Protein AF-A0A7J6MDK6-F1 (afdb_monomer_lite)

Foldseek 3Di:
DDDDDDDDDDDDDDDDDDDDDDDDDYDDDDDDDDDDDDDDDDDDDDDDDDDDDYDDDDDDDDDDDDDDDDDDDDPDPDDDDDPDDDDADADPPPLVDPVSLVVLVVLLVVLCVVVPPPCVPDDVCCLQFPDLVVLVVLLVVLVCLLDVPPCCDDPPDDHDPVSSVCCCCPVVVPRHDQDPVCSVGCRDPVSVSVSSVVSSVSSVSSVVSVVVVVVVVVDDVLVVVLVVLVVVLVVVPVVVDPDDDPVNVVSVVVSVVSVVVVVVVVVVVVVVVVVVVVVVVVVVVVCVVVPDDPDPVVVVVVVVVVVVVVVVVVVVVVVVVVVVVVVVVVVVVVVVVVVVVVVVVVVVVVVVVVVVVVVVPPPDDPVNVVVVVVVVVVVVVVVVVVVVVVVVVVVVVVVVVVVVVVVVVVVVVLVVVLVVVVPDPDDDDDPPDDDDVVSVVSCVVVVVPVPDPDDDQPDPVSVVVVVVVVVVVVVVVVVVVVVVVVVVVVVVVVVVVVVVVVVVVVVVVVVVVVVVVVVVVVVVVVVVVVVVVVVVVVVVVVVVVVVVVVVVVVVVVVVVVVVVVVVVVVVVVVVVVVVVVVVVVVVVVVVVVVVVVVVVVVVVPPPPDDDDDDDDDDDPPQCVVCVVLQVCCLQQLLAREDPLNSLLQVLLCVQDVPQSQCSCVLLQKGFDFSSVCSVPVDPDHSQQQAFLLAASQWAFTMAGNVARQKTWTFGDPFGNYHGLAIWIDGGLFANAIDGQASHPNLSSLVSLVVDPRSPSSNVSSVVRDPDCVVNHGDCPSVVVQVVQADAAARRRSGFHADADPVVRAAADAQPDPLVVVLVLLLCQQPDDPVPRDCPVVVVSLVVCVVSVVRRNLSSLVRVLSNLSRSDGQLDARDCLVVNLVSVCSSCVSRVRNVSNVVSVVSSVVSRVCCVPPHNNPNRGGNVSVVVVVVD

InterPro domains:
  IPR019361 Histone PARylation factor 1 [PF10228] (631-910)
  IPR019361 Histone PARylation factor 1 [PTHR13386] (509-913)
  IPR038273 Ndc80 domain superfamily [G3DSA:1.10.418.30] (86-207)
  IPR055260 Kinetochore protein Ndc80, CH domain [PF03801] (85-209)

Radius of gyration: 58.26 Å; chains: 1; bounding box: 140×106×185 Å

Secondary structure (DSSP, 8-state):
--------------------------------------------------------------------PPP-----------SSS-------S-TT-HHHHHHHHHHHHHHHHHTT--GGG--TTGGGS--HHHHHHHHHHHHHHH-TT--SS-TTSPPPHHHHHHHHHHTS---S---HHHHTTTTSTTTHHHHHHHHHHHHHHHHHHHHHHHHHHTS-HHHHHHHHHHHHHHHHHHHH-S---HHHHHHHHHHHHHHHHHHHHHHHHHHHHHHHHHHHHHHHHHHHHH---S-HHHHHHHHHHHHHHHHHHHHHHHHHHHHHHHHHHHHHHHHHHHHHHHHHHHHHHHHHHHHHHHHHT----HHHHHHHHHHHHHHHHHHHHHHHHHHHHHHHHHHHHHHHHHHHHHHHHHHHHHHHTT-S---S---TT---HHHHHHHHHHHTTS--TT----SHHHHHHHHHHHHHHHHHHHHHHHHHHHHHHHHHHHHHHHHHHHHHHHHHHHHHHHHHHHHHHHHHHHHHHHHHHHHHHHHHHHHHHHHHHHHHHHHHHHHHHHHHHHHHHHHHHHHHHHHHHHHHHHHHHHHHHHHHHHHHHHTTTTTS----------STTSGGGSHHHHHHHHHHH-----HHHHHHHHHHHHH-TT-SGGGGGGGTEEE-THHHHHHH-----TTTT--TT--TTEEEEEEESS-TT-EEEEE-SSTTSPPSEEEEE--TT---EEEEES-HHHHHHHHHHHSTTTHHHHHHHHTT-S-GGGGS---HHHHHHHTT-SB--TTS--B-----TTT-TTB---SS-HHHHHHHHHHHHHS-TTS---HHHHHHHHHHHHHHHTT-HHHHHHHHHHHHTTS-TTS--SSHHHHHHHHHHHHHHTT-TTHHHHHHHHHHHHHHHHHHHGGG-SS--HHHHHHTTT-

pLDDT: mean 71.31, std 20.63, range [21.64, 98.0]

Organism: Perkinsus olseni (NCBI:txid32597)

Structure (mmCIF, N/CA/C/O backbone):
data_AF-A0A7J6MDK6-F1
#
_entry.id   AF-A0A7J6MDK6-F1
#
loop_
_atom_site.group_PDB
_atom_site.id
_atom_site.type_symbol
_atom_site.label_atom_id
_atom_site.label_alt_id
_atom_site.label_comp_id
_atom_site.label_asym_id
_atom_site.label_entity_id
_atom_site.label_seq_id
_atom_site.pdbx_PDB_ins_code
_atom_site.Cartn_x
_atom_site.Cartn_y
_atom_site.Cartn_z
_atom_site.occupancy
_atom_site.B_iso_or_equiv
_atom_site.auth_seq_id
_atom_site.auth_comp_id
_atom_site.auth_asym_id
_atom_site.auth_atom_id
_atom_site.pdbx_PDB_model_num
ATOM 1 N N . MET A 1 1 ? -17.189 -27.736 -49.103 1.00 35.97 1 MET A N 1
ATOM 2 C CA . MET A 1 1 ? -16.334 -27.587 -50.298 1.00 35.97 1 MET A CA 1
ATOM 3 C C . MET A 1 1 ? -17.063 -26.676 -51.262 1.00 35.97 1 MET A C 1
ATOM 5 O O . MET A 1 1 ? -18.195 -27.001 -51.570 1.00 35.97 1 MET A O 1
ATOM 9 N N . GLU A 1 2 ? -16.468 -25.548 -51.647 1.00 26.81 2 GLU A N 1
ATOM 10 C CA . GLU A 1 2 ? -16.189 -25.155 -53.045 1.00 26.81 2 GLU A CA 1
ATOM 11 C C . GLU A 1 2 ? -15.788 -23.665 -53.103 1.00 26.81 2 GLU A C 1
ATOM 13 O O . GLU A 1 2 ? -16.417 -22.839 -52.441 1.00 26.81 2 GLU A O 1
ATOM 18 N N . PRO A 1 3 ? -14.730 -23.300 -53.850 1.00 56.44 3 PRO A N 1
ATOM 19 C CA . PRO A 1 3 ? -14.409 -21.918 -54.191 1.00 56.44 3 PRO A CA 1
ATOM 20 C C . PRO A 1 3 ? -14.908 -21.571 -55.604 1.00 56.44 3 PRO A C 1
ATOM 22 O O . PRO A 1 3 ? -15.080 -22.455 -56.440 1.00 56.44 3 PRO A O 1
ATOM 25 N N . THR A 1 4 ? -15.014 -20.284 -55.942 1.00 31.11 4 THR A N 1
ATOM 26 C CA . THR A 1 4 ? -14.821 -19.841 -57.339 1.00 31.11 4 THR A CA 1
ATOM 27 C C . THR A 1 4 ? -14.547 -18.343 -57.443 1.00 31.11 4 THR A C 1
ATOM 29 O O . THR A 1 4 ? -15.345 -17.513 -57.017 1.00 31.11 4 THR A O 1
ATOM 32 N N . THR A 1 5 ? -13.437 -17.991 -58.088 1.00 39.50 5 THR A N 1
ATOM 33 C CA . THR A 1 5 ? -13.315 -16.739 -58.847 1.00 39.50 5 THR A CA 1
ATOM 34 C C . THR A 1 5 ? -13.799 -16.973 -60.282 1.00 39.50 5 THR A C 1
ATOM 36 O O . THR A 1 5 ? -13.857 -18.114 -60.746 1.00 39.50 5 THR A O 1
ATOM 39 N N . PRO A 1 6 ? -14.120 -15.901 -61.018 1.00 46.22 6 PRO A N 1
ATOM 40 C CA . PRO A 1 6 ? -13.610 -15.820 -62.390 1.00 46.22 6 PRO A CA 1
ATOM 41 C C . PRO A 1 6 ? -13.033 -14.432 -62.721 1.00 46.22 6 PRO A C 1
ATOM 43 O O . PRO A 1 6 ? -13.174 -13.480 -61.955 1.00 46.22 6 PRO A O 1
ATOM 46 N N . ALA A 1 7 ? -12.372 -14.305 -63.877 1.00 31.77 7 ALA A N 1
ATOM 47 C CA . ALA A 1 7 ? -11.673 -13.082 -64.277 1.00 31.77 7 ALA A CA 1
ATOM 48 C C . ALA A 1 7 ? -11.802 -12.747 -65.779 1.00 31.77 7 ALA A C 1
ATOM 50 O O . ALA A 1 7 ? -11.811 -13.640 -66.618 1.00 31.77 7 ALA A O 1
ATOM 51 N N . ARG A 1 8 ? -11.773 -11.434 -66.076 1.00 29.70 8 ARG A N 1
ATOM 52 C CA . ARG A 1 8 ? -11.135 -10.772 -67.242 1.00 29.70 8 ARG A CA 1
ATOM 53 C C . ARG A 1 8 ? -11.509 -11.204 -68.684 1.00 29.70 8 ARG A C 1
ATOM 55 O O . ARG A 1 8 ? -11.070 -12.250 -69.145 1.00 29.70 8 ARG A O 1
ATOM 62 N N . SER A 1 9 ? -12.064 -10.276 -69.490 1.00 30.06 9 SER A N 1
ATOM 63 C CA . SER A 1 9 ? -11.391 -9.756 -70.722 1.00 30.06 9 SER A CA 1
ATOM 64 C C . SER A 1 9 ? -12.169 -8.706 -71.565 1.00 30.06 9 SER A C 1
ATOM 66 O O . SER A 1 9 ? -13.234 -8.953 -72.113 1.00 30.06 9 SER A O 1
ATOM 68 N N . GLU A 1 10 ? -11.551 -7.524 -71.663 1.00 30.12 10 GLU A N 1
ATOM 69 C CA . GLU A 1 10 ? -11.381 -6.556 -72.778 1.00 30.12 10 GLU A CA 1
ATOM 70 C C . GLU A 1 10 ? -12.210 -6.590 -74.099 1.00 30.12 10 GLU A C 1
ATOM 72 O O . GLU A 1 10 ? -12.291 -7.603 -74.792 1.00 30.12 10 GLU A O 1
ATOM 77 N N . LYS A 1 11 ? -12.610 -5.380 -74.560 1.00 28.42 11 LYS A N 1
ATOM 78 C CA . LYS A 1 11 ? -12.583 -4.877 -75.966 1.00 28.42 11 LYS A CA 1
ATOM 79 C C . LYS A 1 11 ? -12.712 -3.327 -75.994 1.00 28.42 11 LYS A C 1
ATOM 81 O O . LYS A 1 11 ? -13.482 -2.781 -75.215 1.00 28.42 11 LYS A O 1
ATOM 86 N N . GLY A 1 12 ? -11.960 -2.619 -76.856 1.00 26.36 12 GLY A N 1
ATOM 87 C CA . GLY A 1 12 ? -11.987 -1.136 -77.040 1.00 26.36 12 GLY A CA 1
ATOM 88 C C . GLY A 1 12 ? -12.532 -0.708 -78.425 1.00 26.36 12 GLY A C 1
ATOM 89 O O . GLY A 1 12 ? -13.339 -1.471 -78.958 1.00 26.36 12 GLY A O 1
ATOM 90 N N . PRO A 1 13 ? -12.054 0.377 -79.106 1.00 49.22 13 PRO A N 1
ATOM 91 C CA . PRO A 1 13 ? -11.101 1.447 -78.706 1.00 49.22 13 PRO A CA 1
ATOM 92 C C . PRO A 1 13 ? -11.399 2.890 -79.281 1.00 49.22 13 PRO A C 1
ATOM 94 O O . PRO A 1 13 ? -12.413 3.093 -79.940 1.00 49.22 13 PRO A O 1
ATOM 97 N N . ARG A 1 14 ? -10.427 3.839 -79.176 1.00 29.86 14 ARG A N 1
ATOM 98 C CA . ARG A 1 14 ? -10.351 5.234 -79.758 1.00 29.86 14 ARG A CA 1
ATOM 99 C C . ARG A 1 14 ? -11.176 6.308 -79.000 1.00 29.86 14 ARG A C 1
ATOM 101 O O . ARG A 1 14 ? -12.241 5.977 -78.513 1.00 29.86 14 ARG A O 1
ATOM 108 N N . ARG A 1 15 ? -10.820 7.607 -78.884 1.00 29.89 15 ARG A N 1
ATOM 109 C CA . ARG A 1 15 ? -9.628 8.492 -79.135 1.00 29.89 15 ARG A CA 1
ATOM 110 C C . ARG A 1 15 ? -9.870 9.819 -78.335 1.00 29.89 15 ARG A C 1
ATOM 112 O O . ARG A 1 15 ? -10.999 10.020 -77.915 1.00 29.89 15 ARG A O 1
ATOM 119 N N . GLY A 1 16 ? -8.961 10.788 -78.123 1.00 27.16 16 GLY A N 1
ATOM 120 C CA . GLY A 1 16 ? -7.516 10.941 -78.399 1.00 27.16 16 GLY A CA 1
ATOM 121 C C . GLY A 1 16 ? -7.094 12.416 -78.664 1.00 27.16 16 GLY A C 1
ATOM 122 O O . GLY A 1 16 ? -7.859 13.136 -79.294 1.00 27.16 16 GLY A O 1
ATOM 123 N N . THR A 1 17 ? -5.862 12.818 -78.279 1.00 28.25 17 THR A N 1
ATOM 124 C CA . THR A 1 17 ? -5.190 14.157 -78.444 1.00 28.25 17 THR A CA 1
ATOM 125 C C . THR A 1 17 ? -5.788 15.354 -77.658 1.00 28.25 17 THR A C 1
ATOM 127 O O . THR A 1 17 ? -6.987 15.372 -77.426 1.00 28.25 17 THR A O 1
ATOM 130 N N . MET A 1 18 ? -5.027 16.366 -77.187 1.00 27.28 18 MET A N 1
ATOM 131 C CA . MET A 1 18 ? -3.631 16.777 -77.486 1.00 27.28 18 MET A CA 1
ATOM 132 C C . MET A 1 18 ? -2.893 17.419 -76.271 1.00 27.28 18 MET A C 1
ATOM 134 O O . MET A 1 18 ? -3.527 17.805 -75.298 1.00 27.28 18 MET A O 1
ATOM 138 N N . ASN A 1 19 ? -1.557 17.526 -76.349 1.00 26.48 19 ASN A N 1
ATOM 139 C CA . ASN A 1 19 ? -0.609 18.166 -75.393 1.00 26.48 19 ASN A CA 1
ATOM 140 C C . ASN A 1 19 ? -0.015 19.455 -76.063 1.00 26.48 19 ASN A C 1
ATOM 142 O O . ASN A 1 19 ? -0.459 19.714 -77.187 1.00 26.48 19 ASN A O 1
ATOM 146 N N . PRO A 1 20 ? 0.999 20.223 -75.558 1.00 46.16 20 PRO A N 1
ATOM 147 C CA . PRO A 1 20 ? 1.886 20.098 -74.377 1.00 46.16 20 PRO A CA 1
ATOM 148 C C . PRO A 1 20 ? 1.902 21.421 -73.520 1.00 46.16 20 PRO A C 1
ATOM 150 O O . PRO A 1 20 ? 0.843 22.027 -73.431 1.00 46.16 20 PRO A O 1
ATOM 153 N N . MET A 1 21 ? 2.935 21.971 -72.835 1.00 26.84 21 MET A N 1
ATOM 154 C CA . MET A 1 21 ? 4.399 21.739 -72.737 1.00 26.84 21 MET A CA 1
ATOM 155 C C . MET A 1 21 ? 5.067 22.470 -71.531 1.00 26.84 21 MET A C 1
ATOM 157 O O . MET A 1 21 ? 4.532 23.454 -71.039 1.00 26.84 21 MET A O 1
ATOM 161 N N . SER A 1 22 ? 6.307 22.064 -71.201 1.00 26.84 22 SER A N 1
ATOM 162 C CA . SER A 1 22 ? 7.421 22.857 -70.609 1.00 26.84 22 SER A CA 1
ATOM 163 C C . SER A 1 22 ? 7.448 23.301 -69.127 1.00 26.84 22 SER A C 1
ATOM 165 O O . SER A 1 22 ? 6.514 23.854 -68.564 1.00 26.84 22 SER A O 1
ATOM 167 N N . ALA A 1 23 ? 8.651 23.151 -68.557 1.00 26.25 23 ALA A N 1
ATOM 168 C CA . ALA A 1 23 ? 9.217 23.788 -67.351 1.00 26.25 23 ALA A CA 1
ATOM 169 C C . ALA A 1 23 ? 10.534 24.522 -67.797 1.00 26.25 23 ALA A C 1
ATOM 171 O O . ALA A 1 23 ? 10.696 24.636 -69.017 1.00 26.25 23 ALA A O 1
ATOM 172 N N . PRO A 1 24 ? 11.523 24.960 -66.963 1.00 38.56 24 PRO A N 1
ATOM 173 C CA . PRO A 1 24 ? 11.651 24.903 -65.493 1.00 38.56 24 PRO A CA 1
ATOM 174 C C . PRO A 1 24 ? 12.333 26.125 -64.783 1.00 38.56 24 PRO A C 1
ATOM 176 O O . PRO A 1 24 ? 12.848 27.034 -65.418 1.00 38.56 24 PRO A O 1
ATOM 179 N N . LYS A 1 25 ? 12.489 26.002 -63.447 1.00 26.23 25 LYS A N 1
ATOM 180 C CA . LYS A 1 25 ? 13.625 26.462 -62.592 1.00 26.23 25 LYS A CA 1
ATOM 181 C C . LYS A 1 25 ? 13.864 27.959 -62.218 1.00 26.23 25 LYS A C 1
ATOM 183 O O . LYS A 1 25 ? 13.978 28.851 -63.043 1.00 26.23 25 LYS A O 1
ATOM 188 N N . THR A 1 26 ? 14.202 28.100 -60.922 1.00 25.73 26 THR A N 1
ATOM 189 C CA . THR A 1 26 ? 15.256 28.937 -60.273 1.00 25.73 26 THR A CA 1
ATOM 190 C C . THR A 1 26 ? 15.077 30.427 -59.874 1.00 25.73 26 THR A C 1
ATOM 192 O O . THR A 1 26 ? 15.002 31.326 -60.699 1.00 25.73 26 THR A O 1
ATOM 195 N N . THR A 1 27 ? 15.308 30.640 -58.560 1.00 24.27 27 THR A N 1
ATOM 196 C CA . THR A 1 27 ? 16.221 31.614 -57.887 1.00 24.27 27 THR A CA 1
ATOM 197 C C . THR A 1 27 ? 15.783 32.975 -57.289 1.00 24.27 27 THR A C 1
ATOM 199 O O . THR A 1 27 ? 15.214 33.843 -57.932 1.00 24.27 27 THR A O 1
ATOM 202 N N . THR A 1 28 ? 16.308 33.174 -56.060 1.00 24.77 28 THR A N 1
ATOM 203 C CA . THR A 1 28 ? 16.873 34.395 -55.417 1.00 24.77 28 THR A CA 1
ATOM 204 C C . THR A 1 28 ? 16.026 35.463 -54.682 1.00 24.77 28 THR A C 1
ATOM 206 O O . THR A 1 28 ? 15.582 36.435 -55.268 1.00 24.77 28 THR A O 1
ATOM 209 N N . LYS A 1 29 ? 16.121 35.381 -53.336 1.00 23.44 29 LYS A N 1
ATOM 210 C CA . LYS A 1 29 ? 16.643 36.395 -52.367 1.00 23.44 29 LYS A CA 1
ATOM 211 C C . LYS A 1 29 ? 15.860 37.688 -52.008 1.00 23.44 29 LYS A C 1
ATOM 213 O O . LYS A 1 29 ? 15.701 38.581 -52.820 1.00 23.44 29 LYS A O 1
ATOM 218 N N . LYS A 1 30 ? 15.708 37.849 -50.677 1.00 23.64 30 LYS A N 1
ATOM 219 C CA . LYS A 1 30 ? 15.904 39.060 -49.828 1.00 23.64 30 LYS A CA 1
ATOM 220 C C . LYS A 1 30 ? 15.192 40.390 -50.175 1.00 23.64 30 LYS A C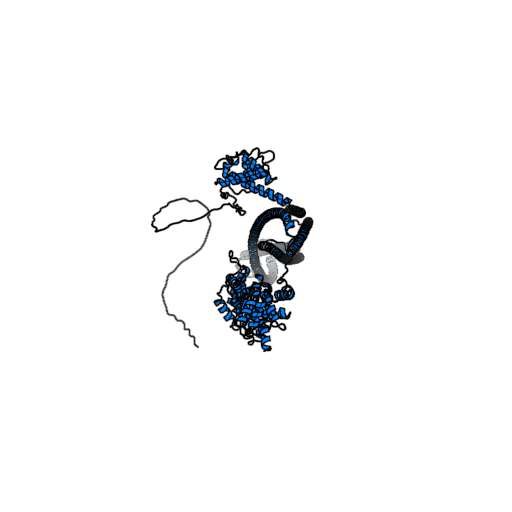 1
ATOM 222 O O . LYS A 1 30 ? 15.713 41.149 -50.981 1.00 23.64 30 LYS A O 1
ATOM 227 N N . SER A 1 31 ? 14.258 40.802 -49.309 1.00 24.08 31 SER A N 1
ATOM 228 C CA . SER A 1 31 ? 14.395 41.890 -48.294 1.00 24.08 31 SER A CA 1
ATOM 229 C C . SER A 1 31 ? 13.043 42.046 -47.555 1.00 24.08 31 SER A C 1
ATOM 231 O O . SER A 1 31 ? 12.004 41.909 -48.182 1.00 24.08 31 SER A O 1
ATOM 233 N N . VAL A 1 32 ? 12.918 42.065 -46.219 1.00 23.25 32 VAL A N 1
ATOM 234 C CA . VAL A 1 32 ? 13.518 42.879 -45.132 1.00 23.25 32 VAL A CA 1
ATOM 235 C C . VAL A 1 32 ? 12.798 44.222 -44.901 1.00 23.25 32 VAL A C 1
ATOM 237 O O . VAL A 1 32 ? 12.693 45.038 -45.805 1.00 23.25 32 VAL A O 1
ATOM 240 N N . SER A 1 33 ? 12.443 44.440 -43.624 1.00 22.58 33 SER A N 1
ATOM 241 C CA . SER A 1 33 ? 12.070 45.694 -42.941 1.00 22.58 33 SER A CA 1
ATOM 242 C C . SER A 1 33 ? 10.619 46.217 -42.950 1.00 22.58 33 SER A C 1
ATOM 244 O O . SER A 1 33 ? 10.149 46.820 -43.901 1.00 22.58 33 SER A O 1
ATOM 246 N N . GLN A 1 34 ? 10.067 46.179 -41.725 1.00 24.55 34 GLN A N 1
ATOM 247 C CA . GLN A 1 34 ? 9.536 47.328 -40.964 1.00 24.55 34 GLN A CA 1
ATOM 248 C C . GLN A 1 34 ? 8.066 47.783 -41.120 1.00 24.55 34 GLN A C 1
ATOM 250 O O . GLN A 1 34 ? 7.577 48.068 -42.201 1.00 24.55 34 GLN A O 1
ATOM 255 N N . ARG A 1 35 ? 7.419 47.885 -39.939 1.00 22.34 35 ARG A N 1
ATOM 256 C CA . ARG A 1 35 ? 6.795 49.080 -39.310 1.00 22.34 35 ARG A CA 1
ATOM 257 C C . ARG A 1 35 ? 6.102 50.111 -40.241 1.00 22.34 35 ARG A C 1
ATOM 259 O O . ARG A 1 35 ? 6.667 50.529 -41.234 1.00 22.34 35 ARG A O 1
ATOM 266 N N . GLN A 1 36 ? 4.953 50.696 -39.879 1.00 23.31 36 GLN A N 1
ATOM 267 C CA . GLN A 1 36 ? 4.379 50.867 -38.534 1.00 23.31 36 GLN A CA 1
ATOM 268 C C . GLN A 1 36 ? 2.869 51.193 -38.586 1.00 23.31 36 GLN A C 1
ATOM 270 O O . GLN A 1 36 ? 2.398 51.729 -39.576 1.00 23.31 36 GLN A O 1
ATOM 275 N N . GLN A 1 37 ? 2.181 50.950 -37.463 1.00 22.88 37 GLN A N 1
ATOM 276 C CA . GLN A 1 37 ? 1.038 51.718 -36.927 1.00 22.88 37 GLN A CA 1
ATOM 277 C C . GLN A 1 37 ? -0.251 51.953 -37.766 1.00 22.88 37 GLN A C 1
ATOM 279 O O . GLN A 1 37 ? -0.284 52.613 -38.796 1.00 22.88 37 GLN A O 1
ATOM 284 N N . GLN A 1 38 ? -1.354 51.496 -37.155 1.00 21.72 38 GLN A N 1
ATOM 285 C CA . GLN A 1 38 ? -2.638 52.196 -36.913 1.00 21.72 38 GLN A CA 1
ATOM 286 C C . GLN A 1 38 ? -2.620 53.751 -37.003 1.00 21.72 38 GLN A C 1
ATOM 288 O O . GLN A 1 38 ? -1.554 54.330 -36.803 1.00 21.72 38 GLN A O 1
ATOM 293 N N . PRO A 1 39 ? -3.775 54.460 -37.141 1.00 33.34 39 PRO A N 1
ATOM 294 C CA . PRO A 1 39 ? -5.134 54.048 -36.731 1.00 33.34 39 PRO A CA 1
ATOM 295 C C . PRO A 1 39 ? -6.274 54.386 -37.725 1.00 33.34 39 PRO A C 1
ATOM 297 O O . PRO A 1 39 ? -6.047 54.937 -38.796 1.00 33.34 39 PRO A O 1
ATOM 300 N N . GLY A 1 40 ? -7.530 54.100 -37.344 1.00 22.70 40 GLY A N 1
ATOM 301 C CA . GLY A 1 40 ? -8.722 54.565 -38.072 1.00 22.70 40 GLY A CA 1
ATOM 302 C C . GLY A 1 40 ? -10.044 53.979 -37.557 1.00 22.70 40 GLY A C 1
ATOM 303 O O . GLY A 1 40 ? -10.428 52.882 -37.946 1.00 22.70 40 GLY A O 1
ATOM 304 N N . SER A 1 41 ? -10.745 54.699 -36.678 1.00 21.64 41 SER A N 1
ATOM 305 C CA . SER A 1 41 ? -12.075 54.337 -36.157 1.00 21.64 41 SER A CA 1
ATOM 306 C C . SER A 1 41 ? -13.211 54.621 -37.160 1.00 21.64 41 SER A C 1
ATOM 308 O O . SER A 1 41 ? -13.074 55.485 -38.023 1.00 21.64 41 SER A O 1
ATOM 310 N N . GLY A 1 42 ? -14.361 53.934 -37.044 1.00 23.50 42 GLY A N 1
ATOM 311 C CA . GLY A 1 42 ? -15.477 54.131 -37.990 1.00 23.50 42 GLY A CA 1
ATOM 312 C C . GLY A 1 42 ? -16.766 53.334 -37.734 1.00 23.50 42 GLY A C 1
ATOM 313 O O . GLY A 1 42 ? -17.219 52.607 -38.611 1.00 23.50 42 GLY A O 1
ATOM 314 N N . SER A 1 43 ? -17.373 53.447 -36.549 1.00 24.94 43 SER A N 1
ATOM 315 C CA . SER A 1 43 ? -18.569 52.670 -36.165 1.00 24.94 43 SER A CA 1
ATOM 316 C C . SER A 1 43 ? -19.858 53.010 -36.937 1.00 24.94 43 SER A C 1
ATOM 318 O O . SER A 1 43 ? -20.178 54.183 -37.125 1.00 24.94 43 SER A O 1
ATOM 320 N N . LYS A 1 44 ? -20.654 51.972 -37.247 1.00 24.02 44 LYS A N 1
ATOM 321 C CA . LYS A 1 44 ? -22.131 51.923 -37.421 1.00 24.02 44 LYS A CA 1
ATOM 322 C C . LYS A 1 44 ? -22.531 50.435 -37.542 1.00 24.02 44 LYS A C 1
ATOM 324 O O . LYS A 1 44 ? -21.874 49.725 -38.287 1.00 24.02 44 LYS A O 1
ATOM 329 N N . GLY A 1 45 ? -23.540 49.869 -36.875 1.00 23.22 45 GLY A N 1
ATOM 330 C CA . GLY A 1 45 ? -24.487 50.398 -35.882 1.00 23.22 45 GLY A CA 1
ATOM 331 C C . GLY A 1 45 ? -25.944 50.232 -36.339 1.00 23.22 45 GLY A C 1
ATOM 332 O O . GLY A 1 45 ? -26.334 50.885 -37.302 1.00 23.22 45 GLY A O 1
ATOM 333 N N . GLY A 1 46 ? -26.753 49.411 -35.650 1.00 22.94 46 GLY A N 1
ATOM 334 C CA . GLY A 1 46 ? -28.184 49.280 -35.968 1.00 22.94 46 GLY A CA 1
ATOM 335 C C . GLY A 1 46 ? -28.955 48.133 -35.291 1.00 22.94 46 GLY A C 1
ATOM 336 O O . GLY A 1 46 ? -28.892 47.010 -35.764 1.00 22.94 46 GLY A O 1
ATOM 337 N N . ALA A 1 47 ? -29.773 48.497 -34.292 1.00 23.88 47 ALA A N 1
ATOM 338 C CA . ALA A 1 47 ? -30.984 47.812 -33.797 1.00 23.88 47 ALA A CA 1
ATOM 339 C C . ALA A 1 47 ? -30.892 46.391 -33.154 1.00 23.88 47 ALA A C 1
ATOM 341 O O . ALA A 1 47 ? -29.953 45.644 -33.383 1.00 23.88 47 ALA A O 1
ATOM 342 N N . ALA A 1 48 ? -31.934 45.920 -32.447 1.00 22.33 48 ALA A N 1
ATOM 343 C CA . ALA A 1 48 ? -32.429 46.338 -31.113 1.00 22.33 48 ALA A CA 1
ATOM 344 C C . ALA A 1 48 ? -33.777 45.653 -30.761 1.00 22.33 48 ALA A C 1
ATOM 346 O O . ALA A 1 48 ? -34.597 45.493 -31.661 1.00 22.33 48 ALA A O 1
ATOM 347 N N . ARG A 1 49 ? -34.045 45.449 -29.449 1.00 25.11 49 ARG A N 1
ATOM 348 C CA . ARG A 1 49 ? -35.379 45.206 -28.820 1.00 25.11 49 ARG A CA 1
ATOM 349 C C . ARG A 1 49 ? -36.074 43.865 -29.139 1.00 25.11 49 ARG A C 1
ATOM 351 O O . ARG A 1 49 ? -35.758 43.248 -30.145 1.00 25.11 49 ARG A O 1
ATOM 358 N N . ASP A 1 50 ? -37.051 43.351 -28.377 1.00 25.16 50 ASP A N 1
ATOM 359 C CA . ASP A 1 50 ? -37.565 43.522 -26.982 1.00 25.16 50 ASP A CA 1
ATOM 360 C C . ASP A 1 50 ? -38.472 42.272 -26.703 1.00 25.16 50 ASP A C 1
ATOM 362 O O . ASP A 1 50 ? -38.841 41.595 -27.661 1.00 25.16 50 ASP A O 1
ATOM 366 N N . LEU A 1 51 ? -38.902 41.848 -25.500 1.00 23.66 51 LEU A N 1
ATOM 367 C CA . LEU A 1 51 ? -38.808 42.362 -24.118 1.00 23.66 51 LEU A CA 1
ATOM 368 C C . LEU A 1 51 ? -38.871 41.182 -23.091 1.00 23.66 51 LEU A C 1
ATOM 370 O O . LEU A 1 51 ? -38.533 40.047 -23.411 1.00 23.66 51 LEU A O 1
ATOM 374 N N . HIS A 1 52 ? -39.284 41.449 -21.845 1.00 25.00 52 HIS A N 1
ATOM 375 C CA . HIS A 1 52 ? -39.470 40.520 -20.713 1.00 25.00 52 HIS A CA 1
ATOM 376 C C . HIS A 1 52 ? -40.848 39.825 -20.638 1.00 25.00 52 HIS A C 1
ATOM 378 O O . HIS A 1 52 ? -41.802 40.303 -21.244 1.00 25.00 52 HIS A O 1
ATOM 384 N N . GLN A 1 53 ? -40.989 38.879 -19.688 1.00 24.30 53 GLN A N 1
ATOM 385 C CA . GLN A 1 53 ? -41.959 38.989 -18.567 1.00 24.30 53 GLN A CA 1
ATOM 386 C C . GLN A 1 53 ? -41.505 38.119 -17.350 1.00 24.30 53 GLN A C 1
ATOM 388 O O . GLN A 1 53 ? -41.145 36.967 -17.545 1.00 24.30 53 GLN A O 1
ATOM 393 N N . THR A 1 54 ? -41.187 38.704 -16.173 1.00 23.91 54 THR A N 1
ATOM 394 C CA . THR A 1 54 ? -41.995 38.840 -14.909 1.00 23.91 54 THR A CA 1
ATOM 395 C C . THR A 1 54 ? -42.146 37.566 -14.043 1.00 23.91 54 THR A C 1
ATOM 397 O O . THR A 1 54 ? -42.379 36.508 -14.605 1.00 23.91 54 THR A O 1
ATOM 400 N N . ALA A 1 55 ? -42.130 37.584 -12.693 1.00 22.30 55 ALA A N 1
ATOM 401 C CA . ALA A 1 55 ? -41.866 38.650 -11.696 1.00 22.30 55 ALA A CA 1
ATOM 402 C C . ALA A 1 55 ? -41.587 38.093 -10.258 1.00 22.30 55 ALA A C 1
ATOM 404 O O . ALA A 1 55 ? -41.708 36.900 -10.007 1.00 22.30 55 ALA A O 1
ATOM 405 N N . LEU A 1 56 ? -41.222 39.004 -9.338 1.00 22.69 56 LEU A N 1
ATOM 406 C CA . LEU A 1 56 ? -41.132 38.910 -7.851 1.00 22.69 56 LEU A CA 1
ATOM 407 C C . LEU A 1 56 ? -42.559 38.856 -7.191 1.00 22.69 56 LEU A C 1
ATOM 409 O O . LEU A 1 56 ? -43.495 38.928 -7.995 1.00 22.69 56 LEU A O 1
ATOM 413 N N . PRO A 1 57 ? -42.819 38.806 -5.836 1.00 31.77 57 PRO A N 1
ATOM 414 C CA . PRO A 1 57 ? -41.996 39.321 -4.699 1.00 31.77 57 PRO A CA 1
ATOM 415 C C . PRO A 1 57 ? -42.140 38.741 -3.237 1.00 31.77 57 PRO A C 1
ATOM 417 O O . PRO A 1 57 ? -43.067 38.007 -2.933 1.00 31.77 57 PRO A O 1
ATOM 420 N N . THR A 1 58 ? -41.287 39.237 -2.301 1.00 23.31 58 THR A N 1
ATOM 421 C CA . THR A 1 58 ? -41.506 39.497 -0.823 1.00 23.31 58 THR A CA 1
ATOM 422 C C . THR A 1 58 ? -41.919 38.365 0.170 1.00 23.31 58 THR A C 1
ATOM 424 O O . THR A 1 58 ? -42.660 37.473 -0.201 1.00 23.31 58 THR A O 1
ATOM 427 N N . SER A 1 59 ? -41.602 38.365 1.490 1.00 24.25 59 SER A N 1
ATOM 428 C CA . SER A 1 59 ? -40.609 39.102 2.327 1.00 24.25 59 SER A CA 1
ATOM 429 C C . SER A 1 59 ? -40.597 38.694 3.833 1.00 24.25 59 SER A C 1
ATOM 431 O O . SER A 1 59 ? -41.660 38.436 4.385 1.00 24.25 59 SER A O 1
ATOM 433 N N . HIS A 1 60 ? -39.446 38.896 4.507 1.00 24.31 60 HIS A N 1
ATOM 434 C CA . HIS A 1 60 ? -39.233 39.224 5.948 1.00 24.31 60 HIS A CA 1
ATOM 435 C C . HIS A 1 60 ? -39.212 38.165 7.090 1.00 24.31 60 HIS A C 1
ATOM 437 O O . HIS A 1 60 ? -39.906 37.159 7.088 1.00 24.31 60 HIS A O 1
ATOM 443 N N . THR A 1 61 ? -38.455 38.556 8.140 1.00 26.16 61 THR A N 1
ATOM 444 C CA . THR A 1 61 ? -38.186 37.954 9.476 1.00 26.16 61 THR A CA 1
ATOM 445 C C . THR A 1 61 ? -37.193 36.774 9.527 1.00 26.16 61 THR A C 1
ATOM 447 O O . THR A 1 61 ? -37.301 35.855 8.731 1.00 26.16 61 THR A O 1
ATOM 450 N N . GLY A 1 62 ? -36.189 36.753 10.423 1.00 23.05 62 GLY A N 1
ATOM 451 C CA . GLY A 1 62 ? -35.705 37.797 11.353 1.00 23.05 62 GLY A CA 1
ATOM 452 C C . GLY A 1 62 ? -34.534 37.326 12.248 1.00 23.05 62 GLY A C 1
ATOM 453 O O . GLY A 1 62 ? -34.259 36.135 12.277 1.00 23.05 62 GLY A O 1
ATOM 454 N N . LEU A 1 63 ? -33.922 38.257 13.012 1.00 25.83 63 LEU A N 1
ATOM 455 C CA . LEU A 1 63 ? -32.834 38.050 14.010 1.00 25.83 63 LEU A CA 1
ATOM 456 C C . LEU A 1 63 ? -31.459 37.599 13.448 1.00 25.83 63 LEU A C 1
ATOM 458 O O . LEU A 1 63 ? -31.393 36.973 12.400 1.00 25.83 63 LEU A O 1
ATOM 462 N N . GLN A 1 64 ? -30.311 37.849 14.096 1.00 26.69 64 GLN A N 1
ATOM 463 C CA . GLN A 1 64 ? -29.834 39.044 14.829 1.00 26.69 64 GLN A CA 1
ATOM 464 C C . GLN A 1 64 ? -28.282 39.015 14.822 1.00 26.69 64 GLN A C 1
ATOM 466 O O . GLN A 1 64 ? -27.699 37.960 14.589 1.00 26.69 64 GLN A O 1
ATOM 471 N N . ALA A 1 65 ? -27.595 40.142 15.046 1.00 27.48 65 ALA A N 1
ATOM 472 C CA . ALA A 1 65 ? -26.127 40.213 14.977 1.00 27.48 65 ALA A CA 1
ATOM 473 C C . ALA A 1 65 ? -25.448 40.218 16.361 1.00 27.48 65 ALA A C 1
ATOM 475 O O . ALA A 1 65 ? -25.937 40.865 17.286 1.00 27.48 65 ALA A O 1
ATOM 476 N N . SER A 1 66 ? -24.271 39.595 16.456 1.00 24.95 66 SER A N 1
ATOM 477 C CA . SER A 1 66 ? -23.273 39.806 17.516 1.00 24.95 66 SER A CA 1
ATOM 478 C C . SER A 1 66 ? -21.880 39.978 16.889 1.00 24.95 66 SER A C 1
ATOM 480 O O . SER A 1 66 ? -21.670 39.642 15.722 1.00 24.95 66 SER A O 1
ATOM 482 N N . SER A 1 67 ? -20.951 40.615 17.606 1.00 28.09 67 SER A N 1
ATOM 483 C CA . SER A 1 67 ? -19.815 41.316 16.991 1.00 28.09 67 SER A CA 1
ATOM 484 C C . SER A 1 67 ? -18.445 40.916 17.537 1.00 28.09 67 SER A C 1
ATOM 486 O O . SER A 1 67 ? -18.222 41.066 18.734 1.00 28.09 67 SER A O 1
ATOM 488 N N . SER A 1 68 ? -17.516 40.575 16.637 1.00 26.78 68 SER A N 1
ATOM 489 C CA . SER A 1 68 ? -16.070 40.837 16.759 1.00 26.78 68 SER A CA 1
ATOM 490 C C . SER A 1 68 ? -15.390 40.695 15.385 1.00 26.78 68 SER A C 1
ATOM 492 O O . SER A 1 68 ? -15.664 39.715 14.690 1.00 26.78 68 SER A O 1
ATOM 494 N N . PRO A 1 69 ? -14.523 41.631 14.952 1.00 30.19 69 PRO A N 1
ATOM 495 C CA . PRO A 1 69 ? -13.750 41.480 13.722 1.00 30.19 69 PRO A CA 1
ATOM 496 C C . PRO A 1 69 ? -12.511 40.605 13.966 1.00 30.19 69 PRO A C 1
ATOM 498 O O . PRO A 1 69 ? -11.711 40.894 14.851 1.00 30.19 69 PRO A O 1
ATOM 501 N N . LYS A 1 70 ? -12.328 39.553 13.160 1.00 29.61 70 LYS A N 1
ATOM 502 C CA . LYS A 1 70 ? -11.066 38.796 13.120 1.00 29.61 70 LYS A CA 1
ATOM 503 C C . LYS A 1 70 ? -9.981 39.625 12.408 1.00 29.61 70 LYS A C 1
ATOM 505 O O . LYS A 1 70 ? -10.312 40.260 11.403 1.00 29.61 70 LYS A O 1
ATOM 510 N N . PRO A 1 71 ? -8.712 39.605 12.854 1.00 30.70 71 PRO A N 1
ATOM 511 C CA . PRO A 1 71 ? -7.604 40.037 12.010 1.00 30.70 71 PRO A CA 1
ATOM 512 C C . PRO A 1 71 ? -7.456 39.065 10.829 1.00 30.70 71 PRO A C 1
ATOM 514 O O . PRO A 1 71 ? -7.661 37.860 10.978 1.00 30.70 71 PRO A O 1
ATOM 517 N N . VAL A 1 72 ? -7.109 39.595 9.658 1.00 32.66 72 VAL A N 1
ATOM 518 C CA . VAL A 1 72 ? -6.771 38.806 8.468 1.00 32.66 72 VAL A CA 1
ATOM 519 C C . VAL A 1 72 ? -5.257 38.873 8.320 1.00 32.66 72 VAL A C 1
ATOM 521 O O . VAL A 1 72 ? -4.727 39.948 8.049 1.00 32.66 72 VAL A O 1
ATOM 524 N N . HIS A 1 73 ? -4.565 37.754 8.540 1.00 31.81 73 HIS A N 1
ATOM 525 C CA . HIS A 1 73 ? -3.133 37.668 8.252 1.00 31.81 73 HIS A CA 1
ATOM 526 C C . HIS A 1 73 ? -2.906 37.679 6.737 1.00 31.81 73 HIS A C 1
ATOM 528 O O . HIS A 1 73 ? -3.685 37.104 5.976 1.00 31.81 73 HIS A O 1
ATOM 534 N N . ALA A 1 74 ? -1.852 38.367 6.303 1.00 33.38 74 ALA A N 1
ATOM 535 C CA . ALA A 1 74 ? -1.531 38.519 4.892 1.00 33.38 74 ALA A CA 1
ATOM 536 C C . ALA A 1 74 ? -0.750 37.301 4.378 1.00 33.38 74 ALA A C 1
ATOM 538 O O . ALA A 1 74 ? 0.446 37.181 4.623 1.00 33.38 74 ALA A O 1
ATOM 539 N N . ALA A 1 75 ? -1.417 36.429 3.622 1.00 34.75 75 ALA A N 1
ATOM 540 C CA . ALA A 1 75 ? -0.742 35.468 2.755 1.00 34.75 75 ALA A CA 1
ATOM 541 C C . ALA A 1 75 ? -0.238 36.210 1.506 1.00 34.75 75 ALA A C 1
ATOM 543 O O . ALA A 1 75 ? -1.026 36.487 0.598 1.00 34.75 75 ALA A O 1
ATOM 544 N N . LEU A 1 76 ? 1.038 36.620 1.494 1.00 34.84 76 LEU A N 1
ATOM 545 C CA . LEU A 1 76 ? 1.637 37.300 0.339 1.00 34.84 76 LEU A CA 1
ATOM 546 C C . LEU A 1 76 ? 3.179 37.235 0.317 1.00 34.84 76 LEU A C 1
ATOM 548 O O . LEU A 1 76 ? 3.848 38.256 0.486 1.00 34.84 76 LEU A O 1
ATOM 552 N N . LEU A 1 77 ? 3.743 36.045 0.078 1.00 35.34 77 LEU A N 1
ATOM 553 C CA . LEU A 1 77 ? 5.170 35.882 -0.249 1.00 35.34 77 LEU A CA 1
ATOM 554 C C . LEU A 1 77 ? 5.460 35.312 -1.648 1.00 35.34 77 LEU A C 1
ATOM 556 O O . LEU A 1 77 ? 6.611 35.007 -1.942 1.00 35.34 77 LEU A O 1
ATOM 560 N N . ASP A 1 78 ? 4.479 35.345 -2.556 1.00 28.98 78 ASP A N 1
ATOM 561 C CA . ASP A 1 78 ? 4.762 35.328 -3.995 1.00 28.98 78 ASP A CA 1
ATOM 562 C C . ASP A 1 78 ? 4.322 36.636 -4.680 1.00 28.98 78 ASP A C 1
ATOM 564 O O . ASP A 1 78 ? 3.182 37.098 -4.565 1.00 28.98 78 ASP A O 1
ATOM 568 N N . LEU A 1 79 ? 5.270 37.262 -5.379 1.00 31.00 79 LEU A N 1
ATOM 569 C CA . LEU A 1 79 ? 5.083 38.457 -6.198 1.00 31.00 79 LEU A CA 1
ATOM 570 C C . LEU A 1 79 ? 6.102 38.434 -7.353 1.00 31.00 79 LEU A C 1
ATOM 572 O O . LEU A 1 79 ? 7.306 38.590 -7.119 1.00 31.00 79 LEU A O 1
ATOM 576 N N . PRO A 1 80 ? 5.659 38.317 -8.619 1.00 31.38 80 PRO A N 1
ATOM 577 C CA . PRO A 1 80 ? 6.570 38.104 -9.735 1.00 31.38 80 PRO A CA 1
ATOM 578 C C . PRO A 1 80 ? 7.477 39.314 -9.986 1.00 31.38 80 PRO A C 1
ATOM 580 O O . PRO A 1 80 ? 7.018 40.453 -10.142 1.00 31.38 80 PRO A O 1
ATOM 583 N N . ARG A 1 81 ? 8.784 39.048 -10.119 1.00 30.48 81 ARG A N 1
ATOM 584 C CA . ARG A 1 81 ? 9.817 40.023 -10.517 1.00 30.48 81 ARG A CA 1
ATOM 585 C C . ARG A 1 81 ? 9.600 40.538 -11.948 1.00 30.48 81 ARG A C 1
ATOM 587 O O . ARG A 1 81 ? 10.294 40.148 -12.884 1.00 30.48 81 ARG A O 1
ATOM 594 N N . SER A 1 82 ? 8.687 41.491 -12.114 1.00 29.11 82 SER A N 1
ATOM 595 C CA . SER A 1 82 ? 8.680 42.391 -13.271 1.00 29.11 82 SER A CA 1
ATOM 596 C C . SER A 1 82 ? 9.559 43.609 -12.977 1.00 29.11 82 SER A C 1
ATOM 598 O O . SER A 1 82 ? 9.452 44.239 -11.927 1.00 29.11 82 SER A O 1
ATOM 600 N N . HIS A 1 83 ? 10.473 43.933 -13.893 1.00 36.94 83 HIS A N 1
ATOM 601 C CA . HIS A 1 83 ? 11.508 44.945 -13.650 1.00 36.94 83 HIS A CA 1
ATOM 602 C C . HIS A 1 83 ? 11.041 46.396 -13.919 1.00 36.94 83 HIS A C 1
ATOM 604 O O . HIS A 1 83 ? 11.866 47.311 -13.969 1.00 36.94 83 HIS A O 1
ATOM 610 N N . ASP A 1 84 ? 9.731 46.606 -14.102 1.00 31.03 84 ASP A N 1
ATOM 611 C CA . ASP A 1 84 ? 9.114 47.876 -14.493 1.00 31.03 84 ASP A CA 1
ATOM 612 C C . ASP A 1 84 ? 7.683 48.013 -13.917 1.00 31.03 84 ASP A C 1
ATOM 614 O O . ASP A 1 84 ? 6.854 47.120 -14.076 1.00 31.03 84 ASP A O 1
ATOM 618 N N . GLY A 1 85 ? 7.371 49.147 -13.278 1.00 33.38 85 GLY A N 1
ATOM 619 C CA . GLY A 1 85 ? 5.983 49.633 -13.200 1.00 33.38 85 GLY A CA 1
ATOM 620 C C . GLY A 1 85 ? 5.024 49.192 -12.074 1.00 33.38 85 GLY A C 1
ATOM 621 O O . GLY A 1 85 ? 3.825 49.347 -12.273 1.00 33.38 85 GLY A O 1
ATOM 622 N N . THR A 1 86 ? 5.478 48.729 -10.899 1.00 41.66 86 THR A N 1
ATOM 623 C CA . THR A 1 86 ? 4.679 48.573 -9.642 1.00 41.66 86 THR A CA 1
ATOM 624 C C . THR A 1 86 ? 3.220 48.075 -9.768 1.00 41.66 86 THR A C 1
ATOM 626 O O . THR A 1 86 ? 2.291 48.873 -9.940 1.00 41.66 86 THR A O 1
ATOM 629 N N . VAL A 1 87 ? 2.973 46.788 -9.499 1.00 43.88 87 VAL A N 1
ATOM 630 C CA . VAL A 1 87 ? 1.615 46.312 -9.172 1.00 43.88 87 VAL A CA 1
ATOM 631 C C . VAL A 1 87 ? 1.144 47.009 -7.890 1.00 43.88 87 VAL A C 1
ATOM 633 O O . VAL A 1 87 ? 1.769 46.891 -6.839 1.00 43.88 87 VAL A O 1
ATOM 636 N N . ARG A 1 88 ? 0.053 47.779 -7.973 1.00 50.59 88 ARG A N 1
ATOM 637 C CA . ARG A 1 88 ? -0.537 48.468 -6.817 1.00 50.59 88 ARG A CA 1
ATOM 638 C C . ARG A 1 88 ? -1.562 47.575 -6.132 1.00 50.59 88 ARG A C 1
ATOM 640 O O . ARG A 1 88 ? -2.729 47.580 -6.523 1.00 50.59 88 ARG A O 1
ATOM 647 N N . ILE A 1 89 ? -1.139 46.872 -5.085 1.00 62.25 89 ILE A N 1
ATOM 648 C CA . ILE A 1 89 ? -2.076 46.255 -4.142 1.00 62.25 89 ILE A CA 1
ATOM 649 C C . ILE A 1 89 ? -2.903 47.379 -3.504 1.00 62.25 89 ILE A C 1
ATOM 651 O O . ILE A 1 89 ? -2.375 48.389 -3.029 1.00 62.25 89 ILE A O 1
ATOM 655 N N . LYS A 1 90 ? -4.225 47.232 -3.562 1.00 62.50 90 LYS A N 1
ATOM 656 C CA . LYS A 1 90 ? -5.170 48.172 -2.964 1.00 62.50 90 LYS A CA 1
ATOM 657 C C . LYS A 1 90 ? -5.327 47.810 -1.491 1.00 62.50 90 LYS A C 1
ATOM 659 O O . LYS A 1 90 ? -5.627 46.666 -1.186 1.00 62.50 90 LYS A O 1
ATOM 664 N N . ASP A 1 91 ? -5.164 48.782 -0.600 1.00 75.81 91 ASP A N 1
ATOM 665 C CA . ASP A 1 91 ? -5.375 48.566 0.833 1.00 75.81 91 ASP A CA 1
ATOM 666 C C . ASP A 1 91 ? -6.845 48.196 1.101 1.00 75.81 91 ASP A C 1
ATOM 668 O O . ASP A 1 91 ? -7.759 48.990 0.845 1.00 75.81 91 ASP A O 1
ATOM 672 N N . GLU A 1 92 ? -7.068 46.958 1.547 1.00 73.44 92 GLU A N 1
ATOM 673 C CA . GLU A 1 92 ? -8.399 46.406 1.826 1.00 73.44 92 GLU A CA 1
ATOM 674 C C . GLU A 1 92 ? -8.869 46.699 3.255 1.00 73.44 92 GLU A C 1
ATOM 676 O O . GLU A 1 92 ? -10.052 46.531 3.571 1.00 73.44 92 GLU A O 1
ATOM 681 N N . ARG A 1 93 ? -7.971 47.184 4.125 1.00 82.19 93 ARG A N 1
ATOM 682 C CA . ARG A 1 93 ? -8.306 47.500 5.514 1.00 82.19 93 ARG A CA 1
ATOM 683 C C . ARG A 1 93 ? -9.381 48.594 5.542 1.00 82.19 93 ARG A C 1
ATOM 685 O O . ARG A 1 93 ? -9.329 49.541 4.749 1.00 82.19 93 ARG A O 1
ATOM 692 N N . PRO A 1 94 ? -10.356 48.545 6.470 1.00 81.12 94 PRO A N 1
ATOM 693 C CA . PRO A 1 94 ? -11.479 49.482 6.498 1.00 81.12 94 PRO A CA 1
ATOM 694 C C . PRO A 1 94 ? -11.093 50.865 7.065 1.00 81.12 94 PRO A C 1
ATOM 696 O O . PRO A 1 94 ? -11.801 51.434 7.894 1.00 81.12 94 PRO A O 1
ATOM 699 N N . LEU A 1 95 ? -10.000 51.459 6.573 1.00 79.25 95 LEU A N 1
ATOM 700 C CA . LEU A 1 95 ? -9.429 52.752 6.972 1.00 79.25 95 LEU A CA 1
ATOM 701 C C . LEU A 1 95 ? -10.414 53.922 6.836 1.00 79.25 95 LEU A C 1
ATOM 703 O O . LEU A 1 95 ? -10.263 54.945 7.502 1.00 79.25 95 LEU A O 1
ATOM 707 N N . GLN A 1 96 ? -11.455 53.792 6.009 1.00 76.25 96 GLN A N 1
ATOM 708 C CA . GLN A 1 96 ? -12.523 54.793 5.913 1.00 76.25 96 GLN A CA 1
ATOM 709 C C . GLN A 1 96 ? -13.543 54.717 7.067 1.00 76.25 96 GLN A C 1
ATOM 711 O O . GLN A 1 96 ? -14.210 55.715 7.352 1.00 76.25 96 GLN A O 1
ATOM 716 N N . SER A 1 97 ? -13.619 53.594 7.790 1.00 83.50 97 SER A N 1
ATOM 717 C CA . SER A 1 97 ? -14.471 53.432 8.971 1.00 83.50 97 SER A CA 1
ATOM 718 C C . SER A 1 97 ? -13.935 54.222 10.165 1.00 83.50 97 SER A C 1
ATOM 720 O O . SER A 1 97 ? -12.803 54.026 10.613 1.00 83.50 97 SER A O 1
ATOM 722 N N . LYS A 1 98 ? -14.783 55.082 10.744 1.00 81.31 98 LYS A N 1
ATOM 723 C CA . LYS A 1 98 ? -14.449 55.846 11.957 1.00 81.31 98 LYS A CA 1
ATOM 724 C C . LYS A 1 98 ? -14.161 54.935 13.161 1.00 81.31 98 LYS A C 1
ATOM 726 O O . LYS A 1 98 ? -13.331 55.291 13.990 1.00 81.31 98 LYS A O 1
ATOM 731 N N . ALA A 1 99 ? -14.811 53.771 13.242 1.00 80.31 99 ALA A N 1
ATOM 732 C CA . ALA A 1 99 ? -14.578 52.802 14.313 1.00 80.31 99 ALA A CA 1
ATOM 733 C C . ALA A 1 99 ? -13.202 52.128 14.181 1.00 80.31 99 ALA A C 1
ATOM 735 O O . ALA A 1 99 ? -12.457 52.074 15.154 1.00 80.31 99 ALA A O 1
ATOM 736 N N . TYR A 1 100 ? -12.832 51.698 12.969 1.00 84.06 100 TYR A N 1
ATOM 737 C CA . TYR A 1 100 ? -11.532 51.067 12.721 1.00 84.06 100 TYR A CA 1
ATOM 738 C C . TYR A 1 100 ? -10.372 52.044 12.950 1.00 84.06 100 TYR A C 1
ATOM 740 O O . TYR A 1 100 ? -9.441 51.719 13.678 1.00 84.06 100 TYR A O 1
ATOM 748 N N . ARG A 1 101 ? -10.473 53.291 12.457 1.00 84.00 101 ARG A N 1
ATOM 749 C CA . ARG A 1 101 ? -9.463 54.328 12.751 1.00 84.00 101 ARG A CA 1
ATOM 750 C C . ARG A 1 101 ? -9.285 54.584 14.248 1.00 84.00 101 ARG A C 1
ATOM 752 O O . ARG A 1 101 ? -8.160 54.800 14.681 1.00 84.00 101 ARG A O 1
ATOM 759 N N . LYS A 1 102 ? -10.367 54.546 15.036 1.00 84.38 102 LYS A N 1
ATOM 760 C CA . LYS A 1 102 ? -10.281 54.681 16.496 1.00 84.38 102 LYS A CA 1
ATOM 761 C C . LYS A 1 102 ? -9.498 53.513 17.111 1.00 84.38 102 LYS A C 1
ATOM 763 O O . LYS A 1 102 ? -8.582 53.767 17.882 1.00 84.38 102 LYS A O 1
ATOM 768 N N . ALA A 1 103 ? -9.780 52.274 16.701 1.00 84.19 103 ALA A N 1
ATOM 769 C CA . ALA A 1 103 ? -9.045 51.096 17.165 1.00 84.19 103 ALA A CA 1
ATOM 770 C C . ALA A 1 103 ? -7.546 51.143 16.798 1.00 84.19 103 ALA A C 1
ATOM 772 O O . ALA A 1 103 ? -6.707 50.932 17.668 1.00 84.19 103 ALA A O 1
ATOM 773 N N . CYS A 1 104 ? -7.191 51.504 15.556 1.00 85.31 104 CYS A N 1
ATOM 774 C CA . CYS A 1 104 ? -5.788 51.666 15.146 1.00 85.31 104 CYS A CA 1
ATOM 775 C C . CYS A 1 104 ? -5.062 52.750 15.964 1.00 85.31 104 CYS A C 1
ATOM 777 O O . CYS A 1 104 ? -3.917 52.558 16.363 1.00 85.31 104 CYS A O 1
ATOM 779 N N . ALA A 1 105 ? -5.726 53.878 16.240 1.00 84.31 105 ALA A N 1
ATOM 780 C CA . ALA A 1 105 ? -5.176 54.940 17.082 1.00 84.31 105 ALA A CA 1
ATOM 781 C C . ALA A 1 105 ? -4.966 54.490 18.538 1.00 84.31 105 ALA A C 1
ATOM 783 O O . ALA A 1 105 ? -3.935 54.797 19.132 1.00 84.31 105 ALA A O 1
ATOM 784 N N . GLU A 1 106 ? -5.918 53.746 19.105 1.00 85.56 106 GLU A N 1
ATOM 785 C CA . GLU A 1 106 ? -5.831 53.220 20.473 1.00 85.56 106 GLU A CA 1
ATOM 786 C C . GLU A 1 106 ? -4.737 52.148 20.608 1.00 85.56 106 GLU A C 1
ATOM 788 O O . GLU A 1 106 ? -3.988 52.179 21.583 1.00 85.56 106 GLU A O 1
ATOM 793 N N . TYR A 1 107 ? -4.566 51.281 19.605 1.00 87.56 107 TYR A N 1
ATOM 794 C CA . TYR A 1 107 ? -3.484 50.290 19.549 1.00 87.56 107 TYR A CA 1
ATOM 795 C C . TYR A 1 107 ? -2.093 50.942 19.458 1.00 87.56 107 TYR A C 1
ATOM 797 O O . TYR A 1 107 ? -1.233 50.681 20.301 1.00 87.56 107 TYR A O 1
ATOM 805 N N . VAL A 1 108 ? -1.887 51.875 18.516 1.00 86.56 108 VAL A N 1
ATOM 806 C CA . VAL A 1 108 ? -0.609 52.604 18.389 1.00 86.56 108 VAL A CA 1
ATOM 807 C C . VAL A 1 108 ? -0.305 53.413 19.657 1.00 86.56 108 VAL A C 1
ATOM 809 O O . VAL A 1 108 ? 0.839 53.448 20.109 1.00 86.56 108 VAL A O 1
ATOM 812 N N . TYR A 1 109 ? -1.316 54.028 20.282 1.00 86.00 109 TYR A N 1
ATOM 813 C CA . TYR A 1 109 ? -1.145 54.727 21.558 1.00 86.00 109 TYR A CA 1
ATOM 814 C C . TYR A 1 109 ? -0.735 53.789 22.702 1.00 86.00 109 TYR A C 1
ATOM 816 O O . TYR A 1 109 ? 0.154 54.139 23.485 1.00 86.00 109 TYR A O 1
ATOM 824 N N . ALA A 1 110 ? -1.347 52.604 22.796 1.00 85.69 110 ALA A N 1
ATOM 825 C CA . ALA A 1 110 ? -1.031 51.615 23.822 1.00 85.69 110 ALA A CA 1
ATOM 826 C C . ALA A 1 110 ? 0.421 51.123 23.708 1.00 85.69 110 ALA A C 1
ATOM 828 O O . ALA A 1 110 ? 1.146 51.153 24.705 1.00 85.69 110 ALA A O 1
ATOM 829 N N . TYR A 1 111 ? 0.880 50.768 22.501 1.00 86.94 111 TYR A N 1
ATOM 830 C CA . TYR A 1 111 ? 2.261 50.327 22.281 1.00 86.94 111 TYR A CA 1
ATOM 831 C C . TYR A 1 111 ? 3.284 51.423 22.608 1.00 86.94 111 TYR A C 1
ATOM 833 O O . TYR A 1 111 ? 4.217 51.193 23.380 1.00 86.94 111 TYR A O 1
ATOM 841 N N . LEU A 1 112 ? 3.083 52.644 22.093 1.00 85.88 112 LEU A N 1
ATOM 842 C CA . LEU A 1 112 ? 3.973 53.777 22.377 1.00 85.88 112 LEU A CA 1
ATOM 843 C C . LEU A 1 112 ? 4.042 54.087 23.881 1.00 85.88 112 LEU A C 1
ATOM 845 O O . LEU A 1 112 ? 5.124 54.369 24.399 1.00 85.88 112 LEU A O 1
ATOM 849 N N . SER A 1 113 ? 2.916 53.977 24.591 1.00 83.81 113 SER A N 1
ATOM 850 C CA . SER A 1 113 ? 2.861 54.161 26.046 1.00 83.81 113 SER A CA 1
ATOM 851 C C . SER A 1 113 ? 3.602 53.049 26.800 1.00 83.81 113 SER A C 1
ATOM 853 O O . SER A 1 113 ? 4.379 53.347 27.707 1.00 83.81 113 SER A O 1
ATOM 855 N N . LYS A 1 114 ? 3.418 51.781 26.403 1.00 85.25 114 LYS A N 1
ATOM 856 C CA . LYS A 1 114 ? 4.090 50.607 26.991 1.00 85.25 114 LYS A CA 1
ATOM 857 C C . LYS A 1 114 ? 5.611 50.662 26.802 1.00 85.25 114 LYS A C 1
ATOM 859 O O . LYS A 1 114 ? 6.349 50.407 27.748 1.00 85.25 114 LYS A O 1
ATOM 864 N N . HIS A 1 115 ? 6.086 51.029 25.611 1.00 82.19 115 HIS A N 1
ATOM 865 C CA . HIS A 1 115 ? 7.516 51.018 25.265 1.00 82.19 115 HIS A CA 1
ATOM 866 C C . HIS A 1 115 ? 8.238 52.349 25.575 1.00 82.19 115 HIS A C 1
ATOM 868 O O . HIS A 1 115 ? 9.360 52.573 25.118 1.00 82.19 115 HIS A O 1
ATOM 874 N N . GLY A 1 116 ? 7.633 53.222 26.393 1.00 76.56 116 GLY A N 1
ATOM 875 C CA . GLY A 1 116 ? 8.302 54.389 26.982 1.00 76.56 116 GLY A CA 1
ATOM 876 C C . GLY A 1 116 ? 8.456 55.603 26.060 1.00 76.56 116 GLY A C 1
ATOM 877 O O . GLY A 1 116 ? 9.297 56.468 26.329 1.00 76.56 116 GLY A O 1
ATOM 878 N N . TYR A 1 117 ? 7.662 55.707 24.989 1.00 80.50 117 TYR A N 1
ATOM 879 C CA . TYR A 1 117 ? 7.625 56.921 24.176 1.00 80.50 117 TYR A CA 1
ATOM 880 C C . TYR A 1 117 ? 7.133 58.111 25.018 1.00 80.50 117 TYR A C 1
ATOM 882 O O . TYR A 1 117 ? 6.252 57.985 25.869 1.00 80.50 117 TYR A O 1
ATOM 890 N N . ARG A 1 118 ? 7.730 59.287 24.801 1.00 64.00 118 ARG A N 1
ATOM 891 C CA . ARG A 1 118 ? 7.596 60.455 25.687 1.00 64.00 118 ARG A CA 1
ATOM 892 C C . ARG A 1 118 ? 6.167 61.015 25.739 1.00 64.00 118 ARG A C 1
ATOM 894 O O . ARG A 1 118 ? 5.763 61.832 24.907 1.00 64.00 118 ARG A O 1
ATOM 901 N N . SER A 1 119 ? 5.417 60.594 26.759 1.00 54.19 119 SER A N 1
ATOM 902 C CA . SER A 1 119 ? 3.996 60.911 26.943 1.00 54.19 119 SER A CA 1
ATOM 903 C C . SER A 1 119 ? 3.709 62.395 27.203 1.00 54.19 119 SER A C 1
ATOM 905 O O . SER A 1 119 ? 2.592 62.835 26.936 1.00 54.19 119 SER A O 1
ATOM 907 N N . ASP A 1 120 ? 4.719 63.204 27.567 1.00 57.28 120 ASP A N 1
ATOM 908 C CA . ASP A 1 120 ? 4.643 64.677 27.658 1.00 57.28 120 ASP A CA 1
ATOM 909 C C . ASP A 1 120 ? 4.195 65.374 26.355 1.00 57.28 120 ASP A C 1
ATOM 911 O O . ASP A 1 120 ? 3.905 66.573 26.352 1.00 57.28 120 ASP A O 1
ATOM 915 N N . ARG A 1 121 ? 4.120 64.631 25.243 1.00 55.72 121 ARG A N 1
ATOM 916 C CA . ARG A 1 121 ? 3.806 65.140 23.898 1.00 55.72 121 ARG A CA 1
ATOM 917 C C . ARG A 1 121 ? 2.472 64.649 23.346 1.00 55.72 121 ARG A C 1
ATOM 919 O O . ARG A 1 121 ? 1.928 65.277 22.440 1.00 55.72 121 ARG A O 1
ATOM 926 N N . MET A 1 122 ? 1.918 63.564 23.886 1.00 62.53 122 MET A N 1
ATOM 927 C CA . MET A 1 122 ? 0.700 62.941 23.361 1.00 62.53 122 MET A CA 1
ATOM 928 C C . MET A 1 122 ? -0.541 63.537 24.030 1.00 62.53 122 MET A C 1
ATOM 930 O O . MET A 1 122 ? -1.095 62.992 24.982 1.00 62.53 122 MET A O 1
ATOM 934 N N . LYS A 1 123 ? -0.968 64.702 23.532 1.00 63.00 123 LYS A N 1
ATOM 935 C CA . LYS A 1 123 ? -2.196 65.375 23.983 1.00 63.00 123 LYS A CA 1
ATOM 936 C C . LYS A 1 123 ? -3.444 64.521 23.693 1.00 63.00 123 LYS A C 1
ATOM 938 O O . LYS A 1 123 ? -3.463 63.810 22.686 1.00 63.00 123 LYS A O 1
ATOM 943 N N . PRO A 1 124 ? -4.529 64.656 24.480 1.00 59.22 124 PRO A N 1
ATOM 944 C CA . PRO A 1 124 ? -5.839 64.139 24.091 1.00 59.22 124 PRO A CA 1
ATOM 945 C C . PRO A 1 124 ? -6.213 64.638 22.686 1.00 59.22 124 PRO A C 1
ATOM 947 O O . PRO A 1 124 ? -6.145 65.838 22.423 1.00 59.22 124 PRO A O 1
ATOM 950 N N . GLY A 1 125 ? -6.552 63.715 21.783 1.00 63.41 125 GLY A N 1
ATOM 951 C CA . GLY A 1 125 ? -6.827 64.014 20.371 1.00 63.41 125 GLY A CA 1
ATOM 952 C C . GLY A 1 125 ? -5.604 64.070 19.438 1.00 63.41 125 GLY A C 1
ATOM 953 O O . GLY A 1 125 ? -5.739 64.506 18.298 1.00 63.41 125 GLY A O 1
ATOM 954 N N . TRP A 1 126 ? -4.412 63.615 19.858 1.00 71.12 126 TRP A N 1
ATOM 955 C CA . TRP A 1 126 ? -3.218 63.551 18.985 1.00 71.12 126 TRP A CA 1
ATOM 956 C C . TRP A 1 126 ? -3.490 62.824 17.654 1.00 71.12 126 TRP A C 1
ATOM 958 O O . TRP A 1 126 ? -3.071 63.285 16.597 1.00 71.12 126 TRP A O 1
ATOM 968 N N . PHE A 1 127 ? -4.264 61.733 17.692 1.00 71.88 127 PHE A N 1
ATOM 969 C CA . PHE A 1 127 ? -4.642 60.939 16.516 1.00 71.88 127 PHE A CA 1
ATOM 970 C C . PHE A 1 127 ? -5.829 61.508 15.712 1.00 71.88 127 PHE A C 1
ATOM 972 O O . PHE A 1 127 ? -6.247 60.876 14.743 1.00 71.88 127 PHE A O 1
ATOM 979 N N . ASP A 1 128 ? -6.383 62.675 16.062 1.00 69.56 128 ASP A N 1
ATOM 980 C CA . ASP A 1 128 ? -7.433 63.321 15.255 1.00 69.56 128 ASP A CA 1
ATOM 981 C C . ASP A 1 128 ? -6.840 64.162 14.107 1.00 69.56 128 ASP A C 1
ATOM 983 O O . ASP A 1 128 ? -7.411 64.200 13.016 1.00 69.56 128 ASP A O 1
ATOM 987 N N . SER A 1 129 ? -5.687 64.812 14.326 1.00 69.88 129 SER A N 1
ATOM 988 C CA . SER A 1 129 ? -4.913 65.513 13.284 1.00 69.88 129 SER A CA 1
ATOM 989 C C . SER A 1 129 ? -3.468 65.799 13.756 1.00 69.88 129 SER A C 1
ATOM 991 O O . SER A 1 129 ? -3.177 66.903 14.228 1.00 69.88 129 SER A O 1
ATOM 993 N N . PRO A 1 130 ? -2.546 64.819 13.678 1.00 77.75 130 PRO A N 1
ATOM 994 C CA . PRO A 1 130 ? -1.160 65.002 14.114 1.00 77.75 130 PRO A CA 1
ATOM 995 C C . PRO A 1 130 ? -0.345 65.832 13.115 1.00 77.75 130 PRO A C 1
ATOM 997 O O . PRO A 1 130 ? -0.589 65.806 11.902 1.00 77.75 130 PRO A O 1
ATOM 1000 N N . SER A 1 131 ? 0.676 66.546 13.601 1.00 78.38 131 SER A N 1
ATOM 1001 C CA . SER A 1 131 ? 1.583 67.271 12.710 1.00 78.38 131 SER A CA 1
ATOM 1002 C C . SER A 1 131 ? 2.593 66.342 12.032 1.00 78.38 131 SER A C 1
ATOM 1004 O O . SER A 1 131 ? 3.028 65.329 12.584 1.00 78.38 131 SER A O 1
ATOM 1006 N N . THR A 1 132 ? 3.055 66.751 10.848 1.00 76.75 132 THR A N 1
ATOM 1007 C CA . THR A 1 132 ? 4.094 66.061 10.068 1.00 76.75 132 THR A CA 1
ATOM 1008 C C . THR A 1 132 ? 5.343 65.726 10.896 1.00 76.75 132 THR A C 1
ATOM 1010 O O . THR A 1 132 ? 5.931 64.663 10.728 1.00 76.75 132 THR A O 1
ATOM 1013 N N . ARG A 1 133 ? 5.741 66.600 11.833 1.00 75.94 133 ARG A N 1
ATOM 1014 C CA . ARG A 1 133 ? 6.911 66.376 12.698 1.00 75.94 133 ARG A CA 1
ATOM 1015 C C . ARG A 1 133 ? 6.671 65.298 13.758 1.00 75.94 133 ARG A C 1
ATOM 1017 O O . ARG A 1 133 ? 7.594 64.563 14.089 1.00 75.94 133 ARG A O 1
ATOM 1024 N N . GLU A 1 134 ? 5.468 65.235 14.314 1.00 77.75 134 GLU A N 1
ATOM 1025 C CA . GLU A 1 134 ? 5.119 64.254 15.346 1.00 77.75 134 GLU A CA 1
ATOM 1026 C C . GLU A 1 134 ? 4.980 62.856 14.735 1.00 77.75 134 GLU A C 1
ATOM 1028 O O . GLU A 1 134 ? 5.489 61.896 15.304 1.00 77.75 134 GLU A O 1
ATOM 1033 N N . PHE A 1 135 ? 4.399 62.765 13.536 1.00 83.00 135 PHE A N 1
ATOM 1034 C CA . PHE A 1 135 ? 4.317 61.531 12.753 1.00 83.00 135 PHE A CA 1
ATOM 1035 C C . PHE A 1 135 ? 5.691 60.910 12.468 1.00 83.00 135 PHE A C 1
ATOM 1037 O O . PHE A 1 135 ? 5.910 59.740 12.780 1.00 83.00 135 PHE A O 1
ATOM 1044 N N . PHE A 1 136 ? 6.643 61.686 11.934 1.00 80.81 136 PHE A N 1
ATOM 1045 C CA . PHE A 1 136 ? 7.979 61.149 11.651 1.00 80.81 136 PHE A CA 1
ATOM 1046 C C . PHE A 1 136 ? 8.766 60.815 12.921 1.00 80.81 136 PHE A C 1
ATOM 1048 O O . PHE A 1 136 ? 9.452 59.802 12.930 1.00 80.81 136 PHE A O 1
ATOM 1055 N N . SER A 1 137 ? 8.582 61.560 14.018 1.00 81.12 137 SER A N 1
ATOM 1056 C CA . SER A 1 137 ? 9.189 61.222 15.316 1.00 81.12 137 SER A CA 1
ATOM 1057 C C . SER A 1 137 ? 8.668 59.904 15.912 1.00 81.12 137 SER A C 1
ATOM 1059 O O . SER A 1 137 ? 9.373 59.293 16.712 1.00 81.12 137 SER A O 1
ATOM 1061 N N . VAL A 1 138 ? 7.453 59.473 15.550 1.00 83.38 138 VAL A N 1
ATOM 1062 C CA . VAL A 1 138 ? 6.934 58.136 15.886 1.00 83.38 138 VAL A CA 1
ATOM 1063 C C . VAL A 1 138 ? 7.500 57.085 14.929 1.00 83.38 138 VAL A C 1
ATOM 1065 O O . VAL A 1 138 ? 7.928 56.032 15.386 1.00 83.38 138 VAL A O 1
ATOM 1068 N N . CYS A 1 139 ? 7.571 57.373 13.625 1.00 83.75 139 CYS A N 1
ATOM 1069 C CA . CYS A 1 139 ? 8.167 56.453 12.647 1.00 83.75 139 CYS A CA 1
ATOM 1070 C C . CYS A 1 139 ? 9.640 56.144 12.969 1.00 83.75 139 CYS A C 1
ATOM 1072 O O . CYS A 1 139 ? 10.022 54.981 12.956 1.00 83.75 139 CYS A O 1
ATOM 1074 N N . GLU A 1 140 ? 10.449 57.158 13.297 1.00 82.81 140 GLU A N 1
ATOM 1075 C CA . GLU A 1 140 ? 11.850 56.986 13.713 1.00 82.81 140 GLU A CA 1
ATOM 1076 C C . GLU A 1 140 ? 11.957 56.076 14.949 1.00 82.81 140 GLU A C 1
ATOM 1078 O O . GLU A 1 140 ? 12.709 55.106 14.923 1.00 82.81 140 GLU A O 1
ATOM 1083 N N . PHE A 1 141 ? 11.136 56.310 15.981 1.00 84.94 141 PHE A N 1
ATOM 1084 C CA . PHE A 1 141 ? 11.113 55.483 17.194 1.00 84.94 141 PHE A CA 1
ATOM 1085 C C . PHE A 1 141 ? 10.733 54.017 16.928 1.00 84.94 141 PHE A C 1
ATOM 1087 O O . PHE A 1 141 ? 11.333 53.120 17.513 1.00 84.94 141 PHE A O 1
ATOM 1094 N N . LEU A 1 142 ? 9.751 53.754 16.058 1.00 86.31 142 LEU A N 1
ATOM 1095 C CA . LEU A 1 142 ? 9.354 52.382 15.715 1.00 86.31 142 LEU A CA 1
ATOM 1096 C C . LEU A 1 142 ? 10.453 51.672 14.908 1.00 86.31 142 LEU A C 1
ATOM 1098 O O . LEU A 1 142 ? 10.813 50.541 15.229 1.00 86.31 142 LEU A O 1
ATOM 1102 N N . LEU A 1 143 ? 11.053 52.358 13.930 1.00 82.88 143 LEU A N 1
ATOM 1103 C CA . LEU A 1 143 ? 12.155 51.827 13.121 1.00 82.88 143 LEU A CA 1
ATOM 1104 C C . LEU A 1 143 ? 13.395 51.475 13.964 1.00 82.88 143 LEU A C 1
ATOM 1106 O O . LEU A 1 143 ? 13.971 50.409 13.761 1.00 82.88 143 LEU A O 1
ATOM 1110 N N . GLU A 1 144 ? 13.761 52.312 14.943 1.00 81.56 144 GLU A N 1
ATOM 1111 C CA . GLU A 1 144 ? 14.859 52.037 15.890 1.00 81.56 144 GLU A CA 1
ATOM 1112 C C . GLU A 1 144 ? 14.600 50.807 16.786 1.00 81.56 144 GLU A C 1
ATOM 1114 O O . GLU A 1 144 ? 15.552 50.193 17.274 1.00 81.56 144 GLU A O 1
ATOM 1119 N N . ARG A 1 145 ? 13.332 50.416 17.009 1.00 82.25 145 ARG A N 1
ATOM 1120 C CA . ARG A 1 145 ? 12.987 49.179 17.737 1.00 82.25 145 ARG A CA 1
ATOM 1121 C C . ARG A 1 145 ? 12.984 47.940 16.845 1.00 82.25 145 ARG A C 1
ATOM 1123 O O . ARG A 1 145 ? 13.406 46.885 17.327 1.00 82.25 145 ARG A O 1
ATOM 1130 N N . ILE A 1 146 ? 12.527 48.071 15.596 1.00 84.00 146 ILE A N 1
ATOM 1131 C CA . ILE A 1 146 ? 12.475 46.987 14.596 1.00 84.00 146 ILE A CA 1
ATOM 1132 C C . ILE A 1 146 ? 13.893 46.500 14.253 1.00 84.00 146 ILE A C 1
ATOM 1134 O O . ILE A 1 146 ? 14.173 45.310 14.342 1.00 84.00 146 ILE A O 1
ATOM 1138 N N . ASP A 1 147 ? 14.825 47.405 13.942 1.00 77.44 147 ASP A N 1
ATOM 1139 C CA . ASP A 1 147 ? 16.232 47.040 13.724 1.00 77.44 147 ASP A CA 1
ATOM 1140 C C . ASP A 1 147 ? 17.184 48.112 14.296 1.00 77.44 147 ASP A C 1
ATOM 1142 O O . ASP A 1 147 ? 17.342 49.184 13.709 1.00 77.44 147 ASP A O 1
ATOM 1146 N N . PRO A 1 148 ? 17.883 47.830 15.414 1.00 70.88 148 PRO A N 1
ATOM 1147 C CA . PRO A 1 148 ? 18.885 48.734 15.985 1.00 70.88 148 PRO A CA 1
ATOM 1148 C C . PRO A 1 148 ? 20.103 49.010 15.084 1.00 70.88 148 PRO A C 1
ATOM 1150 O O . PRO A 1 148 ? 20.849 49.955 15.343 1.00 70.88 148 PRO A O 1
ATOM 1153 N N . ASN A 1 149 ? 20.334 48.202 14.042 1.00 64.31 149 ASN A N 1
ATOM 1154 C CA . ASN A 1 149 ? 21.394 48.406 13.048 1.00 64.31 149 ASN A CA 1
ATOM 1155 C C . ASN A 1 149 ? 20.899 49.196 11.824 1.00 64.31 149 ASN A C 1
ATOM 1157 O O . ASN A 1 149 ? 21.682 49.499 10.914 1.00 64.31 149 ASN A O 1
ATOM 1161 N N . LEU A 1 150 ? 19.612 49.550 11.786 1.00 65.44 150 LEU A N 1
ATOM 1162 C CA . LEU A 1 150 ? 19.001 50.260 10.679 1.00 65.44 150 LEU A CA 1
ATOM 1163 C C . LEU A 1 150 ? 19.547 51.684 10.641 1.00 65.44 150 LEU A C 1
ATOM 1165 O O . LEU A 1 150 ? 19.132 52.559 11.395 1.00 65.44 150 LEU A O 1
ATOM 1169 N N . ILE A 1 151 ? 20.485 51.942 9.730 1.00 58.19 151 ILE A N 1
ATOM 1170 C CA . ILE A 1 151 ? 21.023 53.289 9.514 1.00 58.19 151 ILE A CA 1
ATOM 1171 C C . ILE A 1 151 ? 19.927 54.167 8.881 1.00 58.19 151 ILE A C 1
ATOM 1173 O O . ILE A 1 151 ? 19.857 54.312 7.659 1.00 58.19 151 ILE A O 1
ATOM 1177 N N . VAL A 1 152 ? 19.060 54.744 9.723 1.00 56.56 152 VAL A N 1
ATOM 1178 C CA . VAL A 1 152 ? 17.988 55.682 9.337 1.00 56.56 152 VAL A CA 1
ATOM 1179 C C . VAL A 1 152 ? 18.575 57.006 8.822 1.00 56.56 152 VAL A C 1
ATOM 1181 O O . VAL A 1 152 ? 17.982 57.685 7.982 1.00 56.56 152 VAL A O 1
ATOM 1184 N N . SER A 1 153 ? 19.791 57.357 9.253 1.00 52.44 153 SER A N 1
ATOM 1185 C CA . SER A 1 153 ? 20.625 58.388 8.627 1.00 52.44 153 SER A CA 1
ATOM 1186 C C . SER A 1 153 ? 22.109 58.202 8.929 1.00 52.44 153 SER A C 1
ATOM 1188 O O . SER A 1 153 ? 22.493 57.670 9.966 1.00 52.44 153 SER A O 1
ATOM 1190 N N . ALA A 1 154 ? 22.963 58.698 8.029 1.00 52.56 154 ALA A N 1
ATOM 1191 C CA . ALA A 1 154 ? 24.391 58.846 8.304 1.00 52.56 154 ALA A CA 1
ATOM 1192 C C . ALA A 1 154 ? 24.612 59.826 9.483 1.00 52.56 154 ALA A C 1
ATOM 1194 O O . ALA A 1 154 ? 23.891 60.825 9.561 1.00 52.56 154 ALA A O 1
ATOM 1195 N N . PRO A 1 155 ? 25.625 59.622 10.354 1.00 48.91 155 PRO A N 1
ATOM 1196 C CA . PRO A 1 155 ? 25.728 60.225 11.701 1.00 48.91 155 PRO A CA 1
ATOM 1197 C C . PRO A 1 155 ? 25.984 61.752 11.783 1.00 48.91 155 PRO A C 1
ATOM 1199 O O . PRO A 1 155 ? 26.433 62.261 12.809 1.00 48.91 155 PRO A O 1
ATOM 1202 N N . GLN A 1 156 ? 25.714 62.501 10.710 1.00 49.06 156 GLN A N 1
ATOM 1203 C CA . GLN A 1 156 ? 25.741 63.972 10.638 1.00 49.06 156 GLN A CA 1
ATOM 1204 C C . GLN A 1 156 ? 24.542 64.570 9.861 1.00 49.06 156 GLN A C 1
ATOM 1206 O O . GLN A 1 156 ? 24.470 65.785 9.682 1.00 49.06 156 GLN A O 1
ATOM 1211 N N . LYS A 1 157 ? 23.587 63.751 9.393 1.00 54.41 157 LYS A N 1
ATOM 1212 C CA . LYS A 1 157 ? 22.383 64.184 8.659 1.00 54.41 157 LYS A CA 1
ATOM 1213 C C . LYS A 1 157 ? 21.136 63.805 9.468 1.00 54.41 157 LYS A C 1
ATOM 1215 O O . LYS A 1 157 ? 21.127 62.782 10.139 1.00 54.41 157 LYS A O 1
ATOM 1220 N N . LYS A 1 158 ? 20.081 64.621 9.398 1.00 56.16 158 LYS A N 1
ATOM 1221 C CA . LYS A 1 158 ? 18.743 64.238 9.881 1.00 56.16 158 LYS A CA 1
ATOM 1222 C C . LYS A 1 158 ? 17.975 63.518 8.776 1.00 56.16 158 LYS A C 1
ATOM 1224 O O . LYS A 1 158 ? 18.060 63.934 7.617 1.00 56.16 158 LYS A O 1
ATOM 1229 N N . SER A 1 159 ? 17.206 62.510 9.164 1.00 62.06 159 SER A N 1
ATOM 1230 C CA . SER A 1 159 ? 16.304 61.748 8.302 1.00 62.06 159 SER A CA 1
ATOM 1231 C C . SER A 1 159 ? 15.336 62.683 7.582 1.00 62.06 159 SER A C 1
ATOM 1233 O O . SER A 1 159 ? 14.768 63.593 8.193 1.00 62.06 159 SER A O 1
ATOM 1235 N N . THR A 1 160 ? 15.139 62.478 6.281 1.00 68.31 160 THR A N 1
ATOM 1236 C CA . THR A 1 160 ? 14.052 63.142 5.550 1.00 68.31 160 THR A CA 1
ATOM 1237 C C . THR A 1 160 ? 12.797 62.259 5.524 1.00 68.31 160 THR A C 1
ATOM 1239 O O . THR A 1 160 ? 12.913 61.033 5.616 1.00 68.31 160 THR A O 1
ATOM 1242 N N . PRO A 1 161 ? 11.593 62.845 5.370 1.00 66.38 161 PRO A N 1
ATOM 1243 C CA . PRO A 1 161 ? 10.357 62.106 5.081 1.00 66.38 161 PRO A CA 1
ATOM 1244 C C . PRO A 1 161 ? 10.513 61.061 3.967 1.00 66.38 161 PRO A C 1
ATOM 1246 O O . PRO A 1 161 ? 9.955 59.965 4.033 1.00 66.38 161 PRO A O 1
ATOM 1249 N N . GLU A 1 162 ? 11.296 61.405 2.946 1.00 67.62 162 GLU A N 1
ATOM 1250 C CA . GLU A 1 162 ? 11.602 60.572 1.791 1.00 67.62 162 GLU A CA 1
ATOM 1251 C C . GLU A 1 162 ? 12.555 59.417 2.130 1.00 67.62 162 GLU A C 1
ATOM 1253 O O . GLU A 1 162 ? 12.331 58.308 1.645 1.00 67.62 162 GLU A O 1
ATOM 1258 N N . ASP A 1 163 ? 13.573 59.646 2.973 1.00 69.88 163 ASP A N 1
ATOM 1259 C CA . ASP A 1 163 ? 14.491 58.599 3.449 1.00 69.88 163 ASP A CA 1
ATOM 1260 C C . ASP A 1 163 ? 13.711 57.527 4.246 1.00 69.88 163 ASP A C 1
ATOM 1262 O O . ASP A 1 163 ? 13.856 56.330 3.991 1.00 69.88 163 ASP A O 1
ATOM 1266 N N . LEU A 1 164 ? 12.812 57.952 5.147 1.00 70.75 164 LEU A N 1
ATOM 1267 C CA . LEU A 1 164 ? 11.986 57.064 5.983 1.00 70.75 164 LEU A CA 1
ATOM 1268 C C . LEU A 1 164 ? 11.033 56.194 5.149 1.00 70.75 164 LEU A C 1
ATOM 1270 O O . LEU A 1 164 ? 10.975 54.979 5.333 1.00 70.75 164 LEU A O 1
ATOM 1274 N N . ILE A 1 165 ? 10.324 56.790 4.186 1.00 72.00 165 ILE A N 1
ATOM 1275 C CA . ILE A 1 165 ? 9.427 56.050 3.281 1.00 72.00 165 ILE A CA 1
ATOM 1276 C C . ILE A 1 165 ? 10.210 55.140 2.324 1.00 72.00 165 ILE A C 1
ATOM 1278 O O . ILE A 1 165 ? 9.725 54.065 1.970 1.00 72.00 165 ILE A O 1
ATOM 1282 N N . SER A 1 166 ? 11.434 55.521 1.940 1.00 73.00 166 SER A N 1
ATOM 1283 C CA . SER A 1 166 ? 12.332 54.641 1.186 1.00 73.00 166 SER A CA 1
ATOM 1284 C C . SER A 1 166 ? 12.700 53.399 2.005 1.00 73.00 166 SER A C 1
ATOM 1286 O O . SER A 1 166 ? 12.551 52.285 1.511 1.00 73.00 166 SER A O 1
ATOM 1288 N N . ILE A 1 167 ? 13.094 53.564 3.273 1.00 71.62 167 ILE A N 1
ATOM 1289 C CA . ILE A 1 167 ? 13.405 52.457 4.196 1.00 71.62 167 ILE A CA 1
ATOM 1290 C C . ILE A 1 167 ? 12.196 51.529 4.371 1.00 71.62 167 ILE A C 1
ATOM 1292 O O . ILE A 1 167 ? 12.303 50.331 4.116 1.00 71.62 167 ILE A O 1
ATOM 1296 N N . VAL A 1 168 ? 11.033 52.085 4.716 1.00 76.25 168 VAL A N 1
ATOM 1297 C CA . VAL A 1 168 ? 9.783 51.332 4.919 1.00 76.25 168 VAL A CA 1
ATOM 1298 C C . VAL A 1 168 ? 9.379 50.532 3.673 1.00 76.25 168 VAL A C 1
ATOM 1300 O O . VAL A 1 168 ? 8.952 49.387 3.793 1.00 76.25 168 VAL A O 1
ATOM 1303 N N . ARG A 1 169 ? 9.560 51.088 2.468 1.00 72.75 169 ARG A N 1
ATOM 1304 C CA . ARG A 1 169 ? 9.199 50.409 1.212 1.00 72.75 169 ARG A CA 1
ATOM 1305 C C . ARG A 1 169 ? 10.252 49.419 0.701 1.00 72.75 169 ARG A C 1
ATOM 1307 O O . ARG A 1 169 ? 9.888 48.452 0.045 1.00 72.75 169 ARG A O 1
ATOM 1314 N N . THR A 1 170 ? 11.543 49.677 0.921 1.00 71.38 170 THR A N 1
ATOM 1315 C CA . THR A 1 170 ? 12.639 48.903 0.290 1.00 71.38 170 THR A CA 1
ATOM 1316 C C . THR A 1 170 ? 13.352 47.935 1.226 1.00 71.38 170 THR A C 1
ATOM 1318 O O . THR A 1 170 ? 13.953 46.984 0.738 1.00 71.38 170 THR A O 1
ATOM 1321 N N . LYS A 1 171 ? 13.291 48.160 2.544 1.00 72.69 171 LYS A N 1
ATOM 1322 C CA . LYS A 1 171 ? 13.878 47.276 3.563 1.00 72.69 171 LYS A CA 1
ATOM 1323 C C . LYS A 1 171 ? 12.824 46.507 4.352 1.00 72.69 171 LYS A C 1
ATOM 1325 O O . LYS A 1 171 ? 13.029 45.333 4.608 1.00 72.69 171 LYS A O 1
ATOM 1330 N N . LEU A 1 172 ? 11.709 47.159 4.695 1.00 75.25 172 LEU A N 1
ATOM 1331 C CA . LEU A 1 172 ? 10.579 46.524 5.392 1.00 75.25 172 LEU A CA 1
ATOM 1332 C C . LEU A 1 172 ? 9.420 46.143 4.446 1.00 75.25 172 LEU A C 1
ATOM 1334 O O . LEU A 1 172 ? 8.369 45.718 4.901 1.00 75.25 172 LEU A O 1
ATOM 1338 N N . LEU A 1 173 ? 9.605 46.312 3.130 1.00 80.12 173 LEU A N 1
ATOM 1339 C CA . LEU A 1 173 ? 8.710 45.824 2.067 1.00 80.12 173 LEU A CA 1
ATOM 1340 C C . LEU A 1 173 ? 7.213 46.190 2.209 1.00 80.12 173 LEU A C 1
ATOM 1342 O O . LEU A 1 173 ? 6.358 45.466 1.703 1.00 80.12 173 LEU A O 1
ATOM 1346 N N . TYR A 1 174 ? 6.882 47.330 2.835 1.00 79.44 174 TYR A N 1
ATOM 1347 C CA . TYR A 1 174 ? 5.491 47.719 3.115 1.00 79.44 174 TYR A CA 1
ATOM 1348 C C . TYR A 1 174 ? 4.577 47.631 1.868 1.00 79.44 174 TYR A C 1
ATOM 1350 O O . TYR A 1 174 ? 4.821 48.349 0.887 1.00 79.44 174 TYR A O 1
ATOM 1358 N N . PRO A 1 175 ? 3.507 46.807 1.889 1.00 73.94 175 PRO A N 1
ATOM 1359 C CA . PRO A 1 175 ? 2.819 46.377 0.666 1.00 73.94 175 PRO A CA 1
ATOM 1360 C C . PRO A 1 175 ? 1.862 47.416 0.056 1.00 73.94 175 PRO A C 1
ATOM 1362 O O . PRO A 1 175 ? 1.444 47.265 -1.093 1.00 73.94 175 PRO A O 1
ATOM 1365 N N . TYR A 1 176 ? 1.506 48.480 0.785 1.00 81.75 176 TYR A N 1
ATOM 1366 C CA . TYR A 1 176 ? 0.498 49.458 0.351 1.00 81.75 176 TYR A CA 1
ATOM 1367 C C . TYR A 1 176 ? 1.127 50.769 -0.163 1.00 81.75 176 TYR A C 1
ATOM 1369 O O . TYR A 1 176 ? 2.043 51.331 0.439 1.00 81.75 176 TYR A O 1
ATOM 1377 N N . ASP A 1 177 ? 0.622 51.304 -1.282 1.00 71.88 177 ASP A N 1
ATOM 1378 C CA . ASP A 1 177 ? 1.220 52.475 -1.947 1.00 71.88 177 ASP A CA 1
ATOM 1379 C C . ASP A 1 177 ? 0.933 53.788 -1.186 1.00 71.88 177 ASP A C 1
ATOM 1381 O O . ASP A 1 177 ? -0.156 54.354 -1.287 1.00 71.88 177 ASP A O 1
ATOM 1385 N N . VAL A 1 178 ? 1.919 54.301 -0.437 1.00 71.62 178 VAL A N 1
ATOM 1386 C CA . VAL A 1 178 ? 1.838 55.603 0.256 1.00 71.62 178 VAL A CA 1
ATOM 1387 C C . VAL A 1 178 ? 2.287 56.728 -0.690 1.00 71.62 178 VAL A C 1
ATOM 1389 O O . VAL A 1 178 ? 3.485 56.857 -0.968 1.00 71.62 178 VAL A O 1
ATOM 1392 N N . PRO A 1 179 ? 1.377 57.580 -1.204 1.00 68.94 179 PRO A N 1
ATOM 1393 C CA . PRO A 1 179 ? 1.750 58.617 -2.156 1.00 68.94 179 PRO A CA 1
ATOM 1394 C C . PRO A 1 179 ? 2.530 59.740 -1.463 1.00 68.94 179 PRO A C 1
ATOM 1396 O O . PRO A 1 179 ? 2.124 60.240 -0.414 1.00 68.94 179 PRO A O 1
ATOM 1399 N N . LYS A 1 180 ? 3.613 60.217 -2.092 1.00 66.50 180 LYS A N 1
ATOM 1400 C CA . LYS A 1 180 ? 4.484 61.278 -1.538 1.00 66.50 180 LYS A CA 1
ATOM 1401 C C . LYS A 1 180 ? 3.731 62.564 -1.154 1.00 66.50 180 LYS A C 1
ATOM 1403 O O . LYS A 1 180 ? 4.136 63.264 -0.235 1.00 66.50 180 LYS A O 1
ATOM 1408 N N . SER A 1 181 ? 2.604 62.854 -1.807 1.00 67.94 181 SER A N 1
ATOM 1409 C CA . SER A 1 181 ? 1.723 63.983 -1.478 1.00 67.94 181 SER A CA 1
ATOM 1410 C C . SER A 1 181 ? 1.021 63.866 -0.117 1.00 67.94 181 SER A C 1
ATOM 1412 O O . SER A 1 181 ? 0.689 64.897 0.464 1.00 67.94 181 SER A O 1
ATOM 1414 N N . ALA A 1 182 ? 0.831 62.660 0.430 1.00 69.69 182 ALA A N 1
ATOM 1415 C CA . ALA A 1 182 ? 0.263 62.473 1.769 1.00 69.69 182 ALA A CA 1
ATOM 1416 C C . ALA A 1 182 ? 1.212 62.966 2.875 1.00 69.69 182 ALA A C 1
ATOM 1418 O O . ALA A 1 182 ? 0.770 63.539 3.868 1.00 69.69 182 ALA A O 1
ATOM 1419 N N . LEU A 1 183 ? 2.522 62.818 2.666 1.00 67.94 183 LEU A N 1
ATOM 1420 C CA . LEU A 1 183 ? 3.578 63.206 3.610 1.00 67.94 183 LEU A CA 1
ATOM 1421 C C . LEU A 1 183 ? 3.662 64.732 3.797 1.00 67.94 183 LEU A C 1
ATOM 1423 O O . LEU A 1 183 ? 4.015 65.219 4.870 1.00 67.94 183 LEU A O 1
ATOM 1427 N N . ALA A 1 184 ? 3.284 65.495 2.767 1.00 69.19 184 ALA A N 1
ATOM 1428 C CA . ALA A 1 184 ? 3.216 66.954 2.819 1.00 69.19 184 ALA A CA 1
ATOM 1429 C C . ALA A 1 184 ? 2.044 67.480 3.676 1.00 69.19 184 ALA A C 1
ATOM 1431 O O . ALA A 1 184 ? 2.063 68.637 4.095 1.00 69.19 184 ALA A O 1
ATOM 1432 N N . SER A 1 185 ? 1.025 66.655 3.950 1.00 72.62 185 SER A N 1
ATOM 1433 C CA . SER A 1 185 ? -0.143 67.032 4.753 1.00 72.62 185 SER A CA 1
ATOM 1434 C C . SER A 1 185 ? -0.676 65.822 5.529 1.00 72.62 185 SER A C 1
ATOM 1436 O O . SER A 1 185 ? -1.724 65.256 5.215 1.00 72.62 185 SER A O 1
ATOM 1438 N N . VAL A 1 186 ? 0.092 65.401 6.538 1.00 74.19 186 VAL A N 1
ATOM 1439 C CA . VAL A 1 186 ? -0.147 64.156 7.288 1.00 74.19 186 VAL A CA 1
ATOM 1440 C C . VAL A 1 186 ? -1.506 64.142 7.991 1.00 74.19 186 VAL A C 1
ATOM 1442 O O . VAL A 1 186 ? -2.252 63.178 7.852 1.00 74.19 186 VAL A O 1
ATOM 1445 N N . GLY A 1 187 ? -1.850 65.215 8.709 1.00 70.44 187 GLY A N 1
ATOM 1446 C CA . GLY A 1 187 ? -3.090 65.320 9.484 1.00 70.44 187 GLY A CA 1
ATOM 1447 C C . GLY A 1 187 ? -4.351 65.668 8.679 1.00 70.44 187 GLY A C 1
ATOM 1448 O O . GLY A 1 187 ? -5.369 66.001 9.288 1.00 70.44 187 GLY A O 1
ATOM 1449 N N . ALA A 1 188 ? -4.315 65.650 7.340 1.00 78.69 188 ALA A N 1
ATOM 1450 C CA . ALA A 1 188 ? -5.487 65.963 6.522 1.00 78.69 188 ALA A CA 1
ATOM 1451 C C . ALA A 1 188 ? -6.455 64.768 6.424 1.00 78.69 188 ALA A C 1
ATOM 1453 O O . ALA A 1 188 ? -6.054 63.612 6.317 1.00 78.69 188 ALA A O 1
ATOM 1454 N N . ILE A 1 189 ? -7.762 65.051 6.420 1.00 73.31 189 ILE A N 1
ATOM 1455 C CA . ILE A 1 189 ? -8.831 64.042 6.565 1.00 73.31 189 ILE A CA 1
ATOM 1456 C C . ILE A 1 189 ? -8.846 62.947 5.477 1.00 73.31 189 ILE A C 1
ATOM 1458 O O . ILE A 1 189 ? -9.395 61.869 5.695 1.00 73.31 189 ILE A O 1
ATOM 1462 N N . THR A 1 190 ? -8.241 63.207 4.315 1.00 76.44 190 THR A N 1
ATOM 1463 C CA . THR A 1 190 ? -8.142 62.276 3.178 1.00 76.44 190 THR A CA 1
ATOM 1464 C C . THR A 1 190 ? -6.871 61.423 3.177 1.00 76.44 190 THR A C 1
ATOM 1466 O O . THR A 1 190 ? -6.868 60.356 2.569 1.00 76.44 190 THR A O 1
ATOM 1469 N N . THR A 1 191 ? -5.800 61.873 3.835 1.00 80.31 191 THR A N 1
ATOM 1470 C CA . THR A 1 191 ? -4.460 61.253 3.825 1.00 80.31 191 THR A CA 1
ATOM 1471 C C . THR A 1 191 ? -4.163 60.526 5.132 1.00 80.31 191 THR A C 1
ATOM 1473 O O . THR A 1 191 ? -3.624 59.418 5.112 1.00 80.31 191 THR A O 1
ATOM 1476 N N . TRP A 1 192 ? -4.589 61.105 6.257 1.00 85.00 192 TRP A N 1
ATOM 1477 C CA . TRP A 1 192 ? -4.400 60.558 7.595 1.00 85.00 192 TRP A CA 1
ATOM 1478 C C . TRP A 1 192 ? -4.857 59.093 7.759 1.00 85.00 192 TRP A C 1
ATOM 1480 O O . TRP A 1 192 ? -4.111 58.330 8.367 1.00 85.00 192 TRP A O 1
ATOM 1490 N N . PRO A 1 193 ? -5.984 58.624 7.172 1.00 85.25 193 PRO A N 1
ATOM 1491 C CA . PRO A 1 193 ? -6.380 57.216 7.260 1.00 85.25 193 PRO A CA 1
ATOM 1492 C C . PRO A 1 193 ? -5.308 56.220 6.790 1.00 85.25 193 PRO A C 1
ATOM 1494 O O . PRO A 1 193 ? -5.098 55.208 7.448 1.00 85.25 193 PRO A O 1
ATOM 1497 N N . ALA A 1 194 ? -4.608 56.511 5.688 1.00 82.38 194 ALA A N 1
ATOM 1498 C CA . ALA A 1 194 ? -3.563 55.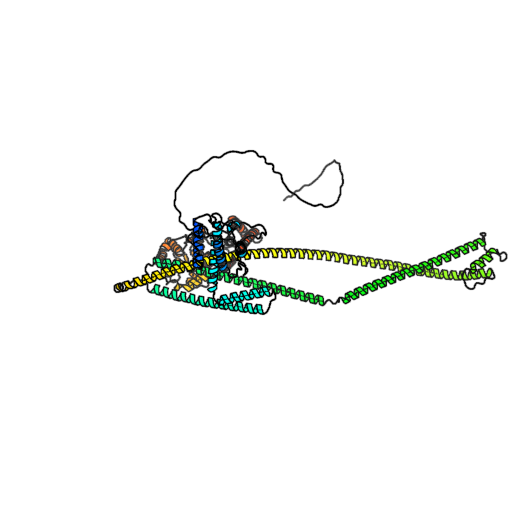634 5.149 1.00 82.38 194 ALA A CA 1
ATOM 1499 C C . ALA A 1 194 ? -2.270 55.692 5.977 1.00 82.38 194 ALA A C 1
ATOM 1501 O O . ALA A 1 194 ? -1.592 54.684 6.154 1.00 82.38 194 ALA A O 1
ATOM 1502 N N . LEU A 1 195 ? -1.947 56.867 6.523 1.00 85.31 195 LEU A N 1
ATOM 1503 C CA . LEU A 1 195 ? -0.766 57.067 7.362 1.00 85.31 195 LEU A CA 1
ATOM 1504 C C . LEU A 1 195 ? -0.944 56.468 8.768 1.00 85.31 195 LEU A C 1
ATOM 1506 O O . LEU A 1 195 ? 0.015 55.959 9.338 1.00 85.31 195 LEU A O 1
ATOM 1510 N N . LEU A 1 196 ? -2.172 56.435 9.291 1.00 85.50 196 LEU A N 1
ATOM 1511 C CA . LEU A 1 196 ? -2.508 55.699 10.511 1.00 85.50 196 LEU A CA 1
ATOM 1512 C C . LEU A 1 196 ? -2.443 54.175 10.303 1.00 85.50 196 LEU A C 1
ATOM 1514 O O . LEU A 1 196 ? -1.965 53.470 11.185 1.00 85.50 196 LEU A O 1
ATOM 1518 N N . GLY A 1 197 ? -2.855 53.673 9.132 1.00 84.38 197 GLY A N 1
ATOM 1519 C CA . GLY A 1 197 ? -2.671 52.265 8.752 1.00 84.38 197 GLY A CA 1
ATOM 1520 C C . GLY A 1 197 ? -1.203 51.867 8.545 1.00 84.38 197 GLY A C 1
ATOM 1521 O O . GLY A 1 197 ? -0.843 50.717 8.782 1.00 84.38 197 GLY A O 1
ATOM 1522 N N . LEU A 1 198 ? -0.335 52.806 8.153 1.00 87.12 198 LEU A N 1
ATOM 1523 C CA . LEU A 1 198 ? 1.116 52.593 8.163 1.00 87.12 198 LEU A CA 1
ATOM 1524 C C . LEU A 1 198 ? 1.668 52.546 9.600 1.00 87.12 198 LEU A C 1
ATOM 1526 O O . LEU A 1 198 ? 2.519 51.715 9.895 1.00 87.12 198 LEU A O 1
ATOM 1530 N N . LEU A 1 199 ? 1.182 53.408 10.500 1.00 87.06 199 LEU A N 1
ATOM 1531 C CA . LEU A 1 199 ? 1.617 53.401 11.901 1.00 87.06 199 LEU A CA 1
ATOM 1532 C C . LEU A 1 199 ? 1.160 52.163 12.680 1.00 87.06 199 LEU A C 1
ATOM 1534 O O . LEU A 1 199 ? 1.929 51.707 13.518 1.00 87.06 199 LEU A O 1
ATOM 1538 N N . SER A 1 200 ? -0.041 51.619 12.433 1.00 87.31 200 SER A N 1
ATOM 1539 C CA . SER A 1 200 ? -0.446 50.363 13.089 1.00 87.31 200 SER A CA 1
ATOM 1540 C C . SER A 1 200 ? 0.459 49.217 12.656 1.00 87.31 200 SER A C 1
ATOM 1542 O O . SER A 1 200 ? 0.983 48.513 13.507 1.00 87.31 200 SER A O 1
ATOM 1544 N N . TRP A 1 201 ? 0.754 49.125 11.358 1.00 90.38 201 TRP A N 1
ATOM 1545 C CA . TRP A 1 201 ? 1.651 48.106 10.832 1.00 90.38 201 TRP A CA 1
ATOM 1546 C C . TRP A 1 201 ? 3.092 48.258 11.349 1.00 90.38 201 TRP A C 1
ATOM 1548 O O . TRP A 1 201 ? 3.679 47.288 11.806 1.00 90.38 201 TRP A O 1
ATOM 1558 N N . LEU A 1 202 ? 3.642 49.477 11.421 1.00 87.25 202 LEU A N 1
ATOM 1559 C CA . LEU A 1 202 ? 4.949 49.698 12.067 1.00 87.25 202 LEU A CA 1
ATOM 1560 C C . LEU A 1 202 ? 4.954 49.379 13.576 1.00 87.25 202 LEU A C 1
ATOM 1562 O O . LEU A 1 202 ? 6.028 49.226 14.152 1.00 87.25 202 LEU A O 1
ATOM 1566 N N . VAL A 1 203 ? 3.789 49.296 14.226 1.00 89.06 203 VAL A N 1
ATOM 1567 C CA . VAL A 1 203 ? 3.653 48.771 15.592 1.00 89.06 203 VAL A CA 1
ATOM 1568 C C . VAL A 1 203 ? 3.544 47.243 15.589 1.00 89.06 203 VAL A C 1
ATOM 1570 O O . VAL A 1 203 ? 4.197 46.615 16.413 1.00 89.06 203 VAL A O 1
ATOM 1573 N N . GLU A 1 204 ? 2.806 46.646 14.649 1.00 87.19 204 GLU A N 1
ATOM 1574 C CA . GLU A 1 204 ? 2.705 45.189 14.450 1.00 87.19 204 GLU A CA 1
ATOM 1575 C C . GLU A 1 204 ? 4.112 44.568 14.251 1.00 87.19 204 GLU A C 1
ATOM 1577 O O . GLU A 1 204 ? 4.500 43.660 14.990 1.00 87.19 204 GLU A O 1
ATOM 1582 N N . GLU A 1 205 ? 4.927 45.138 13.354 1.00 86.19 205 GLU A N 1
ATOM 1583 C CA . GLU A 1 205 ? 6.327 44.733 13.110 1.00 86.19 205 GLU A CA 1
ATOM 1584 C C . GLU A 1 205 ? 7.232 44.929 14.346 1.00 86.19 205 GLU A C 1
ATOM 1586 O O . GLU A 1 205 ? 8.101 44.104 14.646 1.00 86.19 205 GLU A O 1
ATOM 1591 N N . ALA A 1 206 ? 7.037 46.020 15.098 1.00 85.50 206 ALA A N 1
ATOM 1592 C CA . ALA A 1 206 ? 7.833 46.323 16.290 1.00 85.50 206 ALA A CA 1
ATOM 1593 C C . ALA A 1 206 ? 7.453 45.448 17.502 1.00 85.50 206 ALA A C 1
ATOM 1595 O O . ALA A 1 206 ? 8.314 45.144 18.334 1.00 85.50 206 ALA A O 1
ATOM 1596 N N . GLU A 1 207 ? 6.190 45.019 17.607 1.00 85.88 207 GLU A N 1
ATOM 1597 C CA . GLU A 1 207 ? 5.756 44.014 18.580 1.00 85.88 207 GLU A CA 1
ATOM 1598 C C . GLU A 1 207 ? 6.352 42.644 18.267 1.00 85.88 207 GLU A C 1
ATOM 1600 O O . GLU A 1 207 ? 6.934 42.042 19.167 1.00 85.88 207 GLU A O 1
ATOM 1605 N N . GLU A 1 208 ? 6.262 42.159 17.024 1.00 81.31 208 GLU A N 1
ATOM 1606 C CA . GLU A 1 208 ? 6.821 40.846 16.668 1.00 81.31 208 GLU A CA 1
ATOM 1607 C C . GLU A 1 208 ? 8.350 40.826 16.808 1.00 81.31 208 GLU A C 1
ATOM 1609 O O . GLU A 1 208 ? 8.915 39.860 17.318 1.00 81.31 208 GLU A O 1
ATOM 1614 N N . THR A 1 209 ? 9.025 41.935 16.490 1.00 81.50 209 THR A N 1
ATOM 1615 C CA . THR A 1 209 ? 10.464 42.088 16.752 1.00 81.50 209 THR A CA 1
ATOM 1616 C C . THR A 1 209 ? 10.794 41.952 18.247 1.00 81.50 209 THR A C 1
ATOM 1618 O O . THR A 1 209 ? 11.737 41.244 18.612 1.00 81.50 209 THR A O 1
ATOM 1621 N N . ASP A 1 210 ? 10.059 42.631 19.136 1.00 80.56 210 ASP A N 1
ATOM 1622 C CA . ASP A 1 210 ? 10.326 42.544 20.579 1.00 80.56 210 ASP A CA 1
ATOM 1623 C C . ASP A 1 210 ? 9.948 41.156 21.151 1.00 80.56 210 ASP A C 1
ATOM 1625 O O . ASP A 1 210 ? 10.704 40.636 21.975 1.00 80.56 210 ASP A O 1
ATOM 1629 N N . ARG A 1 211 ? 8.896 40.490 20.637 1.00 77.69 211 ARG A N 1
ATOM 1630 C CA . ARG A 1 211 ? 8.593 39.068 20.935 1.00 77.69 211 ARG A CA 1
ATOM 1631 C C . ARG A 1 211 ? 9.732 38.142 20.494 1.00 77.69 211 ARG A C 1
ATOM 1633 O O . ARG A 1 211 ? 10.131 37.255 21.244 1.00 77.69 211 ARG A O 1
ATOM 1640 N N . MET A 1 212 ? 10.295 38.342 19.302 1.00 72.81 212 MET A N 1
ATOM 1641 C CA . MET A 1 212 ? 11.375 37.497 18.781 1.00 72.81 212 MET A CA 1
ATOM 1642 C C . MET A 1 212 ? 12.657 37.616 19.624 1.00 72.81 212 MET A C 1
ATOM 1644 O O . MET A 1 212 ? 13.311 36.609 19.897 1.00 72.81 212 MET A O 1
ATOM 1648 N N . LYS A 1 213 ? 12.983 38.819 20.121 1.00 73.69 213 LYS A N 1
ATOM 1649 C CA . LYS A 1 213 ? 14.083 39.025 21.088 1.00 73.69 213 LYS A CA 1
ATOM 1650 C C . LYS A 1 213 ? 13.841 38.265 22.397 1.00 73.69 213 LYS A C 1
ATOM 1652 O O . LYS A 1 213 ? 14.772 37.676 22.941 1.00 73.69 213 LYS A O 1
ATOM 1657 N N . GLU A 1 214 ? 12.606 38.268 22.897 1.00 72.75 214 GLU A N 1
ATOM 1658 C CA . GLU A 1 214 ? 12.211 37.552 24.116 1.00 72.75 214 GLU A CA 1
ATOM 1659 C C . GLU A 1 214 ? 12.353 36.029 23.945 1.00 72.75 214 GLU A C 1
ATOM 1661 O O . GLU A 1 214 ? 13.024 35.385 24.755 1.00 72.75 214 GLU A O 1
ATOM 1666 N N . ARG A 1 215 ? 11.881 35.477 22.815 1.00 67.12 215 ARG A N 1
ATOM 1667 C CA . ARG A 1 215 ? 12.089 34.062 22.442 1.00 67.12 215 ARG A CA 1
ATOM 1668 C C . ARG A 1 215 ? 13.571 33.678 22.413 1.00 67.12 215 ARG A C 1
ATOM 1670 O O . ARG A 1 215 ? 13.947 32.690 23.031 1.00 67.12 215 ARG A O 1
ATOM 1677 N N . VAL A 1 216 ? 14.426 34.464 21.749 1.00 61.06 216 VAL A N 1
ATOM 1678 C CA . VAL A 1 216 ? 15.875 34.179 21.626 1.00 61.06 216 VAL A CA 1
ATOM 1679 C C . VAL A 1 216 ? 16.611 34.236 22.977 1.00 61.06 216 VAL A C 1
ATOM 1681 O O . VAL A 1 216 ? 17.592 33.514 23.193 1.00 61.06 216 VAL A O 1
ATOM 1684 N N . ASN A 1 217 ? 16.125 35.038 23.927 1.00 62.16 217 ASN A N 1
ATOM 1685 C CA . ASN A 1 217 ? 16.652 35.042 25.294 1.00 62.16 217 ASN A CA 1
ATOM 1686 C C . ASN A 1 217 ? 16.252 33.781 26.084 1.00 62.16 217 ASN A C 1
ATOM 1688 O O . ASN A 1 217 ? 17.042 33.335 26.915 1.00 62.16 217 ASN A O 1
ATOM 1692 N N . SER A 1 218 ? 15.094 33.181 25.783 1.00 59.00 218 SER A N 1
ATOM 1693 C CA . SER A 1 218 ? 14.596 31.941 26.404 1.00 59.00 218 SER A CA 1
ATOM 1694 C C . SER A 1 218 ? 15.244 30.646 25.877 1.00 59.00 218 SER A C 1
ATOM 1696 O O . SER A 1 218 ? 14.993 29.578 26.429 1.00 59.00 218 SER A O 1
ATOM 1698 N N . ILE A 1 219 ? 16.053 30.714 24.815 1.00 63.66 219 ILE A N 1
ATOM 1699 C CA . ILE A 1 219 ? 16.769 29.562 24.239 1.00 63.66 219 ILE A CA 1
ATOM 1700 C C . ILE A 1 219 ? 17.957 29.153 25.135 1.00 63.66 219 ILE A C 1
ATOM 1702 O O . ILE A 1 219 ? 18.671 30.023 25.646 1.00 63.66 219 ILE A O 1
ATOM 1706 N N . SER A 1 220 ? 18.193 27.841 25.297 1.00 65.38 220 SER A N 1
ATOM 1707 C CA . SER A 1 220 ? 19.291 27.303 26.122 1.00 65.38 220 SER A CA 1
ATOM 1708 C C . SER A 1 220 ? 20.672 27.720 25.595 1.00 65.38 220 SER A C 1
ATOM 1710 O O . SER A 1 220 ? 20.873 27.937 24.394 1.00 65.38 220 SER A O 1
ATOM 1712 N N . ASP A 1 221 ? 21.660 27.826 26.489 1.00 66.06 221 ASP A N 1
ATOM 1713 C CA . ASP A 1 221 ? 23.025 28.191 26.093 1.00 66.06 221 ASP A CA 1
ATOM 1714 C C . ASP A 1 221 ? 23.692 27.132 25.190 1.00 66.06 221 ASP A C 1
ATOM 1716 O O . ASP A 1 221 ? 24.589 27.480 24.418 1.00 66.06 221 ASP A O 1
ATOM 1720 N N . ALA A 1 222 ? 23.229 25.874 25.209 1.00 60.62 222 ALA A N 1
ATOM 1721 C CA . ALA A 1 222 ? 23.683 24.830 24.289 1.00 60.62 222 ALA A CA 1
ATOM 1722 C C . ALA A 1 222 ? 23.185 25.092 22.856 1.00 60.62 222 ALA A C 1
ATOM 1724 O O . ALA A 1 222 ? 23.995 25.189 21.928 1.00 60.62 222 ALA A O 1
ATOM 1725 N N . THR A 1 223 ? 21.880 25.321 22.679 1.00 64.75 223 THR A N 1
ATOM 1726 C CA . THR A 1 223 ? 21.279 25.698 21.387 1.00 64.75 223 THR A CA 1
ATOM 1727 C C . THR A 1 223 ? 21.884 27.004 20.853 1.00 64.75 223 THR A C 1
ATOM 1729 O O . THR A 1 223 ? 22.308 27.076 19.697 1.00 64.75 223 THR A O 1
ATOM 1732 N N . ARG A 1 224 ? 22.049 28.016 21.718 1.00 69.56 224 ARG A N 1
ATOM 1733 C CA . ARG A 1 224 ? 22.709 29.296 21.399 1.00 69.56 224 ARG A CA 1
ATOM 1734 C C . ARG A 1 224 ? 24.170 29.109 20.964 1.00 69.56 224 ARG A C 1
ATOM 1736 O O . ARG A 1 224 ? 24.649 29.814 20.070 1.00 69.56 224 ARG A O 1
ATOM 1743 N N . ALA A 1 225 ? 24.892 28.157 21.560 1.00 67.44 225 ALA A N 1
ATOM 1744 C CA . ALA A 1 225 ? 26.242 27.792 21.135 1.00 67.44 225 ALA A CA 1
ATOM 1745 C C . ALA A 1 225 ? 26.252 27.051 19.786 1.00 67.44 225 ALA A C 1
ATOM 1747 O O . ALA A 1 225 ? 27.133 27.331 18.965 1.00 67.44 225 ALA A O 1
ATOM 1748 N N . ARG A 1 226 ? 25.273 26.170 19.521 1.00 73.81 226 ARG A N 1
ATOM 1749 C CA . ARG A 1 226 ? 25.101 25.493 18.222 1.00 73.81 226 ARG A CA 1
ATOM 1750 C C . ARG A 1 226 ? 24.834 26.490 17.101 1.00 73.81 226 ARG A C 1
ATOM 1752 O O . ARG A 1 226 ? 25.565 26.470 16.115 1.00 73.81 226 ARG A O 1
ATOM 1759 N N . GLU A 1 227 ? 23.851 27.377 17.241 1.00 68.94 227 GLU A N 1
ATOM 1760 C CA . GLU A 1 227 ? 23.526 28.379 16.212 1.00 68.94 227 GLU A CA 1
ATOM 1761 C C . GLU A 1 227 ? 24.722 29.287 15.907 1.00 68.94 227 GLU A C 1
ATOM 1763 O O . GLU A 1 227 ? 25.057 29.530 14.745 1.00 68.94 227 GLU A O 1
ATOM 1768 N N . LYS A 1 228 ? 25.444 29.720 16.947 1.00 74.25 228 LYS A N 1
ATOM 1769 C CA . LYS A 1 228 ? 26.665 30.516 16.791 1.00 74.25 228 LYS A CA 1
ATOM 1770 C C . LYS A 1 228 ? 27.785 29.743 16.085 1.00 74.25 228 LYS A C 1
ATOM 1772 O O . LYS A 1 228 ? 28.496 30.329 15.266 1.00 74.25 228 LYS A O 1
ATOM 1777 N N . ALA A 1 229 ? 27.955 28.452 16.374 1.00 68.62 229 ALA A N 1
ATOM 1778 C CA . ALA A 1 229 ? 28.918 27.599 15.675 1.00 68.62 229 ALA A CA 1
ATOM 1779 C C . ALA A 1 229 ? 28.527 27.398 14.200 1.00 68.62 229 ALA A C 1
ATOM 1781 O O . ALA A 1 229 ? 29.373 27.573 13.325 1.00 68.62 229 ALA A O 1
ATOM 1782 N N . LEU A 1 230 ? 27.246 27.134 13.928 1.00 70.31 230 LEU A N 1
ATOM 1783 C CA . LEU A 1 230 ? 26.687 26.965 12.586 1.00 70.31 230 LEU A CA 1
ATOM 1784 C C . LEU A 1 230 ? 26.867 28.230 11.732 1.00 70.31 230 LEU A C 1
ATOM 1786 O O . LEU A 1 230 ? 27.401 28.156 10.629 1.00 70.31 230 LEU A O 1
ATOM 1790 N N . GLY A 1 231 ? 26.519 29.406 12.266 1.00 69.44 231 GLY A N 1
ATOM 1791 C CA . GLY A 1 231 ? 26.728 30.691 11.589 1.00 69.44 231 GLY A CA 1
ATOM 1792 C C . GLY A 1 231 ? 28.208 31.023 11.354 1.00 69.44 231 GLY A C 1
ATOM 1793 O O . GLY A 1 231 ? 28.554 31.616 10.330 1.00 69.44 231 GLY A O 1
ATOM 1794 N N . THR A 1 232 ? 29.102 30.594 12.253 1.00 70.31 232 THR A N 1
ATOM 1795 C CA . THR A 1 232 ? 30.559 30.735 12.066 1.00 70.31 232 THR A CA 1
ATOM 1796 C C . THR A 1 232 ? 31.064 29.823 10.942 1.00 70.31 232 THR A C 1
ATOM 1798 O O . THR A 1 232 ? 31.803 30.281 10.075 1.00 70.31 232 THR A O 1
ATOM 1801 N N . ALA A 1 233 ? 30.625 28.561 10.904 1.00 67.06 233 ALA A N 1
ATOM 1802 C CA . ALA A 1 233 ? 30.979 27.620 9.841 1.00 67.06 233 ALA A CA 1
ATOM 1803 C C . ALA A 1 233 ? 30.428 28.065 8.473 1.00 67.06 233 ALA A C 1
ATOM 1805 O O . ALA A 1 233 ? 31.161 28.076 7.488 1.00 67.06 233 ALA A O 1
ATOM 1806 N N . TYR A 1 234 ? 29.172 28.522 8.418 1.00 65.06 234 TYR A N 1
ATOM 1807 C CA . TYR A 1 234 ? 28.556 29.042 7.195 1.00 65.06 234 TYR A CA 1
ATOM 1808 C C . TYR A 1 234 ? 29.280 30.288 6.664 1.00 65.06 234 TYR A C 1
ATOM 1810 O O . TYR A 1 234 ? 29.605 30.360 5.480 1.00 65.06 234 TYR A O 1
ATOM 1818 N N . THR A 1 235 ? 29.601 31.256 7.530 1.00 70.19 235 THR A N 1
ATOM 1819 C CA . THR A 1 235 ? 30.344 32.456 7.104 1.00 70.19 235 THR A CA 1
ATOM 1820 C C . THR A 1 235 ? 31.786 32.154 6.697 1.00 70.19 235 THR A C 1
ATOM 1822 O O . THR A 1 235 ? 32.277 32.791 5.765 1.00 70.19 235 THR A O 1
ATOM 1825 N N . ALA A 1 236 ? 32.441 31.162 7.309 1.00 65.81 236 ALA A N 1
ATOM 1826 C CA . ALA A 1 236 ? 33.736 30.661 6.853 1.00 65.81 236 ALA A CA 1
ATOM 1827 C C . ALA A 1 236 ? 33.632 29.993 5.469 1.00 65.81 236 ALA A C 1
ATOM 1829 O O . ALA A 1 236 ? 34.400 30.336 4.575 1.00 65.81 236 ALA A O 1
ATOM 1830 N N . TRP A 1 237 ? 32.644 29.120 5.249 1.00 66.25 237 TRP A N 1
ATOM 1831 C CA . TRP A 1 237 ? 32.411 28.435 3.970 1.00 66.25 237 TRP A CA 1
ATOM 1832 C C . TRP A 1 237 ? 32.152 29.412 2.809 1.00 66.25 237 TRP A C 1
ATOM 1834 O O . TRP A 1 237 ? 32.799 29.322 1.761 1.00 66.25 237 TRP A O 1
ATOM 1844 N N . VAL A 1 238 ? 31.290 30.417 3.023 1.00 66.56 238 VAL A N 1
ATOM 1845 C CA . VAL A 1 238 ? 31.021 31.499 2.050 1.00 66.56 238 VAL A CA 1
ATOM 1846 C C . VAL A 1 238 ? 32.291 32.299 1.708 1.00 66.56 238 VAL A C 1
ATOM 1848 O O . VAL A 1 238 ? 32.416 32.799 0.591 1.00 66.56 238 VAL A O 1
ATOM 1851 N N . GLN A 1 239 ? 33.247 32.415 2.637 1.00 65.75 239 GLN A N 1
ATOM 1852 C CA . GLN A 1 239 ? 34.525 33.107 2.417 1.00 65.75 239 GLN A CA 1
ATOM 1853 C C . GLN A 1 239 ? 35.624 32.204 1.825 1.00 65.75 239 GLN A C 1
ATOM 1855 O O . GLN A 1 239 ? 36.506 32.713 1.133 1.00 65.75 239 GLN A O 1
ATOM 1860 N N . ALA A 1 240 ? 35.584 30.891 2.075 1.00 60.84 240 ALA A N 1
ATOM 1861 C CA . ALA A 1 240 ? 36.626 29.935 1.687 1.00 60.84 240 ALA A CA 1
ATOM 1862 C C . ALA A 1 240 ? 36.510 29.428 0.236 1.00 60.84 240 ALA A C 1
ATOM 1864 O O . ALA A 1 240 ? 37.522 29.067 -0.363 1.00 60.84 240 ALA A O 1
ATOM 1865 N N . GLY A 1 241 ? 35.304 29.420 -0.346 1.00 54.97 241 GLY A N 1
ATOM 1866 C CA . GLY A 1 241 ? 35.106 29.224 -1.789 1.00 54.97 241 GLY A CA 1
ATOM 1867 C C . GLY A 1 241 ? 35.457 27.827 -2.321 1.00 54.97 241 GLY A C 1
ATOM 1868 O O . GLY A 1 241 ? 36.365 27.683 -3.135 1.00 54.97 241 GLY A O 1
ATOM 1869 N N . GLN A 1 242 ? 34.702 26.804 -1.903 1.00 53.25 242 GLN A N 1
ATOM 1870 C CA . GLN A 1 242 ? 34.778 25.409 -2.394 1.00 53.25 242 GLN A CA 1
ATOM 1871 C C . GLN A 1 242 ? 36.123 24.667 -2.208 1.00 53.25 242 GLN A C 1
ATOM 1873 O O . GLN A 1 242 ? 36.304 23.577 -2.751 1.00 53.25 242 GLN A O 1
ATOM 1878 N N . ALA A 1 243 ? 37.045 25.184 -1.394 1.00 47.34 243 ALA A N 1
ATOM 1879 C CA . ALA A 1 243 ? 38.224 24.437 -0.961 1.00 47.34 243 ALA A CA 1
ATOM 1880 C C . ALA A 1 243 ? 37.922 23.641 0.322 1.00 47.34 243 ALA A C 1
ATOM 1882 O O . ALA A 1 243 ? 37.901 24.222 1.404 1.00 47.34 243 ALA A O 1
ATOM 1883 N N . GLN A 1 244 ? 37.735 22.317 0.218 1.00 52.69 244 GLN A N 1
ATOM 1884 C CA . GLN A 1 244 ? 37.623 21.469 1.412 1.00 52.69 244 GLN A CA 1
ATOM 1885 C C . GLN A 1 244 ? 38.924 21.490 2.225 1.00 52.69 244 GLN A C 1
ATOM 1887 O O . GLN A 1 244 ? 40.003 21.210 1.695 1.00 52.69 244 GLN A O 1
ATOM 1892 N N . THR A 1 245 ? 38.825 21.795 3.521 1.00 55.91 245 THR A N 1
ATOM 1893 C CA . THR A 1 245 ? 39.979 21.889 4.436 1.00 55.91 245 THR A CA 1
ATOM 1894 C C . THR A 1 245 ? 39.761 21.083 5.716 1.00 55.91 245 THR A C 1
ATOM 1896 O O . THR A 1 245 ? 38.629 20.825 6.117 1.00 55.91 245 THR A O 1
ATOM 1899 N N . LEU A 1 246 ? 40.852 20.711 6.405 1.00 51.56 246 LEU A N 1
ATOM 1900 C CA . LEU A 1 246 ? 40.774 19.990 7.688 1.00 51.56 246 LEU A CA 1
ATOM 1901 C C . LEU A 1 246 ? 40.010 20.764 8.782 1.00 51.56 246 LEU A C 1
ATOM 1903 O O . LEU A 1 246 ? 39.510 20.152 9.728 1.00 51.56 246 LEU A O 1
ATOM 1907 N N . GLU A 1 247 ? 39.912 22.092 8.670 1.00 58.06 247 GLU A N 1
ATOM 1908 C CA . GLU A 1 247 ? 39.156 22.911 9.619 1.00 58.06 247 GLU A CA 1
ATOM 1909 C C . GLU A 1 247 ? 37.641 22.712 9.472 1.00 58.06 247 GLU A C 1
ATOM 1911 O O . GLU A 1 247 ? 36.947 22.691 10.486 1.00 58.06 247 GLU A O 1
ATOM 1916 N N . GLU A 1 248 ? 37.120 22.464 8.262 1.00 58.50 248 GLU A N 1
ATOM 1917 C CA . GLU A 1 248 ? 35.691 22.173 8.061 1.00 58.50 248 GLU A CA 1
ATOM 1918 C C . GLU A 1 248 ? 35.274 20.885 8.781 1.00 58.50 248 GLU A C 1
ATOM 1920 O O . GLU A 1 248 ? 34.281 20.883 9.507 1.00 58.50 248 GLU A O 1
ATOM 1925 N N . THR A 1 249 ? 36.067 19.812 8.671 1.00 59.97 249 THR A N 1
ATOM 1926 C CA . THR A 1 249 ? 35.819 18.561 9.411 1.00 59.97 249 THR A CA 1
ATOM 1927 C C . THR A 1 249 ? 35.821 18.775 10.926 1.00 59.97 249 THR A C 1
ATOM 1929 O O . THR A 1 249 ? 34.918 18.301 11.608 1.00 59.97 249 THR A O 1
ATOM 1932 N N . ALA A 1 250 ? 36.754 19.573 11.456 1.00 64.56 250 ALA A N 1
ATOM 1933 C CA . ALA A 1 250 ? 36.802 19.881 12.887 1.00 64.56 250 ALA A CA 1
ATOM 1934 C C . ALA A 1 250 ? 35.642 20.788 13.359 1.00 64.56 250 ALA A C 1
ATOM 1936 O O . ALA A 1 250 ? 35.250 20.735 14.528 1.00 64.56 250 ALA A O 1
ATOM 1937 N N . MET A 1 251 ? 35.073 21.618 12.475 1.00 65.75 251 MET A N 1
ATOM 1938 C CA . MET A 1 251 ? 33.851 22.377 12.770 1.00 65.75 251 MET A CA 1
ATOM 1939 C C . MET A 1 251 ? 32.602 21.490 12.732 1.00 65.75 251 MET A C 1
ATOM 1941 O O . MET A 1 251 ? 31.735 21.659 13.589 1.00 65.75 251 MET A O 1
ATOM 1945 N N . LEU A 1 252 ? 32.522 20.530 11.805 1.00 67.25 252 LEU A N 1
ATOM 1946 C CA . LEU A 1 252 ? 31.422 19.563 11.730 1.00 67.25 252 LEU A CA 1
ATOM 1947 C C . LEU A 1 252 ? 31.384 18.651 12.965 1.00 67.25 252 LEU A C 1
ATOM 1949 O O . LEU A 1 252 ? 30.345 18.599 13.620 1.00 67.25 252 LEU A O 1
ATOM 1953 N N . ASP A 1 253 ? 32.517 18.056 13.362 1.00 72.38 253 ASP A N 1
ATOM 1954 C CA . ASP A 1 253 ? 32.635 17.258 14.599 1.00 72.38 253 ASP A CA 1
ATOM 1955 C C . ASP A 1 253 ? 32.158 18.047 15.834 1.00 72.38 253 ASP A C 1
ATOM 1957 O O . ASP A 1 253 ? 31.487 17.522 16.726 1.00 72.38 253 ASP A O 1
ATOM 1961 N N . LYS A 1 254 ? 32.481 19.347 15.885 1.00 74.88 254 LYS A N 1
ATOM 1962 C CA . LYS A 1 254 ? 32.077 20.244 16.974 1.00 74.88 254 LYS A CA 1
ATOM 1963 C C . LYS A 1 254 ? 30.581 20.570 16.952 1.00 74.88 254 LYS A C 1
ATOM 1965 O O . LYS A 1 254 ? 29.979 20.676 18.019 1.00 74.88 254 LYS A O 1
ATOM 1970 N N . ILE A 1 255 ? 29.985 20.748 15.773 1.00 70.31 255 ILE A N 1
ATOM 1971 C CA . ILE A 1 255 ? 28.539 20.965 15.625 1.00 70.31 255 ILE A CA 1
ATOM 1972 C C . ILE A 1 255 ? 27.784 19.688 16.011 1.00 70.31 255 ILE A C 1
ATOM 1974 O O . ILE A 1 255 ? 26.828 19.770 16.778 1.00 70.31 255 ILE A O 1
ATOM 1978 N N . GLU A 1 256 ? 28.246 18.512 15.578 1.00 72.50 256 GLU A N 1
ATOM 1979 C CA . GLU A 1 256 ? 27.635 17.235 15.956 1.00 72.50 256 GLU A CA 1
ATOM 1980 C C . GLU A 1 256 ? 27.754 16.968 17.467 1.00 72.50 256 GLU A C 1
ATOM 1982 O O . GLU A 1 256 ? 26.782 16.564 18.104 1.00 72.50 256 GLU A O 1
ATOM 1987 N N . GLY A 1 257 ? 28.904 17.277 18.077 1.00 74.62 257 GLY A N 1
ATOM 1988 C CA . GLY A 1 257 ? 29.082 17.203 19.530 1.00 74.62 257 GLY A CA 1
ATOM 1989 C C . GLY A 1 257 ? 28.117 18.101 20.318 1.00 74.62 257 GLY A C 1
ATOM 1990 O O . GLY A 1 257 ? 27.641 17.695 21.376 1.00 74.62 257 GLY A O 1
ATOM 1991 N N . LEU A 1 258 ? 27.780 19.286 19.793 1.00 73.25 258 LEU A N 1
ATOM 1992 C CA . LEU A 1 258 ? 26.775 20.175 20.392 1.00 73.25 258 LEU A CA 1
ATOM 1993 C C . LEU A 1 258 ? 25.343 19.651 20.196 1.00 73.25 258 LEU A C 1
ATOM 1995 O O . LEU A 1 258 ? 24.565 19.691 21.142 1.00 73.25 258 LEU A O 1
ATOM 1999 N N . ILE A 1 259 ? 25.017 19.098 19.020 1.00 70.12 259 ILE A N 1
ATOM 2000 C CA . ILE A 1 259 ? 23.712 18.460 18.752 1.00 70.12 259 ILE A CA 1
ATOM 2001 C C . ILE A 1 259 ? 23.478 17.273 19.699 1.00 70.12 259 ILE A C 1
ATOM 2003 O O . ILE A 1 259 ? 22.390 17.128 20.250 1.00 70.12 259 ILE A O 1
ATOM 2007 N N . ARG A 1 260 ? 24.502 16.441 19.935 1.00 73.06 260 ARG A N 1
ATOM 2008 C CA . ARG A 1 260 ? 24.412 15.316 20.880 1.00 73.06 260 ARG A CA 1
ATOM 2009 C C . ARG A 1 260 ? 24.195 15.795 22.322 1.00 73.06 260 ARG A C 1
ATOM 2011 O O . ARG A 1 260 ? 23.377 15.215 23.022 1.00 73.06 260 ARG A O 1
ATOM 2018 N N . ALA A 1 261 ? 24.856 16.877 22.741 1.00 71.50 261 ALA A N 1
ATOM 2019 C CA . ALA A 1 261 ? 24.656 17.457 24.072 1.00 71.50 261 ALA A CA 1
ATOM 2020 C C . ALA A 1 261 ? 23.242 18.043 24.266 1.00 71.50 261 ALA A C 1
ATOM 2022 O O . ALA A 1 261 ? 22.645 17.855 25.321 1.00 71.50 261 ALA A O 1
ATOM 2023 N N . GLU A 1 262 ? 22.690 18.706 23.247 1.00 68.38 262 GLU A N 1
ATOM 2024 C CA . GLU A 1 262 ? 21.311 19.224 23.235 1.00 68.38 262 GLU A CA 1
ATOM 2025 C C . GLU A 1 262 ? 20.274 18.085 23.257 1.00 68.38 262 GLU A C 1
ATOM 2027 O O . GLU A 1 262 ? 19.269 18.172 23.961 1.00 68.38 262 GLU A O 1
ATOM 2032 N N . TYR A 1 263 ? 20.548 16.975 22.561 1.00 67.38 263 TYR A N 1
ATOM 2033 C CA . TYR A 1 263 ? 19.734 15.758 22.620 1.00 67.38 263 TYR A CA 1
ATOM 2034 C C . TYR A 1 263 ? 19.770 15.093 24.007 1.00 67.38 263 TYR A C 1
ATOM 2036 O O . TYR A 1 263 ? 18.719 14.724 24.530 1.00 67.38 263 TYR A O 1
ATOM 2044 N N . ASP A 1 264 ? 20.947 14.968 24.628 1.00 72.31 264 ASP A N 1
ATOM 2045 C CA . ASP A 1 264 ? 21.086 14.411 25.981 1.00 72.31 264 ASP A CA 1
ATOM 2046 C C . ASP A 1 264 ? 20.446 15.321 27.053 1.00 72.31 264 ASP A C 1
ATOM 2048 O O . ASP A 1 264 ? 19.857 14.813 28.011 1.00 72.31 264 ASP A O 1
ATOM 2052 N N . GLU A 1 265 ? 20.490 16.650 26.879 1.00 70.25 265 GLU A N 1
ATOM 2053 C CA . GLU A 1 265 ? 19.784 17.624 27.727 1.00 70.25 265 GLU A CA 1
ATOM 2054 C C . GLU A 1 265 ? 18.260 17.437 27.621 1.00 70.25 265 GLU A C 1
ATOM 2056 O O . GLU A 1 265 ? 17.615 17.142 28.630 1.00 70.25 265 GLU A O 1
ATOM 2061 N N . LEU A 1 266 ? 17.699 17.478 26.404 1.00 67.25 266 LEU A N 1
ATOM 2062 C CA . LEU A 1 266 ? 16.269 17.244 26.141 1.00 67.25 266 LEU A CA 1
ATOM 2063 C C . LEU A 1 266 ? 15.793 15.862 26.611 1.00 67.25 266 LEU A C 1
ATOM 2065 O O . LEU A 1 266 ? 14.691 15.727 27.146 1.00 67.25 266 LEU A O 1
ATOM 2069 N N . LYS A 1 267 ? 16.617 14.820 26.454 1.00 67.81 267 LYS A N 1
ATOM 2070 C CA . LYS A 1 267 ? 16.330 13.480 26.981 1.00 67.81 267 LYS A CA 1
ATOM 2071 C C . LYS A 1 267 ? 16.263 13.492 28.508 1.00 67.81 267 LYS A C 1
ATOM 2073 O O . LYS A 1 267 ? 15.307 12.966 29.073 1.00 67.81 267 LYS A O 1
ATOM 2078 N N . GLY A 1 268 ? 17.226 14.139 29.164 1.00 70.19 268 GLY A N 1
ATOM 2079 C CA . GLY A 1 268 ? 17.224 14.331 30.612 1.00 70.19 268 GLY A CA 1
ATOM 2080 C C . GLY A 1 268 ? 16.046 15.172 31.114 1.00 70.19 268 GLY A C 1
ATOM 2081 O O . GLY A 1 268 ? 15.676 15.051 32.278 1.00 70.19 268 GLY A O 1
ATOM 2082 N N . GLU A 1 269 ? 15.428 16.003 30.273 1.00 67.75 269 GLU A N 1
ATOM 2083 C CA . GLU A 1 269 ? 14.197 16.731 30.610 1.00 67.75 269 GLU A CA 1
ATOM 2084 C C . GLU A 1 269 ? 12.949 15.861 30.430 1.00 67.75 269 GLU A C 1
ATOM 2086 O O . GLU A 1 269 ? 12.122 15.808 31.339 1.00 67.75 269 GLU A O 1
ATOM 2091 N N . ASN A 1 270 ? 12.866 15.083 29.347 1.00 62.28 270 ASN A N 1
ATOM 2092 C CA . ASN A 1 270 ? 11.817 14.073 29.171 1.00 62.28 270 ASN A CA 1
ATOM 2093 C C . ASN A 1 270 ? 11.806 13.057 30.329 1.00 62.28 270 ASN A C 1
ATOM 2095 O O . ASN A 1 270 ? 10.742 12.775 30.871 1.00 62.28 270 ASN A O 1
ATOM 2099 N N . GLU A 1 271 ? 12.971 12.594 30.796 1.00 73.56 271 GLU A N 1
ATOM 2100 C CA . GLU A 1 271 ? 13.090 11.716 31.975 1.00 73.56 271 GLU A CA 1
ATOM 2101 C C . GLU A 1 271 ? 12.560 12.379 33.273 1.00 73.56 271 GLU A C 1
ATOM 2103 O O . GLU A 1 271 ? 12.003 11.696 34.137 1.00 73.56 271 GLU A O 1
ATOM 2108 N N . LYS A 1 272 ? 12.657 13.714 33.418 1.00 71.56 272 LYS A N 1
ATOM 2109 C CA . LYS A 1 272 ? 12.012 14.456 34.526 1.00 71.56 272 LYS A CA 1
ATOM 2110 C C . LYS A 1 272 ? 10.494 14.525 34.332 1.00 71.56 272 LYS A C 1
ATOM 2112 O O . LYS A 1 272 ? 9.757 14.354 35.301 1.00 71.56 272 LYS A O 1
ATOM 2117 N N . CYS A 1 273 ? 10.025 14.776 33.109 1.00 56.38 273 CYS A N 1
ATOM 2118 C CA . CYS A 1 273 ? 8.602 14.875 32.782 1.00 56.38 273 CYS A CA 1
ATOM 2119 C C . CYS A 1 273 ? 7.876 13.533 32.952 1.00 56.38 273 CYS A C 1
ATOM 2121 O O . CYS A 1 273 ? 6.836 13.500 33.605 1.00 56.38 273 CYS A O 1
ATOM 2123 N N . GLU A 1 274 ? 8.444 12.425 32.469 1.00 63.28 274 GLU A N 1
ATOM 2124 C CA . GLU A 1 274 ? 7.929 11.068 32.706 1.00 63.28 274 GLU A CA 1
ATOM 2125 C C . GLU A 1 274 ? 7.846 10.756 34.205 1.00 63.28 274 GLU A C 1
ATOM 2127 O O . GLU A 1 274 ? 6.846 10.205 34.670 1.00 63.28 274 GLU A O 1
ATOM 2132 N N . LYS A 1 275 ? 8.844 11.182 34.993 1.00 75.06 275 LYS A N 1
ATOM 2133 C CA . LYS A 1 275 ? 8.786 11.049 36.451 1.00 75.06 275 LYS A CA 1
ATOM 2134 C C . LYS A 1 275 ? 7.647 11.875 37.063 1.00 75.06 275 LYS A C 1
ATOM 2136 O O . LYS A 1 275 ? 6.906 11.344 37.883 1.00 75.06 275 LYS A O 1
ATOM 2141 N N . ILE A 1 276 ? 7.479 13.139 36.666 1.00 67.56 276 ILE A N 1
ATOM 2142 C CA . ILE A 1 276 ? 6.383 13.999 37.152 1.00 67.56 276 ILE A CA 1
ATOM 2143 C C . ILE A 1 276 ? 5.016 13.404 36.783 1.00 67.56 276 ILE A C 1
ATOM 2145 O O . ILE A 1 276 ? 4.100 13.440 37.600 1.00 67.56 276 ILE A O 1
ATOM 2149 N N . ILE A 1 277 ? 4.881 12.804 35.597 1.00 64.38 277 ILE A N 1
ATOM 2150 C CA . ILE A 1 277 ? 3.672 12.076 35.186 1.00 64.38 277 ILE A CA 1
ATOM 2151 C C . ILE A 1 277 ? 3.440 10.861 36.096 1.00 64.38 277 ILE A C 1
ATOM 2153 O O . ILE A 1 277 ? 2.341 10.716 36.617 1.00 64.38 277 ILE A O 1
ATOM 2157 N N . GLY A 1 278 ? 4.461 10.044 36.378 1.00 74.00 278 GLY A N 1
ATOM 2158 C CA . GLY A 1 278 ? 4.343 8.893 37.286 1.00 74.00 278 GLY A CA 1
ATOM 2159 C C . GLY A 1 278 ? 4.051 9.263 38.751 1.00 74.00 278 GLY A C 1
ATOM 2160 O O . GLY A 1 278 ? 3.256 8.592 39.418 1.00 74.00 278 GLY A O 1
ATOM 2161 N N . ASP A 1 279 ? 4.645 10.352 39.248 1.00 71.81 279 ASP A N 1
ATOM 2162 C CA . ASP A 1 279 ? 4.360 10.914 40.574 1.00 71.81 279 ASP A CA 1
ATOM 2163 C C . ASP A 1 279 ? 2.903 11.446 40.624 1.00 71.81 279 ASP A C 1
ATOM 2165 O O . ASP A 1 279 ? 2.176 11.175 41.587 1.00 71.81 279 ASP A O 1
ATOM 2169 N N . ASN A 1 280 ? 2.422 12.100 39.555 1.00 65.88 280 ASN A N 1
ATOM 2170 C CA . ASN A 1 280 ? 1.033 12.561 39.413 1.00 65.88 280 ASN A CA 1
ATOM 2171 C C . ASN A 1 280 ? 0.022 11.411 39.274 1.00 65.88 280 ASN A C 1
ATOM 2173 O O . ASN A 1 280 ? -1.015 11.448 39.930 1.00 65.88 280 ASN A O 1
ATOM 2177 N N . ASP A 1 281 ? 0.305 10.372 38.485 1.00 65.31 281 ASP A N 1
ATOM 2178 C CA . ASP A 1 281 ? -0.539 9.171 38.381 1.00 65.31 281 ASP A CA 1
ATOM 2179 C C . ASP A 1 281 ? -0.647 8.458 39.734 1.00 65.31 281 ASP A C 1
ATOM 2181 O O . ASP A 1 281 ? -1.716 7.967 40.110 1.00 65.31 281 ASP A O 1
ATOM 2185 N N . THR A 1 282 ? 0.439 8.454 40.511 1.00 71.88 282 THR A N 1
ATOM 2186 C CA . THR A 1 282 ? 0.445 7.933 41.883 1.00 71.88 282 THR A CA 1
ATOM 2187 C C . THR A 1 282 ? -0.417 8.798 42.810 1.00 71.88 282 THR A C 1
ATOM 2189 O O . THR A 1 282 ? -1.197 8.252 43.590 1.00 71.88 282 THR A O 1
ATOM 2192 N N . ALA A 1 283 ? -0.362 10.129 42.696 1.00 65.62 283 ALA A N 1
ATOM 2193 C CA . ALA A 1 283 ? -1.241 11.032 43.445 1.00 65.62 283 ALA A CA 1
ATOM 2194 C C . ALA A 1 283 ? -2.725 10.868 43.054 1.00 65.62 283 ALA A C 1
ATOM 2196 O O . ALA A 1 283 ? -3.577 10.697 43.924 1.00 65.62 283 ALA A O 1
ATOM 2197 N N . VAL A 1 284 ? -3.033 10.821 41.755 1.00 61.41 284 VAL A N 1
ATOM 2198 C CA . VAL A 1 284 ? -4.381 10.575 41.210 1.00 61.41 284 VAL A CA 1
ATOM 2199 C C . VAL A 1 284 ? -4.920 9.214 41.648 1.00 61.41 284 VAL A C 1
ATOM 2201 O O . VAL A 1 284 ? -6.112 9.088 41.931 1.00 61.41 284 VAL A O 1
ATOM 2204 N N . LYS A 1 285 ? -4.063 8.193 41.740 1.00 67.56 285 LYS A N 1
ATOM 2205 C CA . LYS A 1 285 ? -4.426 6.889 42.299 1.00 67.56 285 LYS A CA 1
ATOM 2206 C C . LYS A 1 285 ? -4.733 6.981 43.794 1.00 67.56 285 LYS A C 1
ATOM 2208 O O . LYS A 1 285 ? -5.773 6.482 44.204 1.00 67.56 285 LYS A O 1
ATOM 2213 N N . ASN A 1 286 ? -3.898 7.659 44.582 1.00 70.38 286 ASN A N 1
ATOM 2214 C CA . ASN A 1 286 ? -4.134 7.841 46.018 1.00 70.38 286 ASN A CA 1
ATOM 2215 C C . ASN A 1 286 ? -5.447 8.600 46.300 1.00 70.38 286 ASN A C 1
ATOM 2217 O O . ASN A 1 286 ? -6.154 8.237 47.232 1.00 70.38 286 ASN A O 1
ATOM 2221 N N . ILE A 1 287 ? -5.807 9.587 45.470 1.00 61.84 287 ILE A N 1
ATOM 2222 C CA . ILE A 1 287 ? -7.091 10.315 45.544 1.00 61.84 287 ILE A CA 1
ATOM 2223 C C . ILE A 1 287 ? -8.274 9.403 45.160 1.00 61.84 287 ILE A C 1
ATOM 2225 O O . ILE A 1 287 ? -9.317 9.408 45.810 1.00 61.84 287 ILE A O 1
ATOM 2229 N N . LYS A 1 288 ? -8.111 8.553 44.137 1.00 54.97 288 LYS A N 1
ATOM 2230 C CA . LYS A 1 288 ? -9.117 7.535 43.767 1.00 54.97 288 LYS A CA 1
ATOM 2231 C C . LYS A 1 288 ? -9.278 6.438 44.828 1.00 54.97 288 LYS A C 1
ATOM 2233 O O . LYS A 1 288 ? -10.357 5.862 44.930 1.00 54.97 288 LYS A O 1
ATOM 2238 N N . ASP A 1 289 ? -8.230 6.163 45.602 1.00 60.97 289 ASP A N 1
ATOM 2239 C CA . ASP A 1 289 ? -8.239 5.210 46.715 1.00 60.97 289 ASP A CA 1
ATOM 2240 C C . ASP A 1 289 ? -8.720 5.843 48.048 1.00 60.97 289 ASP A C 1
ATOM 2242 O O . ASP A 1 289 ? -9.106 5.091 48.947 1.00 60.97 289 ASP A O 1
ATOM 2246 N N . SER A 1 290 ? -8.748 7.183 48.194 1.00 60.50 290 SER A N 1
ATOM 2247 C CA . SER A 1 290 ? -9.291 7.874 49.385 1.00 60.50 290 SER A CA 1
ATOM 2248 C C . SER A 1 290 ? -10.806 8.098 49.325 1.00 60.50 290 SER A C 1
ATOM 2250 O O . SER A 1 290 ? -11.476 7.932 50.339 1.00 60.50 290 SER A O 1
ATOM 2252 N N . GLY A 1 291 ? -11.357 8.384 48.140 1.00 53.94 291 GLY A N 1
ATOM 2253 C CA . GLY A 1 291 ? -12.806 8.404 47.887 1.00 53.94 291 GLY A CA 1
ATOM 2254 C C . GLY A 1 291 ? -13.512 9.758 48.044 1.00 53.94 291 GLY A C 1
ATOM 2255 O O . GLY A 1 291 ? -14.681 9.857 47.677 1.00 53.94 291 GLY A O 1
ATOM 2256 N N . ASP A 1 292 ? -12.817 10.795 48.515 1.00 53.75 292 ASP A N 1
ATOM 2257 C CA . ASP A 1 292 ? -13.352 12.157 48.641 1.00 53.75 292 ASP A CA 1
ATOM 2258 C C . ASP A 1 292 ? -13.328 12.902 47.291 1.00 53.75 292 ASP A C 1
ATOM 2260 O O . ASP A 1 292 ? -12.360 13.585 46.951 1.00 53.75 292 ASP A O 1
ATOM 2264 N N . LEU A 1 293 ? -14.401 12.763 46.506 1.00 50.62 293 LEU A N 1
ATOM 2265 C CA . LEU A 1 293 ? -14.671 13.573 45.310 1.00 50.62 293 LEU A CA 1
ATOM 2266 C C . LEU A 1 293 ? -16.171 13.893 45.206 1.00 50.62 293 LEU A C 1
ATOM 2268 O O . LEU A 1 293 ? -16.981 13.007 44.931 1.00 50.62 293 LEU A O 1
ATOM 2272 N N . ASP A 1 294 ? -16.520 15.169 45.381 1.00 52.69 294 ASP A N 1
ATOM 2273 C CA . ASP A 1 294 ? -17.856 15.690 45.074 1.00 52.69 294 ASP A CA 1
ATOM 2274 C C . ASP A 1 294 ? -18.151 15.637 43.562 1.00 52.69 294 ASP A C 1
ATOM 2276 O O . ASP A 1 294 ? -17.284 15.910 42.732 1.00 52.69 294 ASP A O 1
ATOM 2280 N N . ASP A 1 295 ? -19.407 15.313 43.239 1.00 58.81 295 ASP A N 1
ATOM 2281 C CA . ASP A 1 295 ? -20.007 15.175 41.900 1.00 58.81 295 ASP A CA 1
ATOM 2282 C C . ASP A 1 295 ? -19.184 14.382 40.845 1.00 58.81 295 ASP A C 1
ATOM 2284 O O . ASP A 1 295 ? -18.433 14.952 40.038 1.00 58.81 295 ASP A O 1
ATOM 2288 N N . PRO A 1 296 ? -19.375 13.046 40.778 1.00 55.47 296 PRO A N 1
ATOM 2289 C CA . PRO A 1 296 ? -18.712 12.188 39.797 1.00 55.47 296 PRO A CA 1
ATOM 2290 C C . PRO A 1 296 ? -18.924 12.593 38.330 1.00 55.47 296 PRO A C 1
ATOM 2292 O O . PRO A 1 296 ? -18.011 12.399 37.523 1.00 55.47 296 PRO A O 1
ATOM 2295 N N . GLU A 1 297 ? -20.079 13.167 37.963 1.00 53.97 297 GLU A N 1
ATOM 2296 C CA . GLU A 1 297 ? -20.395 13.455 36.555 1.00 53.97 297 GLU A CA 1
ATOM 2297 C C . GLU A 1 297 ? -19.530 14.596 35.991 1.00 53.97 297 GLU A C 1
ATOM 2299 O O . GLU A 1 297 ? -19.129 14.552 34.822 1.00 53.97 297 GLU A O 1
ATOM 2304 N N . GLU A 1 298 ? -19.155 15.595 36.804 1.00 50.38 298 GLU A N 1
ATOM 2305 C CA . GLU A 1 298 ? -18.212 16.623 36.344 1.00 50.38 298 GLU A CA 1
ATOM 2306 C C . GLU A 1 298 ? -16.769 16.092 36.278 1.00 50.38 298 GLU A C 1
ATOM 2308 O O . GLU A 1 298 ? -16.031 16.418 35.337 1.00 50.38 298 GLU A O 1
ATOM 2313 N N . TYR A 1 299 ? -16.370 15.246 37.233 1.00 55.44 299 TYR A N 1
ATOM 2314 C CA . TYR A 1 299 ? -15.026 14.667 37.272 1.00 55.44 299 TYR A CA 1
ATOM 2315 C C . TYR A 1 299 ? -14.769 13.704 36.103 1.00 55.44 299 TYR A C 1
ATOM 2317 O O . TYR A 1 299 ? -13.705 13.769 35.477 1.00 55.44 299 TYR A O 1
ATOM 2325 N N . GLU A 1 300 ? -15.723 12.837 35.750 1.00 54.75 300 GLU A N 1
ATOM 2326 C CA . GLU A 1 300 ? -15.556 11.931 34.607 1.00 54.75 300 GLU A CA 1
ATOM 2327 C C . GLU A 1 300 ? -15.561 12.688 33.272 1.00 54.75 300 GLU A C 1
ATOM 2329 O O . GLU A 1 300 ? -14.676 12.437 32.448 1.00 54.75 300 GLU A O 1
ATOM 2334 N N . ARG A 1 301 ? -16.420 13.706 33.112 1.00 61.06 301 ARG A N 1
ATOM 2335 C CA . ARG A 1 301 ? -16.429 14.599 31.937 1.00 61.06 301 ARG A CA 1
ATOM 2336 C C . ARG A 1 301 ? -15.081 15.298 31.719 1.00 61.06 301 ARG A C 1
ATOM 2338 O O . ARG A 1 301 ? -14.556 15.277 30.607 1.00 61.06 301 ARG A O 1
ATOM 2345 N N . LYS A 1 302 ? -14.477 15.862 32.774 1.00 54.78 302 LYS A N 1
ATOM 2346 C CA . LYS A 1 302 ? -13.126 16.459 32.702 1.00 54.78 302 LYS A CA 1
ATOM 2347 C C . LYS A 1 302 ? -12.039 15.420 32.419 1.00 54.78 302 LYS A C 1
ATOM 2349 O O . LYS A 1 302 ? -11.108 15.703 31.670 1.00 54.78 302 LYS A O 1
ATOM 2354 N N . ASN A 1 303 ? -12.151 14.204 32.957 1.00 57.06 303 ASN A N 1
ATOM 2355 C CA . ASN A 1 303 ? -11.211 13.129 32.628 1.00 57.06 303 ASN A CA 1
ATOM 2356 C C . ASN A 1 303 ? -11.348 12.643 31.178 1.00 57.06 303 ASN A C 1
ATOM 2358 O O . ASN A 1 303 ? -10.353 12.216 30.598 1.00 57.06 303 ASN A O 1
ATOM 2362 N N . GLU A 1 304 ? -12.538 12.645 30.575 1.00 59.78 304 GLU A N 1
ATOM 2363 C CA . GLU A 1 304 ? -12.696 12.373 29.136 1.00 59.78 304 GLU A CA 1
ATOM 2364 C C . GLU A 1 304 ? -12.110 13.495 28.274 1.00 59.78 304 GLU A C 1
ATOM 2366 O O . GLU A 1 304 ? -11.378 13.203 27.331 1.00 59.78 304 GLU A O 1
ATOM 2371 N N . GLU A 1 305 ? -12.319 14.760 28.644 1.00 59.28 305 GLU A N 1
ATOM 2372 C CA . GLU A 1 305 ? -11.703 15.914 27.977 1.00 59.28 305 GLU A CA 1
ATOM 2373 C C . GLU A 1 305 ? -10.162 15.859 28.034 1.00 59.28 305 GLU A C 1
ATOM 2375 O O . GLU A 1 305 ? -9.493 16.021 27.013 1.00 59.28 305 GLU A O 1
ATOM 2380 N N . ILE A 1 306 ? -9.577 15.539 29.194 1.00 57.66 306 ILE A N 1
ATOM 2381 C CA . ILE A 1 306 ? -8.121 15.367 29.345 1.00 57.66 306 ILE A CA 1
ATOM 2382 C C . ILE A 1 306 ? -7.619 14.143 28.561 1.00 57.66 306 ILE A C 1
ATOM 2384 O O . ILE A 1 306 ? -6.614 14.248 27.859 1.00 57.66 306 ILE A O 1
ATOM 2388 N N . ARG A 1 307 ? -8.318 12.998 28.607 1.00 58.50 307 ARG A N 1
ATOM 2389 C CA . ARG A 1 307 ? -7.955 11.807 27.810 1.00 58.50 307 ARG A CA 1
ATOM 2390 C C . ARG A 1 307 ? -8.052 12.064 26.303 1.00 58.50 307 ARG A C 1
ATOM 2392 O O . ARG A 1 307 ? -7.232 11.531 25.561 1.00 58.50 307 ARG A O 1
ATOM 2399 N N . GLY A 1 308 ? -8.984 12.908 25.860 1.00 66.12 308 GLY A N 1
ATOM 2400 C CA . GLY A 1 308 ? -9.080 13.378 24.477 1.00 66.12 308 GLY A CA 1
ATOM 2401 C C . GLY A 1 308 ? -7.834 14.152 24.042 1.00 66.12 308 GLY A C 1
ATOM 2402 O O . GLY A 1 308 ? -7.211 13.787 23.047 1.00 66.12 308 GLY A O 1
ATOM 2403 N N . HIS A 1 309 ? -7.423 15.154 24.826 1.00 58.97 309 HIS A N 1
ATOM 2404 C CA . HIS A 1 309 ? -6.220 15.948 24.549 1.00 58.97 309 HIS A CA 1
ATOM 2405 C C . HIS A 1 309 ? -4.924 15.121 24.638 1.00 58.97 309 HIS A C 1
ATOM 2407 O O . HIS A 1 309 ? -4.082 15.211 23.748 1.00 58.97 309 HIS A O 1
ATOM 2413 N N . VAL A 1 310 ? -4.771 14.251 25.645 1.00 55.03 310 VAL A N 1
ATOM 2414 C CA . VAL A 1 310 ? -3.620 13.327 25.734 1.00 55.03 310 VAL A CA 1
ATOM 2415 C C . VAL A 1 310 ? -3.594 12.381 24.529 1.00 55.03 310 VAL A C 1
ATOM 2417 O O . VAL A 1 310 ? -2.548 12.201 23.910 1.00 55.03 310 VAL A O 1
ATOM 2420 N N . GLY A 1 311 ? -4.749 11.845 24.128 1.00 60.69 311 GLY A N 1
ATOM 2421 C CA . GLY A 1 311 ? -4.892 11.036 22.917 1.00 60.69 311 GLY A CA 1
ATOM 2422 C C . GLY A 1 311 ? -4.668 11.805 21.608 1.00 60.69 311 GLY A C 1
ATOM 2423 O O . GLY A 1 311 ? -4.519 11.173 20.567 1.00 60.69 311 GLY A O 1
ATOM 2424 N N . GLU A 1 312 ? -4.641 13.139 21.622 1.00 62.53 312 GLU A N 1
ATOM 2425 C CA . GLU A 1 312 ? -4.245 13.989 20.489 1.00 62.53 312 GLU A CA 1
ATOM 2426 C C . GLU A 1 312 ? -2.731 14.208 20.454 1.00 62.53 312 GLU A C 1
ATOM 2428 O O . GLU A 1 312 ? -2.104 13.953 19.426 1.00 62.53 312 GLU A O 1
ATOM 2433 N N . VAL A 1 313 ? -2.129 14.556 21.595 1.00 55.41 313 VAL A N 1
ATOM 2434 C CA . VAL A 1 313 ? -0.671 14.716 21.727 1.00 55.41 313 VAL A CA 1
ATOM 2435 C C . VAL A 1 313 ? 0.063 13.406 21.423 1.00 55.41 313 VAL A C 1
ATOM 2437 O O . VAL A 1 313 ? 1.051 13.421 20.693 1.00 55.41 313 VAL A O 1
ATOM 2440 N N . VAL A 1 314 ? -0.443 12.257 21.891 1.00 63.28 314 VAL A N 1
ATOM 2441 C CA . VAL A 1 314 ? 0.129 10.938 21.554 1.00 63.28 314 VAL A CA 1
ATOM 2442 C C . VAL A 1 314 ? 0.072 10.678 20.044 1.00 63.28 314 VAL A C 1
ATOM 2444 O O . VAL A 1 314 ? 1.082 10.276 19.468 1.00 63.28 314 VAL A O 1
ATOM 2447 N N . ARG A 1 315 ? -1.047 10.995 19.372 1.00 66.00 315 ARG A N 1
ATOM 2448 C CA . ARG A 1 315 ? -1.162 10.886 17.904 1.00 66.00 315 ARG A CA 1
ATOM 2449 C C . ARG A 1 315 ? -0.172 11.792 17.165 1.00 66.00 315 ARG A C 1
ATOM 2451 O O . ARG A 1 315 ? 0.371 11.367 16.145 1.00 66.00 315 ARG A O 1
ATOM 2458 N N . GLU A 1 316 ? 0.079 13.016 17.642 1.00 58.66 316 GLU A N 1
ATOM 2459 C CA . GLU A 1 316 ? 1.079 13.901 17.021 1.00 58.66 316 GLU A CA 1
ATOM 2460 C C . GLU A 1 316 ? 2.511 13.386 17.255 1.00 58.66 316 GLU A C 1
ATOM 2462 O O . GLU A 1 316 ? 3.295 13.331 16.308 1.00 58.66 316 GLU A O 1
ATOM 2467 N N . VAL A 1 317 ? 2.842 12.908 18.461 1.00 56.16 317 VAL A N 1
ATOM 2468 C CA . VAL A 1 317 ? 4.155 12.302 18.767 1.00 56.16 317 VAL A CA 1
ATOM 2469 C C . VAL A 1 317 ? 4.410 11.041 17.931 1.00 56.16 317 VAL A C 1
ATOM 2471 O O . VAL A 1 317 ? 5.507 10.872 17.397 1.00 56.16 317 VAL A O 1
ATOM 2474 N N . GLU A 1 318 ? 3.410 10.177 17.749 1.00 61.16 318 GLU A N 1
ATOM 2475 C CA . GLU A 1 318 ? 3.505 9.008 16.863 1.00 61.16 318 GLU A CA 1
ATOM 2476 C C . GLU A 1 318 ? 3.670 9.410 15.388 1.00 61.16 318 GLU A C 1
ATOM 2478 O O . GLU A 1 318 ? 4.491 8.828 14.674 1.00 61.16 318 GLU A O 1
ATOM 2483 N N . ALA A 1 319 ? 2.958 10.445 14.928 1.00 63.97 319 ALA A N 1
ATOM 2484 C CA . ALA A 1 319 ? 3.115 10.977 13.575 1.00 63.97 319 ALA A CA 1
ATOM 2485 C C . ALA A 1 319 ? 4.504 11.605 13.338 1.00 63.97 319 ALA A C 1
ATOM 2487 O O . ALA A 1 319 ? 5.053 11.471 12.242 1.00 63.97 319 ALA A O 1
ATOM 2488 N N . LEU A 1 320 ? 5.090 12.249 14.353 1.00 57.81 320 LEU A N 1
ATOM 2489 C CA . LEU A 1 320 ? 6.450 12.794 14.305 1.00 57.81 320 LEU A CA 1
ATOM 2490 C C . LEU A 1 320 ? 7.507 11.681 14.283 1.00 57.81 320 LEU A C 1
ATOM 2492 O O . LEU A 1 320 ? 8.362 11.695 13.398 1.00 57.81 320 LEU A O 1
ATOM 2496 N N . ARG A 1 321 ? 7.402 10.670 15.159 1.00 62.94 321 ARG A N 1
ATOM 2497 C CA . ARG A 1 321 ? 8.290 9.486 15.147 1.00 62.94 321 ARG A CA 1
ATOM 2498 C C . ARG A 1 321 ? 8.227 8.726 13.820 1.00 62.94 321 ARG A C 1
ATOM 2500 O O . ARG A 1 321 ? 9.251 8.265 13.322 1.00 62.94 321 ARG A O 1
ATOM 2507 N N . ARG A 1 322 ? 7.042 8.632 13.205 1.00 66.88 322 ARG A N 1
ATOM 2508 C CA . ARG A 1 322 ? 6.892 8.041 11.869 1.00 66.88 322 ARG A CA 1
ATOM 2509 C C . ARG A 1 322 ? 7.613 8.861 10.792 1.00 66.88 322 ARG A C 1
ATOM 2511 O O . ARG A 1 322 ? 8.340 8.271 10.001 1.00 66.88 322 ARG A O 1
ATOM 2518 N N . ARG A 1 323 ? 7.477 10.193 10.791 1.00 60.97 323 ARG A N 1
ATOM 2519 C CA . ARG A 1 323 ? 8.210 11.081 9.861 1.00 60.97 323 ARG A CA 1
ATOM 2520 C C . ARG A 1 323 ? 9.730 11.000 10.045 1.00 60.97 323 ARG A C 1
ATOM 2522 O O . ARG A 1 323 ? 10.464 11.025 9.062 1.00 60.97 323 ARG A O 1
ATOM 2529 N N . GLU A 1 324 ? 10.202 10.871 11.284 1.00 57.66 324 GLU A N 1
ATOM 2530 C CA . GLU A 1 324 ? 11.618 10.643 11.600 1.00 57.66 324 GLU A CA 1
ATOM 2531 C C . GLU A 1 324 ? 12.122 9.310 11.019 1.00 57.66 324 GLU A C 1
ATOM 2533 O O . GLU A 1 324 ? 13.180 9.272 10.386 1.00 57.66 324 GLU A O 1
ATOM 2538 N N . GLN A 1 325 ? 11.342 8.229 11.151 1.00 67.56 325 GLN A N 1
ATOM 2539 C CA . GLN A 1 325 ? 11.670 6.941 10.535 1.00 67.56 325 GLN A CA 1
ATOM 2540 C C . GLN A 1 325 ? 11.642 7.004 8.997 1.00 67.56 325 GLN A C 1
ATOM 2542 O O . GLN A 1 325 ? 12.565 6.505 8.358 1.00 67.56 325 GLN A O 1
ATOM 2547 N N . GLU A 1 326 ? 10.636 7.643 8.396 1.00 67.81 326 GLU A N 1
ATOM 2548 C CA . GLU A 1 326 ? 10.531 7.826 6.940 1.00 67.81 326 GLU A CA 1
ATOM 2549 C C . GLU A 1 326 ? 11.767 8.573 6.390 1.00 67.81 326 GLU A C 1
ATOM 2551 O O . GLU A 1 326 ? 12.442 8.084 5.481 1.00 67.81 326 GLU A O 1
ATOM 2556 N N . ALA A 1 327 ? 12.164 9.679 7.031 1.00 56.12 327 ALA A N 1
ATOM 2557 C CA . ALA A 1 327 ? 13.369 10.436 6.677 1.00 56.12 327 ALA A CA 1
ATOM 2558 C C . ALA A 1 327 ? 14.690 9.672 6.935 1.00 56.12 327 ALA A C 1
ATOM 2560 O O . ALA A 1 327 ? 15.701 9.933 6.274 1.00 56.12 327 ALA A O 1
ATOM 2561 N N . SER A 1 328 ? 14.704 8.729 7.882 1.00 60.78 328 SER A N 1
ATOM 2562 C CA . SER A 1 328 ? 15.829 7.817 8.136 1.00 60.78 328 SER A CA 1
ATOM 2563 C C . SER A 1 328 ? 15.974 6.772 7.021 1.00 60.78 328 SER A C 1
ATOM 2565 O O . SER A 1 328 ? 17.070 6.577 6.483 1.00 60.78 328 SER A O 1
ATOM 2567 N N . GLU A 1 329 ? 14.868 6.147 6.609 1.00 71.62 329 GLU A N 1
ATOM 2568 C CA . GLU A 1 329 ? 14.860 5.149 5.535 1.00 71.62 329 GLU A CA 1
ATOM 2569 C C . GLU A 1 329 ? 15.237 5.766 4.178 1.00 71.62 329 GLU A C 1
ATOM 2571 O O . GLU A 1 329 ? 16.044 5.183 3.444 1.00 71.62 329 GLU A O 1
ATOM 2576 N N . ASP A 1 330 ? 14.753 6.970 3.861 1.00 64.56 330 ASP A N 1
ATOM 2577 C CA . ASP A 1 330 ? 15.154 7.673 2.636 1.00 64.56 330 ASP A CA 1
ATOM 2578 C C . ASP A 1 330 ? 16.620 8.126 2.660 1.00 64.56 330 ASP A C 1
ATOM 2580 O O . ASP A 1 330 ? 17.306 8.022 1.637 1.00 64.56 330 ASP A O 1
ATOM 2584 N N . ARG A 1 331 ? 17.164 8.525 3.819 1.00 62.00 331 ARG A N 1
ATOM 2585 C CA . ARG A 1 331 ? 18.602 8.817 3.960 1.00 62.00 331 ARG A CA 1
ATOM 2586 C C . ARG A 1 331 ? 19.456 7.597 3.605 1.00 62.00 331 ARG A C 1
ATOM 2588 O O . ARG A 1 331 ? 20.377 7.719 2.797 1.00 62.00 331 ARG A O 1
ATOM 2595 N N . GLN A 1 332 ? 19.096 6.408 4.099 1.00 71.62 332 GLN A N 1
ATOM 2596 C CA . GLN A 1 332 ? 19.786 5.164 3.730 1.00 71.62 332 GLN A CA 1
ATOM 2597 C C . GLN A 1 332 ? 19.663 4.840 2.231 1.00 71.62 332 GLN A C 1
ATOM 2599 O O . GLN A 1 332 ? 20.625 4.362 1.620 1.00 71.62 332 GLN A O 1
ATOM 2604 N N . ARG A 1 333 ? 18.512 5.115 1.599 1.00 71.25 333 ARG A N 1
ATOM 2605 C CA . ARG A 1 333 ? 18.337 4.939 0.143 1.00 71.25 333 ARG A CA 1
ATOM 2606 C C . ARG A 1 333 ? 19.253 5.875 -0.649 1.00 71.25 333 ARG A C 1
ATOM 2608 O O . ARG A 1 333 ? 19.892 5.428 -1.607 1.00 71.25 333 ARG A O 1
ATOM 2615 N N . TRP A 1 334 ? 19.367 7.139 -0.239 1.00 58.88 334 TRP A N 1
ATOM 2616 C CA . TRP A 1 334 ? 20.270 8.114 -0.857 1.00 58.88 334 TRP A CA 1
ATOM 2617 C C . TRP A 1 334 ? 21.748 7.766 -0.659 1.00 58.88 334 TRP A C 1
ATOM 2619 O O . TRP A 1 334 ? 22.520 7.859 -1.618 1.00 58.88 334 TRP A O 1
ATOM 2629 N N . GLU A 1 335 ? 22.147 7.279 0.517 1.00 65.50 335 GLU A N 1
ATOM 2630 C CA . GLU A 1 335 ? 23.504 6.775 0.766 1.00 65.50 335 GLU A CA 1
ATOM 2631 C C . GLU A 1 335 ? 23.838 5.572 -0.130 1.00 65.50 335 GLU A C 1
ATOM 2633 O O . GLU A 1 335 ? 24.867 5.577 -0.812 1.00 65.50 335 GLU A O 1
ATOM 2638 N N . GLN A 1 336 ? 22.943 4.582 -0.231 1.00 70.44 336 GLN A N 1
ATOM 2639 C CA . GLN A 1 336 ? 23.130 3.424 -1.117 1.00 70.44 336 GLN A CA 1
ATOM 2640 C C . GLN A 1 336 ? 23.195 3.809 -2.604 1.00 70.44 336 GLN A C 1
ATOM 2642 O O . GLN A 1 336 ? 23.981 3.230 -3.359 1.00 70.44 336 GLN A O 1
ATOM 2647 N N . LYS A 1 337 ? 22.377 4.776 -3.042 1.00 68.44 337 LYS A N 1
ATOM 2648 C CA . LYS A 1 337 ? 22.393 5.317 -4.413 1.00 68.44 337 LYS A CA 1
ATOM 2649 C C . LYS A 1 337 ? 23.720 6.030 -4.697 1.00 68.44 337 LYS A C 1
ATOM 2651 O O . LYS A 1 337 ? 24.366 5.742 -5.702 1.00 68.44 337 LYS A O 1
ATOM 2656 N N . THR A 1 338 ? 24.173 6.870 -3.768 1.00 60.38 338 THR A N 1
ATOM 2657 C CA . THR A 1 338 ? 25.444 7.608 -3.855 1.00 60.38 338 THR A CA 1
ATOM 2658 C C . THR A 1 338 ? 26.657 6.673 -3.849 1.00 60.38 338 THR A C 1
ATOM 2660 O O . THR A 1 338 ? 27.594 6.876 -4.619 1.00 60.38 338 THR A O 1
ATOM 2663 N N . GLY A 1 339 ? 26.638 5.614 -3.032 1.00 73.06 339 GLY A N 1
ATOM 2664 C CA . GLY A 1 339 ? 27.688 4.593 -3.004 1.00 73.06 339 GLY A CA 1
ATOM 2665 C C . GLY A 1 339 ? 27.830 3.853 -4.338 1.00 73.06 339 GLY A C 1
ATOM 2666 O O . GLY A 1 339 ? 28.940 3.729 -4.855 1.00 73.06 339 GLY A O 1
ATOM 2667 N N . LYS A 1 340 ? 26.706 3.441 -4.943 1.00 73.06 340 LYS A N 1
ATOM 2668 C CA . LYS A 1 340 ? 26.684 2.795 -6.269 1.00 73.06 340 LYS A CA 1
ATOM 2669 C C . LYS A 1 340 ? 27.200 3.717 -7.377 1.00 73.06 340 LYS A C 1
ATOM 2671 O O . LYS A 1 340 ? 27.890 3.245 -8.279 1.00 73.06 340 LYS A O 1
ATOM 2676 N N . GLU A 1 341 ? 26.908 5.016 -7.315 1.00 63.19 341 GLU A N 1
ATOM 2677 C CA . GLU A 1 341 ? 27.403 5.964 -8.321 1.00 63.19 341 GLU A CA 1
ATOM 2678 C C . GLU A 1 341 ? 28.909 6.225 -8.177 1.00 63.19 341 GLU A C 1
ATOM 2680 O O . GLU A 1 341 ? 29.627 6.173 -9.175 1.00 63.19 341 GLU A O 1
ATOM 2685 N N . LYS A 1 342 ? 29.421 6.362 -6.943 1.00 69.50 342 LYS A N 1
ATOM 2686 C CA . LYS A 1 342 ? 30.871 6.425 -6.672 1.00 69.50 342 LYS A CA 1
ATOM 2687 C C . LYS A 1 342 ? 31.612 5.170 -7.151 1.00 69.50 342 LYS A C 1
ATOM 2689 O O . LYS A 1 342 ? 32.715 5.275 -7.680 1.00 69.50 342 LYS A O 1
ATOM 2694 N N . GLU A 1 343 ? 31.007 3.986 -7.029 1.00 78.81 343 GLU A N 1
ATOM 2695 C CA . GLU A 1 343 ? 31.594 2.734 -7.533 1.00 78.81 343 GLU A CA 1
ATOM 2696 C C . GLU A 1 343 ? 31.697 2.709 -9.073 1.00 78.81 343 GLU A C 1
ATOM 2698 O O . GLU A 1 343 ? 32.690 2.223 -9.622 1.00 78.81 343 GLU A O 1
ATOM 2703 N N . LYS A 1 344 ? 30.704 3.259 -9.791 1.00 75.81 344 LYS A N 1
ATOM 2704 C CA . LYS A 1 344 ? 30.784 3.449 -11.253 1.00 75.81 344 LYS A CA 1
ATOM 2705 C C . LYS A 1 344 ? 31.841 4.487 -11.623 1.00 75.81 344 LYS A C 1
ATOM 2707 O O . LYS A 1 344 ? 32.614 4.253 -12.549 1.00 75.81 344 LYS A O 1
ATOM 2712 N N . GLU A 1 345 ? 31.877 5.612 -10.911 1.00 70.31 345 GLU A N 1
ATOM 2713 C CA . GLU A 1 345 ? 32.834 6.693 -11.155 1.00 70.31 345 GLU A CA 1
ATOM 2714 C C . GLU A 1 345 ? 34.276 6.194 -10.996 1.00 70.31 345 GLU A C 1
ATOM 2716 O O . GLU A 1 345 ? 35.111 6.449 -11.863 1.00 70.31 345 GLU A O 1
ATOM 2721 N N . GLN A 1 346 ? 34.553 5.401 -9.955 1.00 78.81 346 GLN A N 1
ATOM 2722 C CA . GLN A 1 346 ? 35.858 4.770 -9.768 1.00 78.81 346 GLN A CA 1
ATOM 2723 C C . GLN A 1 346 ? 36.207 3.837 -10.936 1.00 78.81 346 GLN A C 1
ATOM 2725 O O . GLN A 1 346 ? 37.279 3.976 -11.515 1.00 78.81 346 GLN A O 1
ATOM 2730 N N . LYS A 1 347 ? 35.286 2.963 -11.367 1.00 83.81 347 LYS A N 1
ATOM 2731 C CA . LYS A 1 347 ? 35.514 2.069 -12.522 1.00 83.81 347 LYS A CA 1
ATOM 2732 C C . LYS A 1 347 ? 35.782 2.833 -13.823 1.00 83.81 347 LYS A C 1
ATOM 2734 O O . LYS A 1 347 ? 36.604 2.394 -14.623 1.00 83.81 347 LYS A O 1
ATOM 2739 N N . LEU A 1 348 ? 35.126 3.977 -14.033 1.00 77.81 348 LEU A N 1
ATOM 2740 C CA . LEU A 1 348 ? 35.390 4.856 -15.177 1.00 77.81 348 LEU A CA 1
ATOM 2741 C C . LEU A 1 348 ? 36.762 5.540 -15.062 1.00 77.81 348 LEU A C 1
ATOM 2743 O O . LEU A 1 348 ? 37.496 5.585 -16.046 1.00 77.81 348 LEU A O 1
ATOM 2747 N N . ARG A 1 349 ? 37.149 6.012 -13.869 1.00 76.69 349 ARG A N 1
ATOM 2748 C CA . ARG A 1 349 ? 38.493 6.560 -13.599 1.00 76.69 349 ARG A CA 1
ATOM 2749 C C . ARG A 1 349 ? 39.588 5.514 -13.827 1.00 76.69 349 ARG A C 1
ATOM 2751 O O . ARG A 1 349 ? 40.600 5.826 -14.449 1.00 76.69 349 ARG A O 1
ATOM 2758 N N . ASP A 1 350 ? 39.366 4.272 -13.404 1.00 85.88 350 ASP A N 1
ATOM 2759 C CA . ASP A 1 350 ? 40.298 3.158 -13.609 1.00 85.88 350 ASP A CA 1
ATOM 2760 C C . ASP A 1 350 ? 40.440 2.808 -15.101 1.00 85.88 350 ASP A C 1
ATOM 2762 O O . ASP A 1 350 ? 41.558 2.654 -15.592 1.00 85.88 350 ASP A O 1
ATOM 2766 N N . GLN A 1 351 ? 39.334 2.784 -15.857 1.00 81.75 351 GLN A N 1
ATOM 2767 C CA . GLN A 1 351 ? 39.358 2.612 -17.318 1.00 81.75 351 GLN A CA 1
ATOM 2768 C C . GLN A 1 351 ? 40.067 3.769 -18.039 1.00 81.75 351 GLN A C 1
ATOM 2770 O O . GLN A 1 351 ? 40.825 3.528 -18.977 1.00 81.75 351 GLN A O 1
ATOM 2775 N N . ILE A 1 352 ? 39.869 5.018 -17.603 1.00 74.12 352 ILE A N 1
ATOM 2776 C CA . ILE A 1 352 ? 40.577 6.189 -18.147 1.00 74.12 352 ILE A CA 1
ATOM 2777 C C . ILE A 1 352 ? 42.083 6.091 -17.866 1.00 74.12 352 ILE A C 1
ATOM 2779 O O . ILE A 1 352 ? 42.886 6.370 -18.759 1.00 74.12 352 ILE A O 1
ATOM 2783 N N . ASN A 1 353 ? 42.482 5.644 -16.672 1.00 79.12 353 ASN A N 1
ATOM 2784 C CA . ASN A 1 353 ? 43.887 5.407 -16.338 1.00 79.12 353 ASN A CA 1
ATOM 2785 C C . ASN A 1 353 ? 44.493 4.280 -17.192 1.00 79.12 353 ASN A C 1
ATOM 2787 O O . ASN A 1 353 ? 45.599 4.440 -17.708 1.00 79.12 353 ASN A O 1
ATOM 2791 N N . GLU A 1 354 ? 43.771 3.174 -17.404 1.00 83.69 354 GLU A N 1
ATOM 2792 C CA . GLU A 1 354 ? 44.233 2.079 -18.268 1.00 83.69 354 GLU A CA 1
ATOM 2793 C C . GLU A 1 354 ? 44.373 2.529 -19.732 1.00 83.69 354 GLU A C 1
ATOM 2795 O O . GLU A 1 354 ? 45.376 2.236 -20.384 1.00 83.69 354 GLU A O 1
ATOM 2800 N N . LEU A 1 355 ? 43.398 3.279 -20.255 1.00 73.94 355 LEU A N 1
ATOM 2801 C CA . LEU A 1 355 ? 43.447 3.835 -21.609 1.00 73.94 355 LEU A CA 1
ATOM 2802 C C . LEU A 1 355 ? 44.592 4.841 -21.771 1.00 73.94 355 LEU A C 1
ATOM 2804 O O . LEU A 1 355 ? 45.290 4.783 -22.781 1.00 73.94 355 LEU A O 1
ATOM 2808 N N . THR A 1 356 ? 44.835 5.695 -20.773 1.00 71.56 356 THR A N 1
ATOM 2809 C CA . THR A 1 356 ? 45.979 6.624 -20.760 1.00 71.56 356 THR A CA 1
ATOM 2810 C C . THR A 1 356 ? 47.301 5.855 -20.802 1.00 71.56 356 THR A C 1
ATOM 2812 O O . THR A 1 356 ? 48.094 6.072 -21.713 1.00 71.56 356 THR A O 1
ATOM 2815 N N . GLN A 1 357 ? 47.495 4.851 -19.937 1.00 77.12 357 GLN A N 1
ATOM 2816 C CA . GLN A 1 357 ? 48.702 4.006 -19.962 1.00 77.12 357 GLN A CA 1
ATOM 2817 C C . GLN A 1 357 ? 48.877 3.247 -21.291 1.00 77.12 357 GLN A C 1
ATOM 2819 O O . GLN A 1 357 ? 50.001 3.074 -21.762 1.00 77.12 357 GLN A O 1
ATOM 2824 N N . ARG A 1 358 ? 47.783 2.817 -21.935 1.00 71.75 358 ARG A N 1
ATOM 2825 C CA . ARG A 1 358 ? 47.803 2.192 -23.274 1.00 71.75 358 ARG A CA 1
ATOM 2826 C C . ARG A 1 358 ? 48.121 3.179 -24.406 1.00 71.75 358 ARG A C 1
ATOM 2828 O O . ARG A 1 358 ? 48.520 2.727 -25.479 1.00 71.75 358 ARG A O 1
ATOM 2835 N N . VAL A 1 359 ? 47.925 4.484 -24.206 1.00 66.81 359 VAL A N 1
ATOM 2836 C CA . VAL A 1 359 ? 48.344 5.547 -25.137 1.00 66.81 359 VAL A CA 1
ATOM 2837 C C . VAL A 1 359 ? 49.808 5.910 -24.892 1.00 66.81 359 VAL A C 1
ATOM 2839 O O . VAL A 1 359 ? 50.587 5.898 -25.841 1.00 66.81 359 VAL A O 1
ATOM 2842 N N . ASP A 1 360 ? 50.216 6.103 -23.637 1.00 62.69 360 ASP A N 1
ATOM 2843 C CA . ASP A 1 360 ? 51.612 6.378 -23.256 1.00 62.69 360 ASP A CA 1
ATOM 2844 C C . ASP A 1 360 ? 52.569 5.232 -23.649 1.00 62.69 360 ASP A C 1
ATOM 2846 O O . ASP A 1 360 ? 53.751 5.453 -23.914 1.00 62.69 360 ASP A O 1
ATOM 2850 N N . ALA A 1 361 ? 52.059 3.998 -23.736 1.00 67.00 361 ALA A N 1
ATOM 2851 C CA . ALA A 1 361 ? 52.798 2.826 -24.208 1.00 67.00 361 ALA A CA 1
ATOM 2852 C C . ALA A 1 361 ? 52.892 2.691 -25.748 1.00 67.00 361 ALA A C 1
ATOM 2854 O O . ALA A 1 361 ? 53.535 1.754 -26.231 1.00 67.00 361 ALA A O 1
ATOM 2855 N N . GLN A 1 362 ? 52.266 3.570 -26.544 1.00 62.78 362 GLN A N 1
ATOM 2856 C CA . GLN A 1 362 ? 52.361 3.514 -28.010 1.00 62.78 362 GLN A CA 1
ATOM 2857 C C . GLN A 1 362 ? 53.639 4.199 -28.502 1.00 62.78 362 GLN A C 1
ATOM 2859 O O . GLN A 1 362 ? 53.745 5.420 -28.559 1.00 62.78 362 GLN A O 1
ATOM 2864 N N . VAL A 1 363 ? 54.621 3.377 -28.883 1.00 51.06 363 VAL A N 1
ATOM 2865 C CA . VAL A 1 363 ? 55.981 3.810 -29.240 1.00 51.06 363 VAL A CA 1
ATOM 2866 C C . VAL A 1 363 ? 56.050 4.418 -30.650 1.00 51.06 363 VAL A C 1
ATOM 2868 O O . VAL A 1 363 ? 56.607 3.831 -31.576 1.00 51.06 363 VAL A O 1
ATOM 2871 N N . TYR A 1 364 ? 55.506 5.625 -30.789 1.00 57.97 364 TYR A N 1
ATOM 2872 C CA . TYR A 1 364 ? 55.874 6.583 -31.831 1.00 57.97 364 TYR A CA 1
ATOM 2873 C C . TYR A 1 364 ? 56.083 7.948 -31.176 1.00 57.97 364 TYR A C 1
ATOM 2875 O O . TYR A 1 364 ? 55.121 8.653 -30.870 1.00 57.97 364 TYR A O 1
ATOM 2883 N N . SER A 1 365 ? 57.344 8.329 -30.953 1.00 60.56 365 SER A N 1
ATOM 2884 C CA . SER A 1 365 ? 57.659 9.670 -30.463 1.00 60.56 365 SER A CA 1
ATOM 2885 C C . SER A 1 365 ? 57.229 10.718 -31.490 1.00 60.56 365 SER A C 1
ATOM 2887 O O . SER A 1 365 ? 57.252 10.477 -32.703 1.00 60.56 365 SER A O 1
ATOM 2889 N N . HIS A 1 366 ? 56.913 11.926 -31.021 1.00 55.50 366 HIS A N 1
ATOM 2890 C CA . HIS A 1 366 ? 56.670 13.063 -31.909 1.00 55.50 366 HIS A CA 1
ATOM 2891 C C . HIS A 1 366 ? 57.877 13.311 -32.846 1.00 55.50 366 HIS A C 1
ATOM 2893 O O . HIS A 1 366 ? 57.685 13.685 -34.008 1.00 55.50 366 HIS A O 1
ATOM 2899 N N . ASP A 1 367 ? 59.094 13.009 -32.374 1.00 60.34 367 ASP A N 1
ATOM 2900 C CA . ASP A 1 367 ? 60.335 13.051 -33.156 1.00 60.34 367 ASP A CA 1
ATOM 2901 C C . ASP A 1 367 ? 60.420 11.965 -34.239 1.00 60.34 367 ASP A C 1
ATOM 2903 O O . ASP A 1 367 ? 60.969 12.224 -35.309 1.00 60.34 367 ASP A O 1
ATOM 2907 N N . ASP A 1 368 ? 59.883 10.760 -34.017 1.00 61.75 368 ASP A N 1
ATOM 2908 C CA . ASP A 1 368 ? 59.908 9.684 -35.022 1.00 61.75 368 ASP A CA 1
ATOM 2909 C C . ASP A 1 368 ? 59.015 10.049 -36.213 1.00 61.75 368 ASP A C 1
ATOM 2911 O O . ASP A 1 368 ? 59.385 9.881 -37.378 1.00 61.75 368 ASP A O 1
ATOM 2915 N N . LEU A 1 369 ? 57.850 10.630 -35.917 1.00 64.12 369 LEU A N 1
ATOM 2916 C CA . LEU A 1 369 ? 56.897 11.103 -36.917 1.00 64.12 369 LEU A CA 1
ATOM 2917 C C . LEU A 1 369 ? 57.463 12.315 -37.687 1.00 64.12 369 LEU A C 1
ATOM 2919 O O . LEU A 1 369 ? 57.346 12.384 -38.914 1.00 64.12 369 LEU A O 1
ATOM 2923 N N . ALA A 1 370 ? 58.181 13.216 -37.004 1.00 67.75 370 ALA A N 1
ATOM 2924 C CA . ALA A 1 370 ? 58.928 14.300 -37.645 1.00 67.75 370 ALA A CA 1
ATOM 2925 C C . ALA A 1 370 ? 60.076 13.782 -38.539 1.00 67.75 370 ALA A C 1
ATOM 2927 O O . ALA A 1 370 ? 60.245 14.261 -39.664 1.00 67.75 370 ALA A O 1
ATOM 2928 N N . GLN A 1 371 ? 60.829 12.770 -38.094 1.00 72.88 371 GLN A N 1
ATOM 2929 C CA . GLN A 1 371 ? 61.892 12.132 -38.879 1.00 72.88 371 GLN A CA 1
ATOM 2930 C C . GLN A 1 371 ? 61.351 11.412 -40.122 1.00 72.88 371 GLN A C 1
ATOM 2932 O O . GLN A 1 371 ? 61.960 11.510 -41.191 1.00 72.88 371 GLN A O 1
ATOM 2937 N N . LEU A 1 372 ? 60.198 10.742 -40.021 1.00 69.12 372 LEU A N 1
ATOM 2938 C CA . LEU A 1 372 ? 59.517 10.119 -41.160 1.00 69.12 372 LEU A CA 1
ATOM 2939 C C . LEU A 1 372 ? 59.085 11.163 -42.200 1.00 69.12 372 LEU A C 1
ATOM 2941 O O . LEU A 1 372 ? 59.389 11.001 -43.383 1.00 69.12 372 LEU A O 1
ATOM 2945 N N . LEU A 1 373 ? 58.476 12.276 -41.775 1.00 71.75 373 LEU A N 1
ATOM 2946 C CA . LEU A 1 373 ? 58.116 13.385 -42.671 1.00 71.75 373 LEU A CA 1
ATOM 2947 C C . LEU A 1 373 ? 59.354 14.044 -43.310 1.00 71.75 373 LEU A C 1
ATOM 2949 O O . LEU A 1 373 ? 59.356 14.341 -44.507 1.00 71.75 373 LEU A O 1
ATOM 2953 N N . ALA A 1 374 ? 60.441 14.211 -42.551 1.00 74.88 374 ALA A N 1
ATOM 2954 C CA . ALA A 1 374 ? 61.716 14.719 -43.062 1.00 74.88 374 ALA A CA 1
ATOM 2955 C C . ALA A 1 374 ? 62.450 13.722 -43.982 1.00 74.88 374 ALA A C 1
ATOM 2957 O O . ALA A 1 374 ? 63.327 14.123 -44.750 1.00 74.88 374 ALA A O 1
ATOM 2958 N N . ARG A 1 375 ? 62.141 12.422 -43.915 1.00 74.50 375 ARG A N 1
ATOM 2959 C CA . ARG A 1 375 ? 62.628 11.412 -44.868 1.00 74.50 375 ARG A CA 1
ATOM 2960 C C . ARG A 1 375 ? 61.786 11.396 -46.143 1.00 74.50 375 ARG A C 1
ATOM 2962 O O . ARG A 1 375 ? 62.363 11.315 -47.220 1.00 74.50 375 ARG A O 1
ATOM 2969 N N . ALA A 1 376 ? 60.465 11.530 -46.026 1.00 69.00 376 ALA A N 1
ATOM 2970 C CA . ALA A 1 376 ? 59.561 11.610 -47.171 1.00 69.00 376 ALA A CA 1
ATOM 2971 C C . ALA A 1 376 ? 59.914 12.789 -48.095 1.00 69.00 376 ALA A C 1
ATOM 2973 O O . ALA A 1 376 ? 60.081 12.581 -49.290 1.00 69.00 376 ALA A O 1
ATOM 2974 N N . ARG A 1 377 ? 60.136 13.991 -47.536 1.00 74.56 377 ARG A N 1
ATOM 2975 C CA . ARG A 1 377 ? 60.535 15.176 -48.324 1.00 74.56 377 ARG A CA 1
ATOM 2976 C C . ARG A 1 377 ? 61.842 14.978 -49.095 1.00 74.56 377 ARG A C 1
ATOM 2978 O O . ARG A 1 377 ? 61.874 15.247 -50.283 1.00 74.56 377 ARG A O 1
ATOM 2985 N N . ARG A 1 378 ? 62.880 14.421 -48.457 1.00 79.06 378 ARG A N 1
ATOM 2986 C CA . ARG A 1 378 ? 64.172 14.167 -49.123 1.00 79.06 378 ARG A CA 1
ATOM 2987 C C . ARG A 1 378 ? 64.061 13.203 -50.307 1.00 79.06 378 ARG A C 1
ATOM 2989 O O . ARG A 1 378 ? 64.733 13.409 -51.305 1.00 79.06 378 ARG A O 1
ATOM 2996 N N . LEU A 1 379 ? 63.198 12.189 -50.218 1.00 73.62 379 LEU A N 1
ATOM 2997 C CA . LEU A 1 379 ? 62.940 11.273 -51.335 1.00 73.62 379 LEU A CA 1
ATOM 2998 C C . LEU A 1 379 ? 62.181 11.957 -52.488 1.00 73.62 379 LEU A C 1
ATOM 3000 O O . LEU A 1 379 ? 62.382 11.597 -53.646 1.00 73.62 379 LEU A O 1
ATOM 3004 N N . ASP A 1 380 ? 61.341 12.947 -52.185 1.00 74.25 380 ASP A N 1
ATOM 3005 C CA . ASP A 1 380 ? 60.640 13.780 -53.172 1.00 74.25 380 ASP A CA 1
ATOM 3006 C C . ASP A 1 380 ? 61.626 14.737 -53.879 1.00 74.25 380 ASP A C 1
ATOM 3008 O O . ASP A 1 380 ? 61.679 14.782 -55.110 1.00 74.25 380 ASP A O 1
ATOM 3012 N N . ASP A 1 381 ? 62.505 15.398 -53.109 1.00 77.94 381 ASP A N 1
ATOM 3013 C CA . ASP A 1 381 ? 63.605 16.238 -53.612 1.00 77.94 381 ASP A CA 1
ATOM 3014 C C . ASP A 1 381 ? 64.570 15.440 -54.521 1.00 77.94 381 ASP A C 1
ATOM 3016 O O . ASP A 1 381 ? 64.913 15.883 -55.620 1.00 77.94 381 ASP A O 1
ATOM 3020 N N . GLU A 1 382 ? 64.986 14.239 -54.092 1.00 76.31 382 GLU A N 1
ATOM 3021 C CA . GLU A 1 382 ? 65.826 13.313 -54.872 1.00 76.31 382 GLU A CA 1
ATOM 3022 C C . GLU A 1 382 ? 65.127 12.862 -56.168 1.00 76.31 382 GLU A C 1
ATOM 3024 O O . GLU A 1 382 ? 65.755 12.805 -57.229 1.00 76.31 382 GLU A O 1
ATOM 3029 N N . THR A 1 383 ? 63.817 12.592 -56.112 1.00 71.19 383 THR A N 1
ATOM 3030 C CA . THR A 1 383 ? 63.021 12.211 -57.292 1.00 71.19 383 THR A CA 1
ATOM 3031 C C . THR A 1 383 ? 62.934 13.359 -58.299 1.00 71.19 383 THR A C 1
ATOM 3033 O O . THR A 1 383 ? 63.076 13.128 -59.501 1.00 71.19 383 THR A O 1
ATOM 3036 N N . CYS A 1 384 ? 62.772 14.600 -57.830 1.00 76.12 384 CYS A N 1
ATOM 3037 C CA . CYS A 1 384 ? 62.750 15.783 -58.692 1.00 76.12 384 CYS A CA 1
ATOM 3038 C C . CYS A 1 384 ? 64.095 15.998 -59.406 1.00 76.12 384 CYS A C 1
ATOM 3040 O O . CYS A 1 384 ? 64.112 16.196 -60.620 1.00 76.12 384 CYS A O 1
ATOM 3042 N N . GLN A 1 385 ? 65.220 15.879 -58.690 1.00 76.38 385 GLN A N 1
ATOM 3043 C CA . GLN A 1 385 ? 66.561 16.019 -59.281 1.00 76.38 385 GLN A CA 1
ATOM 3044 C C . GLN A 1 385 ? 66.857 14.940 -60.334 1.00 76.38 385 GLN A C 1
ATOM 3046 O O . GLN A 1 385 ? 67.423 15.242 -61.385 1.00 76.38 385 GLN A O 1
ATOM 3051 N N . LEU A 1 386 ? 66.449 13.689 -60.094 1.00 73.56 386 LEU A N 1
ATOM 3052 C CA . LEU A 1 386 ? 66.593 12.611 -61.079 1.00 73.56 386 LEU A CA 1
ATOM 3053 C C . LEU A 1 386 ? 65.719 12.845 -62.320 1.00 73.56 386 LEU A C 1
ATOM 3055 O O . LEU A 1 386 ? 66.158 12.583 -63.440 1.00 73.56 386 LEU A O 1
ATOM 3059 N N . GLN A 1 387 ? 64.505 13.374 -62.145 1.00 68.56 387 GLN A N 1
ATOM 3060 C CA . GLN A 1 387 ? 63.615 13.705 -63.258 1.00 68.56 387 GLN A CA 1
ATOM 3061 C C . GLN A 1 387 ? 64.177 14.848 -64.125 1.00 68.56 387 GLN A C 1
ATOM 3063 O O . GLN A 1 387 ? 64.081 14.786 -65.351 1.00 68.56 387 GLN A O 1
ATOM 3068 N N . GLU A 1 388 ? 64.807 15.848 -63.502 1.00 74.38 388 GLU A N 1
ATOM 3069 C CA . GLU A 1 388 ? 65.468 16.972 -64.177 1.00 74.38 388 GLU A CA 1
ATOM 3070 C C . GLU A 1 388 ? 66.715 16.511 -64.962 1.00 74.38 388 GLU A C 1
ATOM 3072 O O . GLU A 1 388 ? 66.878 16.860 -66.136 1.00 74.38 388 GLU A O 1
ATOM 3077 N N . GLN A 1 389 ? 67.531 15.621 -64.379 1.00 75.75 389 GLN A N 1
ATOM 3078 C CA . GLN A 1 389 ? 68.666 14.983 -65.066 1.00 75.75 389 GLN A CA 1
ATOM 3079 C C . GLN A 1 389 ? 68.234 14.187 -66.307 1.00 75.75 389 GLN A C 1
ATOM 3081 O O . GLN A 1 389 ? 68.871 14.307 -67.354 1.00 75.75 389 GLN A O 1
ATOM 3086 N N . ILE A 1 390 ? 67.132 13.429 -66.230 1.00 70.38 390 ILE A N 1
ATOM 3087 C CA . ILE A 1 390 ? 66.577 12.710 -67.391 1.00 70.38 390 ILE A CA 1
ATOM 3088 C C . ILE A 1 390 ? 66.214 13.696 -68.511 1.00 70.38 390 ILE A C 1
ATOM 3090 O O . ILE A 1 390 ? 66.619 13.489 -69.654 1.00 70.38 390 ILE A O 1
ATOM 3094 N N . THR A 1 391 ? 65.529 14.802 -68.193 1.00 71.88 391 THR A N 1
ATOM 3095 C CA . THR A 1 391 ? 65.154 15.796 -69.217 1.00 71.88 391 THR A CA 1
ATOM 3096 C C . THR A 1 391 ? 66.351 16.497 -69.864 1.00 71.88 391 THR A C 1
ATOM 3098 O O . THR A 1 391 ? 66.275 16.850 -71.042 1.00 71.88 391 THR A O 1
ATOM 3101 N N . GLN A 1 392 ? 67.469 16.650 -69.146 1.00 76.00 392 GLN A N 1
ATOM 3102 C CA . GLN A 1 392 ? 68.714 17.154 -69.730 1.00 76.00 392 GLN A CA 1
ATOM 3103 C C . GLN A 1 392 ? 69.321 16.134 -70.708 1.00 76.00 392 GLN A C 1
ATOM 3105 O O . GLN A 1 392 ? 69.613 16.487 -71.849 1.00 76.00 392 GLN A O 1
ATOM 3110 N N . CYS A 1 393 ? 69.427 14.859 -70.317 1.00 72.25 393 CYS A N 1
ATOM 3111 C CA . CYS A 1 393 ? 69.949 13.805 -71.195 1.00 72.25 393 CYS A CA 1
ATOM 3112 C C . CYS A 1 393 ? 69.100 13.602 -72.465 1.00 72.25 393 CYS A C 1
ATOM 3114 O O . CYS A 1 393 ? 69.660 13.389 -73.544 1.00 72.25 393 CYS A O 1
ATOM 3116 N N . ASP A 1 394 ? 67.771 13.710 -72.366 1.00 65.25 394 ASP A N 1
ATOM 3117 C CA . ASP A 1 394 ? 66.874 13.688 -73.530 1.00 65.25 394 ASP A CA 1
ATOM 3118 C C . ASP A 1 394 ? 67.144 14.882 -74.469 1.00 65.25 394 ASP A C 1
ATOM 3120 O O . ASP A 1 394 ? 67.240 14.707 -75.686 1.00 65.25 394 ASP A O 1
ATOM 3124 N N . SER A 1 395 ? 67.324 16.089 -73.916 1.00 71.12 395 SER A N 1
ATOM 3125 C CA . SER A 1 395 ? 67.661 17.299 -74.683 1.00 71.12 395 SER A CA 1
ATOM 3126 C C . SER A 1 395 ? 69.002 17.169 -75.415 1.00 71.12 395 SER A C 1
ATOM 3128 O O . SER A 1 395 ? 69.094 17.492 -76.603 1.00 71.12 395 SER A O 1
ATOM 3130 N N . ASP A 1 396 ? 70.031 16.663 -74.735 1.00 71.19 396 ASP A N 1
ATOM 3131 C CA . ASP A 1 396 ? 71.367 16.483 -75.311 1.00 71.19 396 ASP A CA 1
ATOM 3132 C C . ASP A 1 396 ? 71.351 15.423 -76.428 1.00 71.19 396 ASP A C 1
ATOM 3134 O O . ASP A 1 396 ? 71.886 15.652 -77.515 1.00 71.19 396 ASP A O 1
ATOM 3138 N N . THR A 1 397 ? 70.623 14.318 -76.225 1.00 69.00 397 THR A N 1
ATOM 3139 C CA . THR A 1 397 ? 70.418 13.268 -77.242 1.00 69.00 397 THR A CA 1
ATOM 3140 C C . THR A 1 397 ? 69.698 13.805 -78.486 1.00 69.00 397 THR A C 1
ATOM 3142 O O . THR A 1 397 ? 70.069 13.483 -79.618 1.00 69.00 397 THR A O 1
ATOM 3145 N N . ILE A 1 398 ? 68.680 14.656 -78.303 1.00 69.94 398 ILE A N 1
ATOM 3146 C CA . ILE A 1 398 ? 67.978 15.321 -79.413 1.00 69.94 398 ILE A CA 1
ATOM 3147 C C . ILE A 1 398 ? 68.926 16.271 -80.161 1.00 69.94 398 ILE A C 1
ATOM 3149 O O . ILE A 1 398 ? 68.894 16.307 -81.394 1.00 69.94 398 ILE A O 1
ATOM 3153 N N . SER A 1 399 ? 69.788 17.000 -79.447 1.00 70.56 399 SER A N 1
ATOM 3154 C CA . SER A 1 399 ? 70.796 17.883 -80.045 1.00 70.56 399 SER A CA 1
ATOM 3155 C C . SER A 1 399 ? 71.734 17.110 -80.983 1.00 70.56 399 SER A C 1
ATOM 3157 O O . SER A 1 399 ? 71.805 17.432 -82.175 1.00 70.56 399 SER A O 1
ATOM 3159 N N . GLU A 1 400 ? 72.352 16.024 -80.502 1.00 70.81 400 GLU A N 1
ATOM 3160 C CA . GLU A 1 400 ? 73.234 15.164 -81.309 1.00 70.81 400 GLU A CA 1
ATOM 3161 C C . GLU A 1 400 ? 72.514 14.557 -82.528 1.00 70.81 400 GLU A C 1
ATOM 3163 O O . GLU A 1 400 ? 73.048 14.573 -83.643 1.00 70.81 400 GLU A O 1
ATOM 3168 N N . GLU A 1 401 ? 71.269 14.091 -82.365 1.00 65.00 401 GLU A N 1
ATOM 3169 C CA . GLU A 1 401 ? 70.452 13.609 -83.486 1.00 65.00 401 GLU A CA 1
ATOM 3170 C C . GLU A 1 401 ? 70.186 14.704 -84.534 1.00 65.00 401 GLU A C 1
ATOM 3172 O O . GLU A 1 401 ? 70.211 14.417 -85.736 1.00 65.00 401 GLU A O 1
ATOM 3177 N N . THR A 1 402 ? 69.948 15.958 -84.129 1.00 66.38 402 THR A N 1
ATOM 3178 C CA . THR A 1 402 ? 69.763 17.054 -85.096 1.00 66.38 402 THR A CA 1
ATOM 3179 C C . THR A 1 402 ? 71.051 17.410 -85.834 1.00 66.38 402 THR A C 1
ATOM 3181 O O . THR A 1 402 ? 70.991 17.610 -87.050 1.00 66.38 402 THR A O 1
ATOM 3184 N N . GLN A 1 403 ? 72.208 17.401 -85.163 1.00 70.62 403 GLN A N 1
ATOM 3185 C CA . GLN A 1 403 ? 73.503 17.630 -85.810 1.00 70.62 403 GLN A CA 1
ATOM 3186 C C . GLN A 1 403 ? 73.827 16.526 -86.831 1.00 70.62 403 GLN A C 1
ATOM 3188 O O . GLN A 1 403 ? 74.151 16.817 -87.983 1.00 70.62 403 GLN A O 1
ATOM 3193 N N . ALA A 1 404 ? 73.650 15.252 -86.469 1.00 63.97 404 ALA A N 1
ATOM 3194 C CA . ALA A 1 404 ? 73.894 14.141 -87.393 1.00 63.97 404 ALA A CA 1
ATOM 3195 C C . ALA A 1 404 ? 73.011 14.223 -88.660 1.00 63.97 404 ALA A C 1
ATOM 3197 O O . ALA A 1 404 ? 73.446 13.876 -89.764 1.00 63.97 404 ALA A O 1
ATOM 3198 N N . ARG A 1 405 ? 71.773 14.725 -88.526 1.00 65.00 405 ARG A N 1
ATOM 3199 C CA . ARG A 1 405 ? 70.850 14.948 -89.653 1.00 65.00 405 ARG A CA 1
ATOM 3200 C C . ARG A 1 405 ? 71.273 16.125 -90.543 1.00 65.00 405 ARG A C 1
ATOM 3202 O O . ARG A 1 405 ? 71.151 16.010 -91.765 1.00 65.00 405 ARG A O 1
ATOM 3209 N N . THR A 1 406 ? 71.782 17.231 -89.990 1.00 68.94 406 THR A N 1
ATOM 3210 C CA . THR A 1 406 ? 72.267 18.369 -90.801 1.00 68.94 406 THR A CA 1
ATOM 3211 C C . THR A 1 406 ? 73.577 18.041 -91.521 1.00 68.94 406 THR A C 1
ATOM 3213 O O . THR A 1 406 ? 73.721 18.383 -92.698 1.00 68.94 406 THR A O 1
ATOM 3216 N N . GLU A 1 407 ? 74.483 17.290 -90.892 1.00 67.81 407 GLU A N 1
ATOM 3217 C CA . GLU A 1 407 ? 75.683 16.749 -91.545 1.00 67.81 407 GLU A CA 1
ATOM 3218 C C . GLU A 1 407 ? 75.322 15.798 -92.699 1.00 67.81 407 GLU A C 1
ATOM 3220 O O . GLU A 1 407 ? 75.859 15.928 -93.803 1.00 67.81 407 GLU A O 1
ATOM 3225 N N . GLN A 1 408 ? 74.351 14.894 -92.499 1.00 66.62 408 GLN A N 1
ATOM 3226 C CA . GLN A 1 408 ? 73.857 14.018 -93.567 1.00 66.62 408 GLN A CA 1
ATOM 3227 C C . GLN A 1 408 ? 73.255 14.813 -94.738 1.00 66.62 408 GLN A C 1
ATOM 3229 O O . GLN A 1 408 ? 73.558 14.507 -95.893 1.00 66.62 408 GLN A O 1
ATOM 3234 N N . HIS A 1 409 ? 72.426 15.825 -94.465 1.00 66.44 409 HIS A N 1
ATOM 3235 C CA . HIS A 1 409 ? 71.834 16.670 -95.509 1.00 66.44 409 HIS A CA 1
ATOM 3236 C C . HIS A 1 409 ? 72.910 17.440 -96.292 1.00 66.44 409 HIS A C 1
ATOM 3238 O O . HIS A 1 409 ? 72.857 17.516 -97.519 1.00 66.44 409 HIS A O 1
ATOM 3244 N N . THR A 1 410 ? 73.927 17.957 -95.597 1.00 69.38 410 THR A N 1
ATOM 3245 C CA . THR A 1 410 ? 75.059 18.669 -96.214 1.00 69.38 410 THR A CA 1
ATOM 3246 C C . THR A 1 410 ? 75.863 17.745 -97.133 1.00 69.38 410 THR A C 1
ATOM 3248 O O . THR A 1 410 ? 76.134 18.102 -98.279 1.00 69.38 410 THR A O 1
ATOM 3251 N N . LEU A 1 411 ? 76.165 16.518 -96.689 1.00 62.97 411 LEU A N 1
ATOM 3252 C CA . LEU A 1 411 ? 76.816 15.504 -97.528 1.00 62.97 411 LEU A CA 1
ATOM 3253 C C . LEU A 1 411 ? 75.971 15.132 -98.756 1.00 62.97 411 LEU A C 1
ATOM 3255 O O . LEU A 1 411 ? 76.519 14.987 -99.846 1.00 62.97 411 LEU A O 1
ATOM 3259 N N . GLN A 1 412 ? 74.647 15.009 -98.614 1.00 67.50 412 GLN A N 1
ATOM 3260 C CA . GLN A 1 412 ? 73.754 14.731 -99.746 1.00 67.50 412 GLN A CA 1
ATOM 3261 C C . GLN A 1 412 ? 73.732 15.876 -100.771 1.00 67.50 412 GLN A C 1
ATOM 3263 O O . GLN A 1 412 ? 73.760 15.596 -101.969 1.00 67.50 412 GLN A O 1
ATOM 3268 N N . GLY A 1 413 ? 73.760 17.136 -100.321 1.00 65.06 413 GLY A N 1
ATOM 3269 C CA . GLY A 1 413 ? 73.899 18.309 -101.193 1.00 65.06 413 GLY A CA 1
ATOM 3270 C C . GLY A 1 413 ? 75.210 18.298 -101.985 1.00 65.06 413 GLY A C 1
ATOM 3271 O O . GLY A 1 413 ? 75.183 18.343 -103.212 1.00 65.06 413 GLY A O 1
ATOM 3272 N N . LEU A 1 414 ? 76.347 18.110 -101.308 1.00 62.50 414 LEU A N 1
ATOM 3273 C CA . LEU A 1 414 ? 77.665 18.038 -101.957 1.00 62.50 414 LEU A CA 1
ATOM 3274 C C . LEU A 1 414 ? 77.780 16.858 -102.939 1.00 62.50 414 LEU A C 1
ATOM 3276 O O . LEU A 1 414 ? 78.408 16.980 -103.991 1.00 62.50 414 LEU A O 1
ATOM 3280 N N . CYS A 1 415 ? 77.147 15.719 -102.639 1.00 60.19 415 CYS A N 1
ATOM 3281 C CA . CYS A 1 415 ? 77.035 14.612 -103.589 1.00 60.19 415 CYS A CA 1
ATOM 3282 C C . CYS A 1 415 ? 76.143 14.949 -104.795 1.00 60.19 415 CYS A C 1
ATOM 3284 O O . CYS A 1 415 ? 76.383 14.418 -105.877 1.00 60.19 415 CYS A O 1
ATOM 3286 N N . HIS A 1 416 ? 75.121 15.794 -104.646 1.00 62.22 416 HIS A N 1
ATOM 3287 C CA . HIS A 1 416 ? 74.288 16.233 -105.767 1.00 62.22 416 HIS A CA 1
ATOM 3288 C C . HIS A 1 416 ? 75.066 17.180 -106.691 1.00 62.22 416 HIS A C 1
ATOM 3290 O O . HIS A 1 416 ? 75.196 16.877 -107.875 1.00 62.22 416 HIS A O 1
ATOM 3296 N N . GLU A 1 417 ? 75.689 18.223 -106.133 1.00 60.62 417 GLU A N 1
ATOM 3297 C CA . GLU A 1 417 ? 76.549 19.171 -106.862 1.00 60.62 417 GLU A CA 1
ATOM 3298 C C . GLU A 1 417 ? 77.671 18.451 -107.630 1.00 60.62 417 GLU A C 1
ATOM 3300 O O . GLU A 1 417 ? 77.868 18.683 -108.822 1.00 60.62 417 GLU A O 1
ATOM 3305 N N . PHE A 1 418 ? 78.354 17.492 -106.990 1.00 58.47 418 PHE A N 1
ATOM 3306 C CA . PHE A 1 418 ? 79.399 16.698 -107.645 1.00 58.47 418 PHE A CA 1
ATOM 3307 C C . PHE A 1 418 ? 78.881 15.879 -108.841 1.00 58.47 418 PHE A C 1
ATOM 3309 O O . PHE A 1 418 ? 79.581 15.741 -109.844 1.00 58.47 418 PHE A O 1
ATOM 3316 N N . ASN A 1 419 ? 77.656 15.348 -108.757 1.00 60.81 419 ASN A N 1
ATOM 3317 C CA . ASN A 1 419 ? 77.035 14.626 -109.868 1.00 60.81 419 ASN A CA 1
ATOM 3318 C C . ASN A 1 419 ? 76.596 15.577 -110.999 1.00 60.81 419 ASN A C 1
ATOM 3320 O O . ASN A 1 419 ? 76.721 15.212 -112.169 1.00 60.81 419 ASN A O 1
ATOM 3324 N N . GLU A 1 420 ? 76.150 16.799 -110.689 1.00 60.75 420 GLU A N 1
ATOM 3325 C CA . GLU A 1 420 ? 75.878 17.821 -111.711 1.00 60.75 420 GLU A CA 1
ATOM 3326 C C . GLU A 1 420 ? 77.158 18.243 -112.451 1.00 60.75 420 GLU A C 1
ATOM 3328 O O . GLU A 1 420 ? 77.151 18.295 -113.682 1.00 60.75 420 GLU A O 1
ATOM 3333 N N . CYS A 1 421 ? 78.286 18.415 -111.747 1.00 57.25 421 CYS A N 1
ATOM 3334 C CA . CYS A 1 421 ? 79.598 18.701 -112.353 1.00 57.25 421 CYS A CA 1
ATOM 3335 C C . CYS A 1 421 ? 80.122 17.604 -113.307 1.00 57.25 421 CYS A C 1
ATOM 3337 O O . CYS A 1 421 ? 81.055 17.859 -114.074 1.00 57.25 421 CYS A O 1
ATOM 3339 N N . ILE A 1 422 ? 79.559 16.390 -113.258 1.00 53.19 422 ILE A N 1
ATOM 3340 C CA . ILE A 1 422 ? 79.911 15.256 -114.133 1.00 53.19 422 ILE A CA 1
ATOM 3341 C C . ILE A 1 422 ? 78.922 15.111 -115.307 1.00 53.19 422 ILE A C 1
ATOM 3343 O O . ILE A 1 422 ? 79.305 14.629 -116.375 1.00 53.19 422 ILE A O 1
ATOM 3347 N N . GLY A 1 423 ? 77.686 15.593 -115.152 1.00 50.53 423 GLY A N 1
ATOM 3348 C CA . GLY A 1 423 ? 76.679 15.662 -116.210 1.00 50.53 423 GLY A CA 1
ATOM 3349 C C . GLY A 1 423 ? 75.858 14.380 -116.403 1.00 50.53 423 GLY A C 1
ATOM 3350 O O . GLY A 1 423 ? 76.313 13.254 -116.213 1.00 50.53 423 GLY A O 1
ATOM 3351 N N . THR A 1 424 ? 74.606 14.545 -116.832 1.00 50.28 424 THR A N 1
ATOM 3352 C CA . THR A 1 424 ? 73.572 13.490 -116.888 1.00 50.28 424 THR A CA 1
ATOM 3353 C C . THR A 1 424 ? 73.661 12.553 -118.110 1.00 50.28 424 THR A C 1
ATOM 3355 O O . THR A 1 424 ? 72.656 12.015 -118.572 1.00 50.28 424 THR A O 1
ATOM 3358 N N . GLY A 1 425 ? 74.873 12.313 -118.625 1.00 46.81 425 GLY A N 1
ATOM 3359 C CA . GLY A 1 425 ? 75.166 11.400 -119.740 1.00 46.81 425 GLY A CA 1
ATOM 3360 C C . GLY A 1 425 ? 75.858 10.116 -119.276 1.00 46.81 425 GLY A C 1
ATOM 3361 O O . GLY A 1 425 ? 77.059 9.953 -119.470 1.00 46.81 425 GLY A O 1
ATOM 3362 N N . GLY A 1 426 ? 75.125 9.213 -118.622 1.00 42.72 426 GLY A N 1
ATOM 3363 C CA . GLY A 1 426 ? 75.727 8.068 -117.931 1.00 42.72 426 GLY A CA 1
ATOM 3364 C C . GLY A 1 426 ? 76.174 6.907 -118.829 1.00 42.72 426 GLY A C 1
ATOM 3365 O O . GLY A 1 426 ? 75.410 6.443 -119.670 1.00 42.72 426 GLY A O 1
ATOM 3366 N N . HIS A 1 427 ? 77.366 6.362 -118.558 1.00 39.56 427 HIS A N 1
ATOM 3367 C CA . HIS A 1 427 ? 77.698 4.927 -118.641 1.00 39.56 427 HIS A CA 1
ATOM 3368 C C . HIS A 1 427 ? 79.013 4.660 -117.861 1.00 39.56 427 HIS A C 1
ATOM 3370 O O . HIS A 1 427 ? 79.804 5.587 -117.676 1.00 39.56 427 HIS A O 1
ATOM 3376 N N . PRO A 1 428 ? 79.277 3.437 -117.355 1.00 50.72 428 PRO A N 1
ATOM 3377 C CA . PRO A 1 428 ? 80.521 3.136 -116.645 1.00 50.72 428 PRO A CA 1
ATOM 3378 C C . PRO A 1 428 ? 81.737 3.068 -117.588 1.00 50.72 428 PRO A C 1
ATOM 3380 O O . PRO A 1 428 ? 81.602 2.754 -118.767 1.00 50.72 428 PRO A O 1
ATOM 3383 N N . ALA A 1 429 ? 82.927 3.273 -117.006 1.00 46.56 429 ALA A N 1
ATOM 3384 C CA . ALA A 1 429 ? 84.251 3.332 -117.648 1.00 46.56 429 ALA A CA 1
ATOM 3385 C C . ALA A 1 429 ? 84.549 4.606 -118.473 1.00 46.56 429 ALA A C 1
ATOM 3387 O O . ALA A 1 429 ? 84.610 4.584 -119.699 1.00 46.56 429 ALA A O 1
ATOM 3388 N N . ILE A 1 430 ? 84.877 5.699 -117.770 1.00 43.22 430 ILE A N 1
ATOM 3389 C CA . ILE A 1 430 ? 85.604 6.849 -118.335 1.00 43.22 430 ILE A CA 1
ATOM 3390 C C . ILE A 1 430 ? 87.103 6.487 -118.455 1.00 43.22 430 ILE A C 1
ATOM 3392 O O . ILE A 1 430 ? 87.726 6.162 -117.438 1.00 43.22 430 ILE A O 1
ATOM 3396 N N . PRO A 1 431 ? 87.728 6.547 -119.649 1.00 39.34 431 PRO A N 1
ATOM 3397 C CA . PRO A 1 431 ? 89.180 6.417 -119.794 1.00 39.34 431 PRO A CA 1
ATOM 3398 C C . PRO A 1 431 ? 89.928 7.618 -119.187 1.00 39.34 431 PRO A C 1
ATOM 3400 O O . PRO A 1 431 ? 89.469 8.751 -119.286 1.00 39.34 431 PRO A O 1
ATOM 3403 N N . ARG A 1 432 ? 91.118 7.382 -118.614 1.00 46.47 432 ARG A N 1
ATOM 3404 C CA . ARG A 1 432 ? 91.940 8.323 -117.804 1.00 46.47 432 ARG A CA 1
ATOM 3405 C C . ARG A 1 432 ? 92.419 9.640 -118.483 1.00 46.47 432 ARG A C 1
ATOM 3407 O O . ARG A 1 432 ? 93.352 10.250 -117.974 1.00 46.47 432 ARG A O 1
ATOM 3414 N N . ALA A 1 433 ? 91.865 10.069 -119.619 1.00 46.03 433 ALA A N 1
ATOM 3415 C CA . ALA A 1 433 ? 92.512 11.038 -120.521 1.00 46.03 433 ALA A CA 1
ATOM 3416 C C . ALA A 1 433 ? 91.843 12.422 -120.675 1.00 46.03 433 ALA A C 1
ATOM 3418 O O . ALA A 1 433 ? 92.545 13.360 -121.033 1.00 46.03 433 ALA A O 1
ATOM 3419 N N . ASN A 1 434 ? 90.542 12.580 -120.400 1.00 48.31 434 ASN A N 1
ATOM 3420 C CA . ASN A 1 434 ? 89.863 13.885 -120.442 1.00 48.31 434 ASN A CA 1
ATOM 3421 C C . ASN A 1 434 ? 89.241 14.179 -119.077 1.00 48.31 434 ASN A C 1
ATOM 3423 O O . ASN A 1 434 ? 88.355 13.449 -118.636 1.00 48.31 434 ASN A O 1
ATOM 3427 N N . PHE A 1 435 ? 89.695 15.247 -118.421 1.00 49.38 435 PHE A N 1
ATOM 3428 C CA . PHE A 1 435 ? 89.195 15.666 -117.115 1.00 49.38 435 PHE A CA 1
ATOM 3429 C C . PHE A 1 435 ? 88.626 17.084 -117.191 1.00 49.38 435 PHE A C 1
ATOM 3431 O O . PHE A 1 435 ? 89.297 17.968 -117.720 1.00 49.38 435 PHE A O 1
ATOM 3438 N N . ASN A 1 436 ? 87.412 17.311 -116.672 1.00 53.59 436 ASN A N 1
ATOM 3439 C CA . ASN A 1 436 ? 86.886 18.672 -116.548 1.00 53.59 436 ASN A CA 1
ATOM 3440 C C . ASN A 1 436 ? 87.670 19.392 -115.429 1.00 53.59 436 ASN A C 1
ATOM 3442 O O . ASN A 1 436 ? 87.613 18.923 -114.287 1.00 53.59 436 ASN A O 1
ATOM 3446 N N . PRO A 1 437 ? 88.401 20.494 -115.702 1.00 55.09 437 PRO A N 1
ATOM 3447 C CA . PRO A 1 437 ? 89.130 21.223 -114.663 1.00 55.09 437 PRO A CA 1
ATOM 3448 C C . PRO A 1 437 ? 88.220 21.710 -113.524 1.00 55.09 437 PRO A C 1
ATOM 3450 O O . PRO A 1 437 ? 88.640 21.686 -112.369 1.00 55.09 437 PRO A O 1
ATOM 3453 N N . GLU A 1 438 ? 86.960 22.054 -113.810 1.00 53.38 438 GLU A N 1
ATOM 3454 C CA . GLU A 1 438 ? 85.998 22.512 -112.796 1.00 53.38 438 GLU A CA 1
ATOM 3455 C C . GLU A 1 438 ? 85.725 21.434 -111.735 1.00 53.38 438 GLU A C 1
ATOM 3457 O O . GLU A 1 438 ? 85.671 21.732 -110.544 1.00 53.38 438 GLU A O 1
ATOM 3462 N N . ALA A 1 439 ? 85.641 20.162 -112.141 1.00 52.22 439 ALA A N 1
ATOM 3463 C CA . ALA A 1 439 ? 85.443 19.041 -111.220 1.00 52.22 439 ALA A CA 1
ATOM 3464 C C . ALA A 1 439 ? 86.689 18.761 -110.354 1.00 52.22 439 ALA A C 1
ATOM 3466 O O . ALA A 1 439 ? 86.562 18.298 -109.219 1.00 52.22 439 ALA A O 1
ATOM 3467 N N . ALA A 1 440 ? 87.894 19.057 -110.856 1.00 54.00 440 ALA A N 1
ATOM 3468 C CA . ALA A 1 440 ? 89.132 18.922 -110.085 1.00 54.00 440 ALA A CA 1
ATOM 3469 C C . ALA A 1 440 ? 89.262 20.017 -109.013 1.00 54.00 440 ALA A C 1
ATOM 3471 O O . ALA A 1 440 ? 89.634 19.720 -107.875 1.00 54.00 440 ALA A O 1
ATOM 3472 N N . ASP A 1 441 ? 88.924 21.263 -109.352 1.00 55.78 441 ASP A N 1
ATOM 3473 C CA . ASP A 1 441 ? 88.958 22.372 -108.395 1.00 55.78 441 ASP A CA 1
ATOM 3474 C C . ASP A 1 441 ? 87.782 22.326 -107.407 1.00 55.78 441 ASP A C 1
ATOM 3476 O O . ASP A 1 441 ? 87.982 22.645 -106.232 1.00 55.78 441 ASP A O 1
ATOM 3480 N N . PHE A 1 442 ? 86.604 21.823 -107.809 1.00 58.31 442 PHE A N 1
ATOM 3481 C CA . PHE A 1 442 ? 85.528 21.474 -106.873 1.00 58.31 442 PHE A CA 1
ATOM 3482 C C . PHE A 1 442 ? 86.012 20.446 -105.844 1.00 58.31 442 PHE A C 1
ATOM 3484 O O . PHE A 1 442 ? 85.932 20.703 -104.645 1.00 58.31 442 PHE A O 1
ATOM 3491 N N . LEU A 1 443 ? 86.591 19.317 -106.280 1.00 55.75 443 LEU A N 1
ATOM 3492 C CA . LEU A 1 443 ? 87.093 18.289 -105.359 1.00 55.75 443 LEU A CA 1
ATOM 3493 C C . LEU A 1 443 ? 88.134 18.841 -104.375 1.00 55.75 443 LEU A C 1
ATOM 3495 O O . LEU A 1 443 ? 88.010 18.597 -103.175 1.00 55.75 443 LEU A O 1
ATOM 3499 N N . LYS A 1 444 ? 89.110 19.633 -104.842 1.00 57.56 444 LYS A N 1
ATOM 3500 C CA . LYS A 1 444 ? 90.111 20.272 -103.966 1.00 57.56 444 LYS A CA 1
ATOM 3501 C C . LYS A 1 444 ? 89.482 21.224 -102.947 1.00 57.56 444 LYS A C 1
ATOM 3503 O O . LYS A 1 444 ? 89.868 21.211 -101.780 1.00 57.56 444 LYS A O 1
ATOM 3508 N N . ARG A 1 445 ? 88.520 22.046 -103.376 1.00 60.34 445 ARG A N 1
ATOM 3509 C CA . ARG A 1 445 ? 87.855 23.041 -102.521 1.00 60.34 445 ARG A CA 1
ATOM 3510 C C . ARG A 1 445 ? 86.929 22.394 -101.489 1.00 60.34 445 ARG A C 1
ATOM 3512 O O . ARG A 1 445 ? 86.891 22.846 -100.349 1.00 60.34 445 ARG A O 1
ATOM 3519 N N . THR A 1 446 ? 86.227 21.332 -101.875 1.00 54.03 446 THR A N 1
ATOM 3520 C CA . THR A 1 446 ? 85.232 20.652 -101.037 1.00 54.03 446 THR A CA 1
ATOM 3521 C C . THR A 1 446 ? 85.879 19.680 -100.047 1.00 54.03 446 THR A C 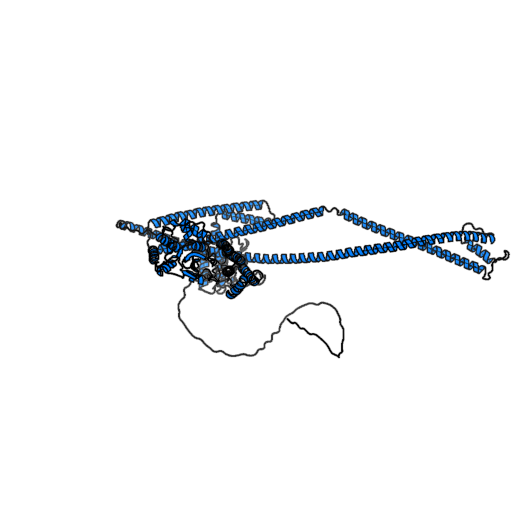1
ATOM 3523 O O . THR A 1 446 ? 85.557 19.728 -98.860 1.00 54.03 446 THR A O 1
ATOM 3526 N N . PHE A 1 447 ? 86.852 18.858 -100.466 1.00 52.88 447 PHE A N 1
ATOM 3527 C CA . PHE A 1 447 ? 87.558 17.963 -99.532 1.00 52.88 447 PHE A CA 1
ATOM 3528 C C . PHE A 1 447 ? 88.456 18.713 -98.541 1.00 52.88 447 PHE A C 1
ATOM 3530 O O . PHE A 1 447 ? 88.612 18.247 -97.419 1.00 52.88 447 PHE A O 1
ATOM 3537 N N . GLY A 1 448 ? 88.956 19.906 -98.884 1.00 52.66 448 GLY A N 1
ATOM 3538 C CA . GLY A 1 448 ? 89.654 20.776 -97.928 1.00 52.66 448 GLY A CA 1
ATOM 3539 C C . GLY A 1 448 ? 88.771 21.323 -96.792 1.00 52.66 448 GLY A C 1
ATOM 3540 O O . GLY A 1 448 ? 89.306 21.809 -95.799 1.00 52.66 448 GLY A O 1
ATOM 3541 N N . SER A 1 449 ? 87.439 21.241 -96.917 1.00 50.81 449 SER A N 1
ATOM 3542 C CA . SER A 1 449 ? 86.477 21.670 -95.887 1.00 50.81 449 SER A CA 1
ATOM 3543 C C . SER A 1 449 ? 85.899 20.512 -95.062 1.00 50.81 449 SER A C 1
ATOM 3545 O O . SER A 1 449 ? 85.250 20.757 -94.044 1.00 50.81 449 SER A O 1
ATOM 3547 N N . LEU A 1 450 ? 86.109 19.263 -95.482 1.00 47.72 450 LEU A N 1
ATOM 3548 C CA . LEU A 1 450 ? 85.747 18.070 -94.720 1.00 47.72 450 LEU A CA 1
ATOM 3549 C C . LEU A 1 450 ? 86.925 17.722 -93.805 1.00 47.72 450 LEU A C 1
ATOM 3551 O O . LEU A 1 450 ? 88.000 17.377 -94.286 1.00 47.72 450 LEU A O 1
ATOM 3555 N N . ALA A 1 451 ? 86.734 17.824 -92.488 1.00 44.06 451 ALA A N 1
ATOM 3556 C CA . ALA A 1 451 ? 87.800 17.717 -91.486 1.00 44.06 451 ALA A CA 1
ATOM 3557 C C . ALA A 1 451 ? 88.312 16.273 -91.260 1.00 44.06 451 ALA A C 1
ATOM 3559 O O . ALA A 1 451 ? 88.266 15.747 -90.150 1.00 44.06 451 ALA A O 1
ATOM 3560 N N . ALA A 1 452 ? 88.814 15.631 -92.318 1.00 44.97 452 ALA A N 1
ATOM 3561 C CA . ALA A 1 452 ? 89.501 14.344 -92.294 1.00 44.97 452 ALA A CA 1
ATOM 3562 C C . ALA A 1 452 ? 91.030 14.571 -92.314 1.00 44.97 452 ALA A C 1
ATOM 3564 O O . ALA A 1 452 ? 91.572 14.960 -93.353 1.00 44.97 452 ALA A O 1
ATOM 3565 N N . PRO A 1 453 ? 91.759 14.359 -91.201 1.00 39.97 453 PRO A N 1
ATOM 3566 C CA . PRO A 1 453 ? 93.188 14.654 -91.155 1.00 39.97 453 PRO A CA 1
ATOM 3567 C C . PRO A 1 453 ? 94.003 13.726 -92.070 1.00 39.97 453 PRO A C 1
ATOM 3569 O O . PRO A 1 453 ? 94.040 12.518 -91.857 1.00 39.97 453 PRO A O 1
ATOM 3572 N N . GLY A 1 454 ? 94.719 14.302 -93.041 1.00 51.06 454 GLY A N 1
ATOM 3573 C CA . GLY A 1 454 ? 95.842 13.636 -93.717 1.00 51.06 454 GLY A CA 1
ATOM 3574 C C . GLY A 1 454 ? 95.630 13.121 -95.147 1.00 51.06 454 GLY A C 1
ATOM 3575 O O . GLY A 1 454 ? 96.586 12.590 -95.709 1.00 51.06 454 GLY A O 1
ATOM 3576 N N . LEU A 1 455 ? 94.460 13.293 -95.779 1.00 46.94 455 LEU A N 1
ATOM 3577 C CA . LEU A 1 455 ? 94.307 12.948 -97.203 1.00 46.94 455 LEU A CA 1
ATOM 3578 C C . LEU A 1 455 ? 95.002 13.983 -98.107 1.00 46.94 455 LEU A C 1
ATOM 3580 O O . LEU A 1 455 ? 94.420 15.008 -98.455 1.00 46.94 455 LEU A O 1
ATOM 3584 N N . ASN A 1 456 ? 96.233 13.686 -98.531 1.00 48.84 456 ASN A N 1
ATOM 3585 C CA . ASN A 1 456 ? 96.885 14.373 -99.646 1.00 48.84 456 ASN A CA 1
ATOM 3586 C C . ASN A 1 456 ? 96.622 13.590 -100.945 1.00 48.84 456 ASN A C 1
ATOM 3588 O O . ASN A 1 456 ? 96.985 12.419 -101.040 1.00 48.84 456 ASN A O 1
ATOM 3592 N N . ILE A 1 457 ? 95.958 14.212 -101.922 1.00 50.75 457 ILE A N 1
ATOM 3593 C CA . ILE A 1 457 ? 95.427 13.537 -103.117 1.00 50.75 457 ILE A CA 1
ATOM 3594 C C . ILE A 1 457 ? 96.139 14.067 -104.365 1.00 50.75 457 ILE A C 1
ATOM 3596 O O . ILE A 1 457 ? 95.855 15.174 -104.823 1.00 50.75 457 ILE A O 1
ATOM 3600 N N . GLU A 1 458 ? 97.041 13.265 -104.935 1.00 46.38 458 GLU A N 1
ATOM 3601 C CA . GLU A 1 458 ? 97.813 13.646 -106.129 1.00 46.38 458 GLU A CA 1
ATOM 3602 C C . GLU A 1 458 ? 97.142 13.229 -107.451 1.00 46.38 458 GLU A C 1
ATOM 3604 O O . GLU A 1 458 ? 97.316 13.908 -108.465 1.00 46.38 458 GLU A O 1
ATOM 3609 N N . SER A 1 459 ? 96.315 12.173 -107.466 1.00 46.50 459 SER A N 1
ATOM 3610 C CA . SER A 1 459 ? 95.533 11.787 -108.648 1.00 46.50 459 SER A CA 1
ATOM 3611 C C . SER A 1 459 ? 94.117 11.291 -108.335 1.00 46.50 459 SER A C 1
ATOM 3613 O O . SER A 1 459 ? 93.765 10.933 -107.212 1.00 46.50 459 SER A O 1
ATOM 3615 N N . LEU A 1 460 ? 93.295 11.194 -109.387 1.00 50.31 460 LEU A N 1
ATOM 3616 C CA . LEU A 1 460 ? 91.956 10.594 -109.331 1.00 50.31 460 LEU A CA 1
ATOM 3617 C C . LEU A 1 460 ? 91.952 9.107 -108.955 1.00 50.31 460 LEU A C 1
ATOM 3619 O O . LEU A 1 460 ? 90.906 8.578 -108.585 1.00 50.31 460 LEU A O 1
ATOM 3623 N N . VAL A 1 461 ? 93.085 8.415 -109.088 1.00 51.44 461 VAL A N 1
ATOM 3624 C CA . VAL A 1 461 ? 93.207 7.006 -108.696 1.00 51.44 461 VAL A CA 1
ATOM 3625 C C . VAL A 1 461 ? 93.254 6.918 -107.177 1.00 51.44 461 VAL A C 1
ATOM 3627 O O . VAL A 1 461 ? 92.467 6.186 -106.587 1.00 51.44 461 VAL A O 1
ATOM 3630 N N . ASP A 1 462 ? 94.086 7.757 -106.564 1.00 54.06 462 ASP A N 1
ATOM 3631 C CA . ASP A 1 462 ? 94.254 7.855 -105.115 1.00 54.06 462 ASP A CA 1
ATOM 3632 C C . ASP A 1 462 ? 92.982 8.421 -104.474 1.00 54.06 462 ASP A C 1
ATOM 3634 O O . ASP A 1 462 ? 92.497 7.878 -103.488 1.00 54.06 462 ASP A O 1
ATOM 3638 N N . ALA A 1 463 ? 92.354 9.422 -105.109 1.00 55.28 463 ALA A N 1
ATOM 3639 C CA . ALA A 1 463 ? 91.040 9.930 -104.710 1.00 55.28 463 ALA A CA 1
ATOM 3640 C C . ALA A 1 463 ? 89.979 8.818 -104.679 1.00 55.28 463 ALA A C 1
ATOM 3642 O O . ALA A 1 463 ? 89.247 8.687 -103.703 1.00 55.28 463 ALA A O 1
ATOM 3643 N N . ARG A 1 464 ? 89.900 8.008 -105.747 1.00 56.47 464 ARG A N 1
ATOM 3644 C CA . ARG A 1 464 ? 88.936 6.906 -105.891 1.00 56.47 464 ARG A CA 1
ATOM 3645 C C . ARG A 1 464 ? 89.203 5.778 -104.902 1.00 56.47 464 ARG A C 1
ATOM 3647 O O . ARG A 1 464 ? 88.249 5.200 -104.389 1.00 56.47 464 ARG A O 1
ATOM 3654 N N . ASP A 1 465 ? 90.462 5.429 -104.674 1.00 55.28 465 ASP A N 1
ATOM 3655 C CA . ASP A 1 465 ? 90.814 4.275 -103.847 1.00 55.28 465 ASP A CA 1
ATOM 3656 C C . ASP A 1 465 ? 90.820 4.628 -102.350 1.00 55.28 465 ASP A C 1
ATOM 3658 O O . ASP A 1 465 ? 90.327 3.827 -101.560 1.00 55.28 465 ASP A O 1
ATOM 3662 N N . ALA A 1 466 ? 91.163 5.865 -101.972 1.00 59.78 466 ALA A N 1
ATOM 3663 C CA . ALA A 1 466 ? 90.871 6.399 -100.638 1.00 59.78 466 ALA A CA 1
ATOM 3664 C C . ALA A 1 466 ? 89.356 6.568 -100.403 1.00 59.78 466 ALA A C 1
ATOM 3666 O O . ALA A 1 466 ? 88.866 6.241 -99.324 1.00 59.78 466 ALA A O 1
ATOM 3667 N N . LEU A 1 467 ? 88.578 6.998 -101.412 1.00 60.38 467 LEU A N 1
ATOM 3668 C CA . LEU A 1 467 ? 87.109 6.971 -101.335 1.00 60.38 467 LEU A CA 1
ATOM 3669 C C . LEU A 1 467 ? 86.574 5.548 -101.178 1.00 60.38 467 LEU A C 1
ATOM 3671 O O . LEU A 1 467 ? 85.619 5.357 -100.435 1.00 60.38 467 LEU A O 1
ATOM 3675 N N . ARG A 1 468 ? 87.170 4.551 -101.840 1.00 58.69 468 ARG A N 1
ATOM 3676 C CA . ARG A 1 468 ? 86.789 3.142 -101.682 1.00 58.69 468 ARG A CA 1
ATOM 3677 C C . ARG A 1 468 ? 87.075 2.655 -100.267 1.00 58.69 468 ARG A C 1
ATOM 3679 O O . ARG A 1 468 ? 86.170 2.115 -99.648 1.00 58.69 468 ARG A O 1
ATOM 3686 N N . GLU A 1 469 ? 88.278 2.869 -99.745 1.00 62.69 469 GLU A N 1
ATOM 3687 C CA . GLU A 1 469 ? 88.648 2.453 -98.388 1.00 62.69 469 GLU A CA 1
ATOM 3688 C C . GLU A 1 469 ? 87.787 3.167 -97.329 1.00 62.69 469 GLU A C 1
ATOM 3690 O O . GLU A 1 469 ? 87.273 2.533 -96.406 1.00 62.69 469 GLU A O 1
ATOM 3695 N N . TYR A 1 470 ? 87.508 4.461 -97.524 1.00 63.62 470 TYR A N 1
ATOM 3696 C CA . TYR A 1 470 ? 86.556 5.215 -96.708 1.00 63.62 470 TYR A CA 1
ATOM 3697 C C . TYR A 1 470 ? 85.123 4.671 -96.821 1.00 63.62 470 TYR A C 1
ATOM 3699 O O . TYR A 1 470 ? 84.439 4.559 -95.807 1.00 63.62 470 TYR A O 1
ATOM 3707 N N . LEU A 1 471 ? 84.658 4.298 -98.018 1.00 61.88 471 LEU A N 1
ATOM 3708 C CA . LEU A 1 471 ? 83.332 3.708 -98.234 1.00 61.88 471 LEU A CA 1
ATOM 3709 C C . LEU A 1 471 ? 83.223 2.293 -97.659 1.00 61.88 471 LEU A C 1
ATOM 3711 O O . LEU A 1 471 ? 82.191 1.980 -97.081 1.00 61.88 471 LEU A O 1
ATOM 3715 N N . GLU A 1 472 ? 84.255 1.455 -97.760 1.00 66.62 472 GLU A N 1
ATOM 3716 C CA . GLU A 1 472 ? 84.285 0.102 -97.186 1.00 66.62 472 GLU A CA 1
ATOM 3717 C C . GLU A 1 472 ? 84.348 0.160 -95.650 1.00 66.62 472 GLU A C 1
ATOM 3719 O O . GLU A 1 472 ? 83.576 -0.525 -94.975 1.00 66.62 472 GLU A O 1
ATOM 3724 N N . SER A 1 473 ? 85.169 1.056 -95.091 1.00 66.38 473 SER A N 1
ATOM 3725 C CA . SER A 1 473 ? 85.190 1.378 -93.657 1.00 66.38 473 SER A CA 1
ATOM 3726 C C . SER A 1 473 ? 83.834 1.913 -93.179 1.00 66.38 473 SER A C 1
ATOM 3728 O O . SER A 1 473 ? 83.268 1.421 -92.198 1.00 66.38 473 SER A O 1
ATOM 3730 N N . ARG A 1 474 ? 83.235 2.853 -93.923 1.00 66.75 474 ARG A N 1
ATOM 3731 C CA . ARG A 1 474 ? 81.914 3.412 -93.612 1.00 66.75 474 ARG A CA 1
ATOM 3732 C C . ARG A 1 474 ? 80.797 2.386 -93.798 1.00 66.75 474 ARG A C 1
ATOM 3734 O O . ARG A 1 474 ? 79.857 2.424 -93.020 1.00 66.75 474 ARG A O 1
ATOM 3741 N N . GLU A 1 475 ? 80.898 1.428 -94.720 1.00 67.31 475 GLU A N 1
ATOM 3742 C CA . GLU A 1 475 ? 79.938 0.324 -94.866 1.00 67.31 475 GLU A CA 1
ATOM 3743 C C . GLU A 1 475 ? 80.079 -0.707 -93.732 1.00 67.31 475 GLU A C 1
ATOM 3745 O O . GLU A 1 475 ? 79.075 -1.251 -93.268 1.00 67.31 475 GLU A O 1
ATOM 3750 N N . GLN A 1 476 ? 81.294 -0.955 -93.226 1.00 66.25 476 GLN A N 1
ATOM 3751 C CA . GLN A 1 476 ? 81.502 -1.740 -92.003 1.00 66.25 476 GLN A CA 1
ATOM 3752 C C . GLN A 1 476 ? 80.933 -1.024 -90.772 1.00 66.25 476 GLN A C 1
ATOM 3754 O O . GLN A 1 476 ? 80.221 -1.655 -89.985 1.00 66.25 476 GLN A O 1
ATOM 3759 N N . ALA A 1 477 ? 81.156 0.287 -90.640 1.00 65.75 477 ALA A N 1
ATOM 3760 C CA . ALA A 1 477 ? 80.520 1.107 -89.612 1.00 65.75 477 ALA A CA 1
ATOM 3761 C C . ALA A 1 477 ? 78.987 1.072 -89.740 1.00 65.75 477 ALA A C 1
ATOM 3763 O O . ALA A 1 477 ? 78.301 0.869 -88.745 1.00 65.75 477 ALA A O 1
ATOM 3764 N N . ASP A 1 478 ? 78.440 1.148 -90.955 1.00 63.72 478 ASP A N 1
ATOM 3765 C CA . ASP A 1 478 ? 76.998 1.082 -91.220 1.00 63.72 478 ASP A CA 1
ATOM 3766 C C . ASP A 1 478 ? 76.414 -0.316 -90.918 1.00 63.72 478 ASP A C 1
ATOM 3768 O O . ASP A 1 478 ? 75.283 -0.438 -90.445 1.00 63.72 478 ASP A O 1
ATOM 3772 N N . LYS A 1 479 ? 77.189 -1.393 -91.119 1.00 70.56 479 LYS A N 1
ATOM 3773 C CA . LYS A 1 479 ? 76.840 -2.767 -90.704 1.00 70.56 479 LYS A CA 1
ATOM 3774 C C . LYS A 1 479 ? 76.826 -2.908 -89.179 1.00 70.56 479 LYS A C 1
ATOM 3776 O O . LYS A 1 479 ? 75.881 -3.491 -88.642 1.00 70.56 479 LYS A O 1
ATOM 3781 N N . GLN A 1 480 ? 77.808 -2.340 -88.473 1.00 68.88 480 GLN A N 1
ATOM 3782 C CA . GLN A 1 480 ? 77.805 -2.298 -87.005 1.00 68.88 480 GLN A CA 1
ATOM 3783 C C . GLN A 1 480 ? 76.670 -1.416 -86.465 1.00 68.88 480 GLN A C 1
ATOM 3785 O O . GLN A 1 480 ? 75.950 -1.845 -85.569 1.00 68.88 480 GLN A O 1
ATOM 3790 N N . LEU A 1 481 ? 76.418 -0.252 -87.068 1.00 66.69 481 LEU A N 1
ATOM 3791 C CA . LEU A 1 481 ? 75.324 0.653 -86.716 1.00 66.69 481 LEU A CA 1
ATOM 3792 C C . LEU A 1 481 ? 73.951 0.007 -86.949 1.00 66.69 481 LEU A C 1
ATOM 3794 O O . LEU A 1 481 ? 73.059 0.159 -86.120 1.00 66.69 481 LEU A O 1
ATOM 3798 N N . LYS A 1 482 ? 73.771 -0.769 -88.028 1.00 67.62 482 LYS A N 1
ATOM 3799 C CA . LYS A 1 482 ? 72.549 -1.563 -88.269 1.00 67.62 482 LYS A CA 1
ATOM 3800 C C . LYS A 1 482 ? 72.376 -2.686 -87.245 1.00 67.62 482 LYS A C 1
ATOM 3802 O O . LYS A 1 482 ? 71.244 -2.946 -86.838 1.00 67.62 482 LYS A O 1
ATOM 3807 N N . LYS A 1 483 ? 73.465 -3.320 -86.792 1.00 71.25 483 LYS A N 1
ATOM 3808 C CA . LYS A 1 483 ? 73.429 -4.292 -85.686 1.00 71.25 483 LYS A CA 1
ATOM 3809 C C . LYS A 1 483 ? 73.036 -3.605 -84.370 1.00 71.25 483 LYS A C 1
ATOM 3811 O O . LYS A 1 483 ? 72.033 -3.993 -83.779 1.00 71.25 483 LYS A O 1
ATOM 3816 N N . ALA A 1 484 ? 73.740 -2.541 -83.984 1.00 66.38 484 ALA A N 1
ATOM 3817 C CA . ALA A 1 484 ? 73.469 -1.769 -82.774 1.00 66.38 484 ALA A CA 1
ATOM 3818 C C . ALA A 1 484 ? 72.038 -1.205 -82.763 1.00 66.38 484 ALA A C 1
ATOM 3820 O O . ALA A 1 484 ? 71.317 -1.401 -81.794 1.00 66.38 484 ALA A O 1
ATOM 3821 N N . LYS A 1 485 ? 71.556 -0.613 -83.866 1.00 67.19 485 LYS A N 1
ATOM 3822 C CA . LYS A 1 485 ? 70.162 -0.140 -83.990 1.00 67.19 485 LYS A CA 1
ATOM 3823 C C . LYS A 1 485 ? 69.133 -1.272 -83.883 1.00 67.19 485 LYS A C 1
ATOM 3825 O O . LYS A 1 485 ? 68.033 -1.035 -83.390 1.00 67.19 485 LYS A O 1
ATOM 3830 N N . LYS A 1 486 ? 69.461 -2.502 -84.299 1.00 70.19 486 LYS A N 1
ATOM 3831 C CA . LYS A 1 486 ? 68.593 -3.675 -84.095 1.00 70.19 486 LYS A CA 1
ATOM 3832 C C . LYS A 1 486 ? 68.575 -4.115 -82.627 1.00 70.19 486 LYS A C 1
ATOM 3834 O O . LYS A 1 486 ? 67.504 -4.426 -82.115 1.00 70.19 486 LYS A O 1
ATOM 3839 N N . GLU A 1 487 ? 69.726 -4.103 -81.962 1.00 71.25 487 GLU A N 1
ATOM 3840 C CA . GLU A 1 487 ? 69.871 -4.454 -80.543 1.00 71.25 487 GLU A CA 1
ATOM 3841 C C . GLU A 1 487 ? 69.190 -3.406 -79.643 1.00 71.25 487 GLU A C 1
ATOM 3843 O O . GLU A 1 487 ? 68.320 -3.771 -78.850 1.00 71.25 487 GLU A O 1
ATOM 3848 N N . ILE A 1 488 ? 69.440 -2.112 -79.875 1.00 68.44 488 ILE A N 1
ATOM 3849 C CA . ILE A 1 488 ? 68.727 -0.978 -79.260 1.00 68.44 488 ILE A CA 1
ATOM 3850 C C . ILE A 1 488 ? 67.217 -1.105 -79.484 1.00 68.44 488 ILE A C 1
ATOM 3852 O O . ILE A 1 488 ? 66.460 -1.000 -78.527 1.00 68.44 488 ILE A O 1
ATOM 3856 N N . LYS A 1 489 ? 66.751 -1.424 -80.703 1.00 71.25 489 LYS A N 1
ATOM 3857 C CA . LYS A 1 489 ? 65.314 -1.638 -80.949 1.00 71.25 489 LYS A CA 1
ATOM 3858 C C . LYS A 1 489 ? 64.740 -2.796 -80.122 1.00 71.25 489 LYS A C 1
ATOM 3860 O O . LYS A 1 489 ? 63.615 -2.684 -79.646 1.00 71.25 489 LYS A O 1
ATOM 3865 N N . THR A 1 490 ? 65.483 -3.886 -79.913 1.00 70.81 490 THR A N 1
ATOM 3866 C CA . THR A 1 490 ? 65.029 -4.979 -79.030 1.00 70.81 490 THR A CA 1
ATOM 3867 C C . THR A 1 490 ? 65.095 -4.643 -77.539 1.00 70.81 490 THR A C 1
ATOM 3869 O O . THR A 1 490 ? 64.314 -5.208 -76.777 1.00 70.81 490 THR A O 1
ATOM 3872 N N . VAL A 1 491 ? 65.972 -3.726 -77.114 1.00 69.50 491 VAL A N 1
ATOM 3873 C CA . VAL A 1 491 ? 65.968 -3.183 -75.745 1.00 69.50 491 VAL A CA 1
ATOM 3874 C C . VAL A 1 491 ? 64.771 -2.252 -75.563 1.00 69.50 491 VAL A C 1
ATOM 3876 O O . VAL A 1 491 ? 63.958 -2.506 -74.686 1.00 69.50 491 VAL A O 1
ATOM 3879 N N . ALA A 1 492 ? 64.578 -1.279 -76.456 1.00 67.44 492 ALA A N 1
ATOM 3880 C CA . ALA A 1 492 ? 63.466 -0.329 -76.415 1.00 67.44 492 ALA A CA 1
ATOM 3881 C C . ALA A 1 492 ? 62.082 -1.005 -76.490 1.00 67.44 492 ALA A C 1
ATOM 3883 O O . ALA A 1 492 ? 61.142 -0.546 -75.848 1.00 67.44 492 ALA A O 1
ATOM 3884 N N . MET A 1 493 ? 61.939 -2.120 -77.223 1.00 68.19 493 MET A N 1
ATOM 3885 C CA . MET A 1 493 ? 60.704 -2.920 -77.189 1.00 68.19 493 MET A CA 1
ATOM 3886 C C . MET A 1 493 ? 60.461 -3.548 -75.810 1.00 68.19 493 MET A C 1
ATOM 3888 O O . MET A 1 493 ? 59.368 -3.409 -75.274 1.00 68.19 493 MET A O 1
ATOM 3892 N N . LYS A 1 494 ? 61.481 -4.169 -75.201 1.00 72.25 494 LYS A N 1
ATOM 3893 C CA . LYS A 1 494 ? 61.371 -4.726 -73.841 1.00 72.25 494 LYS A CA 1
ATOM 3894 C C . LYS A 1 494 ? 61.147 -3.649 -72.786 1.00 72.25 494 LYS A C 1
ATOM 3896 O O . LYS A 1 494 ? 60.452 -3.890 -71.809 1.00 72.25 494 LYS A O 1
ATOM 3901 N N . GLU A 1 495 ? 61.741 -2.477 -72.966 1.00 68.44 495 GLU A N 1
ATOM 3902 C CA . GLU A 1 495 ? 61.562 -1.331 -72.082 1.00 68.44 495 GLU A CA 1
ATOM 3903 C C . GLU A 1 495 ? 60.141 -0.767 -72.186 1.00 68.44 495 GLU A C 1
ATOM 3905 O O . GLU A 1 495 ? 59.532 -0.485 -71.159 1.00 68.44 495 GLU A O 1
ATOM 3910 N N . ALA A 1 496 ? 59.565 -0.701 -73.392 1.00 70.00 496 ALA A N 1
ATOM 3911 C CA . ALA A 1 496 ? 58.156 -0.365 -73.587 1.00 70.00 496 ALA A CA 1
ATOM 3912 C C . ALA A 1 496 ? 57.219 -1.402 -72.937 1.00 70.00 496 ALA A C 1
ATOM 3914 O O . ALA A 1 496 ? 56.326 -1.012 -72.188 1.00 70.00 496 ALA A O 1
ATOM 3915 N N . GLU A 1 497 ? 57.465 -2.703 -73.135 1.00 71.81 497 GLU A N 1
ATOM 3916 C CA . GLU A 1 497 ? 56.726 -3.797 -72.477 1.00 71.81 497 GLU A CA 1
ATOM 3917 C C . GLU A 1 497 ? 56.807 -3.694 -70.938 1.00 71.81 497 GLU A C 1
ATOM 3919 O O . GLU A 1 497 ? 55.793 -3.788 -70.241 1.00 71.81 497 GLU A O 1
ATOM 3924 N N . TRP A 1 498 ? 58.000 -3.438 -70.387 1.00 70.44 498 TRP A N 1
ATOM 3925 C CA . TRP A 1 498 ? 58.201 -3.230 -68.948 1.00 70.44 498 TRP A CA 1
ATOM 3926 C C . TRP A 1 498 ? 57.538 -1.954 -68.432 1.00 70.44 498 TRP A C 1
ATOM 3928 O O . TRP A 1 498 ? 56.999 -1.957 -67.325 1.00 70.44 498 TRP A O 1
ATOM 3938 N N . LYS A 1 499 ? 57.557 -0.871 -69.212 1.00 70.12 499 LYS A N 1
ATOM 3939 C CA . LYS A 1 499 ? 56.937 0.407 -68.856 1.00 70.12 499 LYS A CA 1
ATOM 3940 C C . LYS A 1 499 ? 55.415 0.290 -68.839 1.00 70.12 499 LYS A C 1
ATOM 3942 O O . LYS A 1 499 ? 54.812 0.666 -67.839 1.00 70.12 499 LYS A O 1
ATOM 3947 N N . GLU A 1 500 ? 54.816 -0.334 -69.852 1.00 75.69 500 GLU A N 1
ATOM 3948 C CA . GLU A 1 500 ? 53.381 -0.640 -69.888 1.00 75.69 500 GLU A CA 1
ATOM 3949 C C . GLU A 1 500 ? 52.971 -1.557 -68.724 1.00 75.69 500 GLU A C 1
ATOM 3951 O O . GLU A 1 500 ? 51.997 -1.266 -68.027 1.00 75.69 500 GLU A O 1
ATOM 3956 N N . THR A 1 501 ? 53.759 -2.602 -68.436 1.00 76.75 501 THR A N 1
ATOM 3957 C CA . THR A 1 501 ? 53.520 -3.507 -67.295 1.00 76.75 501 THR A CA 1
ATOM 3958 C C . THR A 1 501 ? 53.628 -2.772 -65.952 1.00 76.75 501 THR A C 1
ATOM 3960 O O . THR A 1 501 ? 52.777 -2.943 -65.078 1.00 76.75 501 THR A O 1
ATOM 3963 N N . ARG A 1 502 ? 54.633 -1.899 -65.781 1.00 76.81 502 ARG A N 1
ATOM 3964 C CA . ARG A 1 502 ? 54.801 -1.073 -64.573 1.00 76.81 502 ARG A CA 1
ATOM 3965 C C . ARG A 1 502 ? 53.650 -0.084 -64.413 1.00 76.81 502 ARG A C 1
ATOM 3967 O O . ARG A 1 502 ? 53.136 0.075 -63.313 1.00 76.81 502 ARG A O 1
ATOM 3974 N N . GLU A 1 503 ? 53.222 0.558 -65.495 1.00 76.69 503 GLU A N 1
ATOM 3975 C CA . GLU A 1 503 ? 52.084 1.479 -65.500 1.00 76.69 503 GLU A CA 1
ATOM 3976 C C . GLU A 1 503 ? 50.750 0.757 -65.267 1.00 76.69 503 GLU A C 1
ATOM 3978 O O . GLU A 1 503 ? 49.841 1.357 -64.697 1.00 76.69 503 GLU A O 1
ATOM 3983 N N . ALA A 1 504 ? 50.608 -0.510 -65.669 1.00 77.81 504 ALA A N 1
ATOM 3984 C CA . ALA A 1 504 ? 49.446 -1.338 -65.345 1.00 77.81 504 ALA A CA 1
ATOM 3985 C C . ALA A 1 504 ? 49.403 -1.688 -63.848 1.00 77.81 504 ALA A C 1
ATOM 3987 O O . ALA A 1 504 ? 48.394 -1.426 -63.197 1.00 77.81 504 ALA A O 1
ATOM 3988 N N . LEU A 1 505 ? 50.516 -2.167 -63.279 1.00 78.94 505 LEU A N 1
ATOM 3989 C CA . LEU A 1 505 ? 50.628 -2.469 -61.844 1.00 78.94 505 LEU A CA 1
ATOM 3990 C C . LEU A 1 505 ? 50.464 -1.218 -60.965 1.00 78.94 505 LEU A C 1
ATOM 3992 O O . LEU A 1 505 ? 49.839 -1.282 -59.909 1.00 78.94 505 LEU A O 1
ATOM 3996 N N . LEU A 1 506 ? 50.980 -0.062 -61.399 1.00 76.69 506 LEU A N 1
ATOM 3997 C CA . LEU A 1 506 ? 50.765 1.216 -60.710 1.00 76.69 506 LEU A CA 1
ATOM 3998 C C . LEU A 1 506 ? 49.306 1.686 -60.800 1.00 76.69 506 LEU A C 1
ATOM 4000 O O . LEU A 1 506 ? 48.806 2.247 -59.828 1.00 76.69 506 LEU A O 1
ATOM 4004 N N . ARG A 1 507 ? 48.606 1.435 -61.917 1.00 80.19 507 ARG A N 1
ATOM 4005 C CA . ARG A 1 507 ? 47.162 1.702 -62.039 1.00 80.19 507 ARG A CA 1
ATOM 4006 C C . ARG A 1 507 ? 46.344 0.800 -61.119 1.00 80.19 507 ARG A C 1
ATOM 4008 O O . ARG A 1 507 ? 45.573 1.328 -60.328 1.00 80.19 507 ARG A O 1
ATOM 4015 N N . GLU A 1 508 ? 46.560 -0.514 -61.161 1.00 82.69 508 GLU A N 1
ATOM 4016 C CA . GLU A 1 508 ? 45.885 -1.487 -60.288 1.00 82.69 508 GLU A CA 1
ATOM 4017 C C . GLU A 1 508 ? 46.113 -1.157 -58.805 1.00 82.69 508 GLU A C 1
ATOM 4019 O O . GLU A 1 508 ? 45.164 -1.081 -58.018 1.00 82.69 508 GLU A O 1
ATOM 4024 N N . ARG A 1 509 ? 47.362 -0.852 -58.429 1.00 79.50 509 ARG A N 1
ATOM 4025 C CA . ARG A 1 509 ? 47.697 -0.405 -57.077 1.00 79.50 509 ARG A CA 1
ATOM 4026 C C . ARG A 1 509 ? 46.975 0.892 -56.711 1.00 79.50 509 ARG A C 1
ATOM 4028 O O . ARG A 1 509 ? 46.277 0.905 -55.703 1.00 79.50 509 ARG A O 1
ATOM 4035 N N . ALA A 1 510 ? 47.069 1.943 -57.524 1.00 76.38 510 ALA A N 1
ATOM 4036 C CA . ALA A 1 510 ? 46.409 3.220 -57.241 1.00 76.38 510 ALA A CA 1
ATOM 4037 C C . ALA A 1 510 ? 44.873 3.109 -57.207 1.00 76.38 510 ALA A C 1
ATOM 4039 O O . ALA A 1 510 ? 44.217 3.870 -56.500 1.00 76.38 510 ALA A O 1
ATOM 4040 N N . GLU A 1 511 ? 44.281 2.176 -57.952 1.00 79.25 511 GLU A N 1
ATOM 4041 C CA . GLU A 1 511 ? 42.840 1.909 -57.958 1.00 79.25 511 GLU A CA 1
ATOM 4042 C C . GLU A 1 511 ? 42.405 1.118 -56.710 1.00 79.25 511 GLU A C 1
ATOM 4044 O O . GLU A 1 511 ? 41.392 1.456 -56.093 1.00 79.25 511 GLU A O 1
ATOM 4049 N N . SER A 1 512 ? 43.216 0.156 -56.251 1.00 77.75 512 SER A N 1
ATOM 4050 C CA . SER A 1 512 ? 43.007 -0.519 -54.959 1.00 77.75 512 SER A CA 1
ATOM 4051 C C . SER A 1 512 ? 43.211 0.409 -53.752 1.00 77.75 512 SER A C 1
ATOM 4053 O O . SER A 1 512 ? 42.400 0.381 -52.827 1.00 77.75 512 SER A O 1
ATOM 4055 N N . GLU A 1 513 ? 44.218 1.288 -53.779 1.00 79.81 513 GLU A N 1
ATOM 4056 C CA . GLU A 1 513 ? 44.466 2.288 -52.733 1.00 79.81 513 GLU A CA 1
ATOM 4057 C C . GLU A 1 513 ? 43.355 3.352 -52.712 1.00 79.81 513 GLU A C 1
ATOM 4059 O O . GLU A 1 513 ? 42.820 3.641 -51.644 1.00 79.81 513 GLU A O 1
ATOM 4064 N N . LYS A 1 514 ? 42.898 3.849 -53.874 1.00 79.62 514 LYS A N 1
ATOM 4065 C CA . LYS A 1 514 ? 41.700 4.711 -53.966 1.00 79.62 514 LYS A CA 1
ATOM 4066 C C . LYS A 1 514 ? 40.454 4.041 -53.401 1.00 79.62 514 LYS A C 1
ATOM 4068 O O . LYS A 1 514 ? 39.685 4.699 -52.706 1.00 79.62 514 LYS A O 1
ATOM 4073 N N . LYS A 1 515 ? 40.244 2.751 -53.681 1.00 84.12 515 LYS A N 1
ATOM 4074 C CA . LYS A 1 515 ? 39.111 2.007 -53.123 1.00 84.12 515 LYS A CA 1
ATOM 4075 C C . LYS A 1 515 ? 39.221 1.883 -51.601 1.00 84.12 515 LYS A C 1
ATOM 4077 O O . LYS A 1 515 ? 38.244 2.151 -50.916 1.00 84.12 515 LYS A O 1
ATOM 4082 N N . ALA A 1 516 ? 40.398 1.544 -51.075 1.00 80.38 516 ALA A N 1
ATOM 4083 C CA . ALA A 1 516 ? 40.628 1.460 -49.634 1.00 80.38 516 ALA A CA 1
ATOM 4084 C C . ALA A 1 516 ? 40.429 2.815 -48.927 1.00 80.38 516 ALA A C 1
ATOM 4086 O O . ALA A 1 516 ? 39.860 2.851 -47.837 1.00 80.38 516 ALA A O 1
ATOM 4087 N N . VAL A 1 517 ? 40.835 3.923 -49.560 1.00 77.94 517 VAL A N 1
ATOM 4088 C CA . VAL A 1 517 ? 40.562 5.286 -49.075 1.00 77.94 517 VAL A CA 1
ATOM 4089 C C . VAL A 1 517 ? 39.063 5.588 -49.104 1.00 77.94 517 VAL A C 1
ATOM 4091 O O . VAL A 1 517 ? 38.531 5.994 -48.079 1.00 77.94 517 VAL A O 1
ATOM 4094 N N . ALA A 1 518 ? 38.351 5.312 -50.200 1.00 83.44 518 ALA A N 1
ATOM 4095 C CA . ALA A 1 518 ? 36.903 5.535 -50.282 1.00 83.44 518 ALA A CA 1
ATOM 4096 C C . ALA A 1 518 ? 36.107 4.684 -49.267 1.00 83.44 518 ALA A C 1
ATOM 4098 O O . ALA A 1 518 ? 35.179 5.182 -48.627 1.00 83.44 518 ALA A O 1
ATOM 4099 N N . ASP A 1 519 ? 36.500 3.421 -49.060 1.00 81.31 519 ASP A N 1
ATOM 4100 C CA . ASP A 1 519 ? 35.924 2.536 -48.039 1.00 81.31 519 ASP A CA 1
ATOM 4101 C C . ASP A 1 519 ? 36.222 3.043 -46.607 1.00 81.31 519 ASP A C 1
ATOM 4103 O O . ASP A 1 519 ? 35.425 2.815 -45.693 1.00 81.31 519 ASP A O 1
ATOM 4107 N N . ALA A 1 520 ? 37.342 3.747 -46.389 1.00 75.88 520 ALA A N 1
ATOM 4108 C CA . ALA A 1 520 ? 37.686 4.380 -45.113 1.00 75.88 520 ALA A CA 1
ATOM 4109 C C . ALA A 1 520 ? 36.954 5.719 -44.898 1.00 75.88 520 ALA A C 1
ATOM 4111 O O . ALA A 1 520 ? 36.411 5.944 -43.817 1.00 75.88 520 ALA A O 1
ATOM 4112 N N . GLU A 1 521 ? 36.864 6.574 -45.919 1.00 82.25 521 GLU A N 1
ATOM 4113 C CA . GLU A 1 521 ? 36.085 7.819 -45.906 1.00 82.25 521 GLU A CA 1
ATOM 4114 C C . GLU A 1 521 ? 34.602 7.538 -45.627 1.00 82.25 521 GLU A C 1
ATOM 4116 O O . GLU A 1 521 ? 34.000 8.190 -44.774 1.00 82.25 521 GLU A O 1
ATOM 4121 N N . ALA A 1 522 ? 34.028 6.504 -46.253 1.00 84.62 522 ALA A N 1
ATOM 4122 C CA . ALA A 1 522 ? 32.659 6.067 -45.982 1.00 84.62 522 ALA A CA 1
ATOM 4123 C C . ALA A 1 522 ? 32.453 5.642 -44.514 1.00 84.62 522 ALA A C 1
ATOM 4125 O O . ALA A 1 522 ? 31.428 5.973 -43.915 1.00 84.62 522 ALA A O 1
ATOM 4126 N N . ARG A 1 523 ? 33.434 4.957 -43.904 1.00 86.38 523 ARG A N 1
ATOM 4127 C CA . ARG A 1 523 ? 33.397 4.588 -42.475 1.00 86.38 523 ARG A CA 1
ATOM 4128 C C . ARG A 1 523 ? 33.537 5.799 -41.556 1.00 86.38 523 ARG A C 1
ATOM 4130 O O . ARG A 1 523 ? 32.843 5.853 -40.547 1.00 86.38 523 ARG A O 1
ATOM 4137 N N . LEU A 1 524 ? 34.388 6.767 -41.900 1.00 78.94 524 LEU A N 1
ATOM 4138 C CA . LEU A 1 524 ? 34.534 8.015 -41.141 1.00 78.94 524 LEU A CA 1
ATOM 4139 C C . LEU A 1 524 ? 33.248 8.851 -41.180 1.00 78.94 524 LEU A C 1
ATOM 4141 O O . LEU A 1 524 ? 32.824 9.351 -40.143 1.00 78.94 524 LEU A O 1
ATOM 4145 N N . VAL A 1 525 ? 32.585 8.936 -42.337 1.00 86.56 525 VAL A N 1
ATOM 4146 C CA . VAL A 1 525 ? 31.274 9.596 -42.476 1.00 86.56 525 VAL A CA 1
ATOM 4147 C C . VAL A 1 525 ? 30.188 8.883 -41.663 1.00 86.56 525 VAL A C 1
ATOM 4149 O O . VAL A 1 525 ? 29.321 9.545 -41.099 1.00 86.56 525 VAL A O 1
ATOM 4152 N N . GLU A 1 526 ? 30.214 7.552 -41.564 1.00 84.00 526 GLU A N 1
ATOM 4153 C CA . GLU A 1 526 ? 29.247 6.816 -40.739 1.00 84.00 526 GLU A CA 1
ATOM 4154 C C . GLU A 1 526 ? 29.525 6.963 -39.232 1.00 84.00 526 GLU A C 1
ATOM 4156 O O . GLU A 1 526 ? 28.592 7.149 -38.451 1.00 84.00 526 GLU A O 1
ATOM 4161 N N . LEU A 1 527 ? 30.797 6.972 -38.821 1.00 79.69 527 LEU A N 1
ATOM 4162 C CA . LEU A 1 527 ? 31.201 7.259 -37.440 1.00 79.69 527 LEU A CA 1
ATOM 4163 C C . LEU A 1 527 ? 30.842 8.693 -37.021 1.00 79.69 527 LEU A C 1
ATOM 4165 O O . LEU A 1 527 ? 30.336 8.890 -35.921 1.00 79.69 527 LEU A O 1
ATOM 4169 N N . ASP A 1 528 ? 31.024 9.685 -37.895 1.00 84.25 528 ASP A N 1
ATOM 4170 C CA . ASP A 1 528 ? 30.625 11.080 -37.650 1.00 84.25 528 ASP A CA 1
ATOM 4171 C C . ASP A 1 528 ? 29.103 11.223 -37.436 1.00 84.25 528 ASP A C 1
ATOM 4173 O O . ASP A 1 528 ? 28.677 11.930 -36.520 1.00 84.25 528 ASP A O 1
ATOM 4177 N N . LYS A 1 529 ? 28.268 10.486 -38.188 1.00 85.44 529 LYS A N 1
ATOM 4178 C CA . LYS A 1 529 ? 26.817 10.407 -37.917 1.00 85.44 529 LYS A CA 1
ATOM 4179 C C . LYS A 1 529 ? 26.516 9.779 -36.558 1.00 85.44 529 LYS A C 1
ATOM 4181 O O . LYS A 1 529 ? 25.657 10.285 -35.842 1.00 85.44 529 LYS A O 1
ATOM 4186 N N . GLN A 1 530 ? 27.193 8.685 -36.205 1.00 85.88 530 GLN A N 1
ATOM 4187 C CA . GLN A 1 530 ? 26.983 8.000 -34.924 1.00 85.88 530 GLN A CA 1
ATOM 4188 C C . GLN A 1 530 ? 27.384 8.895 -33.745 1.00 85.88 530 GLN A C 1
ATOM 4190 O O . GLN A 1 530 ? 26.636 8.993 -32.776 1.00 85.88 530 GLN A O 1
ATOM 4195 N N . ILE A 1 531 ? 28.506 9.612 -33.858 1.00 80.88 531 ILE A N 1
ATOM 4196 C CA . ILE A 1 531 ? 28.954 10.602 -32.870 1.00 80.88 531 ILE A CA 1
ATOM 4197 C C . ILE A 1 531 ? 27.931 11.739 -32.742 1.00 80.88 531 ILE A C 1
ATOM 4199 O O . ILE A 1 531 ? 27.570 12.089 -31.622 1.00 80.88 531 ILE A O 1
ATOM 4203 N N . LYS A 1 532 ? 27.407 12.271 -33.855 1.00 84.56 532 LYS A N 1
ATOM 4204 C CA . LYS A 1 532 ? 26.364 13.315 -33.832 1.00 84.56 532 LYS A CA 1
ATOM 4205 C C . LYS A 1 532 ? 25.071 12.834 -33.186 1.00 84.56 532 LYS A C 1
ATOM 4207 O O . LYS A 1 532 ? 24.602 13.482 -32.262 1.00 84.56 532 LYS A O 1
ATOM 4212 N N . HIS A 1 533 ? 24.564 11.663 -33.566 1.00 84.25 533 HIS A N 1
ATOM 4213 C CA . HIS A 1 533 ? 23.368 11.079 -32.952 1.00 84.25 533 HIS A CA 1
ATOM 4214 C C . HIS A 1 533 ? 23.552 10.820 -31.444 1.00 84.25 533 HIS A C 1
ATOM 4216 O O . HIS A 1 533 ? 22.640 11.056 -30.655 1.00 84.25 533 HIS A O 1
ATOM 4222 N N . LEU A 1 534 ? 24.729 10.348 -31.014 1.00 79.19 534 LEU A N 1
ATOM 4223 C CA . LEU A 1 534 ? 25.043 10.172 -29.590 1.00 79.19 534 LEU A CA 1
ATOM 4224 C C . LEU A 1 534 ? 25.149 11.514 -28.851 1.00 79.19 534 LEU A C 1
ATOM 4226 O O . LEU A 1 534 ? 24.688 11.615 -27.716 1.00 79.19 534 LEU A O 1
ATOM 4230 N N . HIS A 1 535 ? 25.707 12.545 -29.488 1.00 82.69 535 HIS A N 1
ATOM 4231 C CA . HIS A 1 535 ? 25.807 13.888 -28.921 1.00 82.69 535 HIS A CA 1
ATOM 4232 C C . HIS A 1 535 ? 24.430 14.555 -28.795 1.00 82.69 535 HIS A C 1
ATOM 4234 O O . HIS A 1 535 ? 24.078 14.989 -27.705 1.00 82.69 535 HIS A O 1
ATOM 4240 N N . GLU A 1 536 ? 23.613 14.531 -29.852 1.00 83.75 536 GLU A N 1
ATOM 4241 C CA . GLU A 1 536 ? 22.227 15.024 -29.869 1.00 83.75 536 GLU A CA 1
ATOM 4242 C C . GLU A 1 536 ? 21.359 14.295 -28.825 1.00 83.75 536 GLU A C 1
ATOM 4244 O O . GLU A 1 536 ? 20.631 14.930 -28.064 1.00 83.75 536 GLU A O 1
ATOM 4249 N N . SER A 1 537 ? 21.497 12.968 -28.710 1.00 76.25 537 SER A N 1
ATOM 4250 C CA . SER A 1 537 ? 20.837 12.165 -27.668 1.00 76.25 537 SER A CA 1
ATOM 4251 C C . SER A 1 537 ? 21.305 12.533 -26.253 1.00 76.25 537 SER A C 1
ATOM 4253 O O . SER A 1 537 ? 20.502 12.539 -25.320 1.00 76.25 537 SER A O 1
ATOM 4255 N N . SER A 1 538 ? 22.591 12.848 -26.072 1.00 73.94 538 SER A N 1
ATOM 4256 C CA . SER A 1 538 ? 23.158 13.250 -24.780 1.00 73.94 538 SER A CA 1
ATOM 4257 C C . SER A 1 538 ? 22.756 14.676 -24.385 1.00 73.94 538 SER A C 1
ATOM 4259 O O . SER A 1 538 ? 22.417 14.906 -23.224 1.00 73.94 538 SER A O 1
ATOM 4261 N N . GLU A 1 539 ? 22.710 15.620 -25.331 1.00 76.38 539 GLU A N 1
ATOM 4262 C CA . GLU A 1 539 ? 22.192 16.970 -25.084 1.00 76.38 539 GLU A CA 1
ATOM 4263 C C . GLU A 1 539 ? 20.689 16.954 -24.789 1.00 76.38 539 GLU A C 1
ATOM 4265 O O . GLU A 1 539 ? 20.258 17.638 -23.864 1.00 76.38 539 GLU A O 1
ATOM 4270 N N . ALA A 1 540 ? 19.899 16.119 -25.475 1.00 77.31 540 ALA A N 1
ATOM 4271 C CA . ALA A 1 540 ? 18.481 15.938 -25.165 1.00 77.31 540 ALA A CA 1
ATOM 4272 C C . ALA A 1 540 ? 18.265 15.373 -23.746 1.00 77.31 540 ALA A C 1
ATOM 4274 O O . ALA A 1 540 ? 17.450 15.903 -22.990 1.00 77.31 540 ALA A O 1
ATOM 4275 N N . GLN A 1 541 ? 19.036 14.353 -23.346 1.00 76.94 541 GLN A N 1
ATOM 4276 C CA . GLN A 1 541 ? 19.006 13.819 -21.977 1.00 76.94 541 GLN A CA 1
ATOM 4277 C C . GLN A 1 541 ? 19.431 14.865 -20.937 1.00 76.94 541 GLN A C 1
ATOM 4279 O O . GLN A 1 541 ? 18.784 14.991 -19.901 1.00 76.94 541 GLN A O 1
ATOM 4284 N N . LYS A 1 542 ? 20.479 15.648 -21.218 1.00 77.38 542 LYS A N 1
ATOM 4285 C CA . LYS A 1 542 ? 20.941 16.732 -20.340 1.00 77.38 542 LYS A CA 1
ATOM 4286 C C . LYS A 1 542 ? 19.910 17.857 -20.221 1.00 77.38 542 LYS A C 1
ATOM 4288 O O . LYS A 1 542 ? 19.705 18.359 -19.122 1.00 77.38 542 LYS A O 1
ATOM 4293 N N . SER A 1 543 ? 19.266 18.244 -21.323 1.00 77.00 543 SER A N 1
ATOM 4294 C CA . SER A 1 543 ? 18.206 19.256 -21.320 1.00 77.00 543 SER A CA 1
ATOM 4295 C C . SER A 1 543 ? 17.024 18.794 -20.477 1.00 77.00 543 SER A C 1
ATOM 4297 O O . SER A 1 543 ? 16.557 19.560 -19.643 1.00 77.00 543 SER A O 1
ATOM 4299 N N . LYS A 1 544 ? 16.600 17.529 -20.627 1.00 80.56 544 LYS A N 1
ATOM 4300 C CA . LYS A 1 544 ? 15.528 16.978 -19.795 1.00 80.56 544 LYS A CA 1
ATOM 4301 C C . LYS A 1 544 ? 15.922 16.925 -18.318 1.00 80.56 544 LYS A C 1
ATOM 4303 O O . LYS A 1 544 ? 15.143 17.345 -17.482 1.00 80.56 544 LYS A O 1
ATOM 4308 N N . LEU A 1 545 ? 17.140 16.491 -17.987 1.00 74.69 545 LEU A N 1
ATOM 4309 C CA . LEU A 1 545 ? 17.608 16.464 -16.595 1.00 74.69 545 LEU A CA 1
ATOM 4310 C C . LEU A 1 545 ? 17.686 17.859 -15.952 1.00 74.69 545 LEU A C 1
ATOM 4312 O O . LEU A 1 545 ? 17.522 17.963 -14.745 1.00 74.69 545 LEU A O 1
ATOM 4316 N N . LEU A 1 546 ? 17.925 18.922 -16.726 1.00 75.81 546 LEU A N 1
ATOM 4317 C CA . LEU A 1 546 ? 17.858 20.301 -16.224 1.00 75.81 546 LEU A CA 1
ATOM 4318 C C . LEU A 1 546 ? 16.411 20.767 -15.993 1.00 75.81 546 LEU A C 1
ATOM 4320 O O . LEU A 1 546 ? 16.167 21.531 -15.067 1.00 75.81 546 LEU A O 1
ATOM 4324 N N . GLU A 1 547 ? 15.467 20.295 -16.806 1.00 79.88 547 GLU A N 1
ATOM 4325 C CA . GLU A 1 547 ? 14.031 20.563 -16.664 1.00 79.88 547 GLU A CA 1
ATOM 4326 C C . GLU A 1 547 ? 13.441 19.788 -15.467 1.00 79.88 547 GLU A C 1
ATOM 4328 O O . GLU A 1 547 ? 12.835 20.399 -14.593 1.00 79.88 547 GLU A O 1
ATOM 4333 N N . ASP A 1 548 ? 13.748 18.487 -15.357 1.00 76.19 548 ASP A N 1
ATOM 4334 C CA . ASP A 1 548 ? 13.402 17.600 -14.231 1.00 76.19 548 ASP A CA 1
ATOM 4335 C C . ASP A 1 548 ? 13.992 18.101 -12.883 1.00 76.19 548 ASP A C 1
ATOM 4337 O O . ASP A 1 548 ? 13.407 17.880 -11.822 1.00 76.19 548 ASP A O 1
ATOM 4341 N N . VAL A 1 549 ? 15.160 18.764 -12.898 1.00 74.38 549 VAL A N 1
ATOM 4342 C CA . VAL A 1 549 ? 15.754 19.401 -11.701 1.00 74.38 549 VAL A CA 1
ATOM 4343 C C . VAL A 1 549 ? 15.073 20.728 -11.376 1.00 74.38 549 VAL A C 1
ATOM 4345 O O . VAL A 1 549 ? 14.794 20.980 -10.209 1.00 74.38 549 VAL A O 1
ATOM 4348 N N . ALA A 1 550 ? 14.765 21.558 -12.377 1.00 77.25 550 ALA A N 1
ATOM 4349 C CA . ALA A 1 550 ? 14.090 22.835 -12.150 1.00 77.25 550 ALA A CA 1
ATOM 4350 C C . ALA A 1 550 ? 12.680 22.654 -11.560 1.00 77.25 550 ALA A C 1
ATOM 4352 O O . ALA A 1 550 ? 12.277 23.448 -10.715 1.00 77.25 550 ALA A O 1
ATOM 4353 N N . THR A 1 551 ? 11.949 21.597 -11.939 1.00 78.44 551 THR A N 1
ATOM 4354 C CA . THR A 1 551 ? 10.672 21.255 -11.289 1.00 78.44 551 THR A CA 1
ATOM 4355 C C . THR A 1 551 ? 10.870 20.817 -9.839 1.00 78.44 551 THR A C 1
ATOM 4357 O O . THR A 1 551 ? 10.156 21.297 -8.966 1.00 78.44 551 THR A O 1
ATOM 4360 N N . ALA A 1 552 ? 11.887 19.998 -9.548 1.00 65.56 552 ALA A N 1
ATOM 4361 C CA . ALA A 1 552 ? 12.187 19.571 -8.178 1.00 65.56 552 ALA A CA 1
ATOM 4362 C C . ALA A 1 552 ? 12.660 20.730 -7.268 1.00 65.56 552 ALA A C 1
ATOM 4364 O O . ALA A 1 552 ? 12.367 20.733 -6.074 1.00 65.56 552 ALA A O 1
ATOM 4365 N N . GLU A 1 553 ? 13.359 21.733 -7.815 1.00 71.19 553 GLU A N 1
ATOM 4366 C CA . GLU A 1 553 ? 13.728 22.974 -7.106 1.00 71.19 553 GLU A CA 1
ATOM 4367 C C . GLU A 1 553 ? 12.532 23.914 -6.852 1.00 71.19 553 GLU A C 1
ATOM 4369 O O . GLU A 1 553 ? 12.628 24.806 -6.001 1.00 71.19 553 GLU A O 1
ATOM 4374 N N . GLU A 1 554 ? 11.418 23.738 -7.568 1.00 75.69 554 GLU A N 1
ATOM 4375 C CA . GLU A 1 554 ? 10.159 24.461 -7.345 1.00 75.69 554 GLU A CA 1
ATOM 4376 C C . GLU A 1 554 ? 9.281 23.716 -6.325 1.00 75.69 554 GLU A C 1
ATOM 4378 O O . GLU A 1 554 ? 8.899 24.303 -5.315 1.00 75.69 554 GLU A O 1
ATOM 4383 N N . GLU A 1 555 ? 9.083 22.402 -6.501 1.00 74.00 555 GLU A N 1
ATOM 4384 C CA . GLU A 1 555 ? 8.385 21.514 -5.551 1.00 74.00 555 GLU A CA 1
ATOM 4385 C C . GLU A 1 555 ? 8.997 21.585 -4.141 1.00 74.00 555 GLU A C 1
ATOM 4387 O O . GLU A 1 555 ? 8.282 21.675 -3.143 1.00 74.00 555 GLU A O 1
ATOM 4392 N N . ALA A 1 556 ? 10.332 21.609 -4.039 1.00 66.31 556 ALA A N 1
ATOM 4393 C CA . ALA A 1 556 ? 11.025 21.775 -2.762 1.00 66.31 556 ALA A CA 1
ATOM 4394 C C . ALA A 1 556 ? 10.727 23.128 -2.089 1.00 66.31 556 ALA A C 1
ATOM 4396 O O . ALA A 1 556 ? 10.705 23.203 -0.862 1.00 66.31 556 ALA A O 1
ATOM 4397 N N . ARG A 1 557 ? 10.472 24.183 -2.874 1.00 77.75 557 ARG A N 1
ATOM 4398 C CA . ARG A 1 557 ? 10.184 25.535 -2.374 1.00 77.75 557 ARG A CA 1
ATOM 4399 C C . ARG A 1 557 ? 8.728 25.685 -1.943 1.00 77.75 557 ARG A C 1
ATOM 4401 O O . ARG A 1 557 ? 8.472 26.289 -0.906 1.00 77.75 557 ARG A O 1
ATOM 4408 N N . GLU A 1 558 ? 7.794 25.075 -2.674 1.00 78.31 558 GLU A N 1
ATOM 4409 C CA . GLU A 1 558 ? 6.395 24.945 -2.238 1.00 78.31 558 GLU A CA 1
ATOM 4410 C C . GLU A 1 558 ? 6.298 24.150 -0.922 1.00 78.31 558 GLU A C 1
ATOM 4412 O O . GLU A 1 558 ? 5.568 24.538 -0.009 1.00 78.31 558 GLU A O 1
ATOM 4417 N N . LEU A 1 559 ? 7.085 23.075 -0.777 1.00 68.44 559 LEU A N 1
ATOM 4418 C CA . LEU A 1 559 ? 7.178 22.299 0.466 1.00 68.44 559 LEU A CA 1
ATOM 4419 C C . LEU A 1 559 ? 7.830 23.078 1.621 1.00 68.44 559 LEU A C 1
ATOM 4421 O O . LEU A 1 559 ? 7.416 22.908 2.771 1.00 68.44 559 LEU A O 1
ATOM 4425 N N . GLU A 1 560 ? 8.819 23.931 1.343 1.00 69.88 560 GLU A N 1
ATOM 4426 C CA . GLU A 1 560 ? 9.423 24.824 2.339 1.00 69.88 560 GLU A CA 1
ATOM 4427 C C . GLU A 1 560 ? 8.401 25.871 2.824 1.00 69.88 560 GLU A C 1
ATOM 4429 O O . GLU A 1 560 ? 8.204 26.010 4.033 1.00 69.88 560 GLU A O 1
ATOM 4434 N N . GLU A 1 561 ? 7.637 26.498 1.917 1.00 74.88 561 GLU A N 1
ATOM 4435 C CA . GLU A 1 561 ? 6.572 27.443 2.291 1.00 74.88 561 GLU A CA 1
ATOM 4436 C C . GLU A 1 561 ? 5.434 26.762 3.078 1.00 74.88 561 GLU A C 1
ATOM 4438 O O . GLU A 1 561 ? 5.015 27.268 4.122 1.00 74.88 561 GLU A O 1
ATOM 4443 N N . LEU A 1 562 ? 4.973 25.579 2.655 1.00 71.25 562 LEU A N 1
ATOM 4444 C CA . LEU A 1 562 ? 3.984 24.778 3.397 1.00 71.25 562 LEU A CA 1
ATOM 4445 C C . LEU A 1 562 ? 4.484 24.376 4.796 1.00 71.25 562 LEU A C 1
ATOM 4447 O O . LEU A 1 562 ? 3.694 24.283 5.745 1.00 71.25 562 LEU A O 1
ATOM 4451 N N . THR A 1 563 ? 5.792 24.156 4.947 1.00 65.94 563 THR A N 1
ATOM 4452 C CA . THR A 1 563 ? 6.418 23.864 6.243 1.00 65.94 563 THR A CA 1
ATOM 4453 C C . THR A 1 563 ? 6.431 25.103 7.137 1.00 65.94 563 THR A C 1
ATOM 4455 O O . THR A 1 563 ? 6.026 25.010 8.298 1.00 65.94 563 THR A O 1
ATOM 4458 N N . ASP A 1 564 ? 6.799 26.271 6.608 1.00 69.88 564 ASP A N 1
ATOM 4459 C CA . ASP A 1 564 ? 6.776 27.537 7.353 1.00 69.88 564 ASP A CA 1
ATOM 4460 C C . ASP A 1 564 ? 5.351 27.964 7.743 1.00 69.88 564 ASP A C 1
ATOM 4462 O O . ASP A 1 564 ? 5.126 28.387 8.882 1.00 69.88 564 ASP A O 1
ATOM 4466 N N . GLN A 1 565 ? 4.364 27.767 6.861 1.00 68.50 565 GLN A N 1
ATOM 4467 C CA . GLN A 1 565 ? 2.943 27.946 7.181 1.00 68.50 565 GLN A CA 1
ATOM 4468 C C . GLN A 1 565 ? 2.524 27.021 8.341 1.00 68.50 565 GLN A C 1
ATOM 4470 O O . GLN A 1 565 ? 1.971 27.494 9.336 1.00 68.50 565 GLN A O 1
ATOM 4475 N N . SER A 1 566 ? 2.885 25.733 8.287 1.00 59.16 566 SER A N 1
ATOM 4476 C CA . SER A 1 566 ? 2.609 24.761 9.362 1.00 59.16 566 SER A CA 1
ATOM 4477 C C . SER A 1 566 ? 3.280 25.136 10.697 1.00 59.16 566 SER A C 1
ATOM 4479 O O . SER A 1 566 ? 2.698 24.967 11.772 1.00 59.16 566 SER A O 1
ATOM 4481 N N . VAL A 1 567 ? 4.505 25.673 10.656 1.00 65.75 567 VAL A N 1
ATOM 4482 C CA . VAL A 1 567 ? 5.234 26.160 11.841 1.00 65.75 567 VAL A CA 1
ATOM 4483 C C . VAL A 1 567 ? 4.606 27.444 12.399 1.00 65.75 567 VAL A C 1
ATOM 4485 O O . VAL A 1 567 ? 4.565 27.621 13.621 1.00 65.75 567 VAL A O 1
ATOM 4488 N N . HIS A 1 568 ? 4.090 28.329 11.543 1.00 65.62 568 HIS A N 1
ATOM 4489 C CA . HIS A 1 568 ? 3.348 29.518 11.962 1.00 65.62 568 HIS A CA 1
ATOM 4490 C C . HIS A 1 568 ? 2.023 29.143 12.640 1.00 65.62 568 HIS A C 1
ATOM 4492 O O . HIS A 1 568 ? 1.722 29.658 13.720 1.00 65.62 568 HIS A O 1
ATOM 4498 N N . GLU A 1 569 ? 1.268 28.196 12.073 1.00 63.84 569 GLU A N 1
ATOM 4499 C CA . GLU A 1 569 ? 0.046 27.684 12.700 1.00 63.84 569 GLU A CA 1
ATOM 4500 C C . GLU A 1 569 ? 0.333 27.040 14.059 1.00 63.84 569 GLU A C 1
ATOM 4502 O O . GLU A 1 569 ? -0.322 27.407 15.038 1.00 63.84 569 GLU A O 1
ATOM 4507 N N . ARG A 1 570 ? 1.356 26.172 14.173 1.00 65.00 570 ARG A N 1
ATOM 4508 C CA . ARG A 1 570 ? 1.743 25.564 15.460 1.00 65.00 570 ARG A CA 1
ATOM 4509 C C . ARG A 1 570 ? 2.033 26.621 16.529 1.00 65.00 570 ARG A C 1
ATOM 4511 O O . ARG A 1 570 ? 1.473 26.525 17.616 1.00 65.00 570 ARG A O 1
ATOM 4518 N N . LYS A 1 571 ? 2.812 27.666 16.215 1.00 63.78 571 LYS A N 1
ATOM 4519 C CA . LYS A 1 571 ? 3.060 28.804 17.131 1.00 63.78 571 LYS A CA 1
ATOM 4520 C C . LYS A 1 571 ? 1.756 29.501 17.556 1.00 63.78 571 LYS A C 1
ATOM 4522 O O . LYS A 1 571 ? 1.625 29.928 18.701 1.00 63.78 571 LYS A O 1
ATOM 4527 N N . GLY A 1 572 ? 0.778 29.595 16.653 1.00 65.88 572 GLY A N 1
ATOM 4528 C CA . GLY A 1 572 ? -0.554 30.140 16.929 1.00 65.88 572 GLY A CA 1
ATOM 4529 C C . GLY A 1 572 ? -1.456 29.239 17.787 1.00 65.88 572 GLY A C 1
ATOM 4530 O O . GLY A 1 572 ? -2.376 29.751 18.427 1.00 65.88 572 GLY A O 1
ATOM 4531 N N . TYR A 1 573 ? -1.211 27.926 17.832 1.00 61.59 573 TYR A N 1
ATOM 4532 C CA . TYR A 1 573 ? -1.836 27.003 18.789 1.00 61.59 573 TYR A CA 1
ATOM 4533 C C . TYR A 1 573 ? -1.119 27.020 20.144 1.00 61.59 573 TYR A C 1
ATOM 4535 O O . TYR A 1 573 ? -1.781 27.133 21.171 1.00 61.59 573 TYR A O 1
ATOM 4543 N N . GLU A 1 574 ? 0.213 27.005 20.139 1.00 63.88 574 GLU A N 1
ATOM 4544 C CA . GLU A 1 574 ? 1.097 27.087 21.312 1.00 63.88 574 GLU A CA 1
ATOM 4545 C C . GLU A 1 574 ? 0.750 28.309 22.188 1.00 63.88 574 GLU A C 1
ATOM 4547 O O . GLU A 1 574 ? 0.414 28.158 23.360 1.00 63.88 574 GLU A O 1
ATOM 4552 N N . GLN A 1 575 ? 0.633 29.502 21.589 1.00 66.38 575 GLN A N 1
ATOM 4553 C CA . GLN A 1 575 ? 0.198 30.725 22.289 1.00 66.38 575 GLN A CA 1
ATOM 4554 C C . GLN A 1 575 ? -1.228 30.657 22.870 1.00 66.38 575 GLN A C 1
ATOM 4556 O O . GLN A 1 575 ? -1.524 31.321 23.864 1.00 66.38 575 GLN A O 1
ATOM 4561 N N . ARG A 1 576 ? -2.138 29.882 22.262 1.00 67.50 576 ARG A N 1
ATOM 4562 C CA . ARG A 1 576 ? -3.505 29.684 22.788 1.00 67.50 576 ARG A CA 1
ATOM 4563 C C . ARG A 1 576 ? -3.525 28.674 23.929 1.00 67.50 576 ARG A C 1
ATOM 4565 O O . ARG A 1 576 ? -4.332 28.829 24.840 1.00 67.50 576 ARG A O 1
ATOM 4572 N N . PHE A 1 577 ? -2.659 27.666 23.870 1.00 61.34 577 PHE A N 1
ATOM 4573 C CA . PHE A 1 577 ? -2.477 26.684 24.931 1.00 61.34 577 PHE A CA 1
ATOM 4574 C C . PHE A 1 577 ? -1.881 27.346 26.180 1.00 61.34 577 PHE A C 1
ATOM 4576 O O . PHE A 1 577 ? -2.463 27.225 27.252 1.00 61.34 577 PHE A O 1
ATOM 4583 N N . GLU A 1 578 ? -0.823 28.148 26.024 1.00 67.62 578 GLU A N 1
ATOM 4584 C CA . GLU A 1 578 ? -0.214 28.948 27.099 1.00 67.62 578 GLU A CA 1
ATOM 4585 C C . GLU A 1 578 ? -1.260 29.833 27.811 1.00 67.62 578 GLU A C 1
ATOM 4587 O O . GLU A 1 578 ? -1.430 29.771 29.029 1.00 67.62 578 GLU A O 1
ATOM 4592 N N . ALA A 1 579 ? -2.058 30.582 27.038 1.00 66.50 579 ALA A N 1
ATOM 4593 C CA . ALA A 1 579 ? -3.126 31.431 27.570 1.00 66.50 579 ALA A CA 1
ATOM 4594 C C . ALA A 1 579 ? -4.270 30.635 28.235 1.00 66.50 579 ALA A C 1
ATOM 4596 O O . ALA A 1 579 ? -4.887 31.111 29.189 1.00 66.50 579 ALA A O 1
ATOM 4597 N N . ALA A 1 580 ? -4.567 29.420 27.760 1.00 58.25 580 ALA A N 1
ATOM 4598 C CA . ALA A 1 580 ? -5.523 28.531 28.417 1.00 58.25 580 ALA A CA 1
ATOM 4599 C C . ALA A 1 580 ? -4.971 27.991 29.748 1.00 58.25 580 ALA A C 1
ATOM 4601 O O . ALA A 1 580 ? -5.714 27.920 30.726 1.00 58.25 580 ALA A O 1
ATOM 4602 N N . VAL A 1 581 ? -3.672 27.678 29.813 1.00 66.12 581 VAL A N 1
ATOM 4603 C CA . VAL A 1 581 ? -2.981 27.247 31.037 1.00 66.12 581 VAL A CA 1
ATOM 4604 C C . VAL A 1 581 ? -2.944 28.370 32.081 1.00 66.12 581 VAL A C 1
ATOM 4606 O O . VAL A 1 581 ? -3.254 28.103 33.241 1.00 66.12 581 VAL A O 1
ATOM 4609 N N . GLU A 1 582 ? -2.687 29.630 31.703 1.00 69.12 582 GLU A N 1
ATOM 4610 C CA . GLU A 1 582 ? -2.822 30.775 32.627 1.00 69.12 582 GLU A CA 1
ATOM 4611 C C . GLU A 1 582 ? -4.240 30.884 33.218 1.00 69.12 582 GLU A C 1
ATOM 4613 O O . GLU A 1 582 ? -4.402 31.055 34.430 1.00 69.12 582 GLU A O 1
ATOM 4618 N N . VAL A 1 583 ? -5.279 30.744 32.385 1.00 65.62 583 VAL A N 1
ATOM 4619 C CA . VAL A 1 583 ? -6.680 30.791 32.837 1.00 65.62 583 VAL A CA 1
ATOM 4620 C C . VAL A 1 583 ? -7.011 29.614 33.760 1.00 65.62 583 VAL A C 1
ATOM 4622 O O . VAL A 1 583 ? -7.652 29.818 34.792 1.00 65.62 583 VAL A O 1
ATOM 4625 N N . ILE A 1 584 ? -6.548 28.401 33.444 1.00 61.44 584 ILE A N 1
ATOM 4626 C CA . ILE A 1 584 ? -6.726 27.217 34.299 1.00 61.44 584 ILE A CA 1
ATOM 4627 C C . ILE A 1 584 ? -6.030 27.426 35.648 1.00 61.44 584 ILE A C 1
ATOM 4629 O O . ILE A 1 584 ? -6.665 27.236 36.683 1.00 61.44 584 ILE A O 1
ATOM 4633 N N . ASN A 1 585 ? -4.780 27.895 35.660 1.00 64.69 585 ASN A N 1
ATOM 4634 C CA . ASN A 1 585 ? -4.035 28.175 36.890 1.00 64.69 585 ASN A CA 1
ATOM 4635 C C . ASN A 1 585 ? -4.729 29.250 37.746 1.00 64.69 585 ASN A C 1
ATOM 4637 O O . ASN A 1 585 ? -4.860 29.081 38.957 1.00 64.69 585 ASN A O 1
ATOM 4641 N N . SER A 1 586 ? -5.263 30.309 37.126 1.00 66.19 586 SER A N 1
ATOM 4642 C CA . SER A 1 586 ? -6.053 31.337 37.819 1.00 66.19 586 SER A CA 1
ATOM 4643 C C . SER A 1 586 ? -7.337 30.775 38.452 1.00 66.19 586 SER A C 1
ATOM 4645 O O . SER A 1 586 ? -7.675 31.124 39.587 1.00 66.19 586 SER A O 1
ATOM 4647 N N . VAL A 1 587 ? -8.034 29.869 37.756 1.00 59.69 587 VAL A N 1
ATOM 4648 C CA . VAL A 1 587 ? -9.223 29.177 38.283 1.00 59.69 587 VAL A CA 1
ATOM 4649 C C . VAL A 1 587 ? -8.854 28.200 39.405 1.00 59.69 587 VAL A C 1
ATOM 4651 O O . VAL A 1 587 ? -9.586 28.120 40.391 1.00 59.69 587 VAL A O 1
ATOM 4654 N N . VAL A 1 588 ? -7.716 27.507 39.309 1.00 60.09 588 VAL A N 1
ATOM 4655 C CA . VAL A 1 588 ? -7.210 26.603 40.355 1.00 60.09 588 VAL A CA 1
ATOM 4656 C C . VAL A 1 588 ? -6.799 27.377 41.610 1.00 60.09 588 VAL A C 1
ATOM 4658 O O . VAL A 1 588 ? -7.224 26.997 42.697 1.00 60.09 588 VAL A O 1
ATOM 4661 N N . GLU A 1 589 ? -6.084 28.502 41.498 1.00 67.56 589 GLU A N 1
ATOM 4662 C CA . GLU A 1 589 ? -5.793 29.371 42.652 1.00 67.56 589 GLU A CA 1
ATOM 4663 C C . GLU A 1 589 ? -7.070 29.881 43.337 1.00 67.56 589 GLU A C 1
ATOM 4665 O O . GLU A 1 589 ? -7.155 29.905 44.567 1.00 67.56 589 GLU A O 1
ATOM 4670 N N . HIS A 1 590 ? -8.077 30.283 42.555 1.00 59.34 590 HIS A N 1
ATOM 4671 C CA . HIS A 1 590 ? -9.368 30.708 43.096 1.00 59.34 590 HIS A CA 1
ATOM 4672 C C . HIS A 1 590 ? -10.135 29.533 43.735 1.00 59.34 590 HIS A C 1
ATOM 4674 O O . HIS A 1 590 ? -10.861 29.728 44.712 1.00 59.34 590 HIS A O 1
ATOM 4680 N N . GLY A 1 591 ? -9.993 28.319 43.201 1.00 53.47 591 GLY A N 1
ATOM 4681 C CA . GLY A 1 591 ? -10.548 27.097 43.778 1.00 53.47 591 GLY A CA 1
ATOM 4682 C C . GLY A 1 591 ? -9.908 26.751 45.121 1.00 53.47 591 GLY A C 1
ATOM 4683 O O . GLY A 1 591 ? -10.627 26.544 46.093 1.00 53.47 591 GLY A O 1
ATOM 4684 N N . LEU A 1 592 ? -8.574 26.774 45.197 1.00 53.53 592 LEU A N 1
ATOM 4685 C CA . LEU A 1 592 ? -7.802 26.441 46.398 1.00 53.53 592 LEU A CA 1
ATOM 4686 C C . LEU A 1 592 ? -8.127 27.367 47.576 1.00 53.53 592 LEU A C 1
ATOM 4688 O O . LEU A 1 592 ? -8.459 26.874 48.647 1.00 53.53 592 LEU A O 1
ATOM 4692 N N . ARG A 1 593 ? -8.161 28.691 47.368 1.00 56.75 593 ARG A N 1
ATOM 4693 C CA . ARG A 1 593 ? -8.552 29.645 48.431 1.00 56.75 593 ARG A CA 1
ATOM 4694 C C . ARG A 1 593 ? -9.973 29.394 48.946 1.00 56.75 593 ARG A C 1
ATOM 4696 O O . ARG A 1 593 ? -10.251 29.548 50.128 1.00 56.75 593 ARG A O 1
ATOM 4703 N N . LYS A 1 594 ? -10.875 28.967 48.057 1.00 54.38 594 LYS A N 1
ATOM 4704 C CA . LYS A 1 594 ? -12.259 28.624 48.405 1.00 54.38 594 LYS A CA 1
ATOM 4705 C C . LYS A 1 594 ? -12.385 27.240 49.065 1.00 54.38 594 LYS A C 1
ATOM 4707 O O . LYS A 1 594 ? -13.401 26.974 49.696 1.00 54.38 594 LYS A O 1
ATOM 4712 N N . ALA A 1 595 ? -11.381 26.375 48.917 1.00 49.31 595 ALA A N 1
ATOM 4713 C CA . ALA A 1 595 ? -11.257 25.126 49.663 1.00 49.31 595 ALA A CA 1
ATOM 4714 C C . ALA A 1 595 ? -10.707 25.383 51.076 1.00 49.31 595 ALA A C 1
ATOM 4716 O O . ALA A 1 595 ? -11.254 24.834 52.023 1.00 49.31 595 ALA A O 1
ATOM 4717 N N . GLU A 1 596 ? -9.731 26.286 51.242 1.00 51.75 596 GLU A N 1
ATOM 4718 C CA . GLU A 1 596 ? -9.267 26.757 52.563 1.00 51.75 596 GLU A CA 1
ATOM 4719 C C . GLU A 1 596 ? -10.420 27.377 53.388 1.00 51.75 596 GLU A C 1
ATOM 4721 O O . GLU A 1 596 ? -10.540 27.112 54.584 1.00 51.75 596 GLU A O 1
ATOM 4726 N N . ASP A 1 597 ? -11.326 28.126 52.743 1.00 49.97 597 ASP A N 1
ATOM 4727 C CA . ASP A 1 597 ? -12.567 28.635 53.359 1.00 49.97 597 ASP A CA 1
ATOM 4728 C C . ASP A 1 597 ? -13.582 27.523 53.741 1.00 49.97 597 ASP A C 1
ATOM 4730 O O . ASP A 1 597 ? -14.455 27.755 54.583 1.00 49.97 597 ASP A O 1
ATOM 4734 N N . LEU A 1 598 ? -13.512 26.336 53.120 1.00 45.12 598 LEU A N 1
ATOM 4735 C CA . LEU A 1 598 ? -14.447 25.215 53.329 1.00 45.12 598 LEU A CA 1
ATOM 4736 C C . LEU A 1 598 ? -13.946 24.198 54.362 1.00 45.12 598 LEU A C 1
ATOM 4738 O O . LEU A 1 598 ? -14.737 23.710 55.168 1.00 45.12 598 LEU A O 1
ATOM 4742 N N . ASP A 1 599 ? -12.643 23.915 54.353 1.00 45.19 599 ASP A N 1
ATOM 4743 C CA . ASP A 1 599 ? -11.940 23.019 55.282 1.00 45.19 599 ASP A CA 1
ATOM 4744 C C . ASP A 1 599 ? -12.260 23.403 56.739 1.00 45.19 599 ASP A C 1
ATOM 4746 O O . ASP A 1 599 ? -12.684 22.582 57.553 1.00 45.19 599 ASP A O 1
ATOM 4750 N N . HIS A 1 600 ? -12.250 24.713 57.012 1.00 46.62 600 HIS A N 1
ATOM 4751 C CA . HIS A 1 600 ? -12.561 25.292 58.319 1.00 46.62 600 HIS A CA 1
ATOM 4752 C C . HIS A 1 600 ? -14.024 25.092 58.793 1.00 46.62 600 HIS A C 1
ATOM 4754 O O . HIS A 1 600 ? -14.336 25.410 59.944 1.00 46.62 600 HIS A O 1
ATOM 4760 N N . CYS A 1 601 ? -14.922 24.581 57.940 1.00 41.75 601 CYS A N 1
ATOM 4761 C CA . CYS A 1 601 ? -16.307 24.228 58.282 1.00 41.75 601 CYS A CA 1
ATOM 4762 C C . CYS A 1 601 ? -16.561 22.712 58.399 1.00 41.75 601 CYS A C 1
ATOM 4764 O O . CYS A 1 601 ? -17.574 22.330 58.983 1.00 41.75 601 CYS A O 1
ATOM 4766 N N . LEU A 1 602 ? -15.692 21.850 57.855 1.00 43.38 602 LEU A N 1
ATOM 4767 C CA . LEU A 1 602 ? -15.942 20.399 57.768 1.00 43.38 602 LEU A CA 1
ATOM 4768 C C . LEU A 1 602 ? -15.520 19.620 59.029 1.00 43.38 602 LEU A C 1
ATOM 4770 O O . LEU A 1 602 ? -16.127 18.592 59.343 1.00 43.38 602 LEU A O 1
ATOM 4774 N N . ASP A 1 603 ? -14.559 20.148 59.795 1.00 40.44 603 ASP A N 1
ATOM 4775 C CA . ASP A 1 603 ? -14.073 19.577 61.067 1.00 40.44 603 ASP A CA 1
ATOM 4776 C C . ASP A 1 603 ? -15.195 19.308 62.102 1.00 40.44 603 ASP A C 1
ATOM 4778 O O . ASP A 1 603 ? -15.106 18.368 62.895 1.00 40.44 603 ASP A O 1
ATOM 4782 N N . ASP A 1 604 ? -16.270 20.109 62.099 1.00 41.66 604 ASP A N 1
ATOM 4783 C CA . ASP A 1 604 ? -17.340 20.056 63.113 1.00 41.66 604 ASP A CA 1
ATOM 4784 C C . ASP A 1 604 ? -18.415 18.974 62.833 1.00 41.66 604 ASP A C 1
ATOM 4786 O O . ASP A 1 604 ? -19.096 18.521 63.761 1.00 41.66 604 ASP A O 1
ATOM 4790 N N . GLU A 1 605 ? -18.579 18.516 61.580 1.00 40.16 605 GLU A N 1
ATOM 4791 C CA . GLU A 1 605 ? -19.609 17.520 61.210 1.00 40.16 605 GLU A CA 1
ATOM 4792 C C . GLU A 1 605 ? -19.073 16.084 61.052 1.00 40.16 605 GLU A C 1
ATOM 4794 O O . GLU A 1 605 ? -19.815 15.124 61.302 1.00 40.16 605 GLU A O 1
ATOM 4799 N N . LEU A 1 606 ? -17.783 15.901 60.736 1.00 35.88 606 LEU A N 1
ATOM 4800 C CA . LEU A 1 606 ? -17.188 14.582 60.447 1.00 35.88 606 LEU A CA 1
ATOM 4801 C C . LEU A 1 606 ? -17.234 13.595 61.639 1.00 35.88 606 LEU A C 1
ATOM 4803 O O . LEU A 1 606 ? -17.180 12.377 61.468 1.00 35.88 606 LEU A O 1
ATOM 4807 N N . MET A 1 607 ? -17.397 14.102 62.863 1.00 38.12 607 MET A N 1
ATOM 4808 C CA . MET A 1 607 ? -17.380 13.333 64.117 1.00 38.12 607 MET A CA 1
ATOM 4809 C C . MET A 1 607 ? -18.672 12.552 64.451 1.00 38.12 607 MET A C 1
ATOM 4811 O O . MET A 1 607 ? -18.804 12.072 65.582 1.00 38.12 607 MET A O 1
ATOM 4815 N N . ARG A 1 608 ? -19.656 12.430 63.538 1.00 36.06 608 ARG A N 1
ATOM 4816 C CA . ARG A 1 608 ? -20.999 11.906 63.895 1.00 36.06 608 ARG A CA 1
ATOM 4817 C C . ARG A 1 608 ? -21.528 10.645 63.217 1.00 36.06 608 ARG A C 1
ATOM 4819 O O . ARG A 1 608 ? -22.397 10.025 63.829 1.00 36.06 608 ARG A O 1
ATOM 4826 N N . MET A 1 609 ? -21.094 10.254 62.016 1.00 33.47 609 MET A N 1
ATOM 4827 C CA . MET A 1 609 ? -21.761 9.158 61.281 1.00 33.47 609 MET A CA 1
ATOM 4828 C C . MET A 1 609 ? -20.799 8.178 60.594 1.00 33.47 609 MET A C 1
ATOM 4830 O O . MET A 1 609 ? -20.686 8.136 59.373 1.00 33.47 609 MET A O 1
ATOM 4834 N N . GLN A 1 610 ? -20.173 7.316 61.399 1.00 29.58 610 GLN A N 1
ATOM 4835 C CA . GLN A 1 610 ? -19.733 5.994 60.938 1.00 29.58 610 GLN A CA 1
ATOM 4836 C C . GLN A 1 610 ? -20.839 4.950 61.179 1.00 29.58 610 GLN A C 1
ATOM 4838 O O . GLN A 1 610 ? -21.511 5.016 62.203 1.00 29.58 610 GLN A O 1
ATOM 4843 N N . GLU A 1 611 ? -20.932 3.985 60.251 1.00 28.92 611 GLU A N 1
ATOM 4844 C CA . GLU A 1 611 ? -21.590 2.654 60.277 1.00 28.92 611 GLU A CA 1
ATOM 4845 C C . GLU A 1 611 ? -22.601 2.435 59.132 1.00 28.92 611 GLU A C 1
ATOM 4847 O O . GLU A 1 611 ? -23.641 3.082 59.054 1.00 28.92 611 GLU A O 1
ATOM 4852 N N . GLY A 1 612 ? -22.299 1.472 58.245 1.00 28.17 612 GLY A N 1
ATOM 4853 C CA . GLY A 1 612 ? -23.160 1.101 57.113 1.00 28.17 612 GLY A CA 1
ATOM 4854 C C . GLY A 1 612 ? -22.415 0.435 55.948 1.00 28.17 612 GLY A C 1
ATOM 4855 O O . GLY A 1 612 ? -22.247 1.039 54.894 1.00 28.17 612 GLY A O 1
ATOM 4856 N N . GLU A 1 613 ? -21.947 -0.807 56.110 1.00 31.20 613 GLU A N 1
ATOM 4857 C CA . GLU A 1 613 ? -21.265 -1.530 55.022 1.00 31.20 613 GLU A CA 1
ATOM 4858 C C . GLU A 1 613 ? -22.215 -1.996 53.903 1.00 31.20 613 GLU A C 1
ATOM 4860 O O . GLU A 1 613 ? -23.239 -2.625 54.163 1.00 31.20 613 GLU A O 1
ATOM 4865 N N . SER A 1 614 ? -21.796 -1.860 52.640 1.00 26.34 614 SER A N 1
ATOM 4866 C CA . SER A 1 614 ? -21.695 -2.999 51.699 1.00 26.34 614 SER A CA 1
ATOM 4867 C C . SER A 1 614 ? -21.032 -2.592 50.373 1.00 26.34 614 SER A C 1
ATOM 4869 O O . SER A 1 614 ? -21.001 -1.423 50.003 1.00 26.34 614 SER A O 1
ATOM 4871 N N . LYS A 1 615 ? -20.436 -3.563 49.667 1.00 34.03 615 LYS A N 1
ATOM 4872 C CA . LYS A 1 615 ? -19.681 -3.375 48.411 1.00 34.03 615 LYS A CA 1
ATOM 4873 C C . LYS A 1 615 ? -20.260 -4.250 47.298 1.00 34.03 615 LYS A C 1
ATOM 4875 O O . LYS A 1 615 ? -20.622 -5.393 47.577 1.00 34.03 615 LYS A O 1
ATOM 4880 N N . PRO A 1 616 ? -20.131 -3.824 46.034 1.00 31.66 616 PRO A N 1
ATOM 4881 C CA . PRO A 1 616 ? -19.832 -4.738 44.937 1.00 31.66 616 PRO A CA 1
ATOM 4882 C C . PRO A 1 616 ? -18.433 -4.464 44.348 1.00 31.66 616 PRO A C 1
ATOM 4884 O O . PRO A 1 616 ? -18.056 -3.325 44.090 1.00 31.66 616 PRO A O 1
ATOM 4887 N N . LYS A 1 617 ? -17.649 -5.527 44.114 1.00 40.69 617 LYS A N 1
ATOM 4888 C CA . LYS A 1 617 ? -16.377 -5.485 43.366 1.00 40.69 617 LYS A CA 1
ATOM 4889 C C . LYS A 1 617 ? -16.478 -6.383 42.128 1.00 40.69 617 LYS A C 1
ATOM 4891 O O . LYS A 1 617 ? -16.278 -7.589 42.258 1.00 40.69 617 LYS A O 1
ATOM 4896 N N . ALA A 1 618 ? -16.718 -5.817 40.946 1.00 33.28 618 ALA A N 1
ATOM 4897 C CA . ALA A 1 618 ? -16.585 -6.524 39.666 1.00 33.28 618 ALA A CA 1
ATOM 4898 C C . ALA A 1 618 ? -16.348 -5.534 38.510 1.00 33.28 618 ALA A C 1
ATOM 4900 O O . ALA A 1 618 ? -17.175 -4.663 38.282 1.00 33.28 618 ALA A O 1
ATOM 4901 N N . SER A 1 619 ? -15.200 -5.649 37.829 1.00 36.56 619 SER A N 1
ATOM 4902 C CA . SER A 1 619 ? -14.899 -5.042 36.514 1.00 36.56 619 SER A CA 1
ATOM 4903 C C . SER A 1 619 ? -13.473 -5.446 36.094 1.00 36.56 619 SER A C 1
ATOM 4905 O O . SER A 1 619 ? -13.294 -6.359 35.293 1.00 36.56 619 SER A O 1
ATOM 4907 N N . LYS A 1 620 ? -12.437 -4.893 36.746 1.00 37.84 620 LYS A N 1
ATOM 4908 C CA . LYS A 1 620 ? -11.004 -5.109 36.434 1.00 37.84 620 LYS A CA 1
ATOM 4909 C C . LYS A 1 620 ? -10.429 -6.498 36.798 1.00 37.84 620 LYS A C 1
ATOM 4911 O O . LYS A 1 620 ? -9.303 -6.576 37.282 1.00 37.84 620 LYS A O 1
ATOM 4916 N N . ARG A 1 621 ? -11.178 -7.598 36.638 1.00 38.31 621 ARG A N 1
ATOM 4917 C CA . ARG A 1 621 ? -10.711 -8.950 37.029 1.00 38.31 621 ARG A CA 1
ATOM 4918 C C . ARG A 1 621 ? -10.594 -9.973 35.895 1.00 38.31 621 ARG A C 1
ATOM 4920 O O . ARG A 1 621 ? -9.809 -10.895 36.056 1.00 38.31 621 ARG A O 1
ATOM 4927 N N . ALA A 1 622 ? -11.307 -9.806 34.779 1.00 40.78 622 ALA A N 1
ATOM 4928 C CA . ALA A 1 622 ? -11.287 -10.777 33.678 1.00 40.78 622 ALA A CA 1
ATOM 4929 C C . ALA A 1 622 ? -10.064 -10.631 32.750 1.00 40.78 622 ALA A C 1
ATOM 4931 O O . ALA A 1 622 ? -9.438 -11.627 32.401 1.00 40.78 622 ALA A O 1
ATOM 4932 N N . ALA A 1 623 ? -9.681 -9.398 32.390 1.00 43.31 623 ALA A N 1
ATOM 4933 C CA . ALA A 1 623 ? -8.622 -9.145 31.401 1.00 43.31 623 ALA A CA 1
ATOM 4934 C C . ALA A 1 623 ? -7.278 -9.823 31.746 1.00 43.31 623 ALA A C 1
ATOM 4936 O O . ALA A 1 623 ? -6.652 -10.429 30.880 1.00 43.31 623 ALA A O 1
ATOM 4937 N N . GLY A 1 624 ? -6.886 -9.796 33.025 1.00 51.50 624 GLY A N 1
ATOM 4938 C CA . GLY A 1 624 ? -5.641 -10.400 33.511 1.00 51.50 624 GLY A CA 1
ATOM 4939 C C . GLY A 1 624 ? -5.651 -11.930 33.666 1.00 51.50 624 GLY A C 1
ATOM 4940 O O . GLY A 1 624 ? -4.607 -12.487 33.987 1.00 51.50 624 GLY A O 1
ATOM 4941 N N . GLU A 1 625 ? -6.779 -12.630 33.465 1.00 62.81 625 GLU A N 1
ATOM 4942 C CA . GLU A 1 625 ? -6.781 -14.110 33.389 1.00 62.81 625 GLU A CA 1
ATOM 4943 C C . GLU A 1 625 ? -6.355 -14.600 31.993 1.00 62.81 625 GLU A C 1
ATOM 4945 O O . GLU A 1 625 ? -5.807 -15.693 31.863 1.00 62.81 625 GLU A O 1
ATOM 4950 N N . TYR A 1 626 ? -6.568 -13.788 30.951 1.00 69.50 626 TYR A N 1
ATOM 4951 C CA . TYR A 1 626 ? -6.400 -14.196 29.553 1.00 69.50 626 TYR A CA 1
ATOM 4952 C C . TYR A 1 626 ? -5.307 -13.432 28.795 1.00 69.50 626 TYR A C 1
ATOM 4954 O O . TYR A 1 626 ? -5.169 -13.636 27.596 1.00 69.50 626 TYR A O 1
ATOM 4962 N N . GLU A 1 627 ? -4.525 -12.567 29.442 1.00 77.19 627 GLU A N 1
ATOM 4963 C CA . GLU A 1 627 ? -3.638 -11.598 28.772 1.00 77.19 627 GLU A CA 1
ATOM 4964 C C . GLU A 1 627 ? -2.636 -12.240 27.783 1.00 77.19 627 GLU A C 1
ATOM 4966 O O . GLU A 1 627 ? -2.508 -11.783 26.645 1.00 77.19 627 GLU A O 1
ATOM 4971 N N . GLU A 1 628 ? -2.036 -13.385 28.136 1.00 79.94 628 GLU A N 1
ATOM 4972 C CA . GLU A 1 628 ? -1.200 -14.185 27.218 1.00 79.94 628 GLU A CA 1
ATOM 4973 C C . GLU A 1 628 ? -1.979 -14.733 26.007 1.00 79.94 628 GLU A C 1
ATOM 4975 O O . GLU A 1 628 ? -1.454 -14.802 24.895 1.00 79.94 628 GLU A O 1
ATOM 4980 N N . ALA A 1 629 ? -3.234 -15.144 26.208 1.00 79.56 629 ALA A N 1
ATOM 4981 C CA . ALA A 1 629 ? -4.096 -15.658 25.147 1.00 79.56 629 ALA A CA 1
ATOM 4982 C C . ALA A 1 629 ? -4.612 -14.529 24.241 1.00 79.56 629 ALA A C 1
ATOM 4984 O O . ALA A 1 629 ? -4.689 -14.710 23.028 1.00 79.56 629 ALA A O 1
ATOM 4985 N N . THR A 1 630 ? -4.881 -13.347 24.800 1.00 83.75 630 THR A N 1
ATOM 4986 C CA . THR A 1 630 ? -5.229 -12.134 24.051 1.00 83.75 630 THR A CA 1
ATOM 4987 C C . THR A 1 630 ? -4.080 -11.696 23.144 1.00 83.75 630 THR A C 1
ATOM 4989 O O . THR A 1 630 ? -4.338 -11.376 21.984 1.00 83.75 630 THR A O 1
ATOM 4992 N N . SER A 1 631 ? -2.821 -11.750 23.612 1.00 86.31 631 SER A N 1
ATOM 4993 C CA . SER A 1 631 ? -1.663 -11.506 22.733 1.00 86.31 631 SER A CA 1
ATOM 4994 C C . SER A 1 631 ? -1.624 -12.526 21.600 1.00 86.31 631 SER A C 1
ATOM 4996 O O . SER A 1 631 ? -1.679 -12.122 20.444 1.00 86.31 631 SER A O 1
ATOM 4998 N N . ARG A 1 632 ? -1.667 -13.839 21.896 1.00 86.44 632 ARG A N 1
ATOM 4999 C CA . ARG A 1 632 ? -1.682 -14.872 20.840 1.00 86.44 632 ARG A CA 1
ATOM 5000 C C . ARG A 1 632 ? -2.794 -14.650 19.818 1.00 86.44 632 ARG A C 1
ATOM 5002 O O . ARG A 1 632 ? -2.531 -14.758 18.626 1.00 86.44 632 ARG A O 1
ATOM 5009 N N . VAL A 1 633 ? -4.013 -14.317 20.249 1.00 88.50 633 VAL A N 1
ATOM 5010 C CA . VAL A 1 633 ? -5.127 -14.043 19.328 1.00 88.50 633 VAL A CA 1
ATOM 5011 C C . VAL A 1 633 ? -4.843 -12.814 18.458 1.00 88.50 633 VAL A C 1
ATOM 5013 O O . VAL A 1 633 ? -5.033 -12.893 17.241 1.00 88.50 633 VAL A O 1
ATOM 5016 N N . ARG A 1 634 ? -4.325 -11.721 19.034 1.00 90.62 634 ARG A N 1
ATOM 5017 C CA . ARG A 1 634 ? -3.938 -10.515 18.284 1.00 90.62 634 ARG A CA 1
ATOM 5018 C C . ARG A 1 634 ? -2.822 -10.808 17.279 1.00 90.62 634 ARG A C 1
ATOM 5020 O O . ARG A 1 634 ? -2.961 -10.474 16.106 1.00 90.62 634 ARG A O 1
ATOM 5027 N N . ASP A 1 635 ? -1.765 -11.485 17.712 1.00 88.50 635 ASP A N 1
ATOM 5028 C CA . ASP A 1 635 ? -0.566 -11.762 16.916 1.00 88.50 635 ASP A CA 1
ATOM 5029 C C . ASP A 1 635 ? -0.831 -12.787 15.794 1.00 88.50 635 ASP A C 1
ATOM 5031 O O . ASP A 1 635 ? -0.305 -12.658 14.688 1.00 88.50 635 ASP A O 1
ATOM 5035 N N . LYS A 1 636 ? -1.678 -13.795 16.056 1.00 88.38 636 LYS A N 1
ATOM 5036 C CA . LYS A 1 636 ? -1.957 -14.921 15.145 1.00 88.38 636 LYS A CA 1
ATOM 5037 C C . LYS A 1 636 ? -3.159 -14.703 14.230 1.00 88.38 636 LYS A C 1
ATOM 5039 O O . LYS A 1 636 ? -3.142 -15.162 13.091 1.00 88.38 636 LYS A O 1
ATOM 5044 N N . PHE A 1 637 ? -4.216 -14.039 14.697 1.00 91.06 637 PHE A N 1
ATOM 5045 C CA . PHE A 1 637 ? -5.432 -13.809 13.903 1.00 91.06 637 PHE A CA 1
ATOM 5046 C C . PHE A 1 637 ? -5.587 -12.362 13.434 1.00 91.06 637 PHE A C 1
ATOM 5048 O O . PHE A 1 637 ? -6.470 -12.099 12.623 1.00 91.06 637 PHE A O 1
ATOM 5055 N N . LEU A 1 638 ? -4.706 -11.451 13.868 1.00 93.44 638 LEU A N 1
ATOM 5056 C CA . LEU A 1 638 ? -4.689 -10.042 13.460 1.00 93.44 638 LEU A CA 1
ATOM 5057 C C . LEU A 1 638 ? -5.996 -9.304 13.797 1.00 93.44 638 LEU A C 1
ATOM 5059 O O . LEU A 1 638 ? -6.430 -8.433 13.045 1.00 93.44 638 LEU A O 1
ATOM 5063 N N . ILE A 1 639 ? -6.601 -9.645 14.939 1.00 94.00 639 ILE A N 1
ATOM 5064 C CA . ILE A 1 639 ? -7.808 -9.010 15.483 1.00 94.00 639 ILE A CA 1
ATOM 5065 C C . ILE A 1 639 ? -7.600 -8.634 16.951 1.00 94.00 639 ILE A C 1
ATOM 5067 O O . ILE A 1 639 ? -7.018 -9.404 17.717 1.00 94.00 639 ILE A O 1
ATOM 5071 N N . GLU A 1 640 ? -8.131 -7.495 17.380 1.00 93.88 640 GLU A N 1
ATOM 5072 C CA . GLU A 1 640 ? -8.298 -7.220 18.808 1.00 93.88 640 GLU A CA 1
ATOM 5073 C C . GLU A 1 640 ? -9.604 -7.849 19.311 1.00 93.88 640 GLU A C 1
ATOM 5075 O O . GLU A 1 640 ? -10.700 -7.446 18.914 1.00 93.88 640 GLU A O 1
ATOM 5080 N N . ALA A 1 641 ? -9.487 -8.869 20.166 1.00 90.25 641 ALA A N 1
ATOM 5081 C CA . ALA A 1 641 ? -10.628 -9.627 20.671 1.00 90.25 641 ALA A CA 1
ATOM 5082 C C . ALA A 1 641 ? -11.603 -8.713 21.455 1.00 90.25 641 ALA A C 1
ATOM 5084 O O . ALA A 1 641 ? -11.207 -8.139 22.471 1.00 90.25 641 ALA A O 1
ATOM 5085 N N . PRO A 1 642 ? -12.871 -8.567 21.021 1.00 92.62 642 PRO A N 1
ATOM 5086 C CA . PRO A 1 642 ? -13.834 -7.680 21.674 1.00 92.62 642 PRO A CA 1
ATOM 5087 C C . PRO A 1 642 ? -14.356 -8.290 22.984 1.00 92.62 642 PRO A C 1
ATOM 5089 O O . PRO A 1 642 ? -14.336 -9.503 23.162 1.00 92.62 642 PRO A O 1
ATOM 5092 N N . GLU A 1 643 ? -14.925 -7.488 23.886 1.00 89.88 643 GLU A N 1
ATOM 5093 C CA . GLU A 1 643 ? -15.483 -7.991 25.160 1.00 89.88 643 GLU A CA 1
ATOM 5094 C C . GLU A 1 643 ? -16.532 -9.108 24.961 1.00 89.88 643 GLU A C 1
ATOM 5096 O O . GLU A 1 643 ? -16.566 -10.092 25.702 1.00 89.88 643 GLU A O 1
ATOM 5101 N N . SER A 1 644 ? -17.315 -9.031 23.879 1.00 92.44 644 SER A N 1
ATOM 5102 C CA . SER A 1 644 ? -18.288 -10.059 23.488 1.00 92.44 644 SER A CA 1
ATOM 5103 C C . SER A 1 644 ? -17.673 -11.428 23.157 1.00 92.44 644 SER A C 1
ATOM 5105 O O . SER A 1 644 ? -18.355 -12.442 23.309 1.00 92.44 644 SER A O 1
ATOM 5107 N N . PHE A 1 645 ? -16.397 -11.485 22.757 1.00 94.50 645 PHE A N 1
ATOM 5108 C CA . PHE A 1 645 ? -15.642 -12.732 22.601 1.00 94.50 645 PHE A CA 1
ATOM 5109 C C . PHE A 1 645 ? -15.411 -13.393 23.965 1.00 94.50 645 PHE A C 1
ATOM 5111 O O . PHE A 1 645 ? -15.742 -14.563 24.149 1.00 94.50 645 PHE A O 1
ATOM 5118 N N . PHE A 1 646 ? -14.921 -12.636 24.951 1.00 92.25 646 PHE A N 1
ATOM 5119 C CA . PHE A 1 646 ? -14.633 -13.157 26.292 1.00 92.25 646 PHE A CA 1
ATOM 5120 C C . PHE A 1 646 ? -15.905 -13.540 27.061 1.00 92.25 646 PHE A C 1
ATOM 5122 O O . PHE A 1 646 ? -15.936 -14.592 27.699 1.00 92.25 646 PHE A O 1
ATOM 5129 N N . LEU A 1 647 ? -16.986 -12.763 26.936 1.00 93.19 647 LEU A N 1
ATOM 5130 C CA . LEU A 1 647 ? -18.287 -13.109 27.525 1.00 93.19 647 LEU A CA 1
ATOM 5131 C C . LEU A 1 647 ? -18.870 -14.407 26.934 1.00 93.19 647 LEU A C 1
ATOM 5133 O O . LEU A 1 647 ? -19.397 -15.238 27.678 1.00 93.19 647 LEU A O 1
ATOM 5137 N N . LEU A 1 648 ? -18.741 -14.620 25.617 1.00 95.69 648 LEU A N 1
ATOM 5138 C CA . LEU A 1 648 ? -19.163 -15.872 24.979 1.00 95.69 648 LEU A CA 1
ATOM 5139 C C . LEU A 1 648 ? -18.259 -17.041 25.399 1.00 95.69 648 LEU A C 1
ATOM 5141 O O . LEU A 1 648 ? -18.753 -18.129 25.691 1.00 95.69 648 LEU A O 1
ATOM 5145 N N . TRP A 1 649 ? -16.948 -16.811 25.500 1.00 95.19 649 TRP A N 1
ATOM 5146 C CA . TRP A 1 649 ? -15.987 -17.798 25.990 1.00 95.19 649 TRP A CA 1
ATOM 5147 C C . TRP A 1 649 ? -16.299 -18.251 27.425 1.00 95.19 649 TRP A C 1
ATOM 5149 O O . TRP A 1 649 ? -16.341 -19.453 27.695 1.00 95.19 649 TRP A O 1
ATOM 5159 N N . GLU A 1 650 ? -16.606 -17.326 28.339 1.00 94.12 650 GLU A N 1
ATOM 5160 C CA . GLU A 1 650 ? -17.014 -17.668 29.708 1.00 94.12 650 GLU A CA 1
ATOM 5161 C C . GLU A 1 650 ? -18.356 -18.405 29.772 1.00 94.12 650 GLU A C 1
ATOM 5163 O O . GLU A 1 650 ? -18.498 -19.341 30.567 1.00 94.12 650 GLU A O 1
ATOM 5168 N N . ALA A 1 651 ? -19.329 -18.043 28.929 1.00 94.88 651 ALA A N 1
ATOM 5169 C CA . ALA A 1 651 ? -20.585 -18.785 28.827 1.00 94.88 651 ALA A CA 1
ATOM 5170 C C . ALA A 1 651 ? -20.318 -20.241 28.413 1.00 94.88 651 ALA A C 1
ATOM 5172 O O . ALA A 1 651 ? -20.802 -21.175 29.055 1.00 94.88 651 ALA A O 1
ATOM 5173 N N . CYS A 1 652 ? -19.463 -20.442 27.413 1.00 96.31 652 CYS A N 1
ATOM 5174 C CA . CYS A 1 652 ? -19.070 -21.757 26.924 1.00 96.31 652 CYS A CA 1
ATOM 5175 C C . CYS A 1 652 ? -18.259 -22.564 27.956 1.00 96.31 652 CYS A C 1
ATOM 5177 O O . CYS A 1 652 ? -18.572 -23.737 28.179 1.00 96.31 652 CYS A O 1
ATOM 5179 N N . ARG A 1 653 ? -17.320 -21.937 28.688 1.00 94.75 653 ARG A N 1
ATOM 5180 C CA . ARG A 1 653 ? -16.618 -22.560 29.835 1.00 94.75 653 ARG A CA 1
ATOM 5181 C C . ARG A 1 653 ? -17.587 -23.021 30.932 1.00 94.75 653 ARG A C 1
ATOM 5183 O O . ARG A 1 653 ? -17.346 -24.060 31.540 1.00 94.75 653 ARG A O 1
ATOM 5190 N N . LYS A 1 654 ? -18.681 -22.289 31.190 1.00 94.81 654 LYS A N 1
ATOM 5191 C CA . LYS A 1 654 ? -19.727 -22.684 32.161 1.00 94.81 654 LYS A CA 1
ATOM 5192 C C . LYS A 1 654 ? -20.646 -23.797 31.638 1.00 94.81 654 LYS A C 1
ATOM 5194 O O . LYS A 1 654 ? -21.132 -24.608 32.427 1.00 94.81 654 LYS A O 1
ATOM 5199 N N . LEU A 1 655 ? -20.901 -23.841 30.331 1.00 94.81 655 LEU A N 1
ATOM 5200 C CA . LEU A 1 655 ? -21.763 -24.840 29.688 1.00 94.81 655 LEU A CA 1
ATOM 5201 C C . LEU A 1 655 ? -21.083 -26.213 29.575 1.00 94.81 655 LEU A C 1
ATOM 5203 O O . LEU A 1 655 ? -21.691 -27.218 29.967 1.00 94.81 655 LEU A O 1
ATOM 5207 N N . ASN A 1 656 ? -19.839 -26.239 29.082 1.00 94.50 656 ASN A N 1
ATOM 5208 C CA . ASN A 1 656 ? -19.006 -27.432 28.906 1.00 94.50 656 ASN A CA 1
ATOM 5209 C C . ASN A 1 656 ? -17.553 -27.149 29.362 1.00 94.50 656 ASN A C 1
ATOM 5211 O O . ASN A 1 656 ? -16.705 -26.803 28.540 1.00 94.50 656 ASN A O 1
ATOM 5215 N N . PRO A 1 657 ? -17.230 -27.320 30.661 1.00 92.56 657 PRO A N 1
ATOM 5216 C CA . PRO A 1 657 ? -15.884 -27.057 31.185 1.00 92.56 657 PRO A CA 1
ATOM 5217 C C . PRO A 1 657 ? -14.782 -27.957 30.603 1.00 92.56 657 PRO A C 1
ATOM 5219 O O . PRO A 1 657 ? -13.609 -27.604 30.672 1.00 92.56 657 PRO A O 1
ATOM 5222 N N . SER A 1 658 ? -15.149 -29.127 30.071 1.00 90.75 658 SER A N 1
ATOM 5223 C CA . SER A 1 658 ? -14.232 -30.122 29.495 1.00 90.75 658 SER A CA 1
ATOM 5224 C C . SER A 1 658 ? -13.852 -29.846 28.039 1.00 90.75 658 SER A C 1
ATOM 5226 O O . SER A 1 658 ? -12.745 -30.185 27.633 1.00 90.75 658 SER A O 1
ATOM 5228 N N . ASN A 1 659 ? -14.754 -29.250 27.258 1.00 92.06 659 ASN A N 1
ATOM 5229 C CA . ASN A 1 659 ? -14.486 -28.765 25.906 1.00 92.06 659 ASN A CA 1
ATOM 5230 C C . ASN A 1 659 ? -15.388 -27.546 25.630 1.00 92.06 659 ASN A C 1
ATOM 5232 O O . ASN A 1 659 ? -16.513 -27.712 25.151 1.00 92.06 659 ASN A O 1
ATOM 5236 N N . PRO A 1 660 ? -14.922 -26.320 25.928 1.00 93.56 660 PRO A N 1
ATOM 5237 C CA . PRO A 1 660 ? -15.722 -25.119 25.717 1.00 93.56 660 PRO A CA 1
ATOM 5238 C C . PRO A 1 660 ? -16.032 -24.839 24.238 1.00 93.56 660 PRO A C 1
ATOM 5240 O O . PRO A 1 660 ? -17.063 -24.243 23.947 1.00 93.56 660 PRO A O 1
ATOM 5243 N N . CYS A 1 661 ? -15.205 -25.292 23.288 1.00 93.69 661 CYS A N 1
ATOM 5244 C CA . CYS A 1 661 ? -15.497 -25.134 21.858 1.00 93.69 661 CYS A CA 1
ATOM 5245 C C . CYS A 1 661 ? -16.749 -25.921 21.435 1.00 93.69 661 CYS A C 1
ATOM 5247 O O . CYS A 1 661 ? -17.587 -25.405 20.695 1.00 93.69 661 CYS A O 1
ATOM 5249 N N . ALA A 1 662 ? -16.923 -27.117 22.004 1.00 94.38 662 ALA A N 1
ATOM 5250 C CA . ALA A 1 662 ? -18.099 -27.975 21.855 1.00 94.38 662 ALA A CA 1
ATOM 5251 C C . ALA A 1 662 ? -19.297 -27.570 22.749 1.00 94.38 662 ALA A C 1
ATOM 5253 O O . ALA A 1 662 ? -20.247 -28.334 22.915 1.00 94.38 662 ALA A O 1
ATOM 5254 N N . ALA A 1 663 ? -19.288 -26.391 23.381 1.00 95.94 663 ALA A N 1
ATOM 5255 C CA . ALA A 1 663 ? -20.379 -25.972 24.270 1.00 95.94 663 ALA A CA 1
ATOM 5256 C C . ALA A 1 663 ? -21.706 -25.667 23.545 1.00 95.94 663 ALA A C 1
ATOM 5258 O O . ALA A 1 663 ? -22.751 -25.619 24.197 1.00 95.94 663 ALA A O 1
ATOM 5259 N N . LEU A 1 664 ? -21.665 -25.450 22.225 1.00 96.44 664 LEU A N 1
ATOM 5260 C CA . LEU A 1 664 ? -22.806 -25.028 21.404 1.00 96.44 664 LEU A CA 1
ATOM 5261 C C . LEU A 1 664 ? -23.343 -26.135 20.471 1.00 96.44 664 LEU A C 1
ATOM 5263 O O . LEU A 1 664 ? -24.272 -25.885 19.705 1.00 96.44 664 LEU A O 1
ATOM 5267 N N . GLU A 1 665 ? -22.823 -27.367 20.550 1.00 94.94 665 GLU A N 1
ATOM 5268 C CA . GLU A 1 665 ? -23.189 -28.452 19.617 1.00 94.94 665 GLU A CA 1
ATOM 5269 C C . GLU A 1 665 ? -24.690 -28.792 19.660 1.00 94.94 665 GLU A C 1
ATOM 5271 O O . GLU A 1 665 ? -25.283 -29.133 18.640 1.00 94.94 665 GLU A O 1
ATOM 5276 N N . GLY A 1 666 ? -25.340 -28.606 20.817 1.00 90.88 666 GLY A N 1
ATOM 5277 C CA . GLY A 1 666 ? -26.792 -28.771 20.985 1.00 90.88 666 GLY A CA 1
ATOM 5278 C C . GLY A 1 666 ? -27.663 -27.736 20.253 1.00 90.88 666 GLY A C 1
ATOM 5279 O O . GLY A 1 666 ? -28.880 -27.890 20.225 1.00 90.88 666 GLY A O 1
ATOM 5280 N N . ILE A 1 667 ? -27.069 -26.694 19.661 1.00 95.56 667 ILE A N 1
ATOM 5281 C CA . ILE A 1 667 ? -27.729 -25.763 18.726 1.00 95.56 667 ILE A CA 1
ATOM 5282 C C . ILE A 1 667 ? -27.103 -25.819 17.319 1.00 95.56 667 ILE A C 1
ATOM 5284 O O . ILE A 1 667 ? -27.229 -24.873 16.547 1.00 95.56 667 ILE A O 1
ATOM 5288 N N . GLY A 1 668 ? -26.394 -26.909 16.997 1.00 94.38 668 GLY A N 1
ATOM 5289 C CA . GLY A 1 668 ? -25.768 -27.128 15.690 1.00 94.38 668 GLY A CA 1
ATOM 5290 C C . GLY A 1 668 ? -24.513 -26.288 15.426 1.00 94.38 668 GLY A C 1
ATOM 5291 O O . GLY A 1 668 ? -24.087 -26.201 14.279 1.00 94.38 668 GLY A O 1
ATOM 5292 N N . LEU A 1 669 ? -23.911 -25.663 16.445 1.00 96.88 669 LEU A N 1
ATOM 5293 C CA . LEU A 1 669 ? -22.761 -24.762 16.288 1.00 96.88 669 LEU A CA 1
ATOM 5294 C C . LEU A 1 669 ? -21.511 -25.278 17.011 1.00 96.88 669 LEU A C 1
ATOM 5296 O O . LEU A 1 669 ? -21.601 -25.915 18.058 1.00 96.88 669 LEU A O 1
ATOM 5300 N N . THR A 1 670 ? -20.329 -24.921 16.509 1.00 95.94 670 THR A N 1
ATOM 5301 C CA . THR A 1 670 ? -19.051 -25.112 17.218 1.00 95.94 670 THR A CA 1
ATOM 5302 C C . THR A 1 670 ? -18.166 -23.868 17.122 1.00 95.94 670 THR A C 1
ATOM 5304 O O . THR A 1 670 ? -18.184 -23.168 16.103 1.00 95.94 670 THR A O 1
ATOM 5307 N N . LEU A 1 671 ? -17.417 -23.562 18.188 1.00 95.94 671 LEU A N 1
ATOM 5308 C CA . LEU A 1 671 ? -16.480 -22.432 18.219 1.00 95.94 671 LEU A CA 1
ATOM 5309 C C . LEU A 1 671 ? -15.097 -22.854 17.714 1.00 95.94 671 LEU A C 1
ATOM 5311 O O . LEU A 1 671 ? -14.525 -23.833 18.193 1.00 95.94 671 LEU A O 1
ATOM 5315 N N . VAL A 1 672 ? -14.530 -22.074 16.795 1.00 93.88 672 VAL A N 1
ATOM 5316 C CA . VAL A 1 672 ? -13.289 -22.411 16.077 1.00 93.88 672 VAL A CA 1
ATOM 5317 C C . VAL A 1 672 ? -12.299 -21.241 16.042 1.00 93.88 672 VAL A C 1
ATOM 5319 O O . VAL A 1 672 ? -12.557 -20.169 16.598 1.00 93.88 672 VAL A O 1
ATOM 5322 N N . GLY A 1 673 ? -11.147 -21.441 15.391 1.00 91.88 673 GLY A N 1
ATOM 5323 C CA . GLY A 1 673 ? -10.180 -20.376 15.111 1.00 91.88 673 GLY A CA 1
ATOM 5324 C C . GLY A 1 673 ? -9.678 -19.699 16.396 1.00 91.88 673 GLY A C 1
ATOM 5325 O O . GLY A 1 673 ? -9.117 -20.395 17.247 1.00 91.88 673 GLY A O 1
ATOM 5326 N N . PRO A 1 674 ? -9.890 -18.380 16.582 1.00 92.50 674 PRO A N 1
ATOM 5327 C CA . PRO A 1 674 ? -9.529 -17.665 17.808 1.00 92.50 674 PRO A CA 1
ATOM 5328 C C . PRO A 1 674 ? -9.991 -18.342 19.108 1.00 92.50 674 PRO A C 1
ATOM 5330 O O . PRO A 1 674 ? -9.226 -18.388 20.068 1.00 92.50 674 PRO A O 1
ATOM 5333 N N . PHE A 1 675 ? -11.200 -18.920 19.153 1.00 93.00 675 PHE A N 1
ATOM 5334 C CA . PHE A 1 675 ? -11.689 -19.608 20.357 1.00 93.00 675 PHE A CA 1
ATOM 5335 C C . PHE A 1 675 ? -10.905 -20.893 20.659 1.00 93.00 675 PHE A C 1
ATOM 5337 O O . PHE A 1 675 ? -10.608 -21.172 21.819 1.00 93.00 675 PHE A O 1
ATOM 5344 N N . GLN A 1 676 ? -10.518 -21.645 19.625 1.00 89.50 676 GLN A N 1
ATOM 5345 C CA . GLN A 1 676 ? -9.717 -22.859 19.789 1.00 89.50 676 GLN A CA 1
ATOM 5346 C C . GLN A 1 676 ? -8.281 -22.538 20.241 1.00 89.50 676 GLN A C 1
ATOM 5348 O O . GLN A 1 676 ? -7.695 -23.286 21.020 1.00 89.50 676 GLN A O 1
ATOM 5353 N N . ASP A 1 677 ? -7.719 -21.393 19.841 1.00 86.81 677 ASP A N 1
ATOM 5354 C CA . ASP A 1 677 ? -6.393 -20.972 20.314 1.00 86.81 677 ASP A CA 1
ATOM 5355 C C . ASP A 1 677 ? -6.372 -20.580 21.800 1.00 86.81 677 ASP A C 1
ATOM 5357 O O . ASP A 1 677 ? -5.407 -20.860 22.519 1.00 86.81 677 ASP A O 1
ATOM 5361 N N . VAL A 1 678 ? -7.466 -19.988 22.290 1.00 87.56 678 VAL A N 1
ATOM 5362 C CA . VAL A 1 678 ? -7.671 -19.750 23.727 1.00 87.56 678 VAL A CA 1
ATOM 5363 C C . VAL A 1 678 ? -7.887 -21.072 24.476 1.00 87.56 678 VAL A C 1
ATOM 5365 O O . VAL A 1 678 ? -7.406 -21.208 25.600 1.00 87.56 678 VAL A O 1
ATOM 5368 N N . ALA A 1 679 ? -8.551 -22.055 23.856 1.00 85.44 679 ALA A N 1
ATOM 5369 C CA . ALA A 1 679 ? -8.801 -23.374 24.439 1.00 85.44 679 ALA A CA 1
ATOM 5370 C C . ALA A 1 679 ? -7.532 -24.234 24.594 1.00 85.44 679 ALA A C 1
ATOM 5372 O O . ALA A 1 679 ? -7.309 -24.823 25.651 1.00 85.44 679 ALA A O 1
ATOM 5373 N N . GLU A 1 680 ? -6.723 -24.327 23.536 1.00 76.69 680 GLU A N 1
ATOM 5374 C CA . GLU A 1 680 ? -5.677 -25.352 23.388 1.00 76.69 680 GLU A CA 1
ATOM 5375 C C . GLU A 1 680 ? -4.248 -24.781 23.318 1.00 76.69 680 GLU A C 1
ATOM 5377 O O . GLU A 1 680 ? -3.293 -25.556 23.290 1.00 76.69 680 GLU A O 1
ATOM 5382 N N . ALA A 1 681 ? -4.079 -23.449 23.262 1.00 70.19 681 ALA A N 1
ATOM 5383 C CA . ALA A 1 681 ? -2.796 -22.774 22.989 1.00 70.19 681 ALA A CA 1
ATOM 5384 C C . ALA A 1 681 ? -2.078 -23.343 21.744 1.00 70.19 681 ALA A C 1
ATOM 5386 O O . ALA A 1 681 ? -0.867 -23.566 21.723 1.00 70.19 681 ALA A O 1
ATOM 5387 N N . SER A 1 682 ? -2.873 -23.654 20.719 1.00 61.75 682 SER A N 1
ATOM 5388 C CA . SER A 1 682 ? -2.490 -24.551 19.631 1.00 61.75 682 SER A CA 1
ATOM 5389 C C . SER A 1 682 ? -1.520 -23.935 18.611 1.00 61.75 682 SER A C 1
ATOM 5391 O O . SER A 1 682 ? -1.686 -22.802 18.162 1.00 61.75 682 SER A O 1
ATOM 5393 N N . ASN A 1 683 ? -0.593 -24.740 18.089 1.00 63.75 683 ASN A N 1
ATOM 5394 C CA . ASN A 1 683 ? 0.207 -24.381 16.908 1.00 63.75 683 ASN A CA 1
ATOM 5395 C C . ASN A 1 683 ? -0.545 -24.626 15.576 1.00 63.75 683 ASN A C 1
ATOM 5397 O O . ASN A 1 683 ? 0.082 -24.951 14.570 1.00 63.75 683 ASN A O 1
ATOM 5401 N N . LEU A 1 684 ? -1.883 -24.509 15.551 1.00 67.75 684 LEU A N 1
ATOM 5402 C CA . LEU A 1 684 ? -2.661 -24.620 14.308 1.00 67.75 684 LEU A CA 1
ATOM 5403 C C . LEU A 1 684 ? -2.257 -23.525 13.300 1.00 67.75 684 LEU A C 1
ATOM 5405 O O . LEU A 1 684 ? -2.071 -22.379 13.727 1.00 67.75 684 LEU A O 1
ATOM 5409 N N . PRO A 1 685 ? -2.145 -23.836 11.995 1.00 74.38 685 PRO A N 1
ATOM 5410 C CA . PRO A 1 685 ? -1.827 -22.851 10.963 1.00 74.38 685 PRO A CA 1
ATOM 5411 C C . PRO A 1 685 ? -2.966 -21.837 10.784 1.00 74.38 685 PRO A C 1
ATOM 5413 O O . PRO A 1 685 ? -4.125 -22.113 11.104 1.00 74.38 685 PRO A O 1
ATOM 5416 N N . GLN A 1 686 ? -2.659 -20.654 10.248 1.00 71.75 686 GLN A N 1
ATOM 5417 C CA . GLN A 1 686 ? -3.649 -19.581 10.092 1.00 71.75 686 GLN A CA 1
ATOM 5418 C C . GLN A 1 686 ? -4.698 -19.899 9.004 1.00 71.75 686 GLN A C 1
ATOM 5420 O O . GLN A 1 686 ? -5.778 -19.302 8.968 1.00 71.75 686 GLN A O 1
ATOM 5425 N N . SER A 1 687 ? -4.397 -20.871 8.139 1.00 79.62 687 SER A N 1
ATOM 5426 C CA . SER A 1 687 ? -5.310 -21.467 7.160 1.00 79.62 687 SER A CA 1
ATOM 5427 C C . SER A 1 687 ? -6.305 -22.497 7.725 1.00 79.62 687 SER A C 1
ATOM 5429 O O . SER A 1 687 ? -7.276 -22.793 7.035 1.00 79.62 687 SER A O 1
ATOM 5431 N N . GLU A 1 688 ? -6.148 -23.017 8.954 1.00 84.69 688 GLU A N 1
ATOM 5432 C CA . GLU A 1 688 ? -6.911 -24.191 9.446 1.00 84.69 688 GLU A CA 1
ATOM 5433 C C . GLU A 1 688 ? -8.443 -24.017 9.426 1.00 84.69 688 GLU A C 1
ATOM 5435 O O . GLU A 1 688 ? -9.183 -24.963 9.160 1.00 84.69 688 GLU A O 1
ATOM 5440 N N . TRP A 1 689 ? -8.931 -22.800 9.667 1.00 91.12 689 TRP A N 1
ATOM 5441 C CA . TRP A 1 689 ? -10.365 -22.468 9.671 1.00 91.12 689 TRP A CA 1
ATOM 5442 C C . TRP A 1 689 ? -10.746 -21.437 8.599 1.00 91.12 689 TRP A C 1
ATOM 5444 O O . TRP A 1 689 ? -11.807 -20.817 8.668 1.00 91.12 689 TRP A O 1
ATOM 5454 N N . ARG A 1 690 ? -9.879 -21.256 7.597 1.00 92.69 690 ARG A N 1
ATOM 5455 C CA . ARG A 1 690 ? -10.052 -20.304 6.499 1.00 92.69 690 ARG A CA 1
ATOM 5456 C C . ARG A 1 690 ? -10.646 -21.015 5.280 1.00 92.69 690 ARG A C 1
ATOM 5458 O O . ARG A 1 690 ? -10.034 -21.925 4.724 1.00 92.69 690 ARG A O 1
ATOM 5465 N N . TYR A 1 691 ? -11.852 -20.626 4.882 1.00 93.25 691 TYR A N 1
ATOM 5466 C CA . TYR A 1 691 ? -12.536 -21.163 3.705 1.00 93.25 691 TYR A CA 1
ATOM 5467 C C . TYR A 1 691 ? -11.991 -20.531 2.422 1.00 93.25 691 TYR A C 1
ATOM 5469 O O . TYR A 1 691 ? -11.454 -19.424 2.432 1.00 93.25 691 TYR A O 1
ATOM 5477 N N . PHE A 1 692 ? -12.209 -21.193 1.281 1.00 92.25 692 PHE A N 1
ATOM 5478 C CA . PHE A 1 692 ? -11.677 -20.783 -0.030 1.00 92.25 692 PHE A CA 1
ATOM 5479 C C . PHE A 1 692 ? -11.977 -19.319 -0.420 1.00 92.25 692 PHE A C 1
ATOM 5481 O O . PHE A 1 692 ? -11.193 -18.703 -1.148 1.00 92.25 692 PHE A O 1
ATOM 5488 N N . TYR A 1 693 ? -13.094 -18.762 0.062 1.00 94.25 693 TYR A N 1
ATOM 5489 C CA . TYR A 1 693 ? -13.521 -17.384 -0.197 1.00 94.25 693 TYR A CA 1
ATOM 5490 C C . TYR A 1 693 ? -13.279 -16.395 0.958 1.00 94.25 693 TYR A C 1
ATOM 5492 O O . TYR A 1 693 ? -13.666 -15.241 0.813 1.00 94.25 693 TYR A O 1
ATOM 5500 N N . ASP A 1 694 ? -12.596 -16.781 2.042 1.00 95.44 694 ASP A N 1
ATOM 5501 C CA . ASP A 1 694 ? -12.251 -15.883 3.156 1.00 95.44 694 ASP A CA 1
ATOM 5502 C C . ASP A 1 694 ? -10.954 -15.091 2.858 1.00 95.44 694 ASP A C 1
ATOM 5504 O O . ASP A 1 694 ? -9.849 -15.646 2.993 1.00 95.44 694 ASP A O 1
ATOM 5508 N N . PRO A 1 695 ? -11.023 -13.799 2.470 1.00 95.44 695 PRO A N 1
ATOM 5509 C CA . PRO A 1 695 ? -9.831 -12.965 2.322 1.00 95.44 695 PRO A CA 1
ATOM 5510 C C . PRO A 1 695 ? -9.230 -12.636 3.707 1.00 95.44 695 PRO A C 1
ATOM 5512 O O . PRO A 1 695 ? -9.885 -12.886 4.723 1.00 95.44 695 PRO A O 1
ATOM 5515 N N . PRO A 1 696 ? -7.993 -12.109 3.795 1.00 95.69 696 PRO A N 1
ATOM 5516 C CA . PRO A 1 696 ? -7.306 -11.859 5.069 1.00 95.69 696 PRO A CA 1
ATOM 5517 C C . PRO A 1 696 ? -8.115 -11.089 6.126 1.00 95.69 696 PRO A C 1
ATOM 5519 O O . PRO A 1 696 ? -7.999 -11.399 7.309 1.00 95.69 696 PRO A O 1
ATOM 5522 N N . GLU A 1 697 ? -8.971 -10.156 5.698 1.00 96.44 697 GLU A N 1
ATOM 5523 C CA . GLU A 1 697 ? -9.883 -9.351 6.527 1.00 96.44 697 GLU A CA 1
ATOM 5524 C C . GLU A 1 697 ? -10.958 -10.175 7.265 1.00 96.44 697 GLU A C 1
ATOM 5526 O O . GLU A 1 697 ? -11.591 -9.674 8.195 1.00 96.44 697 GLU A O 1
ATOM 5531 N N . VAL A 1 698 ? -11.204 -11.415 6.828 1.00 96.44 698 VAL A N 1
ATOM 5532 C CA . VAL A 1 698 ? -12.222 -12.333 7.356 1.00 96.44 698 VAL A CA 1
ATOM 5533 C C . VAL A 1 698 ? -11.555 -13.399 8.230 1.00 96.44 698 VAL A C 1
ATOM 5535 O O . VAL A 1 698 ? -10.587 -14.039 7.808 1.00 96.44 698 VAL A O 1
ATOM 5538 N N . VAL A 1 699 ? -12.077 -13.605 9.445 1.00 95.44 699 VAL A N 1
ATOM 5539 C CA . VAL A 1 699 ? -11.557 -14.569 10.435 1.00 95.44 699 VAL A CA 1
ATOM 5540 C C . VAL A 1 699 ? -12.695 -15.401 11.030 1.00 95.44 699 VAL A C 1
ATOM 5542 O O . VAL A 1 699 ? -13.472 -14.912 11.850 1.00 95.44 699 VAL A O 1
ATOM 5545 N N . THR A 1 700 ? -12.794 -16.670 10.631 1.00 95.94 700 THR A N 1
ATOM 5546 C CA . THR A 1 700 ? -13.816 -17.616 11.108 1.00 95.94 700 THR A CA 1
ATOM 5547 C C . THR A 1 700 ? -13.741 -17.848 12.615 1.00 95.94 700 THR A C 1
ATOM 5549 O O . THR A 1 700 ? -12.668 -18.109 13.160 1.00 95.94 700 THR A O 1
ATOM 5552 N N . VAL A 1 701 ? -14.901 -17.797 13.276 1.00 96.19 701 VAL A N 1
ATOM 5553 C CA . VAL A 1 701 ? -15.053 -18.003 14.728 1.00 96.19 701 VAL A CA 1
ATOM 5554 C C . VAL A 1 701 ? -16.141 -19.009 15.102 1.00 96.19 701 VAL A C 1
ATOM 5556 O O . VAL A 1 701 ? -16.042 -19.621 16.164 1.00 96.19 701 VAL A O 1
ATOM 5559 N N . VAL A 1 702 ? -17.150 -19.221 14.250 1.00 97.19 702 VAL A N 1
ATOM 5560 C CA . VAL A 1 702 ? -18.214 -20.216 14.473 1.00 97.19 702 VAL A CA 1
ATOM 5561 C C . VAL A 1 702 ? -18.494 -20.974 13.177 1.00 97.19 702 VAL A C 1
ATOM 5563 O O . VAL A 1 702 ? -18.616 -20.357 12.118 1.00 97.19 702 VAL A O 1
ATOM 5566 N N . VAL A 1 703 ? -18.636 -22.296 13.260 1.00 96.31 703 VAL A N 1
ATOM 5567 C CA . VAL A 1 703 ? -19.019 -23.170 12.136 1.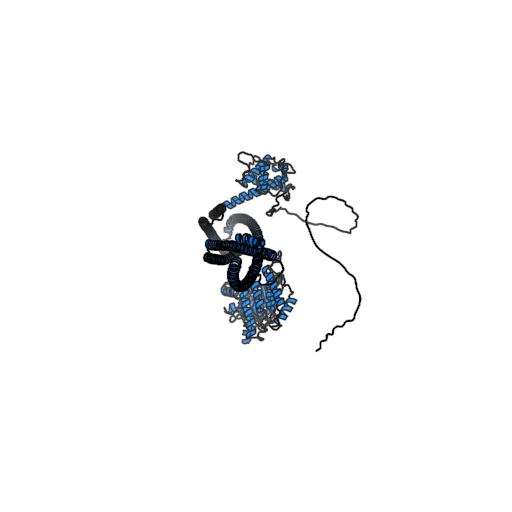00 96.31 703 VAL A CA 1
ATOM 5568 C C . VAL A 1 703 ? -20.351 -23.854 12.444 1.00 96.31 703 VAL A C 1
ATOM 5570 O O . VAL A 1 703 ? -20.612 -24.234 13.586 1.00 96.31 703 VAL A O 1
ATOM 5573 N N . ASP A 1 704 ? -21.190 -23.987 11.417 1.00 95.50 704 ASP A N 1
ATOM 5574 C CA . ASP A 1 704 ? -22.423 -24.777 11.431 1.00 95.50 704 ASP A CA 1
ATOM 5575 C C . ASP A 1 704 ? -22.107 -26.264 11.195 1.00 95.50 704 ASP A C 1
ATOM 5577 O O . ASP A 1 704 ? -21.457 -26.627 10.216 1.00 95.50 704 ASP A O 1
ATOM 5581 N N . LEU A 1 705 ? -22.567 -27.131 12.094 1.00 93.75 705 LEU A N 1
ATOM 5582 C CA . LEU A 1 705 ? -22.358 -28.579 12.047 1.00 93.75 705 LEU A CA 1
ATOM 5583 C C . LEU A 1 705 ? -23.382 -29.306 11.160 1.00 93.75 705 LEU A C 1
ATOM 5585 O O . LEU A 1 705 ? -23.073 -30.375 10.632 1.00 93.75 705 LEU A O 1
ATOM 5589 N N . GLU A 1 706 ? -24.575 -28.739 10.960 1.00 91.25 706 GLU A N 1
ATOM 5590 C CA . GLU A 1 706 ? -25.591 -29.272 10.040 1.00 91.25 706 GLU A CA 1
ATOM 5591 C C . GLU A 1 706 ? -25.242 -28.951 8.580 1.00 91.25 706 GLU A C 1
ATOM 5593 O O . GLU A 1 706 ? -25.498 -29.741 7.667 1.00 91.25 706 GLU A O 1
ATOM 5598 N N . ASN A 1 707 ? -24.616 -27.795 8.356 1.00 91.50 707 ASN A N 1
ATOM 5599 C CA . ASN A 1 707 ? -24.089 -27.361 7.069 1.00 91.50 707 ASN A CA 1
ATOM 5600 C C . ASN A 1 707 ? -22.685 -26.773 7.251 1.00 91.50 707 ASN A C 1
ATOM 5602 O O . ASN A 1 707 ? -22.525 -25.561 7.335 1.00 91.50 707 ASN A O 1
ATOM 5606 N N . LEU A 1 708 ? -21.656 -27.626 7.181 1.00 90.19 708 LEU A N 1
ATOM 5607 C CA . LEU A 1 708 ? -20.236 -27.236 7.267 1.00 90.19 708 LEU A CA 1
ATOM 5608 C C . LEU A 1 708 ? -19.794 -26.180 6.231 1.00 90.19 708 LEU A C 1
ATOM 5610 O O . LEU A 1 708 ? -18.696 -25.640 6.340 1.00 90.19 708 LEU A O 1
ATOM 5614 N N . GLY A 1 709 ? -20.619 -25.886 5.219 1.00 89.69 709 GLY A N 1
ATOM 5615 C CA . GLY A 1 709 ? -20.418 -24.779 4.285 1.00 89.69 709 GLY A CA 1
ATOM 5616 C C . GLY A 1 709 ? -20.997 -23.431 4.736 1.00 89.69 709 GLY A C 1
ATOM 5617 O O . GLY A 1 709 ? -20.862 -22.465 3.989 1.00 89.69 709 GLY A O 1
ATOM 5618 N N . ARG A 1 710 ? -21.659 -23.346 5.896 1.00 95.12 710 ARG A N 1
ATOM 5619 C CA . ARG A 1 710 ? -22.076 -22.096 6.545 1.00 95.12 710 ARG A CA 1
ATOM 5620 C C . ARG A 1 710 ? -21.156 -21.820 7.732 1.00 95.12 710 ARG A C 1
ATOM 5622 O O . ARG A 1 710 ? -20.993 -22.650 8.623 1.00 95.12 710 ARG A O 1
ATOM 5629 N N . HIS A 1 711 ? -20.593 -20.620 7.766 1.00 96.69 711 HIS A N 1
ATOM 5630 C CA . HIS A 1 711 ? -19.734 -20.174 8.856 1.00 96.69 711 HIS A CA 1
ATOM 5631 C C . HIS A 1 711 ? -19.941 -18.698 9.159 1.00 96.69 711 HIS A C 1
ATOM 5633 O O . HIS A 1 711 ? -20.378 -17.916 8.307 1.00 96.69 711 HIS A O 1
ATOM 5639 N N . TRP A 1 712 ? -19.614 -18.330 10.394 1.00 98.00 712 TRP A N 1
ATOM 5640 C CA . TRP A 1 712 ? -19.594 -16.955 10.858 1.00 98.00 712 TRP A CA 1
ATOM 5641 C C . TRP A 1 712 ? -18.172 -16.537 11.204 1.00 98.00 712 TRP A C 1
ATOM 5643 O O . TRP A 1 712 ? -17.417 -17.260 11.866 1.00 98.00 712 TRP A O 1
ATOM 5653 N N . ALA A 1 713 ? -17.822 -15.343 10.751 1.00 97.50 713 ALA A N 1
ATOM 5654 C CA . ALA A 1 713 ? -16.475 -14.813 10.792 1.00 97.50 713 ALA A CA 1
ATOM 5655 C C . ALA A 1 713 ? -16.487 -13.346 11.219 1.00 97.50 713 ALA A C 1
ATOM 5657 O O . ALA A 1 713 ? -17.358 -12.575 10.813 1.00 97.50 713 ALA A O 1
ATOM 5658 N N . TYR A 1 714 ? -15.501 -12.946 12.013 1.00 97.81 714 TYR A N 1
ATOM 5659 C CA . TYR A 1 714 ? -15.216 -11.536 12.235 1.00 97.81 714 TYR A CA 1
ATOM 5660 C C . TYR A 1 714 ? -14.705 -10.884 10.950 1.00 97.81 714 TYR A C 1
ATOM 5662 O O . TYR A 1 714 ? -14.002 -11.522 10.164 1.00 97.81 714 TYR A O 1
ATOM 5670 N N . TYR A 1 715 ? -15.033 -9.605 10.772 1.00 97.38 715 TYR A N 1
ATOM 5671 C CA . TYR A 1 715 ? -14.467 -8.757 9.729 1.00 97.38 715 TYR A CA 1
ATOM 5672 C C . TYR A 1 715 ? -13.701 -7.570 10.323 1.00 97.38 715 TYR A C 1
ATOM 5674 O O . TYR A 1 715 ? -14.250 -6.818 11.136 1.00 97.38 715 TYR A O 1
ATOM 5682 N N . VAL A 1 716 ? -12.463 -7.377 9.865 1.00 95.44 716 VAL A N 1
ATOM 5683 C CA . VAL A 1 716 ? -11.584 -6.253 10.223 1.00 95.44 716 VAL A CA 1
ATOM 5684 C C . VAL A 1 716 ? -11.036 -5.564 8.972 1.00 95.44 716 VAL A C 1
ATOM 5686 O O . VAL A 1 716 ? -10.465 -6.205 8.096 1.00 95.44 716 VAL A O 1
ATOM 5689 N N . ASP A 1 717 ? -11.163 -4.235 8.882 1.00 92.69 717 ASP A N 1
ATOM 5690 C CA . ASP A 1 717 ? -10.582 -3.480 7.759 1.00 92.69 717 ASP A CA 1
ATOM 5691 C C . ASP A 1 717 ? -9.045 -3.443 7.808 1.00 92.69 717 ASP A C 1
ATOM 5693 O O . ASP A 1 717 ? -8.404 -3.357 6.760 1.00 92.69 717 ASP A O 1
ATOM 5697 N N . LYS A 1 718 ? -8.437 -3.501 8.999 1.00 94.06 718 LYS A N 1
ATOM 5698 C CA . LYS A 1 718 ? -6.982 -3.483 9.202 1.00 94.06 718 LYS A CA 1
ATOM 5699 C C . LYS A 1 718 ? -6.544 -4.607 10.143 1.00 94.06 718 LYS A C 1
ATOM 5701 O O . LYS A 1 718 ? -7.314 -4.978 11.026 1.00 94.06 718 LYS A O 1
ATOM 5706 N N . PRO A 1 719 ? -5.299 -5.097 10.025 1.00 94.75 719 PRO A N 1
ATOM 5707 C CA . PRO A 1 719 ? -4.755 -6.043 10.986 1.00 94.75 719 PRO A CA 1
ATOM 5708 C C . PRO A 1 719 ? -4.546 -5.369 12.349 1.00 94.75 719 PRO A C 1
ATOM 5710 O O . PRO A 1 719 ? -3.908 -4.321 12.430 1.00 94.75 719 PRO A O 1
ATOM 5713 N N . GLY A 1 720 ? -5.059 -5.993 13.407 1.00 91.38 720 GLY A N 1
ATOM 5714 C CA . GLY A 1 720 ? -4.961 -5.529 14.793 1.00 91.38 720 GLY A CA 1
ATOM 5715 C C . GLY A 1 720 ? -6.131 -4.664 15.274 1.00 91.38 720 GLY A C 1
ATOM 5716 O O . GLY A 1 720 ? -6.264 -4.494 16.481 1.00 91.38 720 GLY A O 1
ATOM 5717 N N . ASP A 1 721 ? -6.998 -4.173 14.379 1.00 92.88 721 ASP A N 1
ATOM 5718 C CA . ASP A 1 721 ? -8.229 -3.466 14.766 1.00 92.88 721 ASP A CA 1
ATOM 5719 C C . ASP A 1 721 ? -9.225 -4.445 15.442 1.00 92.88 721 ASP A C 1
ATOM 5721 O O . ASP A 1 721 ? -9.171 -5.667 15.252 1.00 92.88 721 ASP A O 1
ATOM 5725 N N . SER A 1 722 ? -10.179 -3.917 16.217 1.00 93.56 722 SER A N 1
ATOM 5726 C CA . SER A 1 722 ? -11.289 -4.720 16.751 1.00 93.56 722 SER A CA 1
ATOM 5727 C C . SER A 1 722 ? -12.335 -5.028 15.657 1.00 93.56 722 SER A C 1
ATOM 5729 O O . SER A 1 722 ? -12.607 -4.159 14.821 1.00 93.56 722 SER A O 1
ATOM 5731 N N . PRO A 1 723 ? -12.942 -6.234 15.627 1.00 95.75 723 PRO A N 1
ATOM 5732 C CA . PRO A 1 723 ? -13.951 -6.610 14.638 1.00 95.75 723 PRO A CA 1
ATOM 5733 C C . PRO A 1 723 ? -15.130 -5.638 14.521 1.00 95.75 723 PRO A C 1
ATOM 5735 O O . PRO A 1 723 ? -15.816 -5.336 15.493 1.00 95.75 723 PRO A O 1
ATOM 5738 N N . ILE A 1 724 ? -15.419 -5.212 13.290 1.00 94.25 724 ILE A N 1
ATOM 5739 C CA . ILE A 1 724 ? -16.484 -4.241 12.982 1.00 94.25 724 ILE A CA 1
ATOM 5740 C C . ILE A 1 724 ? -17.866 -4.901 13.014 1.00 94.25 724 ILE A C 1
ATOM 5742 O O . ILE A 1 724 ? -18.867 -4.261 13.333 1.00 94.25 724 ILE A O 1
ATOM 5746 N N . SER A 1 725 ? -17.935 -6.169 12.604 1.00 96.31 725 SER A N 1
ATOM 5747 C CA . SER A 1 725 ? -19.156 -6.970 12.606 1.00 96.31 725 SER A CA 1
ATOM 5748 C C . SER A 1 725 ? -18.819 -8.454 12.441 1.00 96.31 725 SER A C 1
ATOM 5750 O O . SER A 1 725 ? -17.732 -8.808 11.971 1.00 96.31 725 SER A O 1
ATOM 5752 N N . VAL A 1 726 ? -19.764 -9.322 12.794 1.00 97.88 726 VAL A N 1
ATOM 5753 C CA . VAL A 1 726 ? -19.751 -10.748 12.462 1.00 97.88 726 VAL A CA 1
ATOM 5754 C C . VAL A 1 726 ? -20.529 -10.948 11.168 1.00 97.88 726 VAL A C 1
ATOM 5756 O O . VAL A 1 726 ? -21.729 -10.665 11.078 1.00 97.88 726 VAL A O 1
ATOM 5759 N N . LEU A 1 727 ? -19.838 -11.449 10.154 1.00 97.88 727 LEU A N 1
ATOM 5760 C CA . LEU A 1 727 ? -20.402 -11.801 8.862 1.00 97.88 727 LEU A CA 1
ATOM 5761 C C . LEU A 1 727 ? -20.759 -13.287 8.824 1.00 97.88 727 LEU A C 1
ATOM 5763 O O . LEU A 1 727 ? -20.131 -14.095 9.500 1.00 97.88 727 LEU A O 1
ATOM 5767 N N . VAL A 1 728 ? -21.738 -13.646 7.998 1.00 97.69 728 VAL A N 1
ATOM 5768 C CA . VAL A 1 728 ? -22.070 -15.024 7.630 1.00 97.69 728 VAL A CA 1
ATOM 5769 C C . VAL A 1 728 ? -21.763 -15.254 6.152 1.00 97.69 728 VAL A C 1
ATOM 5771 O O . VAL A 1 728 ? -22.227 -14.498 5.288 1.00 97.69 728 VAL A O 1
ATOM 5774 N N . ALA A 1 729 ? -21.024 -16.319 5.857 1.00 96.12 729 ALA A N 1
ATOM 5775 C CA . ALA A 1 729 ? -21.030 -16.959 4.547 1.00 96.12 729 ALA A CA 1
ATOM 5776 C C . ALA A 1 729 ? -22.076 -18.080 4.591 1.00 96.12 729 ALA A C 1
ATOM 5778 O O . ALA A 1 729 ? -22.111 -18.882 5.520 1.00 96.12 729 ALA A O 1
ATOM 5779 N N . SER A 1 730 ? -23.000 -18.105 3.628 1.00 92.25 730 SER A N 1
ATOM 5780 C CA . SER A 1 730 ? -24.145 -19.035 3.680 1.00 92.25 730 SER A CA 1
ATOM 5781 C C . SER A 1 730 ? -23.846 -20.421 3.095 1.00 92.25 730 SER A C 1
ATOM 5783 O O . SER A 1 730 ? -24.598 -21.364 3.348 1.00 92.25 730 SER A O 1
ATOM 5785 N N . ARG A 1 731 ? -22.818 -20.514 2.243 1.00 88.69 731 ARG A N 1
ATOM 5786 C CA . ARG A 1 731 ? -22.414 -21.696 1.473 1.00 88.69 731 ARG A CA 1
ATOM 5787 C C . ARG A 1 731 ? -20.929 -21.569 1.121 1.00 88.69 731 ARG A C 1
ATOM 5789 O O . ARG A 1 731 ? -20.507 -20.488 0.725 1.00 88.69 731 ARG A O 1
ATOM 5796 N N . ALA A 1 732 ? -20.183 -22.671 1.125 1.00 84.94 732 ALA A N 1
ATOM 5797 C CA . ALA A 1 732 ? -18.760 -22.672 0.774 1.00 84.94 732 ALA A CA 1
ATOM 5798 C C . ALA A 1 732 ? -18.475 -22.484 -0.737 1.00 84.94 732 ALA A C 1
ATOM 5800 O O . ALA A 1 732 ? -17.327 -22.274 -1.127 1.00 84.94 732 ALA A O 1
ATOM 5801 N N . ASP A 1 733 ? -19.505 -22.520 -1.592 1.00 83.94 733 ASP A N 1
ATOM 5802 C CA . ASP A 1 733 ? -19.418 -22.228 -3.030 1.00 83.94 733 ASP A CA 1
ATOM 5803 C C . ASP A 1 733 ? -19.913 -20.817 -3.426 1.00 83.94 733 ASP A C 1
ATOM 5805 O O . ASP A 1 733 ? -19.799 -20.454 -4.599 1.00 83.94 733 ASP A O 1
ATOM 5809 N N . ASP A 1 734 ? -20.401 -20.002 -2.480 1.00 89.69 734 ASP A N 1
ATOM 5810 C CA . ASP A 1 734 ? -20.749 -18.587 -2.698 1.00 89.69 734 ASP A CA 1
ATOM 5811 C C . ASP A 1 734 ? -19.680 -17.682 -2.068 1.00 89.69 734 ASP A C 1
ATOM 5813 O O . ASP A 1 734 ? -19.373 -17.791 -0.885 1.00 89.69 734 ASP A O 1
ATOM 5817 N N . CYS A 1 735 ? -19.126 -16.753 -2.848 1.00 93.56 735 CYS A N 1
ATOM 5818 C CA . CYS A 1 735 ? -18.123 -15.804 -2.363 1.00 93.56 735 CYS A CA 1
ATOM 5819 C C . CYS A 1 735 ? -18.708 -14.654 -1.524 1.00 93.56 735 CYS A C 1
ATOM 5821 O O . CYS A 1 735 ? -17.962 -13.777 -1.088 1.00 93.56 735 CYS A O 1
ATOM 5823 N N . LYS A 1 736 ? -20.036 -14.598 -1.352 1.00 95.62 736 LYS A N 1
ATOM 5824 C CA . LYS A 1 736 ? -20.729 -13.464 -0.733 1.00 95.62 736 LYS A CA 1
ATOM 5825 C C . LYS A 1 736 ? -20.937 -13.605 0.766 1.00 95.62 736 LYS A C 1
ATOM 5827 O O . LYS A 1 736 ? -21.662 -14.483 1.237 1.00 95.62 736 LYS A O 1
ATOM 5832 N N . PHE A 1 737 ? -20.445 -12.605 1.484 1.00 96.88 737 PHE A N 1
ATOM 5833 C CA . PHE A 1 737 ? -20.718 -12.406 2.899 1.00 96.88 737 PHE A CA 1
ATOM 5834 C C . PHE A 1 737 ? -21.951 -11.520 3.110 1.00 96.88 737 PHE A C 1
ATOM 5836 O O . PHE A 1 737 ? -22.326 -10.701 2.264 1.00 96.88 737 PHE A O 1
ATOM 5843 N N . ARG A 1 738 ? -22.595 -11.671 4.268 1.00 96.62 738 ARG A N 1
ATOM 5844 C CA . ARG A 1 738 ? -23.653 -10.774 4.763 1.00 96.62 738 ARG A CA 1
ATOM 5845 C C . ARG A 1 738 ? -23.403 -10.511 6.240 1.00 96.62 738 ARG A C 1
ATOM 5847 O O . ARG A 1 738 ? -23.050 -11.440 6.950 1.00 96.62 738 ARG A O 1
ATOM 5854 N N . ALA A 1 739 ? -23.602 -9.291 6.725 1.00 96.62 739 ALA A N 1
ATOM 5855 C CA . ALA A 1 739 ? -23.506 -9.040 8.161 1.00 96.62 739 ALA A CA 1
ATOM 5856 C C . ALA A 1 739 ? -24.677 -9.697 8.909 1.00 96.62 739 ALA A C 1
ATOM 5858 O O . ALA A 1 739 ? -25.828 -9.569 8.483 1.00 96.62 739 ALA A O 1
ATOM 5859 N N . ALA A 1 740 ? -24.358 -10.409 9.991 1.00 96.81 740 ALA A N 1
ATOM 5860 C CA . ALA A 1 740 ? -25.304 -11.154 10.818 1.00 96.81 740 ALA A CA 1
ATOM 5861 C C . ALA A 1 740 ? -25.563 -10.442 12.156 1.00 96.81 740 ALA A C 1
ATOM 5863 O O . ALA A 1 740 ? -26.718 -10.232 12.511 1.00 96.81 740 ALA A O 1
ATOM 5864 N N . SER A 1 741 ? -24.508 -10.002 12.849 1.00 97.12 741 SER A N 1
ATOM 5865 C CA . SER A 1 741 ? -24.598 -9.121 14.021 1.00 97.12 741 SER A CA 1
ATOM 5866 C C . SER A 1 741 ? -23.285 -8.370 14.229 1.00 97.12 741 SER A C 1
ATOM 5868 O O . SER A 1 741 ? -22.222 -8.930 13.991 1.00 97.12 741 SER A O 1
ATOM 5870 N N . ASP A 1 742 ? -23.328 -7.152 14.766 1.00 94.44 742 ASP A N 1
ATOM 5871 C CA . ASP A 1 742 ? -22.140 -6.415 15.218 1.00 94.44 742 ASP A CA 1
ATOM 5872 C C . ASP A 1 742 ? -21.429 -7.089 16.421 1.00 94.44 742 ASP A C 1
ATOM 5874 O O . ASP A 1 742 ? -20.334 -6.683 16.795 1.00 94.44 742 ASP A O 1
ATOM 5878 N N . SER A 1 743 ? -22.018 -8.129 17.030 1.00 95.06 743 SER A N 1
ATOM 5879 C CA . SER A 1 743 ? -21.453 -8.868 18.169 1.00 95.06 743 SER A CA 1
ATOM 5880 C C . SER A 1 743 ? -21.703 -10.377 18.062 1.00 95.06 743 SER A C 1
ATOM 5882 O O . SER A 1 743 ? -22.815 -10.818 17.765 1.00 95.06 743 SER A O 1
ATOM 5884 N N . VAL A 1 744 ? -20.675 -11.186 18.354 1.00 96.38 744 VAL A N 1
ATOM 5885 C CA . VAL A 1 744 ? -20.779 -12.660 18.359 1.00 96.38 744 VAL A CA 1
ATOM 5886 C C . VAL A 1 744 ? -21.655 -13.170 19.509 1.00 96.38 744 VAL A C 1
ATOM 5888 O O . VAL A 1 744 ? -22.331 -14.186 19.366 1.00 96.38 744 VAL A O 1
ATOM 5891 N N . LEU A 1 745 ? -21.697 -12.435 20.627 1.00 96.44 745 LEU A N 1
ATOM 5892 C CA . LEU A 1 745 ? -22.499 -12.796 21.794 1.00 96.44 745 LEU A CA 1
ATOM 5893 C C . LEU A 1 745 ? -23.997 -12.678 21.493 1.00 96.44 745 LEU A C 1
ATOM 5895 O O . LEU A 1 745 ? -24.742 -13.611 21.781 1.00 96.44 745 LEU A O 1
ATOM 5899 N N . SER A 1 746 ? -24.432 -11.572 20.875 1.00 96.12 746 SER A N 1
ATOM 5900 C CA . SER A 1 746 ? -25.837 -11.411 20.481 1.00 96.12 746 SER A CA 1
ATOM 5901 C C . SER A 1 746 ? -26.223 -12.337 19.336 1.00 96.12 746 SER A C 1
ATOM 5903 O O . SER A 1 746 ? -27.318 -12.878 19.370 1.00 96.12 746 SER A O 1
ATOM 5905 N N . LEU A 1 747 ? -25.321 -12.612 18.386 1.00 97.25 747 LEU A N 1
ATOM 5906 C CA . LEU A 1 747 ? -25.547 -13.619 17.343 1.00 97.25 747 LEU A CA 1
ATOM 5907 C C . LEU A 1 747 ? -25.855 -15.008 17.931 1.00 97.25 747 LEU A C 1
ATOM 5909 O O . LEU A 1 747 ? -26.859 -15.618 17.571 1.00 97.25 747 LEU A O 1
ATOM 5913 N N . VAL A 1 748 ? -25.002 -15.515 18.829 1.00 97.06 748 VAL A N 1
ATOM 5914 C CA . VAL A 1 748 ? -25.198 -16.849 19.427 1.00 97.06 748 VAL A CA 1
ATOM 5915 C C . VAL A 1 748 ? -26.408 -16.866 20.362 1.00 97.06 748 VAL A C 1
ATOM 5917 O O . VAL A 1 748 ? -27.131 -17.857 20.394 1.00 97.06 748 VAL A O 1
ATOM 5920 N N . TYR A 1 749 ? -26.669 -15.775 21.085 1.00 97.06 749 TYR A N 1
ATOM 5921 C CA . TYR A 1 749 ? -27.855 -15.637 21.932 1.00 97.06 749 TYR A CA 1
ATOM 5922 C C . TYR A 1 749 ? -29.170 -15.634 21.132 1.00 97.06 749 TYR A C 1
ATOM 5924 O O . TYR A 1 749 ? -30.125 -16.287 21.547 1.00 97.06 749 TYR A O 1
ATOM 5932 N N . ASP A 1 750 ? -29.215 -14.950 19.987 1.00 96.75 750 ASP A N 1
ATOM 5933 C CA . ASP A 1 750 ? -30.385 -14.892 19.101 1.00 96.75 750 ASP A CA 1
ATOM 5934 C C . ASP A 1 750 ? -30.686 -16.281 18.509 1.00 96.75 750 ASP A C 1
ATOM 5936 O O . ASP A 1 750 ? -31.782 -16.810 18.693 1.00 96.75 750 ASP A O 1
ATOM 5940 N N . ILE A 1 751 ? -29.667 -16.956 17.955 1.00 96.25 751 ILE A N 1
ATOM 5941 C CA . ILE A 1 751 ? -29.784 -18.342 17.462 1.00 96.25 751 ILE A CA 1
ATOM 5942 C C . ILE A 1 751 ? -30.211 -19.300 18.591 1.00 96.25 751 ILE A C 1
ATOM 5944 O O . ILE A 1 751 ? -31.088 -20.141 18.395 1.00 96.25 751 ILE A O 1
ATOM 5948 N N . ALA A 1 752 ? -29.645 -19.160 19.795 1.00 96.25 752 ALA A N 1
ATOM 5949 C CA . ALA A 1 752 ? -30.025 -19.974 20.951 1.00 96.25 752 ALA A CA 1
ATOM 5950 C C . ALA A 1 752 ? -31.467 -19.723 21.432 1.00 96.25 752 ALA A C 1
ATOM 5952 O O . ALA A 1 752 ? -32.047 -20.597 22.071 1.00 96.25 752 ALA A O 1
ATOM 5953 N N . ARG A 1 753 ? -32.063 -18.562 21.139 1.00 95.44 753 ARG A N 1
ATOM 5954 C CA . ARG A 1 753 ? -33.467 -18.265 21.468 1.00 95.44 753 ARG A CA 1
ATOM 5955 C C . ARG A 1 753 ? -34.462 -18.775 20.433 1.00 95.44 753 ARG A C 1
ATOM 5957 O O . ARG A 1 753 ? -35.620 -18.982 20.786 1.00 95.44 753 ARG A O 1
ATOM 5964 N N . GLU A 1 754 ? -34.036 -18.968 19.188 1.00 93.50 754 GLU A N 1
ATOM 5965 C CA . GLU A 1 754 ? -34.870 -19.576 18.144 1.00 93.50 754 GLU A CA 1
ATOM 5966 C C . GLU A 1 754 ? -34.770 -21.116 18.115 1.00 93.50 754 GLU A C 1
ATOM 5968 O O . GLU A 1 754 ? -35.638 -21.771 17.537 1.00 93.50 754 GLU A O 1
ATOM 5973 N N . HIS A 1 755 ? -33.756 -21.715 18.756 1.00 95.06 755 HIS A N 1
ATOM 5974 C CA . HIS A 1 755 ? -33.527 -23.165 18.754 1.00 95.06 755 HIS A CA 1
ATOM 5975 C C . HIS A 1 755 ? -34.128 -23.897 19.971 1.00 95.06 755 HIS A C 1
ATOM 5977 O O . HIS A 1 755 ? -33.875 -23.525 21.116 1.00 95.06 755 HIS A O 1
ATOM 5983 N N . GLU A 1 756 ? -34.820 -25.024 19.743 1.00 91.75 756 GLU A N 1
ATOM 5984 C CA . GLU A 1 756 ? -35.548 -25.801 20.774 1.00 91.75 756 GLU A CA 1
ATOM 5985 C C . GLU A 1 756 ? -34.698 -26.253 21.979 1.00 91.75 756 GLU A C 1
ATOM 5987 O O . GLU A 1 756 ? -35.226 -26.509 23.058 1.00 91.75 756 GLU A O 1
ATOM 5992 N N . GLN A 1 757 ? -33.379 -26.373 21.803 1.00 90.94 757 GLN A N 1
ATOM 5993 C CA . GLN A 1 757 ? -32.437 -26.819 22.842 1.00 90.94 757 GLN A CA 1
ATOM 5994 C C . GLN A 1 757 ? -31.582 -25.675 23.427 1.00 90.94 757 GLN A C 1
ATOM 5996 O O . GLN A 1 757 ? -30.736 -25.907 24.294 1.00 90.94 757 GLN A O 1
ATOM 6001 N N . GLY A 1 758 ? -31.769 -24.438 22.954 1.00 92.69 758 GLY A N 1
ATOM 6002 C CA . GLY A 1 758 ? -30.893 -23.308 23.268 1.00 92.69 758 GLY A CA 1
ATOM 6003 C C . GLY A 1 758 ? -31.185 -22.582 24.587 1.00 92.69 758 GLY A C 1
ATOM 6004 O O . GLY A 1 758 ? -30.330 -21.821 25.041 1.00 92.69 758 GLY A O 1
ATOM 6005 N N . ASP A 1 759 ? -32.300 -22.875 25.272 1.00 94.50 759 ASP A N 1
ATOM 6006 C CA . ASP A 1 759 ? -32.690 -22.282 26.571 1.00 94.50 759 ASP A CA 1
ATOM 6007 C C . ASP A 1 759 ? -31.536 -22.216 27.591 1.00 94.50 759 ASP A C 1
ATOM 6009 O O . ASP A 1 759 ? -31.315 -21.192 28.247 1.00 94.50 759 ASP A O 1
ATOM 6013 N N . ARG A 1 760 ? -30.760 -23.303 27.726 1.00 94.69 760 ARG A N 1
ATOM 6014 C CA . ARG A 1 760 ? -29.622 -23.377 28.663 1.00 94.69 760 ARG A CA 1
ATOM 6015 C C . ARG A 1 760 ? -28.474 -22.444 28.257 1.00 94.69 760 ARG A C 1
ATOM 6017 O O . ARG A 1 760 ? -27.783 -21.916 29.126 1.00 94.69 760 ARG A O 1
ATOM 6024 N N . ILE A 1 761 ? -28.273 -22.234 26.959 1.00 95.44 761 ILE A N 1
ATOM 6025 C CA . ILE A 1 761 ? -27.237 -21.350 26.409 1.00 95.44 761 ILE A CA 1
ATOM 6026 C C . ILE A 1 761 ? -27.669 -19.893 26.599 1.00 95.44 761 ILE A C 1
ATOM 6028 O O . ILE A 1 761 ? -26.936 -19.117 27.212 1.00 95.44 761 ILE A O 1
ATOM 6032 N N . ALA A 1 762 ? -28.892 -19.552 26.179 1.00 95.44 762 ALA A N 1
ATOM 6033 C CA . ALA A 1 762 ? -29.458 -18.211 26.311 1.00 95.44 762 ALA A CA 1
ATOM 6034 C C . ALA A 1 762 ? -29.500 -17.739 27.777 1.00 95.44 762 ALA A C 1
ATOM 6036 O O . ALA A 1 762 ? -29.005 -16.658 28.094 1.00 95.44 762 ALA A O 1
ATOM 6037 N N . SER A 1 763 ? -29.980 -18.585 28.696 1.00 94.38 763 SER A N 1
ATOM 6038 C CA . SER A 1 763 ? -29.995 -18.277 30.137 1.00 94.38 763 SER A CA 1
ATOM 6039 C C . SER A 1 763 ? -28.598 -18.181 30.766 1.00 94.38 763 SER A C 1
ATOM 6041 O O . SER A 1 763 ? -28.395 -17.366 31.668 1.00 94.38 763 SER A O 1
ATOM 6043 N N . THR A 1 764 ? -27.607 -18.940 30.278 1.00 95.56 764 THR A N 1
ATOM 6044 C CA . THR A 1 764 ? -26.211 -18.791 30.733 1.00 95.56 764 THR A CA 1
ATOM 6045 C C . THR A 1 764 ? -25.622 -17.456 30.271 1.00 95.56 764 THR A C 1
ATOM 6047 O O . THR A 1 764 ? -24.990 -16.768 31.075 1.00 95.56 764 THR A O 1
ATOM 6050 N N . ILE A 1 765 ? -25.881 -17.044 29.025 1.00 95.06 765 ILE A N 1
ATOM 6051 C CA . ILE A 1 765 ? -25.468 -15.737 28.489 1.00 95.06 765 ILE A CA 1
ATOM 6052 C C . ILE A 1 765 ? -26.145 -14.585 29.258 1.00 95.06 765 ILE A C 1
ATOM 6054 O O . ILE A 1 765 ? -25.462 -13.659 29.697 1.00 95.06 765 ILE A O 1
ATOM 6058 N N . GLU A 1 766 ? -27.452 -14.670 29.531 1.00 94.00 766 GLU A N 1
ATOM 6059 C CA . GLU A 1 766 ? -28.172 -13.680 30.355 1.00 94.00 766 GLU A CA 1
ATOM 6060 C C . GLU A 1 766 ? -27.684 -13.606 31.811 1.00 94.00 766 GLU A C 1
ATOM 6062 O O . GLU A 1 766 ? -27.892 -12.584 32.463 1.00 94.00 766 GLU A O 1
ATOM 6067 N N . SER A 1 767 ? -27.041 -14.658 32.333 1.00 93.12 767 SER A N 1
ATOM 6068 C CA . SER A 1 767 ? -26.431 -14.652 33.675 1.00 93.12 767 SER A CA 1
ATOM 6069 C C . SER A 1 767 ? -25.047 -13.989 33.730 1.00 93.12 767 SER A C 1
ATOM 6071 O O . SER A 1 767 ? -24.533 -13.734 34.819 1.00 93.12 767 SER A O 1
ATOM 6073 N N . LEU A 1 768 ? -24.434 -13.749 32.566 1.00 90.56 768 LEU A N 1
ATOM 6074 C CA . LEU A 1 768 ? -23.105 -13.154 32.400 1.00 90.56 768 LEU A CA 1
ATOM 6075 C C . LEU A 1 768 ? -23.169 -11.700 31.922 1.00 90.56 768 LEU A C 1
ATOM 6077 O O . LEU A 1 768 ? -22.376 -10.876 32.365 1.00 90.56 768 LEU A O 1
ATOM 6081 N N . CYS A 1 769 ? -24.105 -11.377 31.031 1.00 89.69 769 CYS A N 1
ATOM 6082 C CA . CYS A 1 769 ? -24.249 -10.034 30.483 1.00 89.69 769 CYS A CA 1
ATOM 6083 C C . CYS A 1 769 ? -24.996 -9.111 31.463 1.00 89.69 769 CYS A C 1
ATOM 6085 O O . CYS A 1 769 ? -26.192 -9.277 31.711 1.00 89.69 769 CYS A O 1
ATOM 6087 N N . HIS A 1 770 ? -24.295 -8.108 32.001 1.00 84.50 770 HIS A N 1
ATOM 6088 C CA . HIS A 1 770 ? -24.884 -7.105 32.895 1.00 84.50 770 HIS A CA 1
ATOM 6089 C C . HIS A 1 770 ? -25.895 -6.182 32.189 1.00 84.50 770 HIS A C 1
ATOM 6091 O O . HIS A 1 770 ? -26.853 -5.730 32.817 1.00 84.50 770 HIS A O 1
ATOM 6097 N N . ASN A 1 771 ? -25.712 -5.925 30.891 1.00 85.94 771 ASN A N 1
ATOM 6098 C CA . ASN A 1 771 ? -26.517 -4.996 30.104 1.00 85.94 771 ASN A CA 1
ATOM 6099 C C . ASN A 1 771 ? -27.244 -5.719 28.959 1.00 85.94 771 ASN A C 1
ATOM 6101 O O . ASN A 1 771 ? -26.735 -5.844 27.847 1.00 85.94 771 ASN A O 1
ATOM 6105 N N . LYS A 1 772 ? -28.492 -6.142 29.196 1.00 85.69 772 LYS A N 1
ATOM 6106 C CA . LYS A 1 772 ? -29.274 -6.925 28.217 1.00 85.69 772 LYS A CA 1
ATOM 6107 C C . LYS A 1 772 ? -29.514 -6.237 26.862 1.00 85.69 772 LYS A C 1
ATOM 6109 O O . LYS A 1 772 ? -29.957 -6.912 25.936 1.00 85.69 772 LYS A O 1
ATOM 6114 N N . ALA A 1 773 ? -29.212 -4.944 26.705 1.00 84.69 773 ALA A N 1
ATOM 6115 C CA . ALA A 1 773 ? -29.216 -4.295 25.395 1.00 84.69 773 ALA A CA 1
ATOM 6116 C C . ALA A 1 773 ? -28.161 -4.895 24.441 1.00 84.69 773 ALA A C 1
ATOM 6118 O O . ALA A 1 773 ? -28.458 -5.090 23.264 1.00 84.69 773 ALA A O 1
ATOM 6119 N N . GLU A 1 774 ? -26.981 -5.271 24.950 1.00 84.00 774 GLU A N 1
ATOM 6120 C CA . GLU A 1 774 ? -25.868 -5.863 24.178 1.00 84.00 774 GLU A CA 1
ATOM 6121 C C . GLU A 1 774 ? -26.193 -7.241 23.592 1.00 84.00 774 GLU A C 1
ATOM 6123 O O . GLU A 1 774 ? -25.547 -7.678 22.640 1.00 84.00 774 GLU A O 1
ATOM 6128 N N . LEU A 1 775 ? -27.211 -7.914 24.136 1.00 90.88 775 LEU A N 1
ATOM 6129 C CA . LEU A 1 775 ? -27.724 -9.185 23.627 1.00 90.88 775 LEU A CA 1
ATOM 6130 C C . LEU A 1 775 ? -28.661 -9.012 22.420 1.00 90.88 775 LEU A C 1
ATOM 6132 O O . LEU A 1 775 ? -29.042 -9.999 21.798 1.00 90.88 775 LEU A O 1
ATOM 6136 N N . THR A 1 776 ? -29.024 -7.780 22.058 1.00 92.75 776 THR A N 1
ATOM 6137 C CA . THR A 1 776 ? -29.836 -7.504 20.865 1.00 92.75 776 THR A CA 1
ATOM 6138 C C . THR A 1 776 ? -28.955 -7.525 19.617 1.00 92.75 776 THR A C 1
ATOM 6140 O O . THR A 1 776 ? -27.895 -6.897 19.585 1.00 92.75 776 THR A O 1
ATOM 6143 N N . VAL A 1 777 ? -29.390 -8.211 18.557 1.00 94.38 777 VAL A N 1
ATOM 6144 C CA . VAL A 1 777 ? -28.689 -8.186 17.265 1.00 94.38 777 VAL A CA 1
ATOM 6145 C C . VAL A 1 777 ? -28.702 -6.769 16.684 1.00 94.38 777 VAL A C 1
ATOM 6147 O O . VAL A 1 777 ? -29.753 -6.170 16.452 1.00 94.38 777 VAL A O 1
ATOM 6150 N N . SER A 1 778 ? -27.507 -6.239 16.426 1.00 94.19 778 SER A N 1
ATOM 6151 C CA . SER A 1 778 ? -27.284 -4.934 15.801 1.00 94.19 778 SER A CA 1
ATOM 6152 C C . SER A 1 778 ? -26.603 -5.116 14.449 1.00 94.19 778 SER A C 1
ATOM 6154 O O . SER A 1 778 ? -25.836 -6.048 14.254 1.00 94.19 778 SER A O 1
ATOM 6156 N N . LEU A 1 779 ? -26.867 -4.198 13.520 1.00 95.38 779 LEU A N 1
ATOM 6157 C CA . LEU A 1 779 ? -26.129 -4.049 12.256 1.00 95.38 779 LEU A CA 1
ATOM 6158 C C . LEU A 1 779 ? -25.761 -2.572 12.027 1.00 95.38 779 LEU A C 1
ATOM 6160 O O . LEU A 1 779 ? -25.722 -2.090 10.893 1.00 95.38 779 LEU A O 1
ATOM 6164 N N . SER A 1 780 ? -25.639 -1.806 13.109 1.00 95.06 780 SER A N 1
ATOM 6165 C CA . SER A 1 780 ? -25.400 -0.365 13.109 1.00 95.06 780 SER A CA 1
ATOM 6166 C C . SER A 1 780 ? -23.953 -0.029 12.752 1.00 95.06 780 SER A C 1
ATOM 6168 O O . SER A 1 780 ? -23.752 0.852 11.909 1.00 95.06 780 SER A O 1
ATOM 6170 N N . ALA A 1 781 ? -22.976 -0.775 13.283 1.00 94.25 781 ALA A N 1
ATOM 6171 C CA . ALA A 1 781 ? -21.560 -0.611 12.957 1.00 94.25 781 ALA A CA 1
ATOM 6172 C C . ALA A 1 781 ? -21.297 -1.000 11.496 1.00 94.25 781 ALA A C 1
ATOM 6174 O O . ALA A 1 781 ? -20.776 -0.183 10.730 1.00 94.25 781 ALA A O 1
ATOM 6175 N N . TRP A 1 782 ? -21.794 -2.163 11.051 1.00 95.31 782 TRP A N 1
ATOM 6176 C CA . TRP A 1 782 ? -21.703 -2.553 9.638 1.00 95.31 782 TRP A CA 1
ATOM 6177 C C . TRP A 1 782 ? -22.345 -1.525 8.692 1.00 95.31 782 TRP A C 1
ATOM 6179 O O . TRP A 1 782 ? -21.724 -1.091 7.721 1.00 95.31 782 TRP A O 1
ATOM 6189 N N . LYS A 1 783 ? -23.568 -1.055 8.985 1.00 95.56 783 LYS A N 1
ATOM 6190 C CA . LYS A 1 783 ? -24.234 -0.021 8.166 1.00 95.56 783 LYS A CA 1
ATOM 6191 C C . LYS A 1 783 ? -23.505 1.326 8.209 1.00 95.56 783 LYS A C 1
ATOM 6193 O O . LYS A 1 783 ? -23.605 2.080 7.245 1.00 95.56 783 LYS A O 1
ATOM 6198 N N . ALA A 1 784 ? -22.795 1.655 9.289 1.00 95.69 784 ALA A N 1
ATOM 6199 C CA . ALA A 1 784 ? -21.957 2.851 9.360 1.00 95.69 784 ALA A CA 1
ATOM 6200 C C . ALA A 1 784 ? -20.689 2.714 8.505 1.00 95.69 784 ALA A C 1
ATOM 6202 O O . ALA A 1 784 ? -20.362 3.652 7.775 1.00 95.69 784 ALA A O 1
ATOM 6203 N N . ARG A 1 785 ? -20.039 1.540 8.517 1.00 95.38 785 ARG A N 1
ATOM 6204 C CA . ARG A 1 785 ? -18.907 1.216 7.635 1.00 95.38 785 ARG A CA 1
ATOM 6205 C C . ARG A 1 785 ? -19.309 1.270 6.159 1.00 95.38 785 ARG A C 1
ATOM 6207 O O . ARG A 1 785 ? -18.690 2.000 5.393 1.00 95.38 785 ARG A O 1
ATOM 6214 N N . MET A 1 786 ? -20.386 0.586 5.764 1.00 95.44 786 MET A N 1
ATOM 6215 C CA . MET A 1 786 ? -20.837 0.539 4.361 1.00 95.44 786 MET A CA 1
ATOM 6216 C C . MET A 1 786 ? -21.300 1.896 3.804 1.00 95.44 786 MET A C 1
ATOM 6218 O O . MET A 1 786 ? -21.334 2.080 2.595 1.00 95.44 786 MET A O 1
ATOM 6222 N N . ARG A 1 787 ? -21.631 2.882 4.652 1.00 95.00 787 ARG A N 1
ATOM 6223 C CA . ARG A 1 787 ? -21.868 4.274 4.207 1.00 95.00 787 ARG A CA 1
ATOM 6224 C C . ARG A 1 787 ? -20.580 5.060 3.922 1.00 95.00 787 ARG A C 1
ATOM 6226 O O . ARG A 1 787 ? -20.666 6.199 3.469 1.00 95.00 787 ARG A O 1
ATOM 6233 N N . ARG A 1 788 ? -19.410 4.496 4.234 1.00 93.94 788 ARG A N 1
ATOM 6234 C CA . ARG A 1 788 ? -18.085 5.104 4.043 1.00 93.94 788 ARG A CA 1
ATOM 6235 C C . ARG A 1 788 ? -17.246 4.418 2.964 1.00 93.94 788 ARG A C 1
ATOM 6237 O O . ARG A 1 788 ? -16.186 4.951 2.656 1.00 93.94 788 ARG A O 1
ATOM 6244 N N . THR A 1 789 ? -17.674 3.273 2.428 1.00 94.81 789 THR A N 1
ATOM 6245 C CA . THR A 1 789 ? -16.952 2.563 1.361 1.00 94.81 789 THR A CA 1
ATOM 6246 C C . THR A 1 789 ? -16.981 3.346 0.053 1.00 94.81 789 THR A C 1
ATOM 6248 O O . THR A 1 789 ? -18.017 3.909 -0.301 1.00 94.81 789 THR A O 1
ATOM 6251 N N . GLN A 1 790 ? -15.862 3.337 -0.667 1.00 94.19 790 GLN A N 1
ATOM 6252 C CA . GLN A 1 790 ? -15.686 3.986 -1.965 1.00 94.19 790 GLN A CA 1
ATOM 6253 C C . GLN A 1 790 ? -16.180 3.092 -3.120 1.00 94.19 790 GLN A C 1
ATOM 6255 O O . GLN A 1 790 ? -16.885 3.570 -4.003 1.00 94.19 790 GLN A O 1
ATOM 6260 N N . GLY A 1 791 ? -15.846 1.796 -3.078 1.00 90.12 791 GLY A N 1
ATOM 6261 C CA . GLY A 1 791 ? -16.095 0.816 -4.147 1.00 90.12 791 GLY A CA 1
ATOM 6262 C C . GLY A 1 791 ? -16.817 -0.453 -3.683 1.00 90.12 791 GLY A C 1
ATOM 6263 O O . GLY A 1 791 ? -17.003 -0.677 -2.480 1.00 90.12 791 GLY A O 1
ATOM 6264 N N . THR A 1 792 ? -17.231 -1.307 -4.626 1.00 91.81 792 THR A N 1
ATOM 6265 C CA . THR A 1 792 ? -18.043 -2.511 -4.349 1.00 91.81 792 THR A CA 1
ATOM 6266 C C . THR A 1 792 ? -17.448 -3.779 -4.956 1.00 91.81 792 THR A C 1
ATOM 6268 O O . THR A 1 792 ? -17.543 -4.006 -6.162 1.00 91.81 792 THR A O 1
ATOM 6271 N N . THR A 1 793 ? -16.944 -4.657 -4.091 1.00 95.75 793 THR A N 1
ATOM 6272 C CA . THR A 1 793 ? -16.308 -5.926 -4.461 1.00 95.75 793 THR A CA 1
ATOM 6273 C C . THR A 1 793 ? -17.295 -7.098 -4.569 1.00 95.75 793 THR A C 1
ATOM 6275 O O . THR A 1 793 ? -18.395 -7.095 -4.003 1.00 95.75 793 THR A O 1
ATOM 6278 N N . PHE A 1 794 ? -16.906 -8.141 -5.305 1.00 97.00 794 PHE A N 1
ATOM 6279 C CA . PHE A 1 794 ? -17.695 -9.331 -5.649 1.00 97.00 794 PHE A CA 1
ATOM 6280 C C . PHE A 1 794 ? -18.254 -10.084 -4.434 1.00 97.00 794 PHE A C 1
ATOM 6282 O O . PHE A 1 794 ? -19.350 -10.647 -4.528 1.00 97.00 794 PHE A O 1
ATOM 6289 N N . ASN A 1 795 ? -17.504 -10.087 -3.331 1.00 95.62 795 ASN A N 1
ATOM 6290 C CA . ASN A 1 795 ? -17.844 -10.701 -2.044 1.00 95.62 795 ASN A CA 1
ATOM 6291 C C . ASN A 1 795 ? -18.851 -9.878 -1.211 1.00 95.62 795 ASN A C 1
ATOM 6293 O O . ASN A 1 795 ? -19.364 -10.370 -0.206 1.00 95.62 795 ASN A O 1
ATOM 6297 N N . GLY A 1 796 ? -19.159 -8.643 -1.623 1.00 95.00 796 GLY A N 1
ATOM 6298 C CA . GLY A 1 796 ? -20.046 -7.728 -0.902 1.00 95.00 796 GLY A CA 1
ATOM 6299 C C . GLY A 1 796 ? -19.409 -7.025 0.302 1.00 95.00 796 GLY A C 1
ATOM 6300 O O . GLY A 1 796 ? -20.127 -6.333 1.023 1.00 95.00 796 GLY A O 1
ATOM 6301 N N . LEU A 1 797 ? -18.097 -7.176 0.520 1.00 95.69 797 LEU A N 1
ATOM 6302 C CA . LEU A 1 797 ? -17.380 -6.515 1.615 1.00 95.69 797 LEU A CA 1
ATOM 6303 C C . LEU A 1 797 ? -17.192 -5.022 1.324 1.00 95.69 797 LEU A C 1
ATOM 6305 O O . LEU A 1 797 ? -17.411 -4.204 2.208 1.00 95.69 797 LEU A O 1
ATOM 6309 N N . GLY A 1 798 ? -16.873 -4.644 0.084 1.00 94.31 798 GLY A N 1
ATOM 6310 C CA . GLY A 1 798 ? -16.721 -3.247 -0.330 1.00 94.31 798 GLY A CA 1
ATOM 6311 C C . GLY A 1 798 ? -15.427 -2.588 0.157 1.00 94.31 798 GLY A C 1
ATOM 6312 O O . GLY A 1 798 ? -14.891 -2.892 1.227 1.00 94.31 798 GLY A O 1
ATOM 6313 N N . VAL A 1 799 ? -14.927 -1.656 -0.649 1.00 95.50 799 VAL A N 1
ATOM 6314 C CA . VAL A 1 799 ? -13.622 -1.014 -0.459 1.00 95.50 799 VAL A CA 1
ATOM 6315 C C . VAL A 1 799 ? -13.751 0.116 0.554 1.00 95.50 799 VAL A C 1
ATOM 6317 O O . VAL A 1 799 ? -14.459 1.083 0.289 1.00 95.50 799 VAL A O 1
ATOM 6320 N N . LEU A 1 800 ? -13.057 0.019 1.691 1.00 94.69 800 LEU A N 1
ATOM 6321 C CA . LEU A 1 800 ? -12.839 1.146 2.601 1.00 94.69 800 LEU A CA 1
ATOM 6322 C C . LEU A 1 800 ? -11.341 1.433 2.705 1.00 94.69 800 LEU A C 1
ATOM 6324 O O . LEU A 1 800 ? -10.562 0.591 3.163 1.00 94.69 800 LEU A O 1
ATOM 6328 N N . VAL A 1 801 ? -10.942 2.633 2.298 1.00 95.38 801 VAL A N 1
ATOM 6329 C CA . VAL A 1 801 ? -9.551 3.112 2.297 1.00 95.38 801 VAL A CA 1
ATOM 6330 C C . VAL A 1 801 ? -9.472 4.549 2.829 1.00 95.38 801 VAL A C 1
ATOM 6332 O O . VAL A 1 801 ? -10.508 5.210 2.949 1.00 95.38 801 VAL A O 1
ATOM 6335 N N . PRO A 1 802 ? -8.276 5.055 3.191 1.00 94.25 802 PRO A N 1
ATOM 6336 C CA . PRO A 1 802 ? -8.059 6.495 3.263 1.00 94.25 802 PRO A CA 1
ATOM 6337 C C . PRO A 1 802 ? -8.446 7.114 1.915 1.00 94.25 802 PRO A C 1
ATOM 6339 O O . PRO A 1 802 ? -8.002 6.635 0.877 1.00 94.25 802 PRO A O 1
ATOM 6342 N N . TYR A 1 803 ? -9.313 8.121 1.941 1.00 93.44 803 TYR A N 1
ATOM 6343 C CA . TYR A 1 803 ? -9.810 8.810 0.754 1.00 93.44 803 TYR A CA 1
ATOM 6344 C C . TYR A 1 803 ? -10.064 10.269 1.116 1.00 93.44 803 TYR A C 1
ATOM 6346 O O . TYR A 1 803 ? -10.878 10.545 2.008 1.00 93.44 803 TYR A O 1
ATOM 6354 N N . ASP A 1 804 ? -9.374 11.188 0.448 1.00 91.25 804 ASP A N 1
ATOM 6355 C CA . ASP A 1 804 ? -9.637 12.616 0.583 1.00 91.25 804 ASP A CA 1
ATOM 6356 C C . ASP A 1 804 ? -10.721 13.055 -0.411 1.00 91.25 804 ASP A C 1
ATOM 6358 O O . ASP A 1 804 ? -10.682 12.763 -1.601 1.00 91.25 804 ASP A O 1
ATOM 6362 N N . LYS A 1 805 ? -11.709 13.795 0.093 1.00 88.50 805 LYS A N 1
ATOM 6363 C CA . LYS A 1 805 ? -12.833 14.314 -0.696 1.00 88.50 805 LYS A CA 1
ATOM 6364 C C . LYS A 1 805 ? -12.528 15.635 -1.400 1.00 88.50 805 LYS A C 1
ATOM 6366 O O . LYS A 1 805 ? -13.380 16.104 -2.149 1.00 88.50 805 LYS A O 1
ATOM 6371 N N . HIS A 1 806 ? -11.386 16.260 -1.114 1.00 87.88 806 HIS A N 1
ATOM 6372 C CA . HIS A 1 806 ? -10.984 17.529 -1.720 1.00 87.88 806 HIS A CA 1
ATOM 6373 C C . HIS A 1 806 ? -10.058 17.330 -2.922 1.00 87.88 806 HIS A C 1
ATOM 6375 O O . HIS A 1 806 ? -10.232 18.013 -3.928 1.00 87.88 806 HIS A O 1
ATOM 6381 N N . THR A 1 807 ? -9.124 16.383 -2.831 1.00 90.81 807 THR A N 1
ATOM 6382 C CA . THR A 1 807 ? -8.245 15.966 -3.940 1.00 90.81 807 THR A CA 1
ATOM 6383 C C . THR A 1 807 ? -8.781 14.778 -4.747 1.00 90.81 807 THR A C 1
ATOM 6385 O O . THR A 1 807 ? -8.274 14.520 -5.831 1.00 90.81 807 THR A O 1
ATOM 6388 N N . GLU A 1 808 ? -9.795 14.068 -4.235 1.00 90.50 808 GLU A N 1
ATOM 6389 C CA . GLU A 1 808 ? -10.332 12.802 -4.775 1.00 90.50 808 GLU A CA 1
ATOM 6390 C C . GLU A 1 808 ? -9.321 11.631 -4.791 1.00 90.50 808 GLU A C 1
ATOM 6392 O O . GLU A 1 808 ? -9.569 10.603 -5.414 1.00 90.50 808 GLU A O 1
ATOM 6397 N N . VAL A 1 809 ? -8.212 11.749 -4.045 1.00 93.25 809 VAL A N 1
ATOM 6398 C CA . VAL A 1 809 ? -7.138 10.742 -3.964 1.00 93.25 809 VAL A CA 1
ATOM 6399 C C . VAL A 1 809 ? -7.416 9.676 -2.894 1.00 93.25 809 VAL A C 1
ATOM 6401 O O . VAL A 1 809 ? -7.824 9.971 -1.765 1.00 93.25 809 VAL A O 1
ATOM 6404 N N . GLY A 1 810 ? -7.122 8.422 -3.244 1.00 92.38 810 GLY A N 1
ATOM 6405 C CA . GLY A 1 810 ? -7.115 7.231 -2.386 1.00 92.38 810 GLY A CA 1
ATOM 6406 C C . GLY A 1 810 ? -7.879 6.043 -2.987 1.00 92.38 810 GLY A C 1
ATOM 6407 O O . GLY A 1 810 ? -7.640 4.885 -2.624 1.00 92.38 810 GLY A O 1
ATOM 6408 N N . TYR A 1 811 ? -8.778 6.304 -3.938 1.00 96.94 811 TYR A N 1
ATOM 6409 C CA . TYR A 1 811 ? -9.568 5.303 -4.648 1.00 96.94 811 TYR A CA 1
ATOM 6410 C C . TYR A 1 811 ? -10.030 5.827 -6.009 1.00 96.94 811 TYR A C 1
ATOM 6412 O O . TYR A 1 811 ? -10.596 6.912 -6.111 1.00 96.94 811 TYR A O 1
ATOM 6420 N N . ARG A 1 812 ? -9.945 4.952 -7.014 1.00 94.69 812 ARG A N 1
ATOM 6421 C CA . ARG A 1 812 ? -10.514 5.140 -8.348 1.00 94.69 812 ARG A CA 1
ATOM 6422 C C . ARG A 1 812 ? -11.331 3.913 -8.736 1.00 94.69 812 ARG A C 1
ATOM 6424 O O . ARG A 1 812 ? -10.932 2.790 -8.431 1.00 94.69 812 ARG A O 1
ATOM 6431 N N . GLU A 1 813 ? -12.456 4.118 -9.421 1.00 94.56 813 GLU A N 1
ATOM 6432 C CA . GLU A 1 813 ? -13.238 3.008 -9.980 1.00 94.56 813 GLU A CA 1
ATOM 6433 C C . GLU A 1 813 ? -12.430 2.230 -11.031 1.00 94.56 813 GLU A C 1
ATOM 6435 O O . GLU A 1 813 ? -11.628 2.797 -11.781 1.00 94.56 813 GLU A O 1
ATOM 6440 N N . LEU A 1 814 ? -12.676 0.921 -11.137 1.00 95.94 814 LEU A N 1
ATOM 6441 C CA . LEU A 1 814 ? -12.092 0.111 -12.205 1.00 95.94 814 LEU A CA 1
ATOM 6442 C C . LEU A 1 814 ? -12.606 0.566 -13.589 1.00 95.94 814 LEU A C 1
ATOM 6444 O O . LEU A 1 814 ? -13.797 0.844 -13.743 1.00 95.94 814 LEU A O 1
ATOM 6448 N N . PRO A 1 815 ? -11.769 0.547 -14.651 1.00 94.00 815 PRO A N 1
ATOM 6449 C CA . PRO A 1 815 ? -12.146 0.992 -16.004 1.00 94.00 815 PRO A CA 1
ATOM 6450 C C . PRO A 1 815 ? -13.221 0.116 -16.682 1.00 94.00 815 PRO A C 1
ATOM 6452 O O . PRO A 1 815 ? -13.600 0.350 -17.831 1.00 94.00 815 PRO A O 1
ATOM 6455 N N . VAL A 1 816 ? -13.715 -0.913 -15.989 1.00 95.31 816 VAL A N 1
ATOM 6456 C CA . VAL A 1 816 ? -14.822 -1.775 -16.395 1.00 95.31 816 VAL A CA 1
ATOM 6457 C C . VAL A 1 816 ? -15.732 -2.044 -15.197 1.00 95.31 816 VAL A C 1
ATOM 6459 O O . VAL A 1 816 ? -15.269 -2.431 -14.131 1.00 95.31 816 VAL A O 1
ATOM 6462 N N . SER A 1 817 ? -17.050 -1.924 -15.385 1.00 94.69 817 SER A N 1
ATOM 6463 C CA . SER A 1 817 ? -18.012 -2.289 -14.330 1.00 94.69 817 SER A CA 1
ATOM 6464 C C . SER A 1 817 ? -17.858 -3.750 -13.884 1.00 94.69 817 SER A C 1
ATOM 6466 O O . SER A 1 817 ? -17.546 -4.627 -14.697 1.00 94.69 817 SER A O 1
ATOM 6468 N N . SER A 1 818 ? -18.201 -4.051 -12.629 1.00 93.50 818 SER A N 1
ATOM 6469 C CA . SER A 1 818 ? -18.080 -5.383 -12.006 1.00 93.50 818 SER A CA 1
ATOM 6470 C C . SER A 1 818 ? -18.761 -6.508 -12.815 1.00 93.50 818 SER A C 1
ATOM 6472 O O . SER A 1 818 ? -18.330 -7.661 -12.793 1.00 93.50 818 SER A O 1
ATOM 6474 N N . LYS A 1 819 ? -19.810 -6.188 -13.595 1.00 94.56 819 LYS A N 1
ATOM 6475 C CA . LYS A 1 819 ? -20.468 -7.123 -14.531 1.00 94.56 819 LYS A CA 1
ATOM 6476 C C . LYS A 1 819 ? -19.596 -7.458 -15.750 1.00 94.56 819 LYS A C 1
ATOM 6478 O O . LYS A 1 819 ? -19.598 -8.602 -16.203 1.00 94.56 819 LYS A O 1
ATOM 6483 N N . VAL A 1 820 ? -18.887 -6.471 -16.295 1.00 96.44 820 VAL A N 1
ATOM 6484 C CA . VAL A 1 820 ? -17.956 -6.647 -17.420 1.00 96.44 820 VAL A CA 1
ATOM 6485 C C . VAL A 1 820 ? -16.687 -7.348 -16.944 1.00 96.44 820 VAL A C 1
ATOM 6487 O O . VAL A 1 820 ? -16.285 -8.315 -17.586 1.00 96.44 820 VAL A O 1
ATOM 6490 N N . LEU A 1 821 ? -16.130 -6.947 -15.793 1.00 97.19 821 LEU A N 1
ATOM 6491 C CA . LEU A 1 821 ? -14.988 -7.620 -15.165 1.00 97.19 821 LEU A CA 1
ATOM 6492 C C . LEU A 1 821 ? -15.272 -9.112 -14.954 1.00 97.19 821 LEU A C 1
ATOM 6494 O O . LEU A 1 821 ? -14.518 -9.955 -15.434 1.00 97.19 821 LEU A O 1
ATOM 6498 N N . ARG A 1 822 ? -16.414 -9.456 -14.344 1.00 96.31 822 ARG A N 1
ATOM 6499 C CA . ARG A 1 822 ? -16.826 -10.857 -14.157 1.00 96.31 822 ARG A CA 1
ATOM 6500 C C . ARG A 1 822 ? -16.888 -11.620 -15.483 1.00 96.31 822 ARG A C 1
ATOM 6502 O O . ARG A 1 822 ? -16.343 -12.710 -15.577 1.00 96.31 822 ARG A O 1
ATOM 6509 N N . GLY A 1 823 ? -17.450 -11.012 -16.530 1.00 96.94 823 GLY A N 1
ATOM 6510 C CA . GLY A 1 823 ? -17.505 -11.593 -17.878 1.00 96.94 823 GLY A CA 1
ATOM 6511 C C . GLY A 1 823 ? -16.165 -11.672 -18.633 1.00 96.94 823 GLY A C 1
ATOM 6512 O O . GLY A 1 823 ? -16.116 -12.314 -19.686 1.00 96.94 823 GLY A O 1
ATOM 6513 N N . ILE A 1 824 ? -15.100 -11.036 -18.132 1.00 97.06 824 ILE A N 1
ATOM 6514 C CA . ILE A 1 824 ? -13.708 -11.232 -18.573 1.00 97.06 824 ILE A CA 1
ATOM 6515 C C . ILE A 1 824 ? -13.095 -12.393 -17.779 1.00 97.06 824 ILE A C 1
ATOM 6517 O O . ILE A 1 824 ? -12.611 -13.355 -18.373 1.00 97.06 824 ILE A O 1
ATOM 6521 N N . LEU A 1 825 ? -13.184 -12.347 -16.446 1.00 96.88 825 LEU A N 1
ATOM 6522 C CA . LEU A 1 825 ? -12.585 -13.344 -15.556 1.00 96.88 825 LEU A CA 1
ATOM 6523 C C . LEU A 1 825 ? -13.208 -14.741 -15.725 1.00 96.88 825 LEU A C 1
ATOM 6525 O O . LEU A 1 825 ? -12.476 -15.725 -15.783 1.00 96.88 825 LEU A O 1
ATOM 6529 N N . ASP A 1 826 ? -14.528 -14.844 -15.910 1.00 95.19 826 ASP A N 1
ATOM 6530 C CA . ASP A 1 826 ? -15.197 -16.116 -16.215 1.00 95.19 826 ASP A CA 1
ATOM 6531 C C . ASP A 1 826 ? -14.610 -16.772 -17.478 1.00 95.19 826 ASP A C 1
ATOM 6533 O O . ASP A 1 826 ? -14.323 -17.967 -17.474 1.00 95.19 826 ASP A O 1
ATOM 6537 N N . LYS A 1 827 ? -14.348 -15.986 -18.534 1.00 95.69 827 LYS A N 1
ATOM 6538 C CA . LYS A 1 827 ? -13.758 -16.494 -19.785 1.00 95.69 827 LYS A CA 1
ATOM 6539 C C . LYS A 1 827 ? -12.315 -16.953 -19.604 1.00 95.69 827 LYS A C 1
ATOM 6541 O O . LYS A 1 827 ? -11.955 -17.992 -20.140 1.00 95.69 827 LYS A O 1
ATOM 6546 N N . ILE A 1 828 ? -11.501 -16.203 -18.858 1.00 95.81 828 ILE A N 1
ATOM 6547 C CA . ILE A 1 828 ? -10.099 -16.572 -18.600 1.00 95.81 828 ILE A CA 1
ATOM 6548 C C . ILE A 1 828 ? -10.027 -17.844 -17.744 1.00 95.81 828 ILE A C 1
ATOM 6550 O O . ILE A 1 828 ? -9.208 -18.720 -18.017 1.00 95.81 828 ILE A O 1
ATOM 6554 N N . ARG A 1 829 ? -10.899 -17.980 -16.738 1.00 93.81 829 ARG A N 1
ATOM 6555 C CA . ARG A 1 829 ? -10.964 -19.176 -15.889 1.00 93.81 829 ARG A CA 1
ATOM 6556 C C . ARG A 1 829 ? -11.382 -20.411 -16.686 1.00 93.81 829 ARG A C 1
ATOM 6558 O O . ARG A 1 829 ? -10.680 -21.423 -16.656 1.00 93.81 829 ARG A O 1
ATOM 6565 N N . ASP A 1 830 ? -12.511 -20.313 -17.388 1.00 91.88 830 ASP A N 1
ATOM 6566 C CA . ASP A 1 830 ? -13.173 -21.455 -18.028 1.00 91.88 830 ASP A CA 1
ATOM 6567 C C . ASP A 1 830 ? -12.519 -21.856 -19.372 1.00 91.88 830 ASP A C 1
ATOM 6569 O O . ASP A 1 830 ? -12.789 -22.942 -19.884 1.00 91.88 830 ASP A O 1
ATOM 6573 N N . ALA A 1 831 ? -11.626 -21.029 -19.935 1.00 93.06 831 ALA A N 1
ATOM 6574 C CA . ALA A 1 831 ? -10.828 -21.378 -21.113 1.00 93.06 831 ALA A CA 1
ATOM 6575 C C . ALA A 1 831 ? -9.674 -22.360 -20.786 1.00 93.06 831 ALA A C 1
ATOM 6577 O O . ALA A 1 831 ? -9.028 -22.229 -19.735 1.00 93.06 831 ALA A O 1
ATOM 6578 N N . PRO A 1 832 ? -9.342 -23.304 -21.696 1.00 90.31 832 PRO A N 1
ATOM 6579 C CA . PRO A 1 832 ? -8.157 -24.159 -21.583 1.00 90.31 832 PRO A CA 1
ATOM 6580 C C . PRO A 1 832 ? -6.858 -23.342 -21.468 1.00 90.31 832 PRO A C 1
ATOM 6582 O O . PRO A 1 832 ? -6.757 -22.298 -22.109 1.00 90.31 832 PRO A O 1
ATOM 6585 N N . PRO A 1 833 ? -5.812 -23.808 -20.753 1.00 89.25 833 PRO A N 1
ATOM 6586 C CA . PRO A 1 833 ? -4.593 -23.021 -20.513 1.00 89.25 833 PRO A CA 1
ATOM 6587 C C . PRO A 1 833 ? -3.868 -22.470 -21.753 1.00 89.25 833 PRO A C 1
ATOM 6589 O O . PRO A 1 833 ? -3.160 -21.478 -21.632 1.00 89.25 833 PRO A O 1
ATOM 6592 N N . ALA A 1 834 ? -4.040 -23.085 -22.928 1.00 90.19 834 ALA A N 1
ATOM 6593 C CA . ALA A 1 834 ? -3.462 -22.627 -24.197 1.00 90.19 834 ALA A CA 1
ATOM 6594 C C . ALA A 1 834 ? -4.308 -21.563 -24.937 1.00 90.19 834 ALA A C 1
ATOM 6596 O O . ALA A 1 834 ? -3.842 -20.993 -25.918 1.00 90.19 834 ALA A O 1
ATOM 6597 N N . GLU A 1 835 ? -5.538 -21.303 -24.483 1.00 91.94 835 GLU A N 1
ATOM 6598 C CA . GLU A 1 835 ? -6.528 -20.414 -25.119 1.00 91.94 835 GLU A CA 1
ATOM 6599 C C . GLU A 1 835 ? -6.896 -19.207 -24.226 1.00 91.94 835 GLU A C 1
ATOM 6601 O O . GLU A 1 835 ? -7.819 -18.450 -24.530 1.00 91.94 835 GLU A O 1
ATOM 6606 N N . ARG A 1 836 ? -6.184 -19.014 -23.107 1.00 92.94 836 ARG A N 1
ATOM 6607 C CA . ARG A 1 836 ? -6.429 -17.932 -22.140 1.00 92.94 836 ARG A CA 1
ATOM 6608 C C . ARG A 1 836 ? -5.882 -16.594 -22.637 1.00 92.94 836 ARG A C 1
ATOM 6610 O O . ARG A 1 836 ? -4.704 -16.300 -22.468 1.00 92.94 836 ARG A O 1
ATOM 6617 N N . ASP A 1 837 ? -6.764 -15.767 -23.191 1.00 92.75 837 ASP A N 1
ATOM 6618 C CA . ASP A 1 837 ? -6.491 -14.354 -23.472 1.00 92.75 837 ASP A CA 1
ATOM 6619 C C . ASP A 1 837 ? -6.555 -13.518 -22.180 1.00 92.75 837 ASP A C 1
ATOM 6621 O O . ASP A 1 837 ? -7.637 -13.149 -21.717 1.00 92.75 837 ASP A O 1
ATOM 6625 N N . THR A 1 838 ? -5.395 -13.219 -21.590 1.00 94.06 838 THR A N 1
ATOM 6626 C CA . THR A 1 838 ? -5.286 -12.335 -20.418 1.00 94.06 838 THR A CA 1
ATOM 6627 C C . THR A 1 838 ? -5.264 -10.853 -20.778 1.00 94.06 838 THR A C 1
ATOM 6629 O O . THR A 1 838 ? -5.420 -10.039 -19.873 1.00 94.06 838 THR A O 1
ATOM 6632 N N . SER A 1 839 ? -5.161 -10.476 -22.061 1.00 94.56 839 SER A N 1
ATOM 6633 C CA . SER A 1 839 ? -4.801 -9.111 -22.492 1.00 94.56 839 SER A CA 1
ATOM 6634 C C . SER A 1 839 ? -5.663 -8.018 -21.853 1.00 94.56 839 SER A C 1
ATOM 6636 O O . SER A 1 839 ? -5.160 -6.979 -21.442 1.00 94.56 839 SER A O 1
ATOM 6638 N N . LYS A 1 840 ? -6.969 -8.273 -21.695 1.00 94.56 840 LYS A N 1
ATOM 6639 C CA . LYS A 1 840 ? -7.910 -7.331 -21.062 1.00 94.56 840 LYS A CA 1
ATOM 6640 C C . LYS A 1 840 ? -7.786 -7.247 -19.546 1.00 94.56 840 LYS A C 1
ATOM 6642 O O . LYS A 1 840 ? -8.113 -6.217 -18.973 1.00 94.56 840 LYS A O 1
ATOM 6647 N N . LEU A 1 841 ? -7.355 -8.321 -18.890 1.00 96.06 841 LEU A N 1
ATOM 6648 C CA . LEU A 1 841 ? -6.991 -8.272 -17.478 1.00 96.06 841 LEU A CA 1
ATOM 6649 C C . LEU A 1 841 ? -5.665 -7.523 -17.308 1.00 96.06 841 LEU A C 1
ATOM 6651 O O . LEU A 1 841 ? -5.568 -6.703 -16.406 1.00 96.06 841 LEU A O 1
ATOM 6655 N N . ASP A 1 842 ? -4.699 -7.734 -18.203 1.00 95.25 842 ASP A N 1
ATOM 6656 C CA . ASP A 1 842 ? -3.396 -7.059 -18.181 1.00 95.25 842 ASP A CA 1
ATOM 6657 C C . ASP A 1 842 ? -3.524 -5.539 -18.447 1.00 95.25 842 ASP A C 1
ATOM 6659 O O . ASP A 1 842 ? -2.854 -4.733 -17.797 1.00 95.25 842 ASP A O 1
ATOM 6663 N N . GLU A 1 843 ? -4.461 -5.120 -19.310 1.00 95.88 843 GLU A N 1
ATOM 6664 C CA . GLU A 1 843 ? -4.897 -3.717 -19.449 1.00 95.88 843 GLU A CA 1
ATOM 6665 C C . GLU A 1 843 ? -5.402 -3.145 -18.108 1.00 95.88 843 GLU A C 1
ATOM 6667 O O . GLU A 1 843 ? -4.919 -2.108 -17.654 1.00 95.88 843 GLU A O 1
ATOM 6672 N N . ILE A 1 844 ? -6.343 -3.822 -17.437 1.00 96.94 844 ILE A N 1
ATOM 6673 C CA . ILE A 1 844 ? -6.916 -3.368 -16.152 1.00 96.94 844 ILE 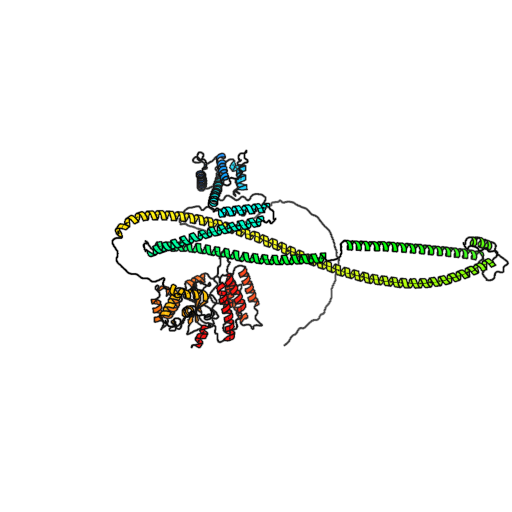A CA 1
ATOM 6674 C C . ILE A 1 844 ? -5.849 -3.365 -15.038 1.00 96.94 844 ILE A C 1
ATOM 6676 O O . ILE A 1 844 ? -5.820 -2.454 -14.208 1.00 96.94 844 ILE A O 1
ATOM 6680 N N . PHE A 1 845 ? -4.938 -4.341 -15.044 1.00 95.88 845 PHE A N 1
ATOM 6681 C CA . PHE A 1 845 ? -3.780 -4.425 -14.148 1.00 95.88 845 PHE A CA 1
ATOM 6682 C C . PHE A 1 845 ? -2.848 -3.221 -14.346 1.00 95.88 845 PHE A C 1
ATOM 6684 O O . PHE A 1 845 ? -2.378 -2.631 -13.376 1.00 95.88 845 PHE A O 1
ATOM 6691 N N . THR A 1 846 ? -2.629 -2.806 -15.598 1.00 95.69 846 THR A N 1
ATOM 6692 C CA . THR A 1 846 ? -1.832 -1.615 -15.929 1.00 95.69 846 THR A CA 1
ATOM 6693 C C . THR A 1 846 ? -2.482 -0.347 -15.374 1.00 95.69 846 THR A C 1
ATOM 6695 O O . THR A 1 846 ? -1.809 0.423 -14.693 1.00 95.69 846 THR A O 1
ATOM 6698 N N . TRP A 1 847 ? -3.795 -0.166 -15.559 1.00 95.50 847 TRP A N 1
ATOM 6699 C CA . TRP A 1 847 ? -4.532 0.951 -14.949 1.00 95.50 847 TRP A CA 1
ATOM 6700 C C . TRP A 1 847 ? -4.504 0.922 -13.416 1.00 95.50 847 TRP A C 1
ATOM 6702 O O . TRP A 1 847 ? -4.401 1.970 -12.791 1.00 95.50 847 TRP A O 1
ATOM 6712 N N . THR A 1 848 ? -4.533 -0.267 -12.812 1.00 95.12 848 THR A N 1
ATOM 6713 C CA . THR A 1 848 ? -4.407 -0.446 -11.356 1.00 95.12 848 THR A CA 1
ATOM 6714 C C . THR A 1 848 ? -3.024 -0.043 -10.842 1.00 95.12 848 THR A C 1
ATOM 6716 O O . THR A 1 848 ? -2.922 0.542 -9.768 1.00 95.12 848 THR A O 1
ATOM 6719 N N . ASN A 1 849 ? -1.956 -0.312 -11.599 1.00 93.12 849 ASN A N 1
ATOM 6720 C CA . ASN A 1 849 ? -0.614 0.156 -11.251 1.00 93.12 849 ASN A CA 1
ATOM 6721 C C . ASN A 1 849 ? -0.492 1.680 -11.382 1.00 93.12 849 ASN A C 1
ATOM 6723 O O . ASN A 1 849 ? 0.011 2.296 -10.455 1.00 93.12 849 ASN A O 1
ATOM 6727 N N . ILE A 1 850 ? -1.037 2.283 -12.446 1.00 93.50 850 ILE A N 1
ATOM 6728 C CA . ILE A 1 850 ? -1.109 3.751 -12.585 1.00 93.50 850 ILE A CA 1
ATOM 6729 C C . ILE A 1 850 ? -1.875 4.363 -11.402 1.00 93.50 850 ILE A C 1
ATOM 6731 O O . ILE A 1 850 ? -1.406 5.319 -10.798 1.00 93.50 850 ILE A O 1
ATOM 6735 N N . GLY A 1 851 ? -3.004 3.763 -11.005 1.00 93.88 851 GLY A N 1
ATOM 6736 C CA . GLY A 1 851 ? -3.730 4.157 -9.797 1.00 93.88 851 GLY A CA 1
ATOM 6737 C C . GLY A 1 851 ? -2.866 4.072 -8.535 1.00 93.88 851 GLY A C 1
ATOM 6738 O O . GLY A 1 851 ? -2.862 5.008 -7.749 1.00 93.88 851 GLY A O 1
ATOM 6739 N N . ASN A 1 852 ? -2.081 3.004 -8.353 1.00 93.31 852 ASN A N 1
ATOM 6740 C CA . ASN A 1 852 ? -1.148 2.900 -7.224 1.00 93.31 852 ASN A CA 1
ATOM 6741 C C . ASN A 1 852 ? -0.046 3.976 -7.262 1.00 93.31 852 ASN A C 1
ATOM 6743 O O . ASN A 1 852 ? 0.271 4.533 -6.215 1.00 93.31 852 ASN A O 1
ATOM 6747 N N . ASP A 1 853 ? 0.519 4.277 -8.433 1.00 93.50 853 ASP A N 1
ATOM 6748 C CA . ASP A 1 853 ? 1.548 5.315 -8.599 1.00 93.50 853 ASP A CA 1
ATOM 6749 C C . ASP A 1 853 ? 0.978 6.729 -8.333 1.00 93.50 853 ASP A C 1
ATOM 6751 O O . ASP A 1 853 ? 1.688 7.602 -7.836 1.00 93.50 853 ASP A O 1
ATOM 6755 N N . GLU A 1 854 ? -0.319 6.935 -8.589 1.00 93.31 854 GLU A N 1
ATOM 6756 C CA . GLU A 1 854 ? -1.077 8.171 -8.326 1.00 93.31 854 GLU A CA 1
ATOM 6757 C C . GLU A 1 854 ? -1.755 8.205 -6.929 1.00 93.31 854 GLU A C 1
ATOM 6759 O O . GLU A 1 854 ? -2.468 9.155 -6.610 1.00 93.31 854 GLU A O 1
ATOM 6764 N N . GLY A 1 855 ? -1.534 7.198 -6.071 1.00 94.06 855 GLY A N 1
ATOM 6765 C CA . GLY A 1 855 ? -2.044 7.143 -4.686 1.00 94.06 855 GLY A CA 1
ATOM 6766 C C . GLY A 1 855 ? -3.422 6.487 -4.484 1.00 94.06 855 GLY A C 1
ATOM 6767 O O . GLY A 1 855 ? -3.853 6.289 -3.347 1.00 94.06 855 GLY A O 1
ATOM 6768 N N . ASP A 1 856 ? -4.103 6.075 -5.553 1.00 96.81 856 ASP A N 1
ATOM 6769 C CA . ASP A 1 856 ? -5.432 5.444 -5.554 1.00 96.81 856 ASP A CA 1
ATOM 6770 C C . ASP A 1 856 ? -5.410 3.943 -5.196 1.00 96.81 856 ASP A C 1
ATOM 6772 O O . ASP A 1 856 ? -6.014 3.096 -5.864 1.00 96.81 856 ASP A O 1
ATOM 6776 N N . PHE A 1 857 ? -4.740 3.594 -4.093 1.00 96.94 857 PHE A N 1
ATOM 6777 C CA . PHE A 1 857 ? -4.514 2.210 -3.644 1.00 96.94 857 PHE A CA 1
ATOM 6778 C C . PHE A 1 857 ? -5.802 1.372 -3.495 1.00 96.94 857 PHE A C 1
ATOM 6780 O O . PHE A 1 857 ? -5.772 0.141 -3.606 1.00 96.94 857 PHE A O 1
ATOM 6787 N N . GLY A 1 858 ? -6.952 2.017 -3.256 1.00 96.69 858 GLY A N 1
ATOM 6788 C CA . GLY A 1 858 ? -8.258 1.357 -3.208 1.00 96.69 858 GLY A CA 1
ATOM 6789 C C . GLY A 1 858 ? -8.659 0.662 -4.514 1.00 96.69 858 GLY A C 1
ATOM 6790 O O . GLY A 1 858 ? -9.341 -0.361 -4.459 1.00 96.69 858 GLY A O 1
ATOM 6791 N N . MET A 1 859 ? -8.176 1.142 -5.664 1.00 97.25 859 MET A N 1
ATOM 6792 C CA . MET A 1 859 ? -8.380 0.502 -6.969 1.00 97.25 859 MET A CA 1
ATOM 6793 C C . MET A 1 859 ? -7.723 -0.890 -7.019 1.00 97.25 859 MET A C 1
ATOM 6795 O O . MET A 1 859 ? -8.310 -1.856 -7.513 1.00 97.25 859 MET A O 1
ATOM 6799 N N . GLY A 1 860 ? -6.526 -1.016 -6.433 1.00 96.69 860 GLY A N 1
ATOM 6800 C CA . GLY A 1 860 ? -5.839 -2.296 -6.263 1.00 96.69 860 GLY A CA 1
ATOM 6801 C C . GLY A 1 860 ? -6.562 -3.226 -5.294 1.00 96.69 860 GLY A C 1
ATOM 6802 O O . GLY A 1 860 ? -6.712 -4.414 -5.579 1.00 96.69 860 GLY A O 1
ATOM 6803 N N . LEU A 1 861 ? -7.072 -2.696 -4.179 1.00 97.38 861 LEU A N 1
ATOM 6804 C CA . LEU A 1 861 ? -7.848 -3.499 -3.231 1.00 97.38 861 LEU A CA 1
ATOM 6805 C C . LEU A 1 861 ? -9.139 -4.054 -3.867 1.00 97.38 861 LEU A C 1
ATOM 6807 O O . LEU A 1 861 ? -9.467 -5.218 -3.625 1.00 97.38 861 LEU A O 1
ATOM 6811 N N . GLU A 1 862 ? -9.826 -3.280 -4.721 1.00 97.56 862 GLU A N 1
ATOM 6812 C CA . GLU A 1 862 ? -11.014 -3.751 -5.453 1.00 97.56 862 GLU A CA 1
ATOM 6813 C C . GLU A 1 862 ? -10.683 -4.914 -6.395 1.00 97.56 862 GLU A C 1
ATOM 6815 O O . GLU A 1 862 ? -11.207 -6.019 -6.227 1.00 97.56 862 GLU A O 1
ATOM 6820 N N . LEU A 1 863 ? -9.769 -4.698 -7.351 1.00 97.69 863 LEU A N 1
ATOM 6821 C CA . LEU A 1 863 ? -9.409 -5.717 -8.341 1.00 97.69 863 LEU A CA 1
ATOM 6822 C C . LEU A 1 863 ? -8.842 -6.978 -7.677 1.00 97.69 863 LEU A C 1
ATOM 6824 O O . LEU A 1 863 ? -9.113 -8.093 -8.122 1.00 97.69 863 LEU A O 1
ATOM 6828 N N . GLY A 1 864 ? -8.085 -6.806 -6.593 1.00 96.81 864 GLY A N 1
ATOM 6829 C CA . GLY A 1 864 ? -7.566 -7.896 -5.784 1.00 96.81 864 GLY A CA 1
ATOM 6830 C C . GLY A 1 864 ? -8.673 -8.748 -5.157 1.00 96.81 864 GLY A C 1
ATOM 6831 O O . GLY A 1 864 ? -8.678 -9.966 -5.339 1.00 96.81 864 GLY A O 1
ATOM 6832 N N . GLN A 1 865 ? -9.645 -8.141 -4.470 1.00 96.31 865 GLN A N 1
ATOM 6833 C CA . GLN A 1 865 ? -10.771 -8.890 -3.896 1.00 96.31 865 GLN A CA 1
ATOM 6834 C C . GLN A 1 865 ? -11.688 -9.502 -4.974 1.00 96.31 865 GLN A C 1
ATOM 6836 O O . GLN A 1 865 ? -12.199 -10.609 -4.784 1.00 96.31 865 GLN A O 1
ATOM 6841 N N . ASP A 1 866 ? -11.856 -8.858 -6.131 1.00 97.50 866 ASP A N 1
ATOM 6842 C CA . ASP A 1 866 ? -12.652 -9.401 -7.240 1.00 97.50 866 ASP A CA 1
ATOM 6843 C C . ASP A 1 866 ? -11.975 -10.610 -7.907 1.00 97.50 866 ASP A C 1
ATOM 6845 O O . ASP A 1 866 ? -12.636 -11.624 -8.155 1.00 97.50 866 ASP A O 1
ATOM 6849 N N . LEU A 1 867 ? -10.651 -10.565 -8.106 1.00 96.81 867 LEU A N 1
ATOM 6850 C CA . LEU A 1 867 ? -9.849 -11.720 -8.529 1.00 96.81 867 LEU A CA 1
ATOM 6851 C C . LEU A 1 867 ? -9.901 -12.856 -7.499 1.00 96.81 867 LEU A C 1
ATOM 6853 O O . LEU A 1 867 ? -10.013 -14.023 -7.881 1.00 96.81 867 LEU A O 1
ATOM 6857 N N . PHE A 1 868 ? -9.889 -12.532 -6.200 1.00 95.12 868 PHE A N 1
ATOM 6858 C CA . PHE A 1 868 ? -10.001 -13.515 -5.115 1.00 95.12 868 PHE A CA 1
ATOM 6859 C C . PHE A 1 868 ? -11.284 -14.348 -5.243 1.00 95.12 868 PHE A C 1
ATOM 6861 O O . PHE A 1 868 ? -11.269 -15.555 -4.991 1.00 95.12 868 PHE A O 1
ATOM 6868 N N . CYS A 1 869 ? -12.368 -13.700 -5.675 1.00 94.88 869 CYS A N 1
ATOM 6869 C CA . CYS A 1 869 ? -13.704 -14.264 -5.855 1.00 94.88 869 CYS A CA 1
ATOM 6870 C C . CYS A 1 869 ? -13.961 -14.877 -7.244 1.00 94.88 869 CYS A C 1
ATOM 6872 O O . CYS A 1 869 ? -15.063 -15.372 -7.487 1.00 94.88 869 CYS A O 1
ATOM 6874 N N . ALA A 1 870 ? -13.015 -14.772 -8.182 1.00 94.62 870 ALA A N 1
ATOM 6875 C CA . ALA A 1 870 ? -13.215 -15.198 -9.567 1.00 94.62 870 ALA A CA 1
ATOM 6876 C C . ALA A 1 870 ? -12.880 -16.678 -9.803 1.00 94.62 870 ALA A C 1
ATOM 6878 O O . ALA A 1 870 ? -13.523 -17.326 -10.636 1.00 94.62 870 ALA A O 1
ATOM 6879 N N . ASP A 1 871 ? -11.899 -17.211 -9.072 1.00 91.06 871 ASP A N 1
ATOM 6880 C CA . ASP A 1 871 ? -11.620 -18.647 -9.004 1.00 91.06 871 ASP A CA 1
ATOM 6881 C C . ASP A 1 871 ? -12.731 -19.402 -8.260 1.00 91.06 871 ASP A C 1
ATOM 6883 O O . ASP A 1 871 ? -13.466 -18.814 -7.472 1.00 91.06 871 ASP A O 1
ATOM 6887 N N . LYS A 1 872 ? -12.848 -20.714 -8.500 1.00 87.94 872 LYS A N 1
ATOM 6888 C CA . LYS A 1 872 ? -13.875 -21.585 -7.901 1.00 87.94 872 LYS A CA 1
ATOM 6889 C C . LYS A 1 872 ? -13.234 -22.714 -7.085 1.00 87.94 872 LYS A C 1
ATOM 6891 O O . LYS A 1 872 ? -12.201 -23.229 -7.516 1.00 87.94 872 LYS A O 1
ATOM 6896 N N . PRO A 1 873 ? -13.842 -23.146 -5.964 1.00 86.25 873 PRO A N 1
ATOM 6897 C CA . PRO A 1 873 ? -13.391 -24.335 -5.247 1.00 86.25 873 PRO A CA 1
ATOM 6898 C C . PRO A 1 873 ? -13.527 -25.599 -6.111 1.00 86.25 873 PRO A C 1
ATOM 6900 O O . PRO A 1 873 ? -14.319 -25.640 -7.053 1.00 86.25 873 PRO A O 1
ATOM 6903 N N . GLY A 1 874 ? -12.729 -26.626 -5.808 1.00 78.50 874 GLY A N 1
ATOM 6904 C CA . GLY A 1 874 ? -12.678 -27.881 -6.572 1.00 78.50 874 GLY A CA 1
ATOM 6905 C C . GLY A 1 874 ? -12.004 -27.793 -7.954 1.00 78.50 874 GLY A C 1
ATOM 6906 O O . GLY A 1 874 ? -11.837 -28.820 -8.605 1.00 78.50 874 GLY A O 1
ATOM 6907 N N . VAL A 1 875 ? -11.573 -26.604 -8.396 1.00 80.44 875 VAL A N 1
ATOM 6908 C CA . VAL A 1 875 ? -10.893 -26.358 -9.683 1.00 80.44 875 VAL A CA 1
ATOM 6909 C C . VAL A 1 875 ? -9.530 -25.708 -9.428 1.00 80.44 875 VAL A C 1
ATOM 6911 O O . VAL A 1 875 ? -9.379 -24.968 -8.459 1.00 80.44 875 VAL A O 1
ATOM 6914 N N . THR A 1 876 ? -8.529 -25.956 -10.284 1.00 84.19 876 THR A N 1
ATOM 6915 C CA . THR A 1 876 ? -7.218 -25.296 -10.183 1.00 84.19 876 THR A CA 1
ATOM 6916 C C . THR A 1 876 ? -7.386 -23.772 -10.202 1.00 84.19 876 THR A C 1
ATOM 6918 O O . THR A 1 876 ? -7.886 -23.254 -11.207 1.00 84.19 876 THR A O 1
ATOM 6921 N N . PRO A 1 877 ? -6.932 -23.037 -9.170 1.00 89.19 877 PRO A N 1
ATOM 6922 C CA . PRO A 1 877 ? -6.944 -21.581 -9.202 1.00 89.19 877 PRO A CA 1
ATOM 6923 C C . PRO A 1 877 ? -6.146 -21.037 -10.395 1.00 89.19 877 PRO A C 1
ATOM 6925 O O . PRO A 1 877 ? -5.027 -21.479 -10.678 1.00 89.19 877 PRO A O 1
ATOM 6928 N N . VAL A 1 878 ? -6.745 -20.096 -11.119 1.00 91.75 878 VAL A N 1
ATOM 6929 C CA . VAL A 1 878 ? -6.215 -19.482 -12.341 1.00 91.75 878 VAL A CA 1
ATOM 6930 C C . VAL A 1 878 ? -5.592 -18.126 -12.034 1.00 91.75 878 VAL A C 1
ATOM 6932 O O . VAL A 1 878 ? -4.586 -17.760 -12.645 1.00 91.75 878 VAL A O 1
ATOM 6935 N N . PH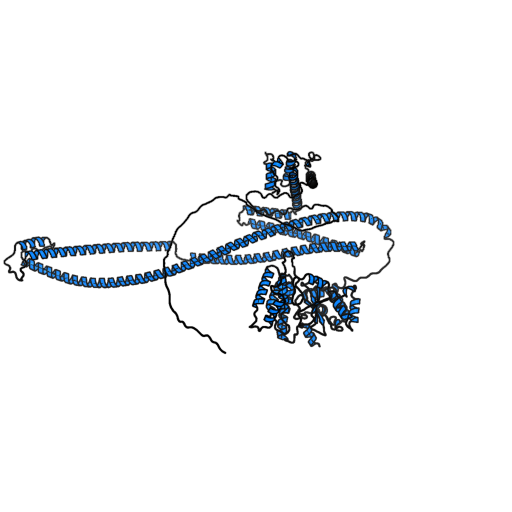E A 1 879 ? -6.143 -17.396 -11.062 1.00 95.00 879 PHE A N 1
ATOM 6936 C CA . PHE A 1 879 ? -5.761 -16.015 -10.781 1.00 95.00 879 PHE A CA 1
ATOM 6937 C C . PHE A 1 879 ? -4.727 -15.869 -9.662 1.00 95.00 879 PHE A C 1
ATOM 6939 O O . PHE A 1 879 ? -4.310 -14.748 -9.396 1.00 95.00 879 PHE A O 1
ATOM 6946 N N . THR A 1 880 ? -4.235 -16.957 -9.054 1.00 93.25 880 THR A N 1
ATOM 6947 C CA . THR A 1 880 ? -3.311 -16.942 -7.896 1.00 93.25 880 THR A CA 1
ATOM 6948 C C . THR A 1 880 ? -2.167 -15.934 -8.019 1.00 93.25 880 THR A C 1
ATOM 6950 O O . THR A 1 880 ? -1.890 -15.203 -7.070 1.00 93.25 880 THR A O 1
ATOM 6953 N N . LYS A 1 881 ? -1.501 -15.872 -9.184 1.00 93.25 881 LYS A N 1
ATOM 6954 C CA . LYS A 1 881 ? -0.376 -14.953 -9.418 1.00 93.25 881 LYS A CA 1
ATOM 6955 C C . LYS A 1 881 ? -0.814 -13.480 -9.475 1.00 93.25 881 LYS A C 1
ATOM 6957 O O . LYS A 1 881 ? -0.341 -12.731 -8.622 1.00 93.25 881 LYS A O 1
ATOM 6962 N N . PRO A 1 882 ? -1.691 -13.040 -10.406 1.00 94.88 882 PRO A N 1
ATOM 6963 C CA . PRO A 1 882 ? -2.138 -11.647 -10.431 1.00 94.88 882 PRO A CA 1
ATOM 6964 C C . PRO A 1 882 ? -2.837 -11.227 -9.129 1.00 94.88 882 PRO A C 1
ATOM 6966 O O . PRO A 1 882 ? -2.573 -10.135 -8.635 1.00 94.88 882 PRO A O 1
ATOM 6969 N N . LEU A 1 883 ? -3.627 -12.121 -8.524 1.00 95.81 883 LEU A N 1
ATOM 6970 C CA . LEU A 1 883 ? -4.264 -11.936 -7.219 1.00 95.81 883 LEU A CA 1
ATOM 6971 C C . LEU A 1 883 ? -3.255 -11.595 -6.117 1.00 95.81 883 LEU A C 1
ATOM 6973 O O . LEU A 1 883 ? -3.370 -10.558 -5.467 1.00 95.81 883 LEU A O 1
ATOM 6977 N N . THR A 1 884 ? -2.264 -12.470 -5.912 1.00 96.25 884 THR A N 1
ATOM 6978 C CA . THR A 1 884 ? -1.290 -12.310 -4.824 1.00 96.25 884 THR A CA 1
ATOM 6979 C C . THR A 1 884 ? -0.436 -11.064 -5.046 1.00 96.25 884 THR A C 1
ATOM 6981 O O . THR A 1 884 ? -0.166 -10.348 -4.090 1.00 96.25 884 THR A O 1
ATOM 6984 N N . THR A 1 885 ? -0.066 -10.743 -6.292 1.00 96.31 885 THR A N 1
ATOM 6985 C CA . THR A 1 885 ? 0.669 -9.505 -6.602 1.00 96.31 885 THR A CA 1
ATOM 6986 C C . THR A 1 885 ? -0.154 -8.249 -6.302 1.00 96.31 885 THR A C 1
ATOM 6988 O O . THR A 1 885 ? 0.352 -7.357 -5.625 1.00 96.31 885 THR A O 1
ATOM 6991 N N . ILE A 1 886 ? -1.412 -8.171 -6.756 1.00 96.81 886 ILE A N 1
ATOM 6992 C CA . ILE A 1 886 ? -2.252 -6.981 -6.539 1.00 96.81 886 ILE A CA 1
ATOM 6993 C C . ILE A 1 886 ? -2.543 -6.779 -5.052 1.00 96.81 886 ILE A C 1
ATOM 6995 O O . ILE A 1 886 ? -2.286 -5.694 -4.533 1.00 96.81 886 ILE A O 1
ATOM 6999 N N . LEU A 1 887 ? -3.031 -7.809 -4.349 1.00 96.62 887 LEU A N 1
ATOM 7000 C CA . LEU A 1 887 ? -3.369 -7.666 -2.931 1.00 96.62 887 LEU A CA 1
ATOM 7001 C C . LEU A 1 887 ? -2.125 -7.435 -2.063 1.00 96.62 887 LEU A C 1
ATOM 7003 O O . LEU A 1 887 ? -2.192 -6.621 -1.147 1.00 96.62 887 LEU A O 1
ATOM 7007 N N . ARG A 1 888 ? -0.967 -8.042 -2.374 1.00 97.56 888 ARG A N 1
ATOM 7008 C CA . ARG A 1 888 ? 0.300 -7.713 -1.693 1.00 97.56 888 ARG A CA 1
ATOM 7009 C C . ARG A 1 888 ? 0.636 -6.229 -1.834 1.00 97.56 888 ARG A C 1
ATOM 7011 O O . ARG A 1 888 ? 0.961 -5.586 -0.837 1.00 97.56 888 ARG A O 1
ATOM 7018 N N . ASN A 1 889 ? 0.552 -5.684 -3.047 1.00 96.25 889 ASN A N 1
ATOM 7019 C CA . ASN A 1 889 ? 0.850 -4.275 -3.299 1.00 96.25 889 ASN A CA 1
ATOM 7020 C C . ASN A 1 889 ? -0.154 -3.364 -2.573 1.00 96.25 889 ASN A C 1
ATOM 7022 O O . ASN A 1 889 ? 0.265 -2.493 -1.813 1.00 96.25 889 ASN A O 1
ATOM 7026 N N . ALA A 1 890 ? -1.458 -3.619 -2.719 1.00 96.38 890 ALA A N 1
ATOM 7027 C CA . ALA A 1 890 ? -2.511 -2.838 -2.074 1.00 96.38 890 ALA A CA 1
ATOM 7028 C C . ALA A 1 890 ? -2.407 -2.869 -0.537 1.00 96.38 890 ALA A C 1
ATOM 7030 O O . ALA A 1 890 ? -2.455 -1.816 0.096 1.00 96.38 890 ALA A O 1
ATOM 7031 N N . TYR A 1 891 ? -2.200 -4.038 0.085 1.00 97.75 891 TYR A N 1
ATOM 7032 C CA . TYR A 1 891 ? -2.024 -4.126 1.539 1.00 97.75 891 TYR A CA 1
ATOM 7033 C C . TYR A 1 891 ? -0.746 -3.435 2.021 1.00 97.75 891 TYR A C 1
ATOM 7035 O O . TYR A 1 891 ? -0.778 -2.812 3.080 1.00 97.75 891 TYR A O 1
ATOM 7043 N N . ASN A 1 892 ? 0.359 -3.493 1.271 1.00 97.06 892 ASN A N 1
ATOM 7044 C CA . ASN A 1 892 ? 1.580 -2.771 1.633 1.00 97.06 892 ASN A CA 1
ATOM 7045 C C . ASN A 1 892 ? 1.378 -1.248 1.580 1.00 97.06 892 ASN A C 1
ATOM 7047 O O . ASN A 1 892 ? 1.694 -0.566 2.554 1.00 97.06 892 ASN A O 1
ATOM 7051 N N . LEU A 1 893 ? 0.803 -0.730 0.489 1.00 96.44 893 LEU A N 1
ATOM 7052 C CA . LEU A 1 893 ? 0.559 0.704 0.286 1.00 96.44 893 LEU A CA 1
ATOM 7053 C C . LEU A 1 893 ? -0.483 1.267 1.272 1.00 96.44 893 LEU A C 1
ATOM 7055 O O . LEU A 1 893 ? -0.324 2.370 1.785 1.00 96.44 893 LEU A O 1
ATOM 7059 N N . LEU A 1 894 ? -1.498 0.475 1.634 1.00 96.19 894 LEU A N 1
ATOM 7060 C CA . LEU A 1 894 ? -2.497 0.825 2.656 1.00 96.19 894 LEU A CA 1
ATOM 7061 C C . LEU A 1 894 ? -2.006 0.638 4.109 1.00 96.19 894 LEU A C 1
ATOM 7063 O O . LEU A 1 894 ? -2.811 0.759 5.036 1.00 96.19 894 LEU A O 1
ATOM 7067 N N . GLY A 1 895 ? -0.733 0.286 4.333 1.00 95.81 895 GLY A N 1
ATOM 7068 C CA . GLY A 1 895 ? -0.160 0.040 5.666 1.00 95.81 895 GLY A CA 1
ATOM 7069 C C . GLY A 1 895 ? -0.612 -1.263 6.347 1.00 95.81 895 GLY A C 1
ATOM 7070 O O . GLY A 1 895 ? -0.216 -1.548 7.474 1.00 95.81 895 GLY A O 1
ATOM 7071 N N . ARG A 1 896 ? -1.396 -2.104 5.662 1.00 96.69 896 ARG A N 1
ATOM 7072 C CA . ARG A 1 896 ? -1.999 -3.361 6.153 1.00 96.69 896 ARG A CA 1
ATOM 7073 C C . ARG A 1 896 ? -1.088 -4.583 5.953 1.00 96.69 896 ARG A C 1
ATOM 7075 O O . ARG A 1 896 ? -1.572 -5.707 5.851 1.00 96.69 896 ARG A O 1
ATOM 7082 N N . LYS A 1 897 ? 0.235 -4.381 5.903 1.00 96.31 897 LYS A N 1
ATOM 7083 C CA . LYS A 1 897 ? 1.254 -5.384 5.519 1.00 96.31 897 LYS A CA 1
ATOM 7084 C C . LYS A 1 897 ? 1.175 -6.732 6.255 1.00 96.31 897 LYS A C 1
ATOM 7086 O O . LYS A 1 897 ? 1.568 -7.746 5.691 1.00 96.31 897 LYS A O 1
ATOM 7091 N N . ALA A 1 898 ? 0.628 -6.782 7.472 1.00 95.12 898 ALA A N 1
ATOM 7092 C CA . ALA A 1 898 ? 0.436 -8.040 8.201 1.00 95.12 898 ALA A CA 1
ATOM 7093 C C . ALA A 1 898 ? -0.591 -8.992 7.546 1.00 95.12 898 ALA A C 1
ATOM 7095 O O . ALA A 1 898 ? -0.523 -10.192 7.782 1.00 95.12 898 ALA A O 1
ATOM 7096 N N . PHE A 1 899 ? -1.476 -8.511 6.663 1.00 96.06 899 PHE A N 1
ATOM 7097 C CA . PHE A 1 899 ? -2.340 -9.374 5.843 1.00 96.06 899 PHE A CA 1
ATOM 7098 C C . PHE A 1 899 ? -1.593 -10.110 4.712 1.00 96.06 899 PHE A C 1
ATOM 7100 O O . PHE A 1 899 ? -2.139 -11.052 4.139 1.00 96.06 899 PHE A O 1
ATOM 7107 N N . VAL A 1 900 ? -0.349 -9.730 4.388 1.00 96.31 900 VAL A N 1
ATOM 7108 C CA . VAL A 1 900 ? 0.414 -10.325 3.276 1.00 96.31 900 VAL A CA 1
ATOM 7109 C C . VAL A 1 900 ? 0.819 -11.788 3.539 1.00 96.31 900 VAL A C 1
ATOM 7111 O O . VAL A 1 900 ? 0.535 -12.614 2.674 1.00 96.31 900 VAL A O 1
ATOM 7114 N N . PRO A 1 901 ? 1.380 -12.177 4.705 1.00 94.50 901 PRO A N 1
ATOM 7115 C CA . PRO A 1 901 ? 1.592 -13.591 5.030 1.00 94.50 901 PRO A CA 1
ATOM 7116 C C . PRO A 1 901 ? 0.305 -14.427 4.976 1.00 94.50 901 PRO A C 1
ATOM 7118 O O . PRO A 1 901 ? 0.310 -15.513 4.404 1.00 94.50 901 PRO A O 1
ATOM 7121 N N . VAL A 1 902 ? -0.811 -13.888 5.488 1.00 93.75 902 VAL A N 1
ATOM 7122 C CA . VAL A 1 902 ? -2.134 -14.546 5.482 1.00 93.75 902 VAL A CA 1
ATOM 7123 C C . VAL A 1 902 ? -2.610 -14.821 4.055 1.00 93.75 902 VAL A C 1
ATOM 7125 O O . VAL A 1 902 ? -3.097 -15.907 3.743 1.00 93.75 902 VAL A O 1
ATOM 7128 N N . LEU A 1 903 ? -2.458 -13.823 3.179 1.00 95.50 903 LEU A N 1
ATOM 7129 C CA . LEU A 1 903 ? -2.763 -13.917 1.757 1.00 95.50 903 LEU A CA 1
ATOM 7130 C C . LEU A 1 903 ? -1.904 -14.989 1.082 1.00 95.50 903 LEU A C 1
ATOM 7132 O O . LEU A 1 903 ? -2.442 -15.771 0.309 1.00 95.50 903 LEU A O 1
ATOM 7136 N N . GLU A 1 904 ? -0.602 -15.028 1.361 1.00 94.12 904 GLU A N 1
ATOM 7137 C CA . GLU A 1 904 ? 0.341 -15.950 0.720 1.00 94.12 904 GLU A CA 1
ATOM 7138 C C . GLU A 1 904 ? 0.150 -17.401 1.182 1.00 94.12 904 GLU A C 1
ATOM 7140 O O . GLU A 1 904 ? 0.066 -18.297 0.337 1.00 94.12 904 GLU A O 1
ATOM 7145 N N . GLU A 1 905 ? -0.019 -17.640 2.489 1.00 92.19 905 GLU A N 1
ATOM 7146 C CA . GLU A 1 905 ? -0.384 -18.959 3.023 1.00 92.19 905 GLU A CA 1
ATOM 7147 C C . GLU A 1 905 ? -1.716 -19.424 2.419 1.00 92.19 905 GLU A C 1
ATOM 7149 O O . GLU A 1 905 ? -1.814 -20.543 1.907 1.00 92.19 905 GLU A O 1
ATOM 7154 N N . HIS A 1 906 ? -2.733 -18.554 2.396 1.00 92.19 906 HIS A N 1
ATOM 7155 C CA . HIS A 1 906 ? -4.048 -18.923 1.882 1.00 92.19 906 HIS A CA 1
ATOM 7156 C C . HIS A 1 906 ? -4.056 -19.135 0.356 1.00 92.19 906 HIS A C 1
ATOM 7158 O O . HIS A 1 906 ? -4.667 -20.093 -0.120 1.00 92.19 906 HIS A O 1
ATOM 7164 N N . THR A 1 907 ? -3.368 -18.315 -0.447 1.00 91.50 907 THR A N 1
ATOM 7165 C CA . THR A 1 907 ? -3.322 -18.524 -1.907 1.00 91.50 907 THR A CA 1
ATOM 7166 C C . THR A 1 907 ? -2.472 -19.732 -2.299 1.00 91.50 907 THR A C 1
ATOM 7168 O O . THR A 1 907 ? -2.808 -20.395 -3.284 1.00 91.50 907 THR A O 1
ATOM 7171 N N . GLN A 1 908 ? -1.453 -20.096 -1.511 1.00 89.44 908 GLN A N 1
ATOM 7172 C CA . GLN A 1 908 ? -0.755 -21.378 -1.646 1.00 89.44 908 GLN A CA 1
ATOM 7173 C C . GLN A 1 908 ? -1.666 -22.559 -1.265 1.00 89.44 908 GLN A C 1
ATOM 7175 O O . GLN A 1 908 ? -1.766 -23.523 -2.029 1.00 89.44 908 GLN A O 1
ATOM 7180 N N . TRP A 1 909 ? -2.380 -22.466 -0.140 1.00 85.94 909 TRP A N 1
ATOM 7181 C CA . TRP A 1 909 ? -3.329 -23.485 0.321 1.00 85.94 909 TRP A CA 1
ATOM 7182 C C . TRP A 1 909 ? -4.442 -23.754 -0.702 1.00 85.94 909 TRP A C 1
ATOM 7184 O O . TRP A 1 909 ? -4.702 -24.906 -1.050 1.00 85.94 909 TRP A O 1
ATOM 7194 N N . ARG A 1 910 ? -5.036 -22.705 -1.289 1.00 87.19 910 ARG A N 1
ATOM 7195 C CA . ARG A 1 910 ? -6.059 -22.831 -2.349 1.00 87.19 910 ARG A CA 1
ATOM 7196 C C . ARG A 1 910 ? -5.566 -23.634 -3.559 1.00 87.19 910 ARG A C 1
ATOM 7198 O O . ARG A 1 910 ? -6.379 -24.247 -4.248 1.00 87.19 910 ARG A O 1
ATOM 7205 N N . VAL A 1 911 ? -4.254 -23.655 -3.818 1.00 85.31 911 VAL A N 1
ATOM 7206 C CA . VAL A 1 911 ? -3.638 -24.457 -4.887 1.00 85.31 911 VAL A CA 1
ATOM 7207 C C . VAL A 1 911 ? -3.349 -25.896 -4.437 1.00 85.31 911 VAL A C 1
ATOM 7209 O O . VAL A 1 911 ? -3.618 -26.814 -5.214 1.00 85.31 911 VAL A O 1
ATOM 7212 N N . SER A 1 912 ? -2.854 -26.131 -3.214 1.00 78.88 912 SER A N 1
ATOM 7213 C CA . SER A 1 912 ? -2.590 -27.500 -2.727 1.00 78.88 912 SER A CA 1
ATOM 7214 C C . SER A 1 912 ? -3.874 -28.297 -2.475 1.00 78.88 912 SER A C 1
ATOM 7216 O O . SER A 1 912 ? -3.934 -29.469 -2.839 1.00 78.88 912 SER A O 1
ATOM 7218 N N . GLN A 1 913 ? -4.943 -27.659 -1.983 1.00 70.25 913 GLN A N 1
ATOM 7219 C CA . GLN A 1 913 ? -6.264 -28.286 -1.821 1.00 70.25 913 GLN A CA 1
ATOM 7220 C C . GLN A 1 913 ? -6.772 -28.935 -3.112 1.00 70.25 913 GLN A C 1
ATOM 7222 O O . GLN A 1 913 ? -7.237 -30.075 -3.101 1.00 70.25 913 GLN A O 1
ATOM 7227 N N . PHE A 1 914 ? -6.641 -28.237 -4.245 1.00 62.66 914 PHE A N 1
ATOM 7228 C CA . PHE A 1 914 ? -7.010 -28.803 -5.539 1.00 62.66 914 PHE A CA 1
ATOM 7229 C C . PHE A 1 914 ? -6.164 -30.041 -5.888 1.00 62.66 914 PHE A C 1
ATOM 7231 O O . PHE A 1 914 ? -6.700 -31.024 -6.397 1.00 62.66 914 PHE A O 1
ATOM 7238 N N . GLN A 1 915 ? -4.859 -30.008 -5.605 1.00 70.00 915 GLN A N 1
ATOM 7239 C CA . GLN A 1 915 ? -3.923 -31.086 -5.943 1.00 70.00 915 GLN A CA 1
ATOM 7240 C C . GLN A 1 915 ? -4.113 -32.343 -5.080 1.00 70.00 915 GLN A C 1
ATOM 7242 O O . GLN A 1 915 ? -3.980 -33.454 -5.590 1.00 70.00 915 GLN A O 1
ATOM 7247 N N . GLU A 1 916 ? -4.418 -32.179 -3.792 1.00 65.69 916 GLU A N 1
ATOM 7248 C CA . GLU A 1 916 ? -4.516 -33.285 -2.831 1.00 65.69 916 GLU A CA 1
ATOM 7249 C C . GLU A 1 916 ? -5.928 -33.884 -2.733 1.00 65.69 916 GLU A C 1
ATOM 7251 O O . GLU A 1 916 ? -6.079 -35.083 -2.488 1.00 65.69 916 GLU A O 1
ATOM 7256 N N . LEU A 1 917 ? -6.968 -33.058 -2.898 1.00 65.38 917 LEU A N 1
ATOM 7257 C CA . LEU A 1 917 ? -8.347 -33.406 -2.526 1.00 65.38 917 LEU A CA 1
ATOM 7258 C C . LEU A 1 917 ? -9.355 -33.215 -3.677 1.00 65.38 917 LEU A C 1
ATOM 7260 O O . LEU A 1 917 ? -10.399 -33.876 -3.690 1.00 65.38 917 LEU A O 1
ATOM 7264 N N . GLY A 1 918 ? -9.029 -32.384 -4.674 1.00 64.81 918 GLY A N 1
ATOM 7265 C CA . GLY A 1 918 ? -9.812 -32.202 -5.902 1.00 64.81 918 GLY A CA 1
ATOM 7266 C C . GLY A 1 918 ? -11.272 -31.811 -5.645 1.00 64.81 918 GLY A C 1
ATOM 7267 O O . GLY A 1 918 ? -11.568 -30.988 -4.780 1.00 64.81 918 GLY A O 1
ATOM 7268 N N . GLU A 1 919 ? -12.203 -32.441 -6.370 1.00 59.22 919 GLU A N 1
ATOM 7269 C CA . GLU A 1 919 ? -13.653 -32.195 -6.261 1.00 59.22 919 GLU A CA 1
ATOM 7270 C C . GLU A 1 919 ? -14.244 -32.475 -4.864 1.00 59.22 919 GLU A C 1
ATOM 7272 O O . GLU A 1 919 ? -15.364 -32.051 -4.583 1.00 59.22 919 GLU A O 1
ATOM 7277 N N . LYS A 1 920 ? -13.519 -33.158 -3.963 1.00 55.12 920 LYS A N 1
ATOM 7278 C CA . LYS A 1 920 ? -13.990 -33.392 -2.585 1.00 55.12 920 LYS A CA 1
ATOM 7279 C C . LYS A 1 920 ? -13.947 -32.125 -1.726 1.00 55.12 920 LYS A C 1
ATOM 7281 O O . LYS A 1 920 ? -14.689 -32.038 -0.752 1.00 55.12 920 LYS A O 1
ATOM 7286 N N . CYS A 1 921 ? -13.134 -31.133 -2.094 1.00 58.94 921 CYS A N 1
ATOM 7287 C CA . CYS A 1 921 ? -13.101 -29.840 -1.416 1.00 58.94 921 CYS A CA 1
ATOM 7288 C C . CYS A 1 921 ? -14.095 -28.862 -2.044 1.00 58.94 921 CYS A C 1
ATOM 7290 O O . CYS A 1 921 ? -13.733 -27.990 -2.835 1.00 58.94 921 CYS A O 1
ATOM 7292 N N . ALA A 1 922 ? -15.354 -28.966 -1.616 1.00 68.31 922 ALA A N 1
ATOM 7293 C CA . ALA A 1 922 ? -16.445 -28.049 -1.958 1.00 68.31 922 ALA A CA 1
ATOM 7294 C C . ALA A 1 922 ? -16.318 -26.657 -1.281 1.00 68.31 922 ALA A C 1
ATOM 7296 O O . ALA A 1 922 ? -17.303 -26.103 -0.807 1.00 68.31 922 ALA A O 1
ATOM 7297 N N . GLY A 1 923 ? -15.098 -26.111 -1.195 1.00 80.12 923 GLY A N 1
ATOM 7298 C CA . GLY A 1 923 ? -14.768 -24.800 -0.610 1.00 80.12 923 GLY A CA 1
ATOM 7299 C C . GLY A 1 923 ? -14.513 -24.782 0.902 1.00 80.12 923 GLY A C 1
ATOM 7300 O O . GLY A 1 923 ? -14.143 -23.737 1.436 1.00 80.12 923 GLY A O 1
ATOM 7301 N N . LEU A 1 924 ? -14.688 -25.927 1.568 1.00 87.38 924 LEU A N 1
ATOM 7302 C CA . LEU A 1 924 ? -14.517 -26.119 3.013 1.00 87.38 924 LEU A CA 1
ATOM 7303 C C . LEU A 1 924 ? -13.085 -25.826 3.498 1.00 87.38 924 LEU A C 1
ATOM 7305 O O . LEU A 1 924 ? -12.119 -26.164 2.816 1.00 87.38 924 LEU A O 1
ATOM 7309 N N . ALA A 1 925 ? -12.967 -25.270 4.706 1.00 86.06 925 ALA A N 1
ATOM 7310 C CA . ALA A 1 925 ? -11.698 -25.100 5.418 1.00 86.06 925 ALA A CA 1
ATOM 7311 C C . ALA A 1 925 ? -11.111 -26.444 5.931 1.00 86.06 925 ALA A C 1
ATOM 7313 O O . ALA A 1 925 ? -11.870 -27.402 6.124 1.00 86.06 925 ALA A O 1
ATOM 7314 N N . PRO A 1 926 ? -9.795 -26.532 6.224 1.00 82.62 926 PRO A N 1
ATOM 7315 C CA . PRO A 1 926 ? -9.132 -27.755 6.704 1.00 82.62 926 PRO A CA 1
ATOM 7316 C C . PRO A 1 926 ? -9.794 -28.413 7.917 1.00 82.62 926 PRO A C 1
ATOM 7318 O O . PRO A 1 926 ? -10.085 -29.612 7.875 1.00 82.62 926 PRO A O 1
ATOM 7321 N N . GLY A 1 927 ? -10.138 -27.631 8.941 1.00 81.25 927 GLY A N 1
ATOM 7322 C CA . GLY A 1 927 ? -10.792 -28.124 10.150 1.00 81.25 927 GLY A CA 1
ATOM 7323 C C . GLY A 1 927 ? -12.164 -28.748 9.872 1.00 81.25 927 GLY A C 1
ATOM 7324 O O . GLY A 1 927 ? -12.529 -29.750 10.483 1.00 81.25 927 GLY A O 1
ATOM 7325 N N . CYS A 1 928 ? -12.896 -28.269 8.860 1.00 85.38 928 CYS A N 1
ATOM 7326 C CA . CYS A 1 928 ? -14.156 -28.891 8.432 1.00 85.38 928 CYS A CA 1
ATOM 7327 C C . CYS A 1 928 ? -13.930 -30.266 7.780 1.00 85.38 928 CYS A C 1
ATOM 7329 O O . CYS A 1 928 ? -14.724 -31.187 7.970 1.00 85.38 928 CYS A O 1
ATOM 7331 N N . LEU A 1 929 ? -12.815 -30.437 7.062 1.00 81.50 929 LEU A N 1
ATOM 7332 C CA . LEU A 1 929 ? -12.381 -31.727 6.511 1.00 81.50 929 LEU A CA 1
ATOM 7333 C C . LEU A 1 929 ? -11.811 -32.664 7.591 1.00 81.50 929 LEU A C 1
ATOM 7335 O O . LEU A 1 929 ? -11.661 -33.863 7.340 1.00 81.50 929 LEU A O 1
ATOM 7339 N N . ALA A 1 930 ? -11.459 -32.143 8.770 1.00 79.81 930 ALA A N 1
ATOM 7340 C CA . ALA A 1 930 ? -11.159 -32.937 9.958 1.00 79.81 930 ALA A CA 1
ATOM 7341 C C . ALA A 1 930 ? -12.452 -33.388 10.661 1.00 79.81 930 ALA A C 1
ATOM 7343 O O . ALA A 1 930 ? -12.586 -34.577 10.943 1.00 79.81 930 ALA A O 1
ATOM 7344 N N . LEU A 1 931 ? -13.437 -32.495 10.839 1.00 79.94 931 LEU A N 1
ATOM 7345 C CA . LEU A 1 931 ? -14.763 -32.837 11.379 1.00 79.94 931 LEU A CA 1
ATOM 7346 C C . LEU A 1 931 ? -15.446 -33.954 10.565 1.00 79.94 931 LEU A C 1
ATOM 7348 O O . LEU A 1 931 ? -15.903 -34.935 11.145 1.00 79.94 931 LEU A O 1
ATOM 7352 N N . GLN A 1 932 ? -15.394 -33.895 9.226 1.00 71.94 932 GLN A N 1
ATOM 7353 C CA . GLN A 1 932 ? -15.901 -34.956 8.329 1.00 71.94 932 GLN A CA 1
ATOM 7354 C C . GLN A 1 932 ? -15.201 -36.327 8.451 1.00 71.94 932 GLN A C 1
ATOM 7356 O O . GLN A 1 932 ? -15.632 -37.286 7.815 1.00 71.94 932 GLN A O 1
ATOM 7361 N N . LYS A 1 933 ? -14.097 -36.436 9.203 1.00 59.59 933 LYS A N 1
ATOM 7362 C CA . LYS A 1 933 ? -13.408 -37.711 9.495 1.00 59.59 933 LYS A CA 1
ATOM 7363 C C . LYS A 1 933 ? -13.712 -38.237 10.903 1.00 59.59 933 LYS A C 1
ATOM 7365 O O . LYS A 1 933 ? -13.213 -39.301 11.264 1.00 59.59 933 LYS A O 1
ATOM 7370 N N . ILE A 1 934 ? -14.457 -37.467 11.696 1.00 48.12 934 ILE A N 1
ATOM 7371 C CA . ILE A 1 934 ? -14.832 -37.762 13.085 1.00 48.12 934 ILE A CA 1
ATOM 7372 C C . ILE A 1 934 ? -16.313 -38.190 13.162 1.00 48.12 934 ILE A C 1
ATOM 7374 O O . ILE A 1 934 ? -16.674 -38.943 14.066 1.00 48.12 934 ILE A O 1
ATOM 7378 N N . SER A 1 935 ? -17.132 -37.768 12.187 1.00 36.62 935 SER A N 1
ATOM 7379 C CA . SER A 1 935 ? -18.482 -38.276 11.882 1.00 36.62 935 SER A CA 1
ATOM 7380 C C . SER A 1 935 ? -18.471 -39.595 11.101 1.00 36.62 935 SER A C 1
ATOM 7382 O O . SER A 1 935 ? -19.187 -40.530 11.516 1.00 36.62 935 SER A O 1
#

Sequence (935 aa):
MEPTTPARSEKGPRRGTMNPMSAPKTTTKKSVSQRQQQPGSGSKGGAARDLHQTALPTSHTGLQASSSPKPVHAALLDLPRSHDGTVRIKDERPLQSKAYRKACAEYVYAYLSKHGYRSDRMKPGWFDSPSTREFFSVCEFLLERIDPNLIVSAPQKKSTPEDLISIVRTKLLYPYDVPKSALASVGAITTWPALLGLLSWLVEEAEETDRMKERVNSISDATRAREKALGTAYTAWVQAGQAQTLEETAMLDKIEGLIRAEYDELKGENEKCEKIIGDNDTAVKNIKDSGDLDDPEEYERKNEEIRGHVGEVVREVEALRRREQEASEDRQRWEQKTGKEKEKEQKLRDQINELTQRVDAQVYSHDDLAQLLARARRLDDETCQLQEQITQCDSDTISEETQARTEQHTLQGLCHEFNECIGTGGHPAIPRANFNPEAADFLKRTFGSLAAPGLNIESLVDARDALREYLESREQADKQLKKAKKEIKTVAMKEAEWKETREALLRERAESEKKAVADAEARLVELDKQIKHLHESSEAQKSKLLEDVATAEEEARELEELTDQSVHERKGYEQRFEAAVEVINSVVEHGLRKAEDLDHCLDDELMRMQEGESKPKASKRAAGEYEEATSRVRDKFLIEAPESFFLLWEACRKLNPSNPCAALEGIGLTLVGPFQDVAEASNLPQSEWRYFYDPPEVVTVVVDLENLGRHWAYYVDKPGDSPISVLVASRADDCKFRAASDSVLSLVYDIAREHEQGDRIASTIESLCHNKAELTVSLSAWKARMRRTQGTTFNGLGVLVPYDKHTEVGYRELPVSSKVLRGILDKIRDAPPAERDTSKLDEIFTWTNIGNDEGDFGMGLELGQDLFCADKPGVTPVFTKPLTTILRNAYNLLGRKAFVPVLEEHTQWRVSQFQELGEKCAGLAPGCLALQKIS